Protein AF-0000000080867297 (afdb_homodimer)

Structure (mmCIF, N/CA/C/O backbone):
data_AF-0000000080867297-model_v1
#
loop_
_entity.id
_entity.type
_entity.pdbx_description
1 polymer 'Chloride channel protein'
#
loop_
_atom_site.group_PDB
_atom_site.id
_atom_site.type_symbol
_atom_site.label_atom_id
_atom_site.label_alt_id
_atom_site.label_comp_id
_atom_site.label_asym_id
_atom_site.label_entity_id
_atom_site.label_seq_id
_atom_site.pdbx_PDB_ins_code
_atom_site.Cartn_x
_atom_site.Cartn_y
_atom_site.Cartn_z
_atom_site.occupancy
_atom_site.B_iso_or_equiv
_atom_site.auth_seq_id
_atom_site.auth_comp_id
_atom_site.auth_asym_id
_atom_site.auth_atom_id
_atom_site.pdbx_PDB_model_num
ATOM 1 N N . MET A 1 1 ? -31.875 22.719 -21.891 1 23.61 1 MET A N 1
ATOM 2 C CA . MET A 1 1 ? -31.047 21.578 -22.25 1 23.61 1 MET A CA 1
ATOM 3 C C . MET A 1 1 ? -29.656 21.719 -21.641 1 23.61 1 MET A C 1
ATOM 5 O O . MET A 1 1 ? -28.984 22.734 -21.828 1 23.61 1 MET A O 1
ATOM 9 N N . PRO A 1 2 ? -29.328 21.109 -20.531 1 30.97 2 PRO A N 1
ATOM 10 C CA . PRO A 1 2 ? -28.062 21.406 -19.859 1 30.97 2 PRO A CA 1
ATOM 11 C C . PRO A 1 2 ? -26.859 21.203 -20.766 1 30.97 2 PRO A C 1
ATOM 13 O O . PRO A 1 2 ? -26.844 20.297 -21.609 1 30.97 2 PRO A O 1
ATOM 16 N N . ARG A 1 3 ? -26.328 22.266 -21.297 1 30.25 3 ARG A N 1
ATOM 17 C CA . ARG A 1 3 ? -25.25 22.297 -22.281 1 30.25 3 ARG A CA 1
ATOM 18 C C . ARG A 1 3 ? -24.141 21.312 -21.906 1 30.25 3 ARG A C 1
ATOM 20 O O . ARG A 1 3 ? -23.609 21.359 -20.797 1 30.25 3 ARG A O 1
ATOM 27 N N . PHE A 1 4 ? -24.281 20.109 -22.375 1 34.56 4 PHE A N 1
ATOM 28 C CA . PHE A 1 4 ? -23.219 19.109 -22.375 1 34.56 4 PHE A CA 1
ATOM 29 C C . PHE A 1 4 ? -21.875 19.766 -22.703 1 34.56 4 PHE A C 1
ATOM 31 O O . PHE A 1 4 ? -21.672 20.25 -23.812 1 34.56 4 PHE A O 1
ATOM 38 N N . SER A 1 5 ? -21.422 20.641 -21.922 1 35.78 5 SER A N 1
ATOM 39 C CA . SER A 1 5 ? -20.172 21.297 -22.266 1 35.78 5 SER A CA 1
ATOM 40 C C . SER A 1 5 ? -19.172 20.328 -22.891 1 35.78 5 SER A C 1
ATOM 42 O O . SER A 1 5 ? -19.016 19.203 -22.406 1 35.78 5 SER A O 1
ATOM 44 N N . LEU A 1 6 ? -18.938 20.312 -24.078 1 36.88 6 LEU A N 1
ATOM 45 C CA . LEU A 1 6 ? -17.969 19.594 -24.891 1 36.88 6 LEU A CA 1
ATOM 46 C C . LEU A 1 6 ? -16.625 19.469 -24.172 1 36.88 6 LEU A C 1
ATOM 48 O O . LEU A 1 6 ? -16.172 20.422 -23.531 1 36.88 6 LEU A O 1
ATOM 52 N N . PRO A 1 7 ? -16.219 18.188 -23.828 1 44.97 7 PRO A N 1
ATOM 53 C CA . PRO A 1 7 ? -14.898 18 -23.219 1 44.97 7 PRO A CA 1
ATOM 54 C C . PRO A 1 7 ? -13.812 18.828 -23.906 1 44.97 7 PRO A C 1
ATOM 56 O O . PRO A 1 7 ? -13.734 18.844 -25.141 1 44.97 7 PRO A O 1
ATOM 59 N N . ASP A 1 8 ? -13.625 19.969 -23.688 1 44.34 8 ASP A N 1
ATOM 60 C CA . ASP A 1 8 ? -12.539 20.797 -24.203 1 44.34 8 ASP A CA 1
ATOM 61 C C . ASP A 1 8 ? -11.227 20.031 -24.25 1 44.34 8 ASP A C 1
ATOM 63 O O . ASP A 1 8 ? -10.648 19.719 -23.203 1 44.34 8 ASP A O 1
ATOM 67 N N . PHE A 1 9 ? -10.992 19.266 -25.312 1 53.09 9 PHE A N 1
ATOM 68 C CA . PHE A 1 9 ? -9.797 18.484 -25.609 1 53.09 9 PHE A CA 1
ATOM 69 C C . PHE A 1 9 ? -8.578 19.391 -25.734 1 53.09 9 PHE A C 1
ATOM 71 O O . PHE A 1 9 ? -7.57 19.016 -26.344 1 53.09 9 PHE A O 1
ATOM 78 N N . SER A 1 10 ? -8.633 20.609 -25.375 1 55.62 10 SER A N 1
ATOM 79 C CA . SER A 1 10 ? -7.473 21.484 -25.438 1 55.62 10 SER A CA 1
ATOM 80 C C . SER A 1 10 ? -6.492 21.219 -24.312 1 55.62 10 SER A C 1
ATOM 82 O O . SER A 1 10 ? -6.871 20.641 -23.281 1 55.62 10 SER A O 1
ATOM 84 N N . LEU A 1 11 ? -5.25 21.359 -24.672 1 58.34 11 LEU A N 1
ATOM 85 C CA . LEU A 1 11 ? -4.184 21.203 -23.672 1 58.34 11 LEU A CA 1
ATOM 86 C C . LEU A 1 11 ? -4.508 21.984 -22.406 1 58.34 11 LEU A C 1
ATOM 88 O O . LEU A 1 11 ? -4.191 21.531 -21.297 1 58.34 11 LEU A O 1
ATOM 92 N N . ASP A 1 12 ? -5.09 23.047 -22.641 1 53.41 12 ASP A N 1
ATOM 93 C CA . ASP A 1 12 ? -5.477 23.875 -21.5 1 53.41 12 ASP A CA 1
ATOM 94 C C . ASP A 1 12 ? -6.578 23.203 -20.688 1 53.41 12 ASP A C 1
ATOM 96 O O . ASP A 1 12 ? -6.57 23.25 -19.453 1 53.41 12 ASP A O 1
ATOM 100 N N . GLY A 1 13 ? -7.508 22.672 -21.438 1 52.94 13 GLY A N 1
ATOM 101 C CA . GLY A 1 13 ? -8.547 21.922 -20.75 1 52.94 13 GLY A CA 1
ATOM 102 C C . GLY A 1 13 ? -8.008 20.719 -19.984 1 52.94 13 GLY A C 1
ATOM 103 O O . GLY A 1 13 ? -8.43 20.453 -18.859 1 52.94 13 GLY A O 1
ATOM 104 N N . PHE A 1 14 ? -7.059 20.188 -20.656 1 56.78 14 PHE A N 1
ATOM 105 C CA . PHE A 1 14 ? -6.383 19.047 -20.047 1 56.78 14 PHE A CA 1
ATOM 106 C C . PHE A 1 14 ? -5.688 19.453 -18.75 1 56.78 14 PHE A C 1
ATOM 108 O O . PHE A 1 14 ? -5.797 18.766 -17.734 1 56.78 14 PHE A O 1
ATOM 115 N N . ARG A 1 15 ? -5.105 20.594 -18.766 1 53.88 15 ARG A N 1
ATOM 116 C CA . ARG A 1 15 ? -4.375 21.109 -17.609 1 53.88 15 ARG A CA 1
ATOM 117 C C . ARG A 1 15 ? -5.328 21.469 -16.484 1 53.88 15 ARG A C 1
ATOM 119 O O . ARG A 1 15 ? -5.035 21.219 -15.312 1 53.88 15 ARG A O 1
ATOM 126 N N . ARG A 1 16 ? -6.375 22.016 -16.828 1 52.78 16 ARG A N 1
ATOM 127 C CA . ARG A 1 16 ? -7.352 22.422 -15.82 1 52.78 16 ARG A CA 1
ATOM 128 C C . ARG A 1 16 ? -7.961 21.219 -15.117 1 52.78 16 ARG A C 1
ATOM 130 O O . ARG A 1 16 ? -8.188 21.25 -13.906 1 52.78 16 ARG A O 1
ATOM 137 N N . GLN A 1 17 ? -8.156 20.25 -15.984 1 54.31 17 GLN A N 1
ATOM 138 C CA . GLN A 1 17 ? -8.766 19.062 -15.414 1 54.31 17 GLN A CA 1
ATOM 139 C C . GLN A 1 17 ? -7.805 18.344 -14.461 1 54.31 17 GLN A C 1
ATOM 141 O O . GLN A 1 17 ? -8.227 17.781 -13.453 1 54.31 17 GLN A O 1
ATOM 146 N N . LEU A 1 18 ? -6.586 18.484 -14.773 1 50.47 18 LEU A N 1
ATOM 147 C CA . LEU A 1 18 ? -5.566 17.797 -13.992 1 50.47 18 LEU A CA 1
ATOM 148 C C . LEU A 1 18 ? -5.359 18.469 -12.641 1 50.47 18 LEU A C 1
ATOM 150 O O . LEU A 1 18 ? -4.836 17.875 -11.711 1 50.47 18 LEU A O 1
ATOM 154 N N . ALA A 1 19 ? -5.719 19.656 -12.711 1 46.56 19 ALA A N 1
ATOM 155 C CA . ALA A 1 19 ? -5.598 20.391 -11.453 1 46.56 19 ALA A CA 1
ATOM 156 C C . ALA A 1 19 ? -6.641 19.922 -10.445 1 46.56 19 ALA A C 1
ATOM 158 O O . ALA A 1 19 ? -6.465 20.109 -9.234 1 46.56 19 ALA A O 1
ATOM 159 N N . ASN A 1 20 ? -7.684 19.344 -11.188 1 48.75 20 ASN A N 1
ATOM 160 C CA . ASN A 1 20 ? -8.742 18.859 -10.305 1 48.75 20 ASN A CA 1
ATOM 161 C C . ASN A 1 20 ? -8.492 17.422 -9.844 1 48.75 20 ASN A C 1
ATOM 163 O O . ASN A 1 20 ? -7.805 16.672 -10.531 1 48.75 20 ASN A O 1
ATOM 167 N N . VAL A 1 21 ? -8.789 17.172 -8.656 1 50.06 21 VAL A N 1
ATOM 168 C CA . VAL A 1 21 ? -8.641 15.852 -8.062 1 50.06 21 VAL A CA 1
ATOM 169 C C . VAL A 1 21 ? -9.273 14.797 -8.977 1 50.06 21 VAL A C 1
ATOM 171 O O . VAL A 1 21 ? -8.867 13.633 -8.961 1 50.06 21 VAL A O 1
ATOM 174 N N . ASP A 1 22 ? -10.062 15.289 -9.969 1 55.25 22 ASP A N 1
ATOM 175 C CA . ASP A 1 22 ? -10.859 14.336 -10.734 1 55.25 22 ASP A CA 1
ATOM 176 C C . ASP A 1 22 ? -10.188 13.992 -12.055 1 55.25 22 ASP A C 1
ATOM 178 O O . ASP A 1 22 ? -10.805 13.406 -12.945 1 55.25 22 ASP A O 1
ATOM 182 N N . ALA A 1 23 ? -8.945 14.375 -12.203 1 68.75 23 ALA A N 1
ATOM 183 C CA . ALA A 1 23 ? -8.312 14.172 -13.508 1 68.75 23 ALA A CA 1
ATOM 184 C C . ALA A 1 23 ? -7.676 12.789 -13.594 1 68.75 23 ALA A C 1
ATOM 186 O O . ALA A 1 23 ? -6.57 12.641 -14.125 1 68.75 23 ALA A O 1
ATOM 187 N N . LEU A 1 24 ? -8.445 11.742 -13.242 1 78 24 LEU A N 1
ATOM 188 C CA . LEU A 1 24 ? -7.891 10.398 -13.141 1 78 24 LEU A CA 1
ATOM 189 C C . LEU A 1 24 ? -7.641 9.805 -14.523 1 78 24 LEU A C 1
ATOM 191 O O . LEU A 1 24 ? -6.578 9.234 -14.773 1 78 24 LEU A O 1
ATOM 195 N N . PRO A 1 25 ? -8.523 10.023 -15.555 1 80.56 25 PRO A N 1
ATOM 196 C CA . PRO A 1 25 ? -8.242 9.445 -16.875 1 80.56 25 PRO A CA 1
ATOM 197 C C . PRO A 1 25 ? -7.023 10.062 -17.547 1 80.56 25 PRO A C 1
ATOM 199 O O . PRO A 1 25 ? -6.266 9.367 -18.219 1 80.56 25 PRO A O 1
ATOM 202 N N . GLN A 1 26 ? -6.879 11.359 -17.375 1 82.5 26 GLN A N 1
ATOM 203 C CA . GLN A 1 26 ? -5.719 12.039 -17.953 1 82.5 26 GLN A CA 1
ATOM 204 C C . GLN A 1 26 ? -4.426 11.57 -17.297 1 82.5 26 GLN A C 1
ATOM 206 O O . GLN A 1 26 ? -3.41 11.383 -17.969 1 82.5 26 GLN A O 1
ATOM 211 N N . LEU A 1 27 ? -4.52 11.344 -16.047 1 84.62 27 LEU A N 1
ATOM 212 C CA . LEU A 1 27 ? -3.346 10.867 -15.32 1 84.62 27 LEU A CA 1
ATOM 213 C C . LEU A 1 27 ? -2.994 9.445 -15.742 1 84.62 27 LEU A C 1
ATOM 215 O O . LEU A 1 27 ? -1.817 9.078 -15.773 1 84.62 27 LEU A O 1
ATOM 219 N N . CYS A 1 28 ? -3.986 8.68 -16.078 1 89.12 28 CYS A N 1
ATOM 220 C CA . CYS A 1 28 ? -3.748 7.309 -16.516 1 89.12 28 CYS A CA 1
ATOM 221 C C . CYS A 1 28 ? -3.062 7.277 -17.875 1 89.12 28 CYS A C 1
ATOM 223 O O . CYS A 1 28 ? -2.178 6.449 -18.109 1 89.12 28 CYS A O 1
ATOM 225 N N . VAL A 1 29 ? -3.436 8.172 -18.703 1 89.62 29 VAL A N 1
ATOM 226 C CA . VAL A 1 29 ? -2.773 8.266 -20 1 89.62 29 VAL A CA 1
ATOM 227 C C . VAL A 1 29 ? -1.316 8.68 -19.812 1 89.62 29 VAL A C 1
ATOM 229 O O . VAL A 1 29 ? -0.416 8.125 -20.438 1 89.62 29 VAL A O 1
ATOM 232 N N . LEU A 1 30 ? -1.162 9.609 -18.953 1 90.88 30 LEU A N 1
ATOM 233 C CA . LEU A 1 30 ? 0.197 10.039 -18.641 1 90.88 30 LEU A CA 1
ATOM 234 C C . LEU A 1 30 ? 0.989 8.906 -18 1 90.88 30 LEU A C 1
ATOM 236 O O . LEU A 1 30 ? 2.209 8.828 -18.156 1 90.88 30 LEU A O 1
ATOM 240 N N . GLY A 1 31 ? 0.273 8.086 -17.234 1 93.75 31 GLY A N 1
ATOM 241 C CA . GLY A 1 31 ? 0.92 6.914 -16.672 1 93.75 31 GLY A CA 1
ATOM 242 C C . GLY A 1 31 ? 1.453 5.953 -17.719 1 93.75 31 GLY A C 1
ATOM 243 O O . GLY A 1 31 ? 2.588 5.484 -17.625 1 93.75 31 GLY A O 1
ATOM 244 N N . VAL A 1 32 ? 0.696 5.75 -18.719 1 93.75 32 VAL A N 1
ATOM 245 C CA . VAL A 1 32 ? 1.104 4.863 -19.812 1 93.75 32 VAL A CA 1
ATOM 246 C C . VAL A 1 32 ? 2.32 5.445 -20.516 1 93.75 32 VAL A C 1
ATOM 248 O O . VAL A 1 32 ? 3.297 4.734 -20.781 1 93.75 32 VAL A O 1
ATOM 251 N N . VAL A 1 33 ? 2.285 6.668 -20.734 1 96.06 33 VAL A N 1
ATOM 252 C CA . VAL A 1 33 ? 3.383 7.344 -21.422 1 96.06 33 VAL A CA 1
ATOM 253 C C . VAL A 1 33 ? 4.633 7.32 -20.547 1 96.06 33 VAL A C 1
ATOM 255 O O . VAL A 1 33 ? 5.742 7.102 -21.031 1 96.06 33 VAL A O 1
ATOM 258 N N . SER A 1 34 ? 4.418 7.547 -19.281 1 96.62 34 SER A N 1
ATOM 259 C CA . SER A 1 34 ? 5.535 7.504 -18.344 1 96.62 34 SER A CA 1
ATOM 260 C C . SER A 1 34 ? 6.211 6.141 -18.344 1 96.62 34 SER A C 1
ATOM 262 O O . SER A 1 34 ? 7.441 6.051 -18.266 1 96.62 34 SER A O 1
ATOM 264 N N . GLY A 1 35 ? 5.387 5.098 -18.406 1 97.12 35 GLY A N 1
ATOM 265 C CA . GLY A 1 35 ? 5.938 3.752 -18.469 1 97.12 35 GLY A CA 1
ATOM 266 C C . GLY A 1 35 ? 6.734 3.49 -19.719 1 97.12 35 GLY A C 1
ATOM 267 O O . GLY A 1 35 ? 7.785 2.846 -19.688 1 97.12 35 GLY A O 1
ATOM 268 N N . LEU A 1 36 ? 6.27 4.02 -20.812 1 96.69 36 LEU A N 1
ATOM 269 C CA . LEU A 1 36 ? 6.957 3.861 -22.094 1 96.69 36 LEU A CA 1
ATOM 270 C C . LEU A 1 36 ? 8.305 4.574 -22.062 1 96.69 36 LEU A C 1
ATOM 272 O O . LEU A 1 36 ? 9.312 4.02 -22.516 1 96.69 36 LEU A O 1
ATOM 276 N N . ILE A 1 37 ? 8.305 5.727 -21.547 1 97.69 37 ILE A N 1
ATOM 277 C CA . ILE A 1 37 ? 9.523 6.527 -21.5 1 97.69 37 ILE A CA 1
ATOM 278 C C . ILE A 1 37 ? 10.539 5.867 -20.578 1 97.69 37 ILE A C 1
ATOM 280 O O . ILE A 1 37 ? 11.703 5.672 -20.953 1 97.69 37 ILE A O 1
ATOM 284 N N . THR A 1 38 ? 10.078 5.527 -19.438 1 98 38 THR A N 1
ATOM 285 C CA . THR A 1 38 ? 10.977 4.957 -18.438 1 98 38 THR A CA 1
ATOM 286 C C . THR A 1 38 ? 11.469 3.582 -18.875 1 98 38 THR A C 1
ATOM 288 O O . THR A 1 38 ? 12.633 3.242 -18.688 1 98 38 THR A O 1
ATOM 291 N N . GLY A 1 39 ? 10.531 2.766 -19.406 1 96.94 39 GLY A N 1
ATOM 292 C CA . GLY A 1 39 ? 10.953 1.49 -19.969 1 96.94 39 GLY A CA 1
ATOM 293 C C . GLY A 1 39 ? 11.984 1.635 -21.078 1 96.94 39 GLY A C 1
ATOM 294 O O . GLY A 1 39 ? 12.961 0.882 -21.125 1 96.94 39 GLY A O 1
ATOM 295 N N . GLY A 1 40 ? 11.781 2.576 -21.906 1 97.19 40 GLY A N 1
ATOM 296 C CA . GLY A 1 40 ? 12.75 2.855 -22.953 1 97.19 40 GLY A CA 1
ATOM 297 C C . GLY A 1 40 ? 14.102 3.283 -22.422 1 97.19 40 GLY A C 1
ATOM 298 O O . GLY A 1 40 ? 15.148 2.869 -22.938 1 97.19 40 GLY A O 1
ATOM 299 N N . LEU A 1 41 ? 14.094 4.074 -21.438 1 97.38 41 LEU A N 1
ATOM 300 C CA . LEU A 1 41 ? 15.328 4.531 -20.812 1 97.38 41 LEU A CA 1
ATOM 301 C C . LEU A 1 41 ? 16.078 3.369 -20.188 1 97.38 41 LEU A C 1
ATOM 303 O O . LEU A 1 41 ? 17.312 3.322 -20.219 1 97.38 41 LEU A O 1
ATOM 307 N N . MET A 1 42 ? 15.344 2.486 -19.531 1 96.25 42 MET A N 1
ATOM 308 C CA . MET A 1 42 ? 15.984 1.322 -18.922 1 96.25 42 MET A CA 1
ATOM 309 C C . MET A 1 42 ? 16.594 0.42 -19.984 1 96.25 42 MET A C 1
ATOM 311 O O . MET A 1 42 ? 17.672 -0.145 -19.797 1 96.25 42 MET A O 1
ATOM 315 N N . VAL A 1 43 ? 15.914 0.275 -21.094 1 95.62 43 VAL A N 1
ATOM 316 C CA . VAL A 1 43 ? 16.453 -0.501 -22.203 1 95.62 43 VAL A CA 1
ATOM 317 C C . VAL A 1 43 ? 17.734 0.151 -22.719 1 95.62 43 VAL A C 1
ATOM 319 O O . VAL A 1 43 ? 18.734 -0.532 -22.953 1 95.62 43 VAL A O 1
ATOM 322 N N . ALA A 1 44 ? 17.688 1.431 -22.875 1 97.06 44 ALA A N 1
ATOM 323 C CA . ALA A 1 44 ? 18.875 2.16 -23.328 1 97.06 44 ALA A CA 1
ATOM 324 C C . ALA A 1 44 ? 20.016 1.991 -22.344 1 97.06 44 ALA A C 1
ATOM 326 O O . ALA A 1 44 ? 21.172 1.815 -22.75 1 97.06 44 ALA A O 1
ATOM 327 N N . PHE A 1 45 ? 19.75 2.084 -21.109 1 96.62 45 PHE A N 1
ATOM 328 C CA . PHE A 1 45 ? 20.766 1.937 -20.062 1 96.62 45 PHE A CA 1
ATOM 329 C C . PHE A 1 45 ? 21.422 0.559 -20.141 1 96.62 45 PHE A C 1
ATOM 331 O O . PHE A 1 45 ? 22.641 0.442 -20.094 1 96.62 45 PHE A O 1
ATOM 338 N N . ARG A 1 46 ? 20.625 -0.456 -20.219 1 94.06 46 ARG A N 1
ATOM 339 C CA . ARG A 1 46 ? 21.141 -1.822 -20.281 1 94.06 46 ARG A CA 1
ATOM 340 C C . ARG A 1 46 ? 21.922 -2.057 -21.562 1 94.06 46 ARG A C 1
ATOM 342 O O . ARG A 1 46 ? 22.938 -2.775 -21.562 1 94.06 46 ARG A O 1
ATOM 349 N N . LEU A 1 47 ? 21.469 -1.475 -22.641 1 94.25 47 LEU A N 1
ATOM 350 C CA . LEU A 1 47 ? 22.188 -1.595 -23.906 1 94.25 47 LEU A CA 1
ATOM 351 C C . LEU A 1 47 ? 23.531 -0.884 -23.828 1 94.25 47 LEU A C 1
ATOM 353 O O . LEU A 1 47 ? 24.531 -1.357 -24.406 1 94.25 47 LEU A O 1
ATOM 357 N N . LEU A 1 48 ? 23.562 0.248 -23.188 1 96.06 48 LEU A N 1
ATOM 358 C CA . LEU A 1 48 ? 24.812 0.966 -23.016 1 96.06 48 LEU A CA 1
ATOM 359 C C . LEU A 1 48 ? 25.781 0.17 -22.141 1 96.06 48 LEU A C 1
ATOM 361 O O . LEU A 1 48 ? 27 0.22 -22.344 1 96.06 48 LEU A O 1
ATOM 365 N N . LEU A 1 49 ? 25.266 -0.475 -21.172 1 94.81 49 LEU A N 1
ATOM 366 C CA . LEU A 1 49 ? 26.109 -1.353 -20.359 1 94.81 49 LEU A CA 1
ATOM 367 C C . LEU A 1 49 ? 26.703 -2.475 -21.203 1 94.81 49 LEU A C 1
ATOM 369 O O . LEU A 1 49 ? 27.891 -2.783 -21.078 1 94.81 49 LEU A O 1
ATOM 373 N N . THR A 1 50 ? 25.891 -3.066 -22.047 1 93.5 50 THR A N 1
ATOM 374 C CA . THR A 1 50 ? 26.359 -4.148 -22.906 1 93.5 50 THR A CA 1
ATOM 375 C C . THR A 1 50 ? 27.391 -3.633 -23.922 1 93.5 50 THR A C 1
ATOM 377 O O . THR A 1 50 ? 28.391 -4.301 -24.188 1 93.5 50 THR A O 1
ATOM 380 N N . LEU A 1 51 ? 27.125 -2.492 -24.406 1 93.69 51 LEU A N 1
ATOM 381 C CA . LEU A 1 51 ? 28.047 -1.887 -25.359 1 93.69 51 LEU A CA 1
ATOM 382 C C . LEU A 1 51 ? 29.391 -1.584 -24.688 1 93.69 51 LEU A C 1
ATOM 384 O O . LEU A 1 51 ? 30.453 -1.768 -25.281 1 93.69 51 LEU A O 1
ATOM 388 N N . GLY A 1 52 ? 29.312 -1.056 -23.516 1 93.38 52 GLY A N 1
ATOM 389 C CA . GLY A 1 52 ? 30.531 -0.825 -22.75 1 93.38 52 GLY A CA 1
ATOM 390 C C . GLY A 1 52 ? 31.297 -2.102 -22.438 1 93.38 52 GLY A C 1
ATOM 391 O O . GLY A 1 52 ? 32.531 -2.125 -22.469 1 93.38 52 GLY A O 1
ATOM 392 N N . ALA A 1 53 ? 30.562 -3.107 -22.156 1 92.31 53 ALA A N 1
ATOM 393 C CA . ALA A 1 53 ? 31.156 -4.395 -21.812 1 92.31 53 ALA A CA 1
ATOM 394 C C . ALA A 1 53 ? 31.844 -5.012 -23.031 1 92.31 53 ALA A C 1
ATOM 396 O O . ALA A 1 53 ? 32.844 -5.734 -22.891 1 92.31 53 ALA A O 1
ATOM 397 N N . LEU A 1 54 ? 31.344 -4.766 -24.188 1 91.69 54 LEU A N 1
ATOM 398 C CA . LEU A 1 54 ? 31.906 -5.305 -25.422 1 91.69 54 LEU A CA 1
ATOM 399 C C . LEU A 1 54 ? 33.344 -4.805 -25.625 1 91.69 54 LEU A C 1
ATOM 401 O O . LEU A 1 54 ? 34.156 -5.473 -26.266 1 91.69 54 LEU A O 1
ATOM 405 N N . ALA A 1 55 ? 33.625 -3.73 -25.031 1 89.19 55 ALA A N 1
ATOM 406 C CA . ALA A 1 55 ? 34.938 -3.129 -25.219 1 89.19 55 ALA A CA 1
ATOM 407 C C . ALA A 1 55 ? 36.031 -3.895 -24.438 1 89.19 55 ALA A C 1
ATOM 409 O O . ALA A 1 55 ? 37.156 -4.012 -24.891 1 89.19 55 ALA A O 1
ATOM 410 N N . PHE A 1 56 ? 35.656 -4.441 -23.234 1 88.19 56 PHE A N 1
ATOM 411 C CA . PHE A 1 56 ? 36.75 -5.008 -22.469 1 88.19 56 PHE A CA 1
ATOM 412 C C . PHE A 1 56 ? 36.312 -6.262 -21.734 1 88.19 56 PHE A C 1
ATOM 414 O O . PHE A 1 56 ? 37.156 -6.969 -21.156 1 88.19 56 PHE A O 1
ATOM 421 N N . MET A 1 57 ? 35.094 -6.645 -21.781 1 90.25 57 MET A N 1
ATOM 422 C CA . MET A 1 57 ? 34.625 -7.82 -21.062 1 90.25 57 MET A CA 1
ATOM 423 C C . MET A 1 57 ? 34.406 -8.992 -22.016 1 90.25 57 MET A C 1
ATOM 425 O O . MET A 1 57 ? 34.031 -8.797 -23.172 1 90.25 57 MET A O 1
ATOM 429 N N . PRO A 1 58 ? 34.625 -10.125 -21.453 1 88.25 58 PRO A N 1
ATOM 430 C CA . PRO A 1 58 ? 34.375 -11.305 -22.297 1 88.25 58 PRO A CA 1
ATOM 431 C C . PRO A 1 58 ? 32.906 -11.469 -22.688 1 88.25 58 PRO A C 1
ATOM 433 O O . PRO A 1 58 ? 32.031 -11.305 -21.844 1 88.25 58 PRO A O 1
ATOM 436 N N . ASP A 1 59 ? 32.562 -11.742 -23.938 1 86.25 59 ASP A N 1
ATOM 437 C CA . ASP A 1 59 ? 31.234 -12.047 -24.484 1 86.25 59 ASP A CA 1
ATOM 438 C C . ASP A 1 59 ? 30.281 -10.867 -24.328 1 86.25 59 ASP A C 1
ATOM 440 O O . ASP A 1 59 ? 29.062 -11.031 -24.391 1 86.25 59 ASP A O 1
ATOM 444 N N . GLY A 1 60 ? 30.859 -9.766 -23.922 1 85.56 60 GLY A N 1
ATOM 445 C CA . GLY A 1 60 ? 30.031 -8.578 -23.812 1 85.56 60 GLY A CA 1
ATOM 446 C C . GLY A 1 60 ? 29.125 -8.594 -22.594 1 85.56 60 GLY A C 1
ATOM 447 O O . GLY A 1 60 ? 28.141 -7.859 -22.531 1 85.56 60 GLY A O 1
ATOM 448 N N . ASN A 1 61 ? 29.391 -9.477 -21.719 1 88.69 61 ASN A N 1
ATOM 449 C CA . ASN A 1 61 ? 28.609 -9.57 -20.484 1 88.69 61 ASN A CA 1
ATOM 450 C C . ASN A 1 61 ? 29.156 -8.633 -19.406 1 88.69 61 ASN A C 1
ATOM 452 O O . ASN A 1 61 ? 30.266 -8.828 -18.906 1 88.69 61 ASN A O 1
ATOM 456 N N . PRO A 1 62 ? 28.344 -7.699 -19.047 1 88.62 62 PRO A N 1
ATOM 457 C CA . PRO A 1 62 ? 28.812 -6.699 -18.078 1 88.62 62 PRO A CA 1
ATOM 458 C C . PRO A 1 62 ? 29.078 -7.293 -16.703 1 88.62 62 PRO A C 1
ATOM 460 O O . PRO A 1 62 ? 29.688 -6.637 -15.852 1 88.62 62 PRO A O 1
ATOM 463 N N . GLU A 1 63 ? 28.766 -8.523 -16.469 1 89.5 63 GLU A N 1
ATOM 464 C CA . GLU A 1 63 ? 28.938 -9.133 -15.156 1 89.5 63 GLU A CA 1
ATOM 465 C C . GLU A 1 63 ? 30.016 -10.219 -15.195 1 89.5 63 GLU A C 1
ATOM 467 O O . GLU A 1 63 ? 30.234 -10.914 -14.203 1 89.5 63 GLU A O 1
ATOM 472 N N . ALA A 1 64 ? 30.781 -10.367 -16.25 1 90.75 64 ALA A N 1
ATOM 473 C CA . ALA A 1 64 ? 31.734 -11.461 -16.422 1 90.75 64 ALA A CA 1
ATOM 474 C C . ALA A 1 64 ? 33.094 -11.102 -15.844 1 90.75 64 ALA A C 1
ATOM 476 O O . ALA A 1 64 ? 34.125 -11.281 -16.5 1 90.75 64 ALA A O 1
ATOM 477 N N . PHE A 1 65 ? 33.094 -10.672 -14.609 1 92.44 65 PHE A N 1
ATOM 478 C CA . PHE A 1 65 ? 34.344 -10.273 -13.969 1 92.44 65 PHE A CA 1
ATOM 479 C C . PHE A 1 65 ? 35.188 -11.492 -13.633 1 92.44 65 PHE A C 1
ATOM 481 O O . PHE A 1 65 ? 36.438 -11.398 -13.562 1 92.44 65 PHE A O 1
ATOM 488 N N . GLU A 1 66 ? 34.562 -12.594 -13.445 1 91.5 66 GLU A N 1
ATOM 489 C CA . GLU A 1 66 ? 35.25 -13.828 -13.086 1 91.5 66 GLU A CA 1
ATOM 490 C C . GLU A 1 66 ? 36.125 -14.32 -14.234 1 91.5 66 GLU A C 1
ATOM 492 O O . GLU A 1 66 ? 37.094 -15.055 -14.016 1 91.5 66 GLU A O 1
ATOM 497 N N . GLN A 1 67 ? 35.812 -13.953 -15.438 1 92.5 67 GLN A N 1
ATOM 498 C CA . GLN A 1 67 ? 36.531 -14.438 -16.609 1 92.5 67 GLN A CA 1
ATOM 499 C C . GLN A 1 67 ? 37.688 -13.523 -16.969 1 92.5 67 GLN A C 1
ATOM 501 O O . GLN A 1 67 ? 38.5 -13.852 -17.828 1 92.5 67 GLN A O 1
ATOM 506 N N . LEU A 1 68 ? 37.875 -12.438 -16.281 1 93.75 68 LEU A N 1
ATOM 507 C CA . LEU A 1 68 ? 39 -11.523 -16.5 1 93.75 68 LEU A CA 1
ATOM 508 C C . LEU A 1 68 ? 40.219 -11.953 -15.688 1 93.75 68 LEU A C 1
ATOM 510 O O . LEU A 1 68 ? 40.094 -12.578 -14.641 1 93.75 68 LEU A O 1
ATOM 514 N N . PRO A 1 69 ? 41.344 -11.578 -16.25 1 94.25 69 PRO A N 1
ATOM 515 C CA . PRO A 1 69 ? 42.562 -11.836 -15.43 1 94.25 69 PRO A CA 1
ATOM 516 C C . PRO A 1 69 ? 42.562 -11.039 -14.125 1 94.25 69 PRO A C 1
ATOM 518 O O . PRO A 1 69 ? 42.031 -9.93 -14.078 1 94.25 69 PRO A O 1
ATOM 521 N N . PRO A 1 70 ? 43.125 -11.539 -13.086 1 94.94 70 PRO A N 1
ATOM 522 C CA . PRO A 1 70 ? 43.094 -10.906 -11.766 1 94.94 70 PRO A CA 1
ATOM 523 C C . PRO A 1 70 ? 43.594 -9.461 -11.781 1 94.94 70 PRO A C 1
ATOM 525 O O . PRO A 1 70 ? 43 -8.602 -11.102 1 94.94 70 PRO A O 1
ATOM 528 N N . TRP A 1 71 ? 44.562 -9.195 -12.523 1 93.69 71 TRP A N 1
ATOM 529 C CA . TRP A 1 71 ? 45.094 -7.824 -12.578 1 93.69 71 TRP A CA 1
ATOM 530 C C . TRP A 1 71 ? 44.094 -6.902 -13.273 1 93.69 71 TRP A C 1
ATOM 532 O O . TRP A 1 71 ? 43.938 -5.746 -12.883 1 93.69 71 TRP A O 1
ATOM 542 N N . GLY A 1 72 ? 43.469 -7.402 -14.273 1 92.69 72 GLY A N 1
ATOM 543 C CA . GLY A 1 72 ? 42.469 -6.625 -14.992 1 92.69 72 GLY A CA 1
ATOM 544 C C . GLY A 1 72 ? 41.25 -6.293 -14.148 1 92.69 72 GLY A C 1
ATOM 545 O O . GLY A 1 72 ? 40.781 -5.148 -14.141 1 92.69 72 GLY A O 1
ATOM 546 N N . ARG A 1 73 ? 40.812 -7.34 -13.445 1 94.25 73 ARG A N 1
ATOM 547 C CA . ARG A 1 73 ? 39.625 -7.113 -12.648 1 94.25 73 ARG A CA 1
ATOM 548 C C . ARG A 1 73 ? 39.938 -6.227 -11.445 1 94.25 73 ARG A C 1
ATOM 550 O O . ARG A 1 73 ? 39.062 -5.473 -10.992 1 94.25 73 ARG A O 1
ATOM 557 N N . ALA A 1 74 ? 41.125 -6.215 -10.938 1 95.81 74 ALA A N 1
ATOM 558 C CA . ALA A 1 74 ? 41.5 -5.406 -9.781 1 95.81 74 ALA A CA 1
ATOM 559 C C . ALA A 1 74 ? 41.75 -3.949 -10.18 1 95.81 74 ALA A C 1
ATOM 561 O O . ALA A 1 74 ? 41.562 -3.043 -9.359 1 95.81 74 ALA A O 1
ATOM 562 N N . LEU A 1 75 ? 42.031 -3.68 -11.414 1 95.94 75 LEU A N 1
ATOM 563 C CA . LEU A 1 75 ? 42.344 -2.33 -11.883 1 95.94 75 LEU A CA 1
ATOM 564 C C . LEU A 1 75 ? 41.062 -1.595 -12.273 1 95.94 75 LEU A C 1
ATOM 566 O O . LEU A 1 75 ? 41.031 -0.362 -12.281 1 95.94 75 LEU A O 1
ATOM 570 N N . LEU A 1 76 ? 40.094 -2.35 -12.586 1 96.31 76 LEU A N 1
ATOM 571 C CA . LEU A 1 76 ? 38.844 -1.761 -13.109 1 96.31 76 LEU A CA 1
ATOM 572 C C . LEU A 1 76 ? 38.219 -0.846 -12.07 1 96.31 76 LEU A C 1
ATOM 574 O O . LEU A 1 76 ? 37.812 0.278 -12.391 1 96.31 76 LEU A O 1
ATOM 578 N N . PRO A 1 77 ? 38.094 -1.279 -10.797 1 97.56 77 PRO A N 1
ATOM 579 C CA . PRO A 1 77 ? 37.5 -0.379 -9.797 1 97.56 77 PRO A CA 1
ATOM 580 C C . PRO A 1 77 ? 38.312 0.895 -9.602 1 97.56 77 PRO A C 1
ATOM 582 O O . PRO A 1 77 ? 37.75 1.965 -9.352 1 97.56 77 PRO A O 1
ATOM 585 N N . LEU A 1 78 ? 39.594 0.775 -9.719 1 96.94 78 LEU A N 1
ATOM 586 C CA . LEU A 1 78 ? 40.438 1.951 -9.594 1 96.94 78 LEU A CA 1
ATOM 587 C C . LEU A 1 78 ? 40.188 2.932 -10.734 1 96.94 78 LEU A C 1
ATOM 589 O O . LEU A 1 78 ? 40.125 4.145 -10.516 1 96.94 78 LEU A O 1
ATOM 593 N N . LEU A 1 79 ? 40.062 2.416 -11.852 1 96.88 79 LEU A N 1
ATOM 594 C CA . LEU A 1 79 ? 39.75 3.254 -13 1 96.88 79 LEU A CA 1
ATOM 595 C C . LEU A 1 79 ? 38.344 3.889 -12.852 1 96.88 79 LEU A C 1
ATOM 597 O O . LEU A 1 79 ? 38.156 5.062 -13.18 1 96.88 79 LEU A O 1
ATOM 601 N N . ALA A 1 80 ? 37.469 3.094 -12.406 1 97.31 80 ALA A N 1
ATOM 602 C CA . ALA A 1 80 ? 36.094 3.572 -12.242 1 97.31 80 ALA A CA 1
ATOM 603 C C . ALA A 1 80 ? 36.031 4.746 -11.266 1 97.31 80 ALA A C 1
ATOM 605 O O . ALA A 1 80 ? 35.438 5.777 -11.562 1 97.31 80 ALA A O 1
ATOM 606 N N . VAL A 1 81 ? 36.688 4.617 -10.125 1 97.62 81 VAL A N 1
ATOM 607 C CA . VAL A 1 81 ? 36.625 5.664 -9.109 1 97.62 81 VAL A CA 1
ATOM 608 C C . VAL A 1 81 ? 37.375 6.906 -9.594 1 97.62 81 VAL A C 1
ATOM 610 O O . VAL A 1 81 ? 37 8.031 -9.25 1 97.62 81 VAL A O 1
ATOM 613 N N . THR A 1 82 ? 38.375 6.703 -10.398 1 97 82 THR A N 1
ATOM 614 C CA . THR A 1 82 ? 39.094 7.84 -10.961 1 97 82 THR A CA 1
ATOM 615 C C . THR A 1 82 ? 38.188 8.617 -11.93 1 97 82 THR A C 1
ATOM 617 O O . THR A 1 82 ? 38.156 9.852 -11.875 1 97 82 THR A O 1
ATOM 620 N N . LEU A 1 83 ? 37.531 7.91 -12.773 1 97.12 83 LEU A N 1
ATOM 621 C CA . LEU A 1 83 ? 36.656 8.562 -13.742 1 97.12 83 LEU A CA 1
ATOM 622 C C . LEU A 1 83 ? 35.5 9.242 -13.055 1 97.12 83 LEU A C 1
ATOM 624 O O . LEU A 1 83 ? 35.125 10.359 -13.422 1 97.12 83 LEU A O 1
ATOM 628 N N . ILE A 1 84 ? 34.938 8.578 -12.102 1 96.94 84 ILE A N 1
ATOM 629 C CA . ILE A 1 84 ? 33.812 9.141 -11.352 1 96.94 84 ILE A CA 1
ATOM 630 C C . ILE A 1 84 ? 34.281 10.344 -10.539 1 96.94 84 ILE A C 1
ATOM 632 O O . ILE A 1 84 ? 33.656 11.391 -10.531 1 96.94 84 ILE A O 1
ATOM 636 N N . GLY A 1 85 ? 35.438 10.141 -9.883 1 95.62 85 GLY A N 1
ATOM 637 C CA . GLY A 1 85 ? 36 11.219 -9.078 1 95.62 85 GLY A CA 1
ATOM 638 C C . GLY A 1 85 ? 36.312 12.461 -9.891 1 95.62 85 GLY A C 1
ATOM 639 O O . GLY A 1 85 ? 36.031 13.578 -9.453 1 95.62 85 GLY A O 1
ATOM 640 N N . LEU A 1 86 ? 36.812 12.305 -11.023 1 95.19 86 LEU A N 1
ATOM 641 C CA . LEU A 1 86 ? 37.156 13.422 -11.891 1 95.19 86 LEU A CA 1
ATOM 642 C C . LEU A 1 86 ? 35.906 14.156 -12.344 1 95.19 86 LEU A C 1
ATOM 644 O O . LEU A 1 86 ? 35.906 15.391 -12.414 1 95.19 86 LEU A O 1
ATOM 648 N N . TRP A 1 87 ? 34.906 13.414 -12.664 1 95.31 87 TRP A N 1
ATOM 649 C CA . TRP A 1 87 ? 33.656 14.016 -13.102 1 95.31 87 TRP A CA 1
ATOM 650 C C . TRP A 1 87 ? 33 14.789 -11.961 1 95.31 87 TRP A C 1
ATOM 652 O O . TRP A 1 87 ? 32.562 15.93 -12.148 1 95.31 87 TRP A O 1
ATOM 662 N N . LEU A 1 88 ? 32.969 14.195 -10.828 1 93.81 88 LEU A N 1
ATOM 663 C CA . LEU A 1 88 ? 32.281 14.797 -9.688 1 93.81 88 LEU A CA 1
ATOM 664 C C . LEU A 1 88 ? 33.094 15.984 -9.148 1 93.81 88 LEU A C 1
ATOM 666 O O . LEU A 1 88 ? 32.5 16.938 -8.609 1 93.81 88 LEU A O 1
ATOM 670 N N . TRP A 1 89 ? 34.344 15.891 -9.305 1 90.12 89 TRP A N 1
ATOM 671 C CA . TRP A 1 89 ? 35.188 16.969 -8.828 1 90.12 89 TRP A CA 1
ATOM 672 C C . TRP A 1 89 ? 34.906 18.266 -9.594 1 90.12 89 TRP A C 1
ATOM 674 O O . TRP A 1 89 ? 34.969 19.359 -9.023 1 90.12 89 TRP A O 1
ATOM 684 N N . ARG A 1 90 ? 34.469 18.188 -10.758 1 90.44 90 ARG A N 1
ATOM 685 C CA . ARG A 1 90 ? 34.219 19.328 -11.617 1 90.44 90 ARG A CA 1
ATOM 686 C C . ARG A 1 90 ? 32.812 19.891 -11.43 1 90.44 90 ARG A C 1
ATOM 688 O O . ARG A 1 90 ? 32.5 20.984 -11.891 1 90.44 90 ARG A O 1
ATOM 695 N N . GLN A 1 91 ? 32.094 19.203 -10.703 1 90.19 91 GLN A N 1
ATOM 696 C CA . GLN A 1 91 ? 30.688 19.609 -10.547 1 90.19 91 GLN A CA 1
ATOM 697 C C . GLN A 1 91 ? 30.453 20.266 -9.188 1 90.19 91 GLN A C 1
ATOM 699 O O . GLN A 1 91 ? 31.125 19.938 -8.211 1 90.19 91 GLN A O 1
ATOM 704 N N . PRO A 1 92 ? 29.531 21.219 -9.203 1 87.06 92 PRO A N 1
ATOM 705 C CA . PRO A 1 92 ? 29.125 21.734 -7.898 1 87.06 92 PRO A CA 1
ATOM 706 C C . PRO A 1 92 ? 28.469 20.672 -7.02 1 87.06 92 PRO A C 1
ATOM 708 O O . PRO A 1 92 ? 27.953 19.672 -7.531 1 87.06 92 PRO A O 1
ATOM 711 N N . VAL A 1 93 ? 28.484 20.844 -5.797 1 81.81 93 VAL A N 1
ATOM 712 C CA . VAL A 1 93 ? 28.016 19.891 -4.797 1 81.81 93 VAL A CA 1
ATOM 713 C C . VAL A 1 93 ? 26.547 19.562 -5.035 1 81.81 93 VAL A C 1
ATOM 715 O O . VAL A 1 93 ? 26.125 18.422 -4.852 1 81.81 93 VAL A O 1
ATOM 718 N N . ALA A 1 94 ? 25.828 20.469 -5.473 1 83.56 94 ALA A N 1
ATOM 719 C CA . ALA A 1 94 ? 24.391 20.281 -5.703 1 83.56 94 ALA A CA 1
ATOM 720 C C . ALA A 1 94 ? 24.141 19.297 -6.832 1 83.56 94 ALA A C 1
ATOM 722 O O . ALA A 1 94 ? 23.109 18.625 -6.855 1 83.56 94 ALA A O 1
ATOM 723 N N . ASN A 1 95 ? 25.125 19.172 -7.695 1 86.62 95 ASN A N 1
ATOM 724 C CA . ASN A 1 95 ? 24.938 18.328 -8.867 1 86.62 95 ASN A CA 1
ATOM 725 C C . ASN A 1 95 ? 25.469 16.906 -8.633 1 86.62 95 ASN A C 1
ATOM 727 O O . ASN A 1 95 ? 25.375 16.047 -9.516 1 86.62 95 ASN A O 1
ATOM 731 N N . ARG A 1 96 ? 25.906 16.719 -7.43 1 87.44 96 ARG A N 1
ATOM 732 C CA . ARG A 1 96 ? 26.5 15.422 -7.121 1 87.44 96 ARG A CA 1
ATOM 733 C C . ARG A 1 96 ? 25.469 14.469 -6.516 1 87.44 96 ARG A C 1
ATOM 735 O O . ARG A 1 96 ? 25.719 13.266 -6.422 1 87.44 96 ARG A O 1
ATOM 742 N N . LYS A 1 97 ? 24.328 15.047 -6.156 1 87.38 97 LYS A N 1
ATOM 743 C CA . LYS A 1 97 ? 23.281 14.227 -5.547 1 87.38 97 LYS A CA 1
ATOM 744 C C . LYS A 1 97 ? 22.516 13.445 -6.609 1 87.38 97 LYS A C 1
ATOM 746 O O . LYS A 1 97 ? 21.938 14.031 -7.523 1 87.38 97 LYS A O 1
ATOM 751 N N . ILE A 1 98 ? 22.625 12.156 -6.535 1 89.31 98 ILE A N 1
ATOM 752 C CA . ILE A 1 98 ? 21.953 11.297 -7.508 1 89.31 98 ILE A CA 1
ATOM 753 C C . ILE A 1 98 ? 21.344 10.086 -6.801 1 89.31 98 ILE A C 1
ATOM 755 O O . ILE A 1 98 ? 21.531 9.914 -5.594 1 89.31 98 ILE A O 1
ATOM 759 N N . GLY A 1 99 ? 20.516 9.359 -7.555 1 91.5 99 GLY A N 1
ATOM 760 C CA . GLY A 1 99 ? 19.984 8.117 -7.012 1 91.5 99 GLY A CA 1
ATOM 761 C C . GLY A 1 99 ? 18.609 8.273 -6.387 1 91.5 99 GLY A C 1
ATOM 762 O O . GLY A 1 99 ? 17.922 9.266 -6.629 1 91.5 99 GLY A O 1
ATOM 763 N N . VAL A 1 100 ? 18.281 7.305 -5.617 1 91.38 100 VAL A N 1
ATOM 764 C CA . VAL A 1 100 ? 16.953 7.23 -5.016 1 91.38 100 VAL A CA 1
ATOM 765 C C . VAL A 1 100 ? 16.812 8.305 -3.943 1 91.38 100 VAL A C 1
ATOM 767 O O . VAL A 1 100 ? 15.766 8.945 -3.828 1 91.38 100 VAL A O 1
ATOM 770 N N . ALA A 1 101 ? 17.859 8.523 -3.199 1 87.88 101 ALA A N 1
ATOM 771 C CA . ALA A 1 101 ? 17.828 9.547 -2.158 1 87.88 101 ALA A CA 1
ATOM 772 C C . ALA A 1 101 ? 17.562 10.93 -2.756 1 87.88 101 ALA A C 1
ATOM 774 O O . ALA A 1 101 ? 16.859 11.742 -2.16 1 87.88 101 ALA A O 1
ATOM 775 N N . HIS A 1 102 ? 18.141 11.141 -3.871 1 89.5 102 HIS A N 1
ATOM 776 C CA . HIS A 1 102 ? 17.922 12.406 -4.562 1 89.5 102 HIS A CA 1
ATOM 777 C C . HIS A 1 102 ? 16.469 12.539 -5.016 1 89.5 102 HIS A C 1
ATOM 779 O O . HIS A 1 102 ? 15.883 13.617 -4.938 1 89.5 102 HIS A O 1
ATOM 785 N N . VAL A 1 103 ? 15.938 11.477 -5.492 1 91.56 103 VAL A N 1
ATOM 786 C CA . VAL A 1 103 ? 14.547 11.477 -5.945 1 91.56 103 VAL A CA 1
ATOM 787 C C . VAL A 1 103 ? 13.625 11.797 -4.77 1 91.56 103 VAL A C 1
ATOM 789 O O . VAL A 1 103 ? 12.711 12.625 -4.898 1 91.56 103 VAL A O 1
ATOM 792 N N . ILE A 1 104 ? 13.883 11.227 -3.662 1 85.62 104 ILE A N 1
ATOM 793 C CA . ILE A 1 104 ? 13.062 11.445 -2.471 1 85.62 104 ILE A CA 1
ATOM 794 C C . ILE A 1 104 ? 13.211 12.898 -2.01 1 85.62 104 ILE A C 1
ATOM 796 O O . ILE A 1 104 ? 12.219 13.539 -1.657 1 85.62 104 ILE A O 1
ATOM 800 N N . GLU A 1 105 ? 14.414 13.375 -2.051 1 80.69 105 GLU A N 1
ATOM 801 C CA . GLU A 1 105 ? 14.68 14.75 -1.646 1 80.69 105 GLU A CA 1
ATOM 802 C C . GLU A 1 105 ? 13.938 15.734 -2.545 1 80.69 105 GLU A C 1
ATOM 804 O O . GLU A 1 105 ? 13.344 16.703 -2.059 1 80.69 105 GLU A O 1
ATOM 809 N N . ARG A 1 106 ? 14.031 15.461 -3.814 1 83.19 106 ARG A N 1
ATOM 810 C CA . ARG A 1 106 ? 13.383 16.359 -4.766 1 83.19 106 ARG A CA 1
ATOM 811 C C . ARG A 1 106 ? 11.867 16.281 -4.648 1 83.19 106 ARG A C 1
ATOM 813 O O . ARG A 1 106 ? 11.172 17.281 -4.844 1 83.19 106 ARG A O 1
ATOM 820 N N . LEU A 1 107 ? 11.391 15.195 -4.383 1 77.94 107 LEU A N 1
ATOM 821 C CA . LEU A 1 107 ? 9.953 15.023 -4.211 1 77.94 107 LEU A CA 1
ATOM 822 C C . LEU A 1 107 ? 9.469 15.727 -2.947 1 77.94 107 LEU A C 1
ATOM 824 O O . LEU A 1 107 ? 8.398 16.344 -2.945 1 77.94 107 LEU A O 1
ATOM 828 N N . THR A 1 108 ? 10.234 15.617 -1.961 1 69.19 108 THR A N 1
ATOM 829 C CA . THR A 1 108 ? 9.828 16.141 -0.659 1 69.19 108 THR A CA 1
ATOM 830 C C . THR A 1 108 ? 10.016 17.641 -0.597 1 69.19 108 THR A C 1
ATOM 832 O O . THR A 1 108 ? 9.172 18.359 -0.04 1 69.19 108 THR A O 1
ATOM 835 N N . TYR A 1 109 ? 11.148 18.109 -1.257 1 65.75 109 TYR A N 1
ATOM 836 C CA . TYR A 1 109 ? 11.508 19.484 -0.994 1 65.75 109 TYR A CA 1
ATOM 837 C C . TYR A 1 109 ? 11.406 20.328 -2.262 1 65.75 109 TYR A C 1
ATOM 839 O O . TYR A 1 109 ? 11.352 21.562 -2.197 1 65.75 109 TYR A O 1
ATOM 847 N N . HIS A 1 110 ? 11.422 19.688 -3.348 1 70.56 110 HIS A N 1
ATOM 848 C CA . HIS A 1 110 ? 11.477 20.484 -4.574 1 70.56 110 HIS A CA 1
ATOM 849 C C . HIS A 1 110 ? 10.32 20.125 -5.504 1 70.56 110 HIS A C 1
ATOM 851 O O . HIS A 1 110 ? 10.453 20.219 -6.73 1 70.56 110 HIS A O 1
ATOM 857 N N . GLN A 1 111 ? 9.234 19.656 -4.949 1 68.31 111 GLN A N 1
ATOM 858 C CA . GLN A 1 111 ? 7.98 19.438 -5.656 1 68.31 111 GLN A CA 1
ATOM 859 C C . GLN A 1 111 ? 8.188 18.516 -6.863 1 68.31 111 GLN A C 1
ATOM 861 O O . GLN A 1 111 ? 7.539 18.703 -7.898 1 68.31 111 GLN A O 1
ATOM 866 N N . GLY A 1 112 ? 9.211 17.734 -6.824 1 77.56 112 GLY A N 1
ATOM 867 C CA . GLY A 1 112 ? 9.398 16.734 -7.863 1 77.56 112 GLY A CA 1
ATOM 868 C C . GLY A 1 112 ? 10.117 17.281 -9.086 1 77.56 112 GLY A C 1
ATOM 869 O O . GLY A 1 112 ? 10.094 16.656 -10.156 1 77.56 112 GLY A O 1
ATOM 870 N N . ARG A 1 113 ? 10.758 18.438 -8.969 1 84.31 113 ARG A N 1
ATOM 871 C CA . ARG A 1 113 ? 11.531 18.984 -10.086 1 84.31 113 ARG A CA 1
ATOM 872 C C . ARG A 1 113 ? 12.984 18.531 -10.008 1 84.31 113 ARG A C 1
ATOM 874 O O . ARG A 1 113 ? 13.609 18.609 -8.953 1 84.31 113 ARG A O 1
ATOM 881 N N . PHE A 1 114 ? 13.484 18.078 -11.141 1 92.06 114 PHE A N 1
ATOM 882 C CA . PHE A 1 114 ? 14.836 17.547 -11.188 1 92.06 114 PHE A CA 1
ATOM 883 C C . PHE A 1 114 ? 15.719 18.375 -12.117 1 92.06 114 PHE A C 1
ATOM 885 O O . PHE A 1 114 ? 15.305 18.703 -13.234 1 92.06 114 PHE A O 1
ATOM 892 N N . PRO A 1 115 ? 16.891 18.703 -11.641 1 91.31 115 PRO A N 1
ATOM 893 C CA . PRO A 1 115 ? 17.828 19.406 -12.531 1 91.31 115 PRO A CA 1
ATOM 894 C C . PRO A 1 115 ? 18.422 18.5 -13.594 1 91.31 115 PRO A C 1
ATOM 896 O O . PRO A 1 115 ? 18.719 17.328 -13.32 1 91.31 115 PRO A O 1
ATOM 899 N N . LEU A 1 116 ? 18.688 19 -14.742 1 92.62 116 LEU A N 1
ATOM 900 C CA . LEU A 1 116 ? 19.219 18.25 -15.867 1 92.62 116 LEU A CA 1
ATOM 901 C C . LEU A 1 116 ? 20.641 17.812 -15.594 1 92.62 116 LEU A C 1
ATOM 903 O O . LEU A 1 116 ? 21.047 16.719 -16.016 1 92.62 116 LEU A O 1
ATOM 907 N N . ARG A 1 117 ? 21.406 18.562 -14.938 1 93.06 117 ARG A N 1
ATOM 908 C CA . ARG A 1 117 ? 22.797 18.25 -14.672 1 93.06 117 ARG A CA 1
ATOM 909 C C . ARG A 1 117 ? 22.922 16.984 -13.82 1 93.06 117 ARG A C 1
ATOM 911 O O . ARG A 1 117 ? 23.812 16.172 -14.047 1 93.06 117 ARG A O 1
ATOM 918 N N . ASN A 1 118 ? 22.094 16.875 -12.797 1 95.5 118 ASN A N 1
ATOM 919 C CA . ASN A 1 118 ? 22.078 15.672 -11.977 1 95.5 118 ASN A CA 1
ATOM 920 C C . ASN A 1 118 ? 21.703 14.445 -12.797 1 95.5 118 ASN A C 1
ATOM 922 O O . ASN A 1 118 ? 22.234 13.352 -12.562 1 95.5 118 ASN A O 1
ATOM 926 N N . TRP A 1 119 ? 20.812 14.695 -13.727 1 96.12 119 TRP A N 1
ATOM 927 C CA . TRP A 1 119 ? 20.344 13.617 -14.594 1 96.12 119 TRP A CA 1
ATOM 928 C C . TRP A 1 119 ? 21.484 13.086 -15.461 1 96.12 119 TRP A C 1
ATOM 930 O O . TRP A 1 119 ? 21.625 11.875 -15.633 1 96.12 119 TRP A O 1
ATOM 940 N N . ILE A 1 120 ? 22.312 13.922 -15.969 1 95.81 120 ILE A N 1
ATOM 941 C CA . ILE A 1 120 ? 23.453 13.555 -16.797 1 95.81 120 ILE A CA 1
ATOM 942 C C . ILE A 1 120 ? 24.516 12.867 -15.922 1 95.81 120 ILE A C 1
ATOM 944 O O . ILE A 1 120 ? 25.109 11.875 -16.328 1 95.81 120 ILE A O 1
ATOM 948 N N . THR A 1 121 ? 24.734 13.398 -14.766 1 96.12 121 THR A N 1
ATOM 949 C CA . THR A 1 121 ? 25.688 12.797 -13.82 1 96.12 121 THR A CA 1
ATOM 950 C C . THR A 1 121 ? 25.281 11.367 -13.492 1 96.12 121 THR A C 1
ATOM 952 O O . THR A 1 121 ? 26.141 10.492 -13.344 1 96.12 121 THR A O 1
ATOM 955 N N . GLN A 1 122 ? 23.953 11.156 -13.336 1 96.88 122 GLN A N 1
ATOM 956 C CA . GLN A 1 122 ? 23.469 9.812 -13.023 1 96.88 122 GLN A CA 1
ATOM 957 C C . GLN A 1 122 ? 23.812 8.828 -14.133 1 96.88 122 GLN A C 1
ATOM 959 O O . GLN A 1 122 ? 24.141 7.672 -13.859 1 96.88 122 GLN A O 1
ATOM 964 N N . TRP A 1 123 ? 23.703 9.258 -15.391 1 96.69 123 TRP A N 1
ATOM 965 C CA . TRP A 1 123 ? 24.109 8.406 -16.5 1 96.69 123 TRP A CA 1
ATOM 966 C C . TRP A 1 123 ? 25.578 8.008 -16.375 1 96.69 123 TRP A C 1
ATOM 968 O O . TRP A 1 123 ? 25.906 6.824 -16.469 1 96.69 123 TRP A O 1
ATOM 978 N N . TRP A 1 124 ? 26.344 8.93 -16.125 1 96.25 124 TRP A N 1
ATOM 979 C CA . TRP A 1 124 ? 27.781 8.734 -16.078 1 96.25 124 TRP A CA 1
ATOM 980 C C . TRP A 1 124 ? 28.172 7.824 -14.914 1 96.25 124 TRP A C 1
ATOM 982 O O . TRP A 1 124 ? 28.828 6.797 -15.117 1 96.25 124 TRP A O 1
ATOM 992 N N . VAL A 1 125 ? 27.75 8.18 -13.758 1 96.56 125 VAL A N 1
ATOM 993 C CA . VAL A 1 125 ? 28.141 7.445 -12.555 1 96.56 125 VAL A CA 1
ATOM 994 C C . VAL A 1 125 ? 27.531 6.047 -12.586 1 96.56 125 VAL A C 1
ATOM 996 O O . VAL A 1 125 ? 28.188 5.074 -12.195 1 96.56 125 VAL A O 1
ATOM 999 N N . GLY A 1 126 ? 26.297 5.949 -13.047 1 96.38 126 GLY A N 1
ATOM 1000 C CA . GLY A 1 126 ? 25.641 4.656 -13.109 1 96.38 126 GLY A CA 1
ATOM 1001 C C . GLY A 1 126 ? 26.328 3.68 -14.039 1 96.38 126 GLY A C 1
ATOM 1002 O O . GLY A 1 126 ? 26.578 2.531 -13.672 1 96.38 126 GLY A O 1
ATOM 1003 N N . LEU A 1 127 ? 26.719 4.125 -15.203 1 96.56 127 LEU A N 1
ATOM 1004 C CA . LEU A 1 127 ? 27.344 3.262 -16.188 1 96.56 127 LEU A CA 1
ATOM 1005 C C . LEU A 1 127 ? 28.766 2.895 -15.766 1 96.56 127 LEU A C 1
ATOM 1007 O O . LEU A 1 127 ? 29.141 1.723 -15.805 1 96.56 127 LEU A O 1
ATOM 1011 N N . ILE A 1 128 ? 29.516 3.844 -15.281 1 96.75 128 ILE A N 1
ATOM 1012 C CA . ILE A 1 128 ? 30.922 3.637 -14.969 1 96.75 128 ILE A CA 1
ATOM 1013 C C . ILE A 1 128 ? 31.047 2.791 -13.703 1 96.75 128 ILE A C 1
ATOM 1015 O O . ILE A 1 128 ? 31.953 1.963 -13.594 1 96.75 128 ILE A O 1
ATOM 1019 N N . SER A 1 129 ? 30.172 2.982 -12.766 1 96.75 129 SER A N 1
ATOM 1020 C CA . SER A 1 129 ? 30.25 2.213 -11.531 1 96.75 129 SER A CA 1
ATOM 1021 C C . SER A 1 129 ? 30.016 0.729 -11.789 1 96.75 129 SER A C 1
ATOM 1023 O O . SER A 1 129 ? 30.719 -0.123 -11.25 1 96.75 129 SER A O 1
ATOM 1025 N N . VAL A 1 130 ? 29.047 0.412 -12.633 1 95.25 130 VAL A N 1
ATOM 1026 C CA . VAL A 1 130 ? 28.703 -0.979 -12.906 1 95.25 130 VAL A CA 1
ATOM 1027 C C . VAL A 1 130 ? 29.75 -1.607 -13.812 1 95.25 130 VAL A C 1
ATOM 1029 O O . VAL A 1 130 ? 30.266 -2.691 -13.523 1 95.25 130 VAL A O 1
ATOM 1032 N N . LEU A 1 131 ? 30.141 -0.917 -14.836 1 95.12 131 LEU A N 1
ATOM 1033 C CA . LEU A 1 131 ? 31.125 -1.435 -15.789 1 95.12 131 LEU A CA 1
ATOM 1034 C C . LEU A 1 131 ? 32.5 -1.521 -15.148 1 95.12 131 LEU A C 1
ATOM 1036 O O . LEU A 1 131 ? 33.281 -2.402 -15.492 1 95.12 131 LEU A O 1
ATOM 1040 N N . GLY A 1 132 ? 32.781 -0.586 -14.281 1 96 132 GLY A N 1
ATOM 1041 C CA . GLY A 1 132 ? 34.094 -0.536 -13.633 1 96 132 GLY A CA 1
ATOM 1042 C C . GLY A 1 132 ? 34.219 -1.545 -12.508 1 96 132 GLY A C 1
ATOM 1043 O O . GLY A 1 132 ? 35.312 -1.697 -11.945 1 96 132 GLY A O 1
ATOM 1044 N N . GLY A 1 133 ? 33.188 -2.166 -12.203 1 95.75 133 GLY A N 1
ATOM 1045 C CA . GLY A 1 133 ? 33.281 -3.273 -11.266 1 95.75 133 GLY A CA 1
ATOM 1046 C C . GLY A 1 133 ? 33.094 -2.854 -9.82 1 95.75 133 GLY A C 1
ATOM 1047 O O . GLY A 1 133 ? 33.438 -3.602 -8.898 1 95.75 133 GLY A O 1
ATOM 1048 N N . LEU A 1 134 ? 32.688 -1.679 -9.547 1 97.31 134 LEU A N 1
ATOM 1049 C CA . LEU A 1 134 ? 32.312 -1.345 -8.18 1 97.31 134 LEU A CA 1
ATOM 1050 C C . LEU A 1 134 ? 31.094 -2.15 -7.754 1 97.31 134 LEU A C 1
ATOM 1052 O O . LEU A 1 134 ? 30.359 -2.672 -8.594 1 97.31 134 LEU A O 1
ATOM 1056 N N . SER A 1 135 ? 30.953 -2.428 -6.461 1 97.12 135 SER A N 1
ATOM 1057 C CA . SER A 1 135 ? 29.75 -3.076 -5.961 1 97.12 135 SER A CA 1
ATOM 1058 C C . SER A 1 135 ? 28.547 -2.141 -6.043 1 97.12 135 SER A C 1
ATOM 1060 O O . SER A 1 135 ? 28.234 -1.435 -5.082 1 97.12 135 SER A O 1
ATOM 1062 N N . ALA A 1 136 ? 27.906 -2.135 -7.207 1 95.5 136 ALA A N 1
ATOM 1063 C CA . ALA A 1 136 ? 26.844 -1.18 -7.488 1 95.5 136 ALA A CA 1
ATOM 1064 C C . ALA A 1 136 ? 25.734 -1.826 -8.312 1 95.5 136 ALA A C 1
ATOM 1066 O O . ALA A 1 136 ? 25.984 -2.738 -9.102 1 95.5 136 ALA A O 1
ATOM 1067 N N . GLY A 1 137 ? 24.547 -1.352 -8.102 1 93.81 137 GLY A N 1
ATOM 1068 C CA . GLY A 1 137 ? 23.406 -1.839 -8.859 1 93.81 137 GLY A CA 1
ATOM 1069 C C . GLY A 1 137 ? 22.969 -0.889 -9.961 1 93.81 137 GLY A C 1
ATOM 1070 O O . GLY A 1 137 ? 23.531 0.193 -10.109 1 93.81 137 GLY A O 1
ATOM 1071 N N . ARG A 1 138 ? 22.016 -1.281 -10.711 1 93.62 138 ARG A N 1
ATOM 1072 C CA . ARG A 1 138 ? 21.516 -0.46 -11.812 1 93.62 138 ARG A CA 1
ATOM 1073 C C . ARG A 1 138 ? 20.141 0.107 -11.484 1 93.62 138 ARG A C 1
ATOM 1075 O O . ARG A 1 138 ? 19.625 0.956 -12.211 1 93.62 138 ARG A O 1
ATOM 1082 N N . GLU A 1 139 ? 19.531 -0.257 -10.383 1 93.31 139 GLU A N 1
ATOM 1083 C CA . GLU A 1 139 ? 18.172 0.128 -10.023 1 93.31 139 GLU A CA 1
ATOM 1084 C C . GLU A 1 139 ? 18.109 1.592 -9.602 1 93.31 139 GLU A C 1
ATOM 1086 O O . GLU A 1 139 ? 17.141 2.295 -9.922 1 93.31 139 GLU A O 1
ATOM 1091 N N . GLY A 1 140 ? 19.078 1.984 -8.836 1 93.38 140 GLY A N 1
ATOM 1092 C CA . GLY A 1 140 ? 19.125 3.379 -8.422 1 93.38 140 GLY A CA 1
ATOM 1093 C C . GLY A 1 140 ? 19.125 4.344 -9.594 1 93.38 140 GLY A C 1
ATOM 1094 O O . GLY A 1 140 ? 18.266 5.219 -9.695 1 93.38 140 GLY A O 1
ATOM 1095 N N . PRO A 1 141 ? 20.062 4.113 -10.438 1 95.44 141 PRO A N 1
ATOM 1096 C CA . PRO A 1 141 ? 20.094 4.941 -11.648 1 95.44 141 PRO A CA 1
ATOM 1097 C C . PRO A 1 141 ? 18.797 4.855 -12.453 1 95.44 141 PRO A C 1
ATOM 1099 O O . PRO A 1 141 ? 18.328 5.863 -12.977 1 95.44 141 PRO A O 1
ATOM 1102 N N . ALA A 1 142 ? 18.25 3.688 -12.516 1 95.38 142 ALA A N 1
ATOM 1103 C CA . ALA A 1 142 ? 17 3.518 -13.258 1 95.38 142 ALA A CA 1
ATOM 1104 C C . ALA A 1 142 ? 15.891 4.367 -12.656 1 95.38 142 ALA A C 1
ATOM 1106 O O . ALA A 1 142 ? 15.164 5.059 -13.375 1 95.38 142 ALA A O 1
ATOM 1107 N N . ILE A 1 143 ? 15.781 4.355 -11.406 1 96.44 143 ILE A N 1
ATOM 1108 C CA . ILE A 1 143 ? 14.742 5.09 -10.695 1 96.44 143 ILE A CA 1
ATOM 1109 C C . ILE A 1 143 ? 14.93 6.59 -10.906 1 96.44 143 ILE A C 1
ATOM 1111 O O . ILE A 1 143 ? 13.984 7.301 -11.242 1 96.44 143 ILE A O 1
ATOM 1115 N N . HIS A 1 144 ? 16.172 7.023 -10.711 1 97.06 144 HIS A N 1
ATOM 1116 C CA . HIS A 1 144 ? 16.453 8.445 -10.875 1 97.06 144 HIS A CA 1
ATOM 1117 C C . HIS A 1 144 ? 16.219 8.898 -12.305 1 97.06 144 HIS A C 1
ATOM 1119 O O . HIS A 1 144 ? 15.555 9.914 -12.539 1 97.06 144 HIS A O 1
ATOM 1125 N N . LEU A 1 145 ? 16.734 8.172 -13.234 1 97.56 145 LEU A N 1
ATOM 1126 C CA . LEU A 1 145 ? 16.594 8.523 -14.641 1 97.56 145 LEU A CA 1
ATOM 1127 C C . LEU A 1 145 ? 15.133 8.516 -15.062 1 97.56 145 LEU A C 1
ATOM 1129 O O . LEU A 1 145 ? 14.672 9.422 -15.758 1 97.56 145 LEU A O 1
ATOM 1133 N N . GLY A 1 146 ? 14.414 7.516 -14.648 1 97.5 146 GLY A N 1
ATOM 1134 C CA . GLY A 1 146 ? 13 7.418 -14.977 1 97.5 146 GLY A CA 1
ATOM 1135 C C . GLY A 1 146 ? 12.164 8.516 -14.344 1 97.5 146 GLY A C 1
ATOM 1136 O O . GLY A 1 146 ? 11.406 9.203 -15.031 1 97.5 146 GLY A O 1
ATOM 1137 N N . ALA A 1 147 ? 12.305 8.711 -13.078 1 96.56 147 ALA A N 1
ATOM 1138 C CA . ALA A 1 147 ? 11.555 9.727 -12.352 1 96.56 147 ALA A CA 1
ATOM 1139 C C . ALA A 1 147 ? 11.82 11.117 -12.914 1 96.56 147 ALA A C 1
ATOM 1141 O O . ALA A 1 147 ? 10.891 11.898 -13.133 1 96.56 147 ALA A O 1
ATOM 1142 N N . ALA A 1 148 ? 13.078 11.391 -13.164 1 96.25 148 ALA A N 1
ATOM 1143 C CA . ALA A 1 148 ? 13.453 12.711 -13.664 1 96.25 148 ALA A CA 1
ATOM 1144 C C . ALA A 1 148 ? 12.93 12.938 -15.078 1 96.25 148 ALA A C 1
ATOM 1146 O O . ALA A 1 148 ? 12.484 14.039 -15.414 1 96.25 148 ALA A O 1
ATOM 1147 N N . ALA A 1 149 ? 12.984 11.969 -15.883 1 97 149 ALA A N 1
ATOM 1148 C CA . ALA A 1 149 ? 12.508 12.109 -17.25 1 97 149 ALA A CA 1
ATOM 1149 C C . ALA A 1 149 ? 11.008 12.367 -17.297 1 97 149 ALA A C 1
ATOM 1151 O O . ALA A 1 149 ? 10.539 13.234 -18.047 1 97 149 ALA A O 1
ATOM 1152 N N . VAL A 1 150 ? 10.312 11.641 -16.562 1 96.12 150 VAL A N 1
ATOM 1153 C CA . VAL A 1 150 ? 8.859 11.773 -16.562 1 96.12 150 VAL A CA 1
ATOM 1154 C C . VAL A 1 150 ? 8.469 13.102 -15.914 1 96.12 150 VAL A C 1
ATOM 1156 O O . VAL A 1 150 ? 7.512 13.742 -16.344 1 96.12 150 VAL A O 1
ATOM 1159 N N . SER A 1 151 ? 9.18 13.43 -14.883 1 91.75 151 SER A N 1
ATOM 1160 C CA . SER A 1 151 ? 8.953 14.75 -14.305 1 91.75 151 SER A CA 1
ATOM 1161 C C . SER A 1 151 ? 9.211 15.859 -15.328 1 91.75 151 SER A C 1
ATOM 1163 O O . SER A 1 151 ? 8.5 16.859 -15.352 1 91.75 151 SER A O 1
ATOM 1165 N N . GLY A 1 152 ? 10.266 15.727 -16.047 1 92.38 152 GLY A N 1
ATOM 1166 C CA . GLY A 1 152 ? 10.547 16.672 -17.125 1 92.38 152 GLY A CA 1
ATOM 1167 C C . GLY A 1 152 ? 9.398 16.797 -18.109 1 92.38 152 GLY A C 1
ATOM 1168 O O . GLY A 1 152 ? 9.086 17.906 -18.547 1 92.38 152 GLY A O 1
ATOM 1169 N N . LEU A 1 153 ? 8.82 15.695 -18.453 1 90.25 153 LEU A N 1
ATOM 1170 C CA . LEU A 1 153 ? 7.648 15.711 -19.312 1 90.25 153 LEU A CA 1
ATOM 1171 C C . LEU A 1 153 ? 6.5 16.484 -18.672 1 90.25 153 LEU A C 1
ATOM 1173 O O . LEU A 1 153 ? 5.828 17.266 -19.344 1 90.25 153 LEU A O 1
ATOM 1177 N N . GLY A 1 154 ? 6.25 16.234 -17.438 1 86.81 154 GLY A N 1
ATOM 1178 C CA . GLY A 1 154 ? 5.207 16.953 -16.719 1 86.81 154 GLY A CA 1
ATOM 1179 C C . GLY A 1 154 ? 5.426 18.453 -16.688 1 86.81 154 GLY A C 1
ATOM 1180 O O . GLY A 1 154 ? 4.48 19.234 -16.828 1 86.81 154 GLY A O 1
ATOM 1181 N N . GLN A 1 155 ? 6.668 18.766 -16.531 1 81.19 155 GLN A N 1
ATOM 1182 C CA . GLN A 1 155 ? 7.004 20.188 -16.516 1 81.19 155 GLN A CA 1
ATOM 1183 C C . GLN A 1 155 ? 6.773 20.828 -17.875 1 81.19 155 GLN A C 1
ATOM 1185 O O . GLN A 1 155 ? 6.293 21.953 -17.969 1 81.19 155 GLN A O 1
ATOM 1190 N N . ARG A 1 156 ? 7.105 20.188 -18.828 1 84.88 156 ARG A N 1
ATOM 1191 C CA . ARG A 1 156 ? 6.914 20.688 -20.188 1 84.88 156 ARG A CA 1
ATOM 1192 C C . ARG A 1 156 ? 5.434 20.859 -20.5 1 84.88 156 ARG A C 1
ATOM 1194 O O . ARG A 1 156 ? 5.051 21.781 -21.219 1 84.88 156 ARG A O 1
ATOM 1201 N N . LEU A 1 157 ? 4.656 20.016 -19.922 1 80.44 157 LEU A N 1
ATOM 1202 C CA . LEU A 1 157 ? 3.215 20.094 -20.125 1 80.44 157 LEU A CA 1
ATOM 1203 C C . LEU A 1 157 ? 2.574 21.047 -19.125 1 80.44 157 LEU A C 1
ATOM 1205 O O . LEU A 1 157 ? 1.353 21.219 -19.109 1 80.44 157 LEU A O 1
ATOM 1209 N N . LYS A 1 158 ? 3.363 21.656 -18.234 1 73.44 158 LYS A N 1
ATOM 1210 C CA . LYS A 1 158 ? 2.941 22.625 -17.234 1 73.44 158 LYS A CA 1
ATOM 1211 C C . LYS A 1 158 ? 1.843 22.062 -16.344 1 73.44 158 LYS A C 1
ATOM 1213 O O . LYS A 1 158 ? 0.817 22.719 -16.125 1 73.44 158 LYS A O 1
ATOM 1218 N N . LEU A 1 159 ? 2.105 20.922 -15.914 1 73.81 159 LEU A N 1
ATOM 1219 C CA . LEU A 1 159 ? 1.146 20.266 -15.031 1 73.81 159 LEU A CA 1
ATOM 1220 C C . LEU A 1 159 ? 1.28 20.797 -13.609 1 73.81 159 LEU A C 1
ATOM 1222 O O . LEU A 1 159 ? 2.348 21.266 -13.211 1 73.81 159 LEU A O 1
ATOM 1226 N N . PRO A 1 160 ? 0.144 20.734 -12.891 1 66 160 PRO A N 1
ATOM 1227 C CA . PRO A 1 160 ? 0.234 21.094 -11.477 1 66 160 PRO A CA 1
ATOM 1228 C C . PRO A 1 160 ? 1.18 20.172 -10.695 1 66 160 PRO A C 1
ATOM 1230 O O . PRO A 1 160 ? 1.381 19.016 -11.078 1 66 160 PRO A O 1
ATOM 1233 N N . HIS A 1 161 ? 1.715 20.688 -9.586 1 69.5 161 HIS A N 1
ATOM 1234 C CA . HIS A 1 161 ? 2.734 19.984 -8.82 1 69.5 161 HIS A CA 1
ATOM 1235 C C . HIS A 1 161 ? 2.18 18.688 -8.227 1 69.5 161 HIS A C 1
ATOM 1237 O O . HIS A 1 161 ? 2.918 17.719 -8.031 1 69.5 161 HIS A O 1
ATOM 1243 N N . ASN A 1 162 ? 0.92 18.703 -7.969 1 69.5 162 ASN A N 1
ATOM 1244 C CA . ASN A 1 162 ? 0.332 17.469 -7.461 1 69.5 162 ASN A CA 1
ATOM 1245 C C . ASN A 1 162 ? 0.381 16.359 -8.508 1 69.5 162 ASN A C 1
ATOM 1247 O O . ASN A 1 162 ? 0.598 15.195 -8.172 1 69.5 162 ASN A O 1
ATOM 1251 N N . SER A 1 163 ? 0.201 16.719 -9.656 1 75.12 163 SER A N 1
ATOM 1252 C CA . SER A 1 163 ? 0.286 15.75 -10.742 1 75.12 163 SER A CA 1
ATOM 1253 C C . SER A 1 163 ? 1.732 15.344 -11.008 1 75.12 163 SER A C 1
ATOM 1255 O O . SER A 1 163 ? 2 14.203 -11.391 1 75.12 163 SER A O 1
ATOM 1257 N N . LEU A 1 164 ? 2.619 16.266 -10.781 1 78.94 164 LEU A N 1
ATOM 1258 C CA . LEU A 1 164 ? 4.035 15.961 -10.969 1 78.94 164 LEU A CA 1
ATOM 1259 C C . LEU A 1 164 ? 4.5 14.891 -9.992 1 78.94 164 LEU A C 1
ATOM 1261 O O . LEU A 1 164 ? 5.324 14.039 -10.336 1 78.94 164 LEU A O 1
ATOM 1265 N N . ARG A 1 165 ? 3.984 14.914 -8.852 1 80.5 165 ARG A N 1
ATOM 1266 C CA . ARG A 1 165 ? 4.328 13.93 -7.832 1 80.5 165 ARG A CA 1
ATOM 1267 C C . ARG A 1 165 ? 3.895 12.531 -8.258 1 80.5 165 ARG A C 1
ATOM 1269 O O . ARG A 1 165 ? 4.637 11.562 -8.07 1 80.5 165 ARG A O 1
ATOM 1276 N N . VAL A 1 166 ? 2.756 12.5 -8.828 1 83.5 166 VAL A N 1
ATOM 1277 C CA . VAL A 1 166 ? 2.244 11.219 -9.297 1 83.5 166 VAL A CA 1
ATOM 1278 C C . VAL A 1 166 ? 3.104 10.711 -10.453 1 83.5 166 VAL A C 1
ATOM 1280 O O . VAL A 1 166 ? 3.385 9.508 -10.547 1 83.5 166 VAL A O 1
ATOM 1283 N N . LEU A 1 167 ? 3.52 11.602 -11.25 1 89.88 167 LEU A N 1
ATOM 1284 C CA . LEU A 1 167 ? 4.352 11.211 -12.383 1 89.88 167 LEU A CA 1
ATOM 1285 C C . LEU A 1 167 ? 5.699 10.68 -11.914 1 89.88 167 LEU A C 1
ATOM 1287 O O . LEU A 1 167 ? 6.227 9.727 -12.484 1 89.88 167 LEU A O 1
ATOM 1291 N N . VAL A 1 168 ? 6.238 11.289 -10.883 1 91.69 168 VAL A N 1
ATOM 1292 C CA . VAL A 1 168 ? 7.496 10.805 -10.32 1 91.69 168 VAL A CA 1
ATOM 1293 C C . VAL A 1 168 ? 7.316 9.383 -9.812 1 91.69 168 VAL A C 1
ATOM 1295 O O . VAL A 1 168 ? 8.18 8.523 -10.016 1 91.69 168 VAL A O 1
ATOM 1298 N N . ALA A 1 169 ? 6.195 9.164 -9.188 1 91.88 169 ALA A N 1
ATOM 1299 C CA . ALA A 1 169 ? 5.883 7.809 -8.727 1 91.88 169 ALA A CA 1
ATOM 1300 C C . ALA A 1 169 ? 5.746 6.848 -9.898 1 91.88 169 ALA A C 1
ATOM 1302 O O . ALA A 1 169 ? 6.184 5.695 -9.82 1 91.88 169 ALA A O 1
ATOM 1303 N N . CYS A 1 170 ? 5.164 7.316 -10.938 1 94.56 170 CYS A N 1
ATOM 1304 C CA . CYS A 1 170 ? 5.031 6.516 -12.148 1 94.56 170 CYS A CA 1
ATOM 1305 C C . CYS A 1 170 ? 6.398 6.133 -12.703 1 94.56 170 CYS A C 1
ATOM 1307 O O . CYS A 1 170 ? 6.641 4.965 -13.016 1 94.56 170 CYS A O 1
ATOM 1309 N N . GLY A 1 171 ? 7.227 7.09 -12.781 1 96.69 171 GLY A N 1
ATOM 1310 C CA . GLY A 1 171 ? 8.57 6.816 -13.273 1 96.69 171 GLY A CA 1
ATOM 1311 C C . GLY A 1 171 ? 9.336 5.848 -12.391 1 96.69 171 GLY A C 1
ATOM 1312 O O . GLY A 1 171 ? 10.047 4.973 -12.891 1 96.69 171 GLY A O 1
ATOM 1313 N N . THR A 1 172 ? 9.219 5.992 -11.141 1 95.94 172 THR A N 1
ATOM 1314 C CA . THR A 1 172 ? 9.891 5.125 -10.18 1 95.94 172 THR A CA 1
ATOM 1315 C C . THR A 1 172 ? 9.406 3.686 -10.312 1 95.94 172 THR A C 1
ATOM 1317 O O . THR A 1 172 ? 10.211 2.758 -10.398 1 95.94 172 THR A O 1
ATOM 1320 N N . ALA A 1 173 ? 8.109 3.543 -10.336 1 96.69 173 ALA A N 1
ATOM 1321 C CA . ALA A 1 173 ? 7.516 2.215 -10.438 1 96.69 173 ALA A CA 1
ATOM 1322 C C . ALA A 1 173 ? 7.898 1.542 -11.758 1 96.69 173 ALA A C 1
ATOM 1324 O O . ALA A 1 173 ? 8.234 0.357 -11.773 1 96.69 173 ALA A O 1
ATOM 1325 N N . ALA A 1 174 ? 7.832 2.283 -12.797 1 97.44 174 ALA A N 1
ATOM 1326 C CA . ALA A 1 174 ? 8.172 1.75 -14.109 1 97.44 174 ALA A CA 1
ATOM 1327 C C . ALA A 1 174 ? 9.641 1.334 -14.172 1 97.44 174 ALA A C 1
ATOM 1329 O O . ALA A 1 174 ? 9.984 0.342 -14.812 1 97.44 174 ALA A O 1
ATOM 1330 N N . ALA A 1 175 ? 10.453 2.104 -13.547 1 97.56 175 ALA A N 1
ATOM 1331 C CA . ALA A 1 175 ? 11.883 1.803 -13.539 1 97.56 175 ALA A CA 1
ATOM 1332 C C . ALA A 1 175 ? 12.164 0.468 -12.852 1 97.56 175 ALA A C 1
ATOM 1334 O O . ALA A 1 175 ? 12.891 -0.372 -13.383 1 97.56 175 ALA A O 1
ATOM 1335 N N . ILE A 1 176 ? 11.625 0.237 -11.727 1 95.25 176 ILE A N 1
ATOM 1336 C CA . ILE A 1 176 ? 11.82 -1.011 -11 1 95.25 176 ILE A CA 1
ATOM 1337 C C . ILE A 1 176 ? 11.227 -2.17 -11.789 1 95.25 176 ILE A C 1
ATOM 1339 O O . ILE A 1 176 ? 11.844 -3.227 -11.922 1 95.25 176 ILE A O 1
ATOM 1343 N N . SER A 1 177 ? 10.031 -1.923 -12.266 1 94.31 177 SER A N 1
ATOM 1344 C CA . SER A 1 177 ? 9.352 -2.936 -13.062 1 94.31 177 SER A CA 1
ATOM 1345 C C . SER A 1 177 ? 10.18 -3.342 -14.273 1 94.31 177 SER A C 1
ATOM 1347 O O . SER A 1 177 ? 10.305 -4.531 -14.57 1 94.31 177 SER A O 1
ATOM 1349 N N . ALA A 1 178 ? 10.727 -2.391 -14.938 1 93.69 178 ALA A N 1
ATOM 1350 C CA . ALA A 1 178 ? 11.516 -2.65 -16.141 1 93.69 178 ALA A CA 1
ATOM 1351 C C . ALA A 1 178 ? 12.852 -3.295 -15.781 1 93.69 178 ALA A C 1
ATOM 1353 O O . ALA A 1 178 ? 13.398 -4.074 -16.562 1 93.69 178 ALA A O 1
ATOM 1354 N N . SER A 1 179 ? 13.32 -3.023 -14.633 1 91.19 179 SER A N 1
ATOM 1355 C CA . SER A 1 179 ? 14.633 -3.52 -14.227 1 91.19 179 SER A CA 1
ATOM 1356 C C . SER A 1 179 ? 14.562 -4.98 -13.797 1 91.19 179 SER A C 1
ATOM 1358 O O . SER A 1 179 ? 15.477 -5.762 -14.078 1 91.19 179 SER A O 1
ATOM 1360 N N . PHE A 1 180 ? 13.5 -5.359 -13.109 1 88.25 180 PHE A N 1
ATOM 1361 C CA . PHE A 1 180 ? 13.453 -6.676 -12.477 1 88.25 180 PHE A CA 1
ATOM 1362 C C . PHE A 1 180 ? 12.297 -7.5 -13.039 1 88.25 180 PHE A C 1
ATOM 1364 O O . PHE A 1 180 ? 12.109 -8.656 -12.664 1 88.25 180 PHE A O 1
ATOM 1371 N N . HIS A 1 181 ? 11.5 -6.934 -13.883 1 87.62 181 HIS A N 1
ATOM 1372 C CA . HIS A 1 181 ? 10.273 -7.582 -14.32 1 87.62 181 HIS A CA 1
ATOM 1373 C C . HIS A 1 181 ? 9.352 -7.871 -13.148 1 87.62 181 HIS A C 1
ATOM 1375 O O . HIS A 1 181 ? 8.836 -8.984 -13.016 1 87.62 181 HIS A O 1
ATOM 1381 N N . THR A 1 182 ? 9.312 -6.918 -12.32 1 90.31 182 THR A N 1
ATOM 1382 C CA . THR A 1 182 ? 8.477 -7.012 -11.125 1 90.31 182 THR A CA 1
ATOM 1383 C C . THR A 1 182 ? 7.508 -5.836 -11.055 1 90.31 182 THR A C 1
ATOM 1385 O O . THR A 1 182 ? 7.695 -4.918 -10.25 1 90.31 182 THR A O 1
ATOM 1388 N N . PRO A 1 183 ? 6.434 -5.91 -11.758 1 92.69 183 PRO A N 1
ATOM 1389 C CA . PRO A 1 183 ? 5.555 -4.742 -11.875 1 92.69 183 PRO A CA 1
ATOM 1390 C C . PRO A 1 183 ? 4.867 -4.398 -10.555 1 92.69 183 PRO A C 1
ATOM 1392 O O . PRO A 1 183 ? 4.766 -3.221 -10.195 1 92.69 183 PRO A O 1
ATOM 1395 N N . ILE A 1 184 ? 4.355 -5.328 -9.836 1 92.5 184 ILE A N 1
ATOM 1396 C CA . ILE A 1 184 ? 3.645 -5.031 -8.594 1 92.5 184 ILE A CA 1
ATOM 1397 C C . ILE A 1 184 ? 4.625 -4.512 -7.547 1 92.5 184 ILE A C 1
ATOM 1399 O O . ILE A 1 184 ? 4.328 -3.559 -6.824 1 92.5 184 ILE A O 1
ATOM 1403 N N . ALA A 1 185 ? 5.797 -5.18 -7.484 1 93.38 185 ALA A N 1
ATOM 1404 C CA . ALA A 1 185 ? 6.832 -4.703 -6.574 1 93.38 185 ALA A CA 1
ATOM 1405 C C . ALA A 1 185 ? 7.211 -3.258 -6.879 1 93.38 185 ALA A C 1
ATOM 1407 O O . ALA A 1 185 ? 7.477 -2.471 -5.965 1 93.38 185 ALA A O 1
ATOM 1408 N N . GLY A 1 186 ? 7.238 -2.957 -8.148 1 94.44 186 GLY A N 1
ATOM 1409 C CA . GLY A 1 186 ? 7.543 -1.59 -8.539 1 94.44 186 GLY A CA 1
ATOM 1410 C C . GLY A 1 186 ? 6.527 -0.585 -8.023 1 94.44 186 GLY A C 1
ATOM 1411 O O . GLY A 1 186 ? 6.898 0.488 -7.543 1 94.44 186 GLY A O 1
ATOM 1412 N N . VAL A 1 187 ? 5.293 -0.95 -8.102 1 92.94 187 VAL A N 1
ATOM 1413 C CA . VAL A 1 187 ? 4.227 -0.068 -7.648 1 92.94 187 VAL A CA 1
ATOM 1414 C C . VAL A 1 187 ? 4.332 0.134 -6.137 1 92.94 187 VAL A C 1
ATOM 1416 O O . VAL A 1 187 ? 4.285 1.267 -5.652 1 92.94 187 VAL A O 1
ATOM 1419 N N . ILE A 1 188 ? 4.504 -0.952 -5.434 1 90.06 188 ILE A N 1
ATOM 1420 C CA . ILE A 1 188 ? 4.543 -0.883 -3.977 1 90.06 188 ILE A CA 1
ATOM 1421 C C . ILE A 1 188 ? 5.809 -0.156 -3.529 1 90.06 188 ILE A C 1
ATOM 1423 O O . ILE A 1 188 ? 5.785 0.603 -2.559 1 90.06 188 ILE A O 1
ATOM 1427 N N . PHE A 1 189 ? 6.867 -0.339 -4.211 1 91.06 189 PHE A N 1
ATOM 1428 C CA . PHE A 1 189 ? 8.102 0.373 -3.902 1 91.06 189 PHE A CA 1
ATOM 1429 C C . PHE A 1 189 ? 7.906 1.878 -4.039 1 91.06 189 PHE A C 1
ATOM 1431 O O . PHE A 1 189 ? 8.336 2.646 -3.176 1 91.06 189 PHE A O 1
ATOM 1438 N N . ALA A 1 190 ? 7.344 2.258 -5.148 1 90.38 190 ALA A N 1
ATOM 1439 C CA . ALA A 1 190 ? 7.105 3.68 -5.379 1 90.38 190 ALA A CA 1
ATOM 1440 C C . ALA A 1 190 ? 6.254 4.277 -4.262 1 90.38 190 ALA A C 1
ATOM 1442 O O . ALA A 1 190 ? 6.516 5.395 -3.805 1 90.38 190 ALA A O 1
ATOM 1443 N N . MET A 1 191 ? 5.352 3.496 -3.811 1 84.25 191 MET A N 1
ATOM 1444 C CA . MET A 1 191 ? 4.414 4.027 -2.826 1 84.25 191 MET A CA 1
ATOM 1445 C C . MET A 1 191 ? 4.996 3.941 -1.419 1 84.25 191 MET A C 1
ATOM 1447 O O . MET A 1 191 ? 4.797 4.844 -0.604 1 84.25 191 MET A O 1
ATOM 1451 N N . GLU A 1 192 ? 5.691 2.939 -1.093 1 82.5 192 GLU A N 1
ATOM 1452 C CA . GLU A 1 192 ? 6.164 2.668 0.262 1 82.5 192 GLU A CA 1
ATOM 1453 C C . GLU A 1 192 ? 7.477 3.395 0.542 1 82.5 192 GLU A C 1
ATOM 1455 O O . GLU A 1 192 ? 7.711 3.854 1.661 1 82.5 192 GLU A O 1
ATOM 1460 N N . VAL A 1 193 ? 8.32 3.482 -0.463 1 81.44 193 VAL A N 1
ATOM 1461 C CA . VAL A 1 193 ? 9.672 3.98 -0.222 1 81.44 193 VAL A CA 1
ATOM 1462 C C . VAL A 1 193 ? 9.789 5.418 -0.716 1 81.44 193 VAL A C 1
ATOM 1464 O O . VAL A 1 193 ? 10.367 6.273 -0.036 1 81.44 193 VAL A O 1
ATOM 1467 N N . VAL A 1 194 ? 9.188 5.703 -1.821 1 80.12 194 VAL A N 1
ATOM 1468 C CA . VAL A 1 194 ? 9.453 6.992 -2.453 1 80.12 194 VAL A CA 1
ATOM 1469 C C . VAL A 1 194 ? 8.375 8 -2.041 1 80.12 194 VAL A C 1
ATOM 1471 O O . VAL A 1 194 ? 8.688 9.078 -1.53 1 80.12 194 VAL A O 1
ATOM 1474 N N . MET A 1 195 ? 7.098 7.59 -2.246 1 73.31 195 MET A N 1
ATOM 1475 C CA . MET A 1 195 ? 6.008 8.508 -1.94 1 73.31 195 MET A CA 1
ATOM 1476 C C . MET A 1 195 ? 5.695 8.508 -0.448 1 73.31 195 MET A C 1
ATOM 1478 O O . MET A 1 195 ? 5.301 9.531 0.111 1 73.31 195 MET A O 1
ATOM 1482 N N . MET A 1 196 ? 5.828 7.445 0.186 1 62.72 196 MET A N 1
ATOM 1483 C CA . MET A 1 196 ? 5.516 7.219 1.594 1 62.72 196 MET A CA 1
ATOM 1484 C C . MET A 1 196 ? 4.074 7.617 1.902 1 62.72 196 MET A C 1
ATOM 1486 O O . MET A 1 196 ? 3.805 8.234 2.936 1 62.72 196 MET A O 1
ATOM 1490 N N . GLU A 1 197 ? 3.201 7.621 0.833 1 60.22 197 GLU A N 1
ATOM 1491 C CA . GLU A 1 197 ? 1.771 7.871 0.985 1 60.22 197 GLU A CA 1
ATOM 1492 C C . GLU A 1 197 ? 0.956 7.012 0.024 1 60.22 197 GLU A C 1
ATOM 1494 O O . GLU A 1 197 ? 1.414 6.695 -1.076 1 60.22 197 GLU A O 1
ATOM 1499 N N . TYR A 1 198 ? -0.163 6.512 0.626 1 55.06 198 TYR A N 1
ATOM 1500 C CA . TYR A 1 198 ? -1.027 5.695 -0.217 1 55.06 198 TYR A CA 1
ATOM 1501 C C . TYR A 1 198 ? -2.338 6.414 -0.515 1 55.06 198 TYR A C 1
ATOM 1503 O O . TYR A 1 198 ? -3.049 6.824 0.403 1 55.06 198 TYR A O 1
ATOM 1511 N N . THR A 1 199 ? -2.445 7.008 -1.681 1 56.5 199 THR A N 1
ATOM 1512 C CA . THR A 1 199 ? -3.754 7.52 -2.076 1 56.5 199 THR A CA 1
ATOM 1513 C C . THR A 1 199 ? -4.336 6.684 -3.213 1 56.5 199 THR A C 1
ATOM 1515 O O . THR A 1 199 ? -3.598 6.156 -4.047 1 56.5 199 THR A O 1
ATOM 1518 N N . ILE A 1 200 ? -5.535 6.352 -3.148 1 54.28 200 ILE A N 1
ATOM 1519 C CA . ILE A 1 200 ? -6.234 5.562 -4.152 1 54.28 200 ILE A CA 1
ATOM 1520 C C . ILE A 1 200 ? -6.047 6.191 -5.531 1 54.28 200 ILE A C 1
ATOM 1522 O O . ILE A 1 200 ? -5.715 5.5 -6.496 1 54.28 200 ILE A O 1
ATOM 1526 N N . VAL A 1 201 ? -6.324 7.531 -5.625 1 56.16 201 VAL A N 1
ATOM 1527 C CA . VAL A 1 201 ? -6.289 8.234 -6.898 1 56.16 201 VAL A CA 1
ATOM 1528 C C . VAL A 1 201 ? -4.879 8.172 -7.484 1 56.16 201 VAL A C 1
ATOM 1530 O O . VAL A 1 201 ? -4.707 8.133 -8.703 1 56.16 201 VAL A O 1
ATOM 1533 N N . GLY A 1 202 ? -4.055 7.828 -6.641 1 65.38 202 GLY A N 1
ATOM 1534 C CA . GLY A 1 202 ? -2.672 7.848 -7.09 1 65.38 202 GLY A CA 1
ATOM 1535 C C . GLY A 1 202 ? -2.174 6.492 -7.555 1 65.38 202 GLY A C 1
ATOM 1536 O O . GLY A 1 202 ? -1.186 6.406 -8.289 1 65.38 202 GLY A O 1
ATOM 1537 N N . PHE A 1 203 ? -2.957 5.418 -7.531 1 80.62 203 PHE A N 1
ATOM 1538 C CA . PHE A 1 203 ? -2.406 4.086 -7.762 1 80.62 203 PHE A CA 1
ATOM 1539 C C . PHE A 1 203 ? -2.594 3.664 -9.211 1 80.62 203 PHE A C 1
ATOM 1541 O O . PHE A 1 203 ? -1.719 3.021 -9.797 1 80.62 203 PHE A O 1
ATOM 1548 N N . MET A 1 204 ? -3.66 4.078 -9.789 1 88 204 MET A N 1
ATOM 1549 C CA . MET A 1 204 ? -4.012 3.527 -11.102 1 88 204 MET A CA 1
ATOM 1550 C C . MET A 1 204 ? -3 3.947 -12.156 1 88 204 MET A C 1
ATOM 1552 O O . MET A 1 204 ? -2.492 3.109 -12.906 1 88 204 MET A O 1
ATOM 1556 N N . PRO A 1 205 ? -2.631 5.254 -12.156 1 90.38 205 PRO A N 1
ATOM 1557 C CA . PRO A 1 205 ? -1.602 5.629 -13.125 1 90.38 205 PRO A CA 1
ATOM 1558 C C . PRO A 1 205 ? -0.265 4.938 -12.867 1 90.38 205 PRO A C 1
ATOM 1560 O O . PRO A 1 205 ? 0.452 4.598 -13.812 1 90.38 205 PRO A O 1
ATOM 1563 N N . VAL A 1 206 ? 0.065 4.77 -11.625 1 93.69 206 VAL A N 1
ATOM 1564 C CA . VAL A 1 206 ? 1.332 4.152 -11.25 1 93.69 206 VAL A CA 1
ATOM 1565 C C . VAL A 1 206 ? 1.34 2.684 -11.672 1 93.69 206 VAL A C 1
ATOM 1567 O O . VAL A 1 206 ? 2.352 2.18 -12.164 1 93.69 206 VAL A O 1
ATOM 1570 N N . ILE A 1 207 ? 0.206 2.043 -11.555 1 94.12 207 ILE A N 1
ATOM 1571 C CA . ILE A 1 207 ? 0.07 0.655 -11.977 1 94.12 207 ILE A CA 1
ATOM 1572 C C . ILE A 1 207 ? 0.255 0.559 -13.492 1 94.12 207 ILE A C 1
ATOM 1574 O O . ILE A 1 207 ? 0.983 -0.308 -13.984 1 94.12 207 ILE A O 1
ATOM 1578 N N . LEU A 1 208 ? -0.351 1.454 -14.164 1 93.31 208 LEU A N 1
ATOM 1579 C CA . LEU A 1 208 ? -0.247 1.438 -15.617 1 93.31 208 LEU A CA 1
ATOM 1580 C C . LEU A 1 208 ? 1.185 1.715 -16.062 1 93.31 208 LEU A C 1
ATOM 1582 O O . LEU A 1 208 ? 1.68 1.087 -17 1 93.31 208 LEU A O 1
ATOM 1586 N N . ALA A 1 209 ? 1.784 2.648 -15.398 1 96.38 209 ALA A N 1
ATOM 1587 C CA . ALA A 1 209 ? 3.174 2.959 -15.719 1 96.38 209 ALA A CA 1
ATOM 1588 C C . ALA A 1 209 ? 4.074 1.748 -15.484 1 96.38 209 ALA A C 1
ATOM 1590 O O . ALA A 1 209 ? 4.922 1.427 -16.328 1 96.38 209 ALA A O 1
ATOM 1591 N N . SER A 1 210 ? 3.9 1.159 -14.375 1 96.12 210 SER A N 1
ATOM 1592 C CA . SER A 1 210 ? 4.688 -0.021 -14.031 1 96.12 210 SER A CA 1
ATOM 1593 C C . SER A 1 210 ? 4.469 -1.144 -15.039 1 96.12 210 SER A C 1
ATOM 1595 O O . SER A 1 210 ? 5.422 -1.813 -15.445 1 96.12 210 SER A O 1
ATOM 1597 N N . THR A 1 211 ? 3.273 -1.34 -15.453 1 92 211 THR A N 1
ATOM 1598 C CA . THR A 1 211 ? 2.932 -2.357 -16.438 1 92 211 THR A CA 1
ATOM 1599 C C . THR A 1 211 ? 3.623 -2.076 -17.766 1 92 211 THR A C 1
ATOM 1601 O O . THR A 1 211 ? 4.223 -2.973 -18.375 1 92 211 THR A O 1
ATOM 1604 N N . MET A 1 212 ? 3.539 -0.873 -18.141 1 93.19 212 MET A N 1
ATOM 1605 C CA . MET A 1 212 ? 4.129 -0.499 -19.422 1 93.19 212 MET A CA 1
ATOM 1606 C C . MET A 1 212 ? 5.648 -0.628 -19.375 1 93.19 212 MET A C 1
ATOM 1608 O O . MET A 1 212 ? 6.273 -1.029 -20.359 1 93.19 212 MET A O 1
ATOM 1612 N N . GLY A 1 213 ? 6.203 -0.218 -18.281 1 94.19 213 GLY A N 1
ATOM 1613 C CA . GLY A 1 213 ? 7.633 -0.414 -18.125 1 94.19 213 GLY A CA 1
ATOM 1614 C C . GLY A 1 213 ? 8.055 -1.862 -18.281 1 94.19 213 GLY A C 1
ATOM 1615 O O . GLY A 1 213 ? 9.039 -2.156 -18.969 1 94.19 213 GLY A O 1
ATOM 1616 N N . ALA A 1 214 ? 7.324 -2.725 -17.703 1 91 214 ALA A N 1
ATOM 1617 C CA . ALA A 1 214 ? 7.613 -4.152 -17.797 1 91 214 ALA A CA 1
ATOM 1618 C C . ALA A 1 214 ? 7.445 -4.656 -19.219 1 91 214 ALA A C 1
ATOM 1620 O O . ALA A 1 214 ? 8.25 -5.457 -19.703 1 91 214 ALA A O 1
ATOM 1621 N N . VAL A 1 215 ? 6.453 -4.246 -19.875 1 87.75 215 VAL A N 1
ATOM 1622 C CA . VAL A 1 215 ? 6.16 -4.695 -21.234 1 87.75 215 VAL A CA 1
ATOM 1623 C C . VAL A 1 215 ? 7.281 -4.27 -22.172 1 87.75 215 VAL A C 1
ATOM 1625 O O . VAL A 1 215 ? 7.742 -5.059 -23 1 87.75 215 VAL A O 1
ATOM 1628 N N . VAL A 1 216 ? 7.707 -3.082 -22 1 92.25 216 VAL A N 1
ATOM 1629 C CA . VAL A 1 216 ? 8.781 -2.578 -22.859 1 92.25 216 VAL A CA 1
ATOM 1630 C C . VAL A 1 216 ? 10.047 -3.404 -22.641 1 92.25 216 VAL A C 1
ATOM 1632 O O . VAL A 1 216 ? 10.711 -3.795 -23.594 1 92.25 216 VAL A O 1
ATOM 1635 N N . ALA A 1 217 ? 10.344 -3.621 -21.422 1 91 217 ALA A N 1
ATOM 1636 C CA . ALA A 1 217 ? 11.531 -4.41 -21.109 1 91 217 ALA A CA 1
ATOM 1637 C C . ALA A 1 217 ? 11.398 -5.84 -21.625 1 91 217 ALA A C 1
ATOM 1639 O O . ALA A 1 217 ? 12.359 -6.414 -22.141 1 91 217 ALA A O 1
ATOM 1640 N N . GLN A 1 218 ? 10.234 -6.402 -21.547 1 85.88 218 GLN A N 1
ATOM 1641 C CA . GLN A 1 218 ? 10 -7.77 -21.984 1 85.88 218 GLN A CA 1
ATOM 1642 C C . GLN A 1 218 ? 10.094 -7.871 -23.516 1 85.88 218 GLN A C 1
ATOM 1644 O O . GLN A 1 218 ? 10.531 -8.898 -24.047 1 85.88 218 GLN A O 1
ATOM 1649 N N . LEU A 1 219 ? 9.703 -6.902 -24.172 1 86.12 219 LEU A N 1
ATOM 1650 C CA . LEU A 1 219 ? 9.742 -6.898 -25.625 1 86.12 219 LEU A CA 1
ATOM 1651 C C . LEU A 1 219 ? 11.188 -6.926 -26.141 1 86.12 219 LEU A C 1
ATOM 1653 O O . LEU A 1 219 ? 11.469 -7.504 -27.188 1 86.12 219 LEU A O 1
ATOM 1657 N N . VAL A 1 220 ? 12.086 -6.375 -25.344 1 90.31 220 VAL A N 1
ATOM 1658 C CA . VAL A 1 220 ? 13.461 -6.262 -25.797 1 90.31 220 VAL A CA 1
ATOM 1659 C C . VAL A 1 220 ? 14.297 -7.406 -25.234 1 90.31 220 VAL A C 1
ATOM 1661 O O . VAL A 1 220 ? 15.109 -8.008 -25.938 1 90.31 220 VAL A O 1
ATOM 1664 N N . PHE A 1 221 ? 14.094 -7.73 -23.984 1 87.25 221 PHE A N 1
ATOM 1665 C CA . PHE A 1 221 ? 14.984 -8.672 -23.312 1 87.25 221 PHE A CA 1
ATOM 1666 C C . PHE A 1 221 ? 14.297 -10.008 -23.094 1 87.25 221 PHE A C 1
ATOM 1668 O O . PHE A 1 221 ? 14.938 -10.984 -22.688 1 87.25 221 PHE A O 1
ATOM 1675 N N . GLY A 1 222 ? 13.039 -10.125 -23.406 1 78.56 222 GLY A N 1
ATOM 1676 C CA . GLY A 1 222 ? 12.305 -11.359 -23.203 1 78.56 222 GLY A CA 1
ATOM 1677 C C . GLY A 1 222 ? 11.719 -11.484 -21.812 1 78.56 222 GLY A C 1
ATOM 1678 O O . GLY A 1 222 ? 11.758 -10.539 -21.031 1 78.56 222 GLY A O 1
ATOM 1679 N N . THR A 1 223 ? 11.039 -12.641 -21.531 1 69.5 223 THR A N 1
ATOM 1680 C CA . THR A 1 223 ? 10.289 -12.836 -20.297 1 69.5 223 THR A CA 1
ATOM 1681 C C . THR A 1 223 ? 11.094 -13.68 -19.297 1 69.5 223 THR A C 1
ATOM 1683 O O . THR A 1 223 ? 10.586 -14.047 -18.234 1 69.5 223 THR A O 1
ATOM 1686 N N . GLU A 1 224 ? 12.188 -13.914 -19.594 1 60.91 224 GLU A N 1
ATOM 1687 C CA . GLU A 1 224 ? 12.922 -14.789 -18.688 1 60.91 224 GLU A CA 1
ATOM 1688 C C . GLU A 1 224 ? 13.117 -14.133 -17.328 1 60.91 224 GLU A C 1
ATOM 1690 O O . GLU A 1 224 ? 13.562 -12.984 -17.234 1 60.91 224 GLU A O 1
ATOM 1695 N N . ARG A 1 225 ? 12.414 -14.742 -16.453 1 59.66 225 ARG A N 1
ATOM 1696 C CA . ARG A 1 225 ? 12.547 -14.258 -15.086 1 59.66 225 ARG A CA 1
ATOM 1697 C C . ARG A 1 225 ? 13.922 -14.586 -14.523 1 59.66 225 ARG A C 1
ATOM 1699 O O . ARG A 1 225 ? 14.477 -15.648 -14.812 1 59.66 225 ARG A O 1
ATOM 1706 N N . ALA A 1 226 ? 14.406 -13.602 -13.844 1 53.16 226 ALA A N 1
ATOM 1707 C CA . ALA A 1 226 ? 15.797 -13.602 -13.391 1 53.16 226 ALA A CA 1
ATOM 1708 C C . ALA A 1 226 ? 16.094 -14.828 -12.531 1 53.16 226 ALA A C 1
ATOM 1710 O O . ALA A 1 226 ? 17.188 -15.398 -12.609 1 53.16 226 ALA A O 1
ATOM 1711 N N . PHE A 1 227 ? 15.039 -15.328 -11.617 1 60.56 227 PHE A N 1
ATOM 1712 C CA . PHE A 1 227 ? 15.375 -16.359 -10.648 1 60.56 227 PHE A CA 1
ATOM 1713 C C . PHE A 1 227 ? 14.234 -17.359 -10.516 1 60.56 227 PHE A C 1
ATOM 1715 O O . PHE A 1 227 ? 13.383 -17.234 -9.633 1 60.56 227 PHE A O 1
ATOM 1722 N N . GLN A 1 228 ? 13.867 -18.172 -11.508 1 57.75 228 GLN A N 1
ATOM 1723 C CA . GLN A 1 228 ? 12.742 -19.094 -11.453 1 57.75 228 GLN A CA 1
ATOM 1724 C C . GLN A 1 228 ? 13.086 -20.328 -10.617 1 57.75 228 GLN A C 1
ATOM 1726 O O . GLN A 1 228 ? 14.055 -21.031 -10.906 1 57.75 228 GLN A O 1
ATOM 1731 N N . ALA A 1 229 ? 12.688 -20.297 -9.211 1 58.41 229 ALA A N 1
ATOM 1732 C CA . ALA A 1 229 ? 12.859 -21.5 -8.383 1 58.41 229 ALA A CA 1
ATOM 1733 C C . ALA A 1 229 ? 11.516 -22.031 -7.898 1 58.41 229 ALA A C 1
ATOM 1735 O O . ALA A 1 229 ? 11.172 -21.891 -6.723 1 58.41 229 ALA A O 1
ATOM 1736 N N . THR A 1 230 ? 10.633 -22.641 -8.797 1 55.34 230 THR A N 1
ATOM 1737 C CA . THR A 1 230 ? 9.211 -22.891 -8.602 1 55.34 230 THR A CA 1
ATOM 1738 C C . THR A 1 230 ? 8.992 -24 -7.578 1 55.34 230 THR A C 1
ATOM 1740 O O . THR A 1 230 ? 7.957 -24.047 -6.91 1 55.34 230 THR A O 1
ATOM 1743 N N . ASP A 1 231 ? 9.992 -24.672 -7.25 1 58.31 231 ASP A N 1
ATOM 1744 C CA . ASP A 1 231 ? 9.586 -25.891 -6.555 1 58.31 231 ASP A CA 1
ATOM 1745 C C . ASP A 1 231 ? 10.141 -25.938 -5.133 1 58.31 231 ASP A C 1
ATOM 1747 O O . ASP A 1 231 ? 10.133 -26.984 -4.484 1 58.31 231 ASP A O 1
ATOM 1751 N N . VAL A 1 232 ? 10.422 -24.797 -4.641 1 56.41 232 VAL A N 1
ATOM 1752 C CA . VAL A 1 232 ? 11.047 -24.844 -3.324 1 56.41 232 VAL A CA 1
ATOM 1753 C C . VAL A 1 232 ? 10.031 -24.453 -2.252 1 56.41 232 VAL A C 1
ATOM 1755 O O . VAL A 1 232 ? 9.312 -23.469 -2.398 1 56.41 232 VAL A O 1
ATOM 1758 N N . ALA A 1 233 ? 9.68 -25.422 -1.355 1 62.06 233 ALA A N 1
ATOM 1759 C CA . ALA A 1 233 ? 8.766 -25.141 -0.251 1 62.06 233 ALA A CA 1
ATOM 1760 C C . ALA A 1 233 ? 9.453 -25.359 1.096 1 62.06 233 ALA A C 1
ATOM 1762 O O . ALA A 1 233 ? 10.43 -26.109 1.191 1 62.06 233 ALA A O 1
ATOM 1763 N N . LEU A 1 234 ? 9.141 -24.484 2.061 1 59.75 234 LEU A N 1
ATOM 1764 C CA . LEU A 1 234 ? 9.688 -24.625 3.408 1 59.75 234 LEU A CA 1
ATOM 1765 C C . LEU A 1 234 ? 9.281 -25.969 4.02 1 59.75 234 LEU A C 1
ATOM 1767 O O . LEU A 1 234 ? 10.008 -26.531 4.844 1 59.75 234 LEU A O 1
ATOM 1771 N N . GLY A 1 235 ? 8.383 -26.688 3.377 1 58.75 235 GLY A N 1
ATOM 1772 C CA . GLY A 1 235 ? 7.938 -28.031 3.707 1 58.75 235 GLY A CA 1
ATOM 1773 C C . GLY A 1 235 ? 7.27 -28.125 5.066 1 58.75 235 GLY A C 1
ATOM 1774 O O . GLY A 1 235 ? 6.129 -28.578 5.172 1 58.75 235 GLY A O 1
ATOM 1775 N N . SER A 1 236 ? 8.133 -27.922 6.18 1 65.56 236 SER A N 1
ATOM 1776 C CA . SER A 1 236 ? 7.625 -28.172 7.523 1 65.56 236 SER A CA 1
ATOM 1777 C C . SER A 1 236 ? 7.68 -26.922 8.391 1 65.56 236 SER A C 1
ATOM 1779 O O . SER A 1 236 ? 8.578 -26.094 8.234 1 65.56 236 SER A O 1
ATOM 1781 N N . LEU A 1 237 ? 6.637 -26.656 9.18 1 67.88 237 LEU A N 1
ATOM 1782 C CA . LEU A 1 237 ? 6.551 -25.578 10.148 1 67.88 237 LEU A CA 1
ATOM 1783 C C . LEU A 1 237 ? 7.668 -25.672 11.18 1 67.88 237 LEU A C 1
ATOM 1785 O O . LEU A 1 237 ? 7.977 -24.703 11.867 1 67.88 237 LEU A O 1
ATOM 1789 N N . VAL A 1 238 ? 8.359 -26.75 11.117 1 69.31 238 VAL A N 1
ATOM 1790 C CA . VAL A 1 238 ? 9.414 -27 12.094 1 69.31 238 VAL A CA 1
ATOM 1791 C C . VAL A 1 238 ? 10.625 -26.125 11.781 1 69.31 238 VAL A C 1
ATOM 1793 O O . VAL A 1 238 ? 11.453 -25.859 12.656 1 69.31 238 VAL A O 1
ATOM 1796 N N . ASN A 1 239 ? 10.602 -25.641 10.617 1 80 239 ASN A N 1
ATOM 1797 C CA . ASN A 1 239 ? 11.742 -24.844 10.203 1 80 239 ASN A CA 1
ATOM 1798 C C . ASN A 1 239 ? 11.555 -23.375 10.57 1 80 239 ASN A C 1
ATOM 1800 O O . ASN A 1 239 ? 12.445 -22.547 10.359 1 80 239 ASN A O 1
ATOM 1804 N N . LEU A 1 240 ? 10.492 -23.062 11.289 1 80.12 240 LEU A N 1
ATOM 1805 C CA . LEU A 1 240 ? 10.156 -21.672 11.555 1 80.12 240 LEU A CA 1
ATOM 1806 C C . LEU A 1 240 ? 11.117 -21.062 12.578 1 80.12 240 LEU A C 1
ATOM 1808 O O . LEU A 1 240 ? 11.578 -19.938 12.422 1 80.12 240 LEU A O 1
ATOM 1812 N N . PRO A 1 241 ? 11.5 -21.797 13.625 1 83.56 241 PRO A N 1
ATOM 1813 C CA . PRO A 1 241 ? 12.43 -21.203 14.586 1 83.56 241 PRO A CA 1
ATOM 1814 C C . PRO A 1 241 ? 13.781 -20.859 13.969 1 83.56 241 PRO A C 1
ATOM 1816 O O . PRO A 1 241 ? 14.359 -19.812 14.281 1 83.56 241 PRO A O 1
ATOM 1819 N N . TRP A 1 242 ? 14.289 -21.75 13.156 1 89.62 242 TRP A N 1
ATOM 1820 C CA . TRP A 1 242 ? 15.562 -21.469 12.5 1 89.62 242 TRP A CA 1
ATOM 1821 C C . TRP A 1 242 ? 15.43 -20.266 11.562 1 89.62 242 TRP A C 1
ATOM 1823 O O . TRP A 1 242 ? 16.375 -19.484 11.414 1 89.62 242 TRP A O 1
ATOM 1833 N N . LEU A 1 243 ? 14.297 -20.219 10.969 1 91.19 243 LEU A N 1
ATOM 1834 C CA . LEU A 1 243 ? 14.047 -19.078 10.086 1 91.19 243 LEU A CA 1
ATOM 1835 C C . LEU A 1 243 ? 14.109 -17.766 10.867 1 91.19 243 LEU A C 1
ATOM 1837 O O . LEU A 1 243 ? 14.633 -16.766 10.367 1 91.19 243 LEU A O 1
ATOM 1841 N N . VAL A 1 244 ? 13.594 -17.75 12.062 1 91.44 244 VAL A N 1
ATOM 1842 C CA . VAL A 1 244 ? 13.602 -16.562 12.898 1 91.44 244 VAL A CA 1
ATOM 1843 C C . VAL A 1 244 ? 15.039 -16.188 13.258 1 91.44 244 VAL A C 1
ATOM 1845 O O . VAL A 1 244 ? 15.414 -15.016 13.234 1 91.44 244 VAL A O 1
ATOM 1848 N N . VAL A 1 245 ? 15.773 -17.172 13.523 1 93.69 245 VAL A N 1
ATOM 1849 C CA . VAL A 1 245 ? 17.172 -16.938 13.852 1 93.69 245 VAL A CA 1
ATOM 1850 C C . VAL A 1 245 ? 17.906 -16.359 12.641 1 93.69 245 VAL A C 1
ATOM 1852 O O . VAL A 1 245 ? 18.672 -15.398 12.773 1 93.69 245 VAL A O 1
ATOM 1855 N N . CYS A 1 246 ? 17.656 -16.969 11.508 1 95.25 246 CYS A N 1
ATOM 1856 C CA . CYS A 1 246 ? 18.266 -16.469 10.273 1 95.25 246 CYS A CA 1
ATOM 1857 C C . CYS A 1 246 ? 17.875 -15.008 10.031 1 95.25 246 CYS A C 1
ATOM 1859 O O . CYS A 1 246 ? 18.719 -14.188 9.68 1 95.25 246 CYS A O 1
ATOM 1861 N N . ALA A 1 247 ? 16.609 -14.758 10.258 1 96.44 247 ALA A N 1
ATOM 1862 C CA . ALA A 1 247 ? 16.109 -13.406 10.023 1 96.44 247 ALA A CA 1
ATOM 1863 C C . ALA A 1 247 ? 16.719 -12.414 11 1 96.44 247 ALA A C 1
ATOM 1865 O O . ALA A 1 247 ? 16.969 -11.258 10.656 1 96.44 247 ALA A O 1
ATOM 1866 N N . LEU A 1 248 ? 16.969 -12.836 12.203 1 96.38 248 LEU A N 1
ATOM 1867 C CA . LEU A 1 248 ? 17.641 -11.992 13.195 1 96.38 248 LEU A CA 1
ATOM 1868 C C . LEU A 1 248 ? 19.047 -11.633 12.742 1 96.38 248 LEU A C 1
ATOM 1870 O O . LEU A 1 248 ? 19.453 -10.469 12.836 1 96.38 248 LEU A O 1
ATOM 1874 N N . VAL A 1 249 ? 19.719 -12.586 12.242 1 97.62 249 VAL A N 1
ATOM 1875 C CA . VAL A 1 249 ? 21.094 -12.375 11.789 1 97.62 249 VAL A CA 1
ATOM 1876 C C . VAL A 1 249 ? 21.094 -11.438 10.586 1 97.62 249 VAL A C 1
ATOM 1878 O O . VAL A 1 249 ? 21.922 -10.523 10.5 1 97.62 249 VAL A O 1
ATOM 1881 N N . ILE A 1 250 ? 20.203 -11.703 9.703 1 98.12 250 ILE A N 1
ATOM 1882 C CA . ILE A 1 250 ? 20.125 -10.859 8.508 1 98.12 250 ILE A CA 1
ATOM 1883 C C . ILE A 1 250 ? 19.766 -9.438 8.906 1 98.12 250 ILE A C 1
ATOM 1885 O O . ILE A 1 250 ? 20.266 -8.477 8.32 1 98.12 250 ILE A O 1
ATOM 1889 N N . GLY A 1 251 ? 18.828 -9.312 9.891 1 96.94 251 GLY A N 1
ATOM 1890 C CA . GLY A 1 251 ? 18.516 -7.992 10.406 1 96.94 251 GLY A CA 1
ATOM 1891 C C . GLY A 1 251 ? 19.719 -7.266 10.977 1 96.94 251 GLY A C 1
ATOM 1892 O O . GLY A 1 251 ? 19.859 -6.059 10.789 1 96.94 251 GLY A O 1
ATOM 1893 N N . LEU A 1 252 ? 20.547 -7.984 11.586 1 96.94 252 LEU A N 1
ATOM 1894 C CA . LEU A 1 252 ? 21.766 -7.406 12.141 1 96.94 252 LEU A CA 1
ATOM 1895 C C . LEU A 1 252 ? 22.734 -6.988 11.031 1 96.94 252 LEU A C 1
ATOM 1897 O O . LEU A 1 252 ? 23.375 -5.938 11.117 1 96.94 252 LEU A O 1
ATOM 1901 N N . LEU A 1 253 ? 22.844 -7.82 10.07 1 97.75 253 LEU A N 1
ATOM 1902 C CA . LEU A 1 253 ? 23.672 -7.48 8.93 1 97.75 253 LEU A CA 1
ATOM 1903 C C . LEU A 1 253 ? 23.141 -6.234 8.219 1 97.75 253 LEU A C 1
ATOM 1905 O O . LEU A 1 253 ? 23.922 -5.395 7.766 1 97.75 253 LEU A O 1
ATOM 1909 N N . ALA A 1 254 ? 21.875 -6.18 8.086 1 97.31 254 ALA A N 1
ATOM 1910 C CA . ALA A 1 254 ? 21.266 -4.988 7.496 1 97.31 254 ALA A CA 1
ATOM 1911 C C . ALA A 1 254 ? 21.578 -3.742 8.312 1 97.31 254 ALA A C 1
ATOM 1913 O O . ALA A 1 254 ? 21.875 -2.684 7.754 1 97.31 254 ALA A O 1
ATOM 1914 N N . GLY A 1 255 ? 21.469 -3.861 9.617 1 94.69 255 GLY A N 1
ATOM 1915 C CA . GLY A 1 255 ? 21.859 -2.762 10.484 1 94.69 255 GLY A CA 1
ATOM 1916 C C . GLY A 1 255 ? 23.312 -2.355 10.32 1 94.69 255 GLY A C 1
ATOM 1917 O O . GLY A 1 255 ? 23.625 -1.165 10.336 1 94.69 255 GLY A O 1
ATOM 1918 N N . LEU A 1 256 ? 24.141 -3.303 10.219 1 95 256 LEU A N 1
ATOM 1919 C CA . LEU A 1 256 ? 25.547 -3.031 9.984 1 95 256 LEU A CA 1
ATOM 1920 C C . LEU A 1 256 ? 25.75 -2.268 8.68 1 95 256 LEU A C 1
ATOM 1922 O O . LEU A 1 256 ? 26.531 -1.316 8.633 1 95 256 LEU A O 1
ATOM 1926 N N . PHE A 1 257 ? 25.125 -2.67 7.707 1 96.31 257 PHE A N 1
ATOM 1927 C CA . PHE A 1 257 ? 25.203 -1.997 6.414 1 96.31 257 PHE A CA 1
ATOM 1928 C C . PHE A 1 257 ? 24.844 -0.522 6.551 1 96.31 257 PHE A C 1
ATOM 1930 O O . PHE A 1 257 ? 25.562 0.347 6.062 1 96.31 257 PHE A O 1
ATOM 1937 N N . VAL A 1 258 ? 23.719 -0.293 7.176 1 93.44 258 VAL A N 1
ATOM 1938 C CA . VAL A 1 258 ? 23.219 1.071 7.309 1 93.44 258 VAL A CA 1
ATOM 1939 C C . VAL A 1 258 ? 24.188 1.894 8.164 1 93.44 258 VAL A C 1
ATOM 1941 O O . VAL A 1 258 ? 24.484 3.051 7.848 1 93.44 258 VAL A O 1
ATOM 1944 N N . ARG A 1 259 ? 24.703 1.339 9.18 1 90.88 259 ARG A N 1
ATOM 1945 C CA . ARG A 1 259 ? 25.625 2.043 10.07 1 90.88 259 ARG A CA 1
ATOM 1946 C C . ARG A 1 259 ? 26.906 2.42 9.344 1 90.88 259 ARG A C 1
ATOM 1948 O O . ARG A 1 259 ? 27.406 3.537 9.492 1 90.88 259 ARG A O 1
ATOM 1955 N N . VAL A 1 260 ? 27.391 1.488 8.625 1 93.5 260 VAL A N 1
ATOM 1956 C CA . VAL A 1 260 ? 28.625 1.746 7.887 1 93.5 260 VAL A CA 1
ATOM 1957 C C . VAL A 1 260 ? 28.375 2.775 6.793 1 93.5 260 VAL A C 1
ATOM 1959 O O . VAL A 1 260 ? 29.156 3.707 6.605 1 93.5 260 VAL A O 1
ATOM 1962 N N . ALA A 1 261 ? 27.328 2.596 6.082 1 93 261 ALA A N 1
ATOM 1963 C CA . ALA A 1 261 ? 27 3.504 4.984 1 93 261 ALA A CA 1
ATOM 1964 C C . ALA A 1 261 ? 26.812 4.93 5.492 1 93 261 ALA A C 1
ATOM 1966 O O . ALA A 1 261 ? 27.109 5.895 4.785 1 93 261 ALA A O 1
ATOM 1967 N N . ARG A 1 262 ? 26.391 5.098 6.715 1 88.69 262 ARG A N 1
ATOM 1968 C CA . ARG A 1 262 ? 26.094 6.418 7.262 1 88.69 262 ARG A CA 1
ATOM 1969 C C . ARG A 1 262 ? 27.297 6.984 7.996 1 88.69 262 ARG A C 1
ATOM 1971 O O . ARG A 1 262 ? 27.281 8.125 8.461 1 88.69 262 ARG A O 1
ATOM 1978 N N . SER A 1 263 ? 28.266 6.27 8.055 1 87.75 263 SER A N 1
ATOM 1979 C CA . SER A 1 263 ? 29.453 6.73 8.773 1 87.75 263 SER A CA 1
ATOM 1980 C C . SER A 1 263 ? 30.312 7.629 7.895 1 87.75 263 SER A C 1
ATOM 1982 O O . SER A 1 263 ? 31.5 7.812 8.156 1 87.75 263 SER A O 1
ATOM 1984 N N . GLY A 1 264 ? 29.75 8.148 6.941 1 86.69 264 GLY A N 1
ATOM 1985 C CA . GLY A 1 264 ? 30.469 9.016 6.027 1 86.69 264 GLY A CA 1
ATOM 1986 C C . GLY A 1 264 ? 31.047 10.25 6.707 1 86.69 264 GLY A C 1
ATOM 1987 O O . GLY A 1 264 ? 32.094 10.766 6.289 1 86.69 264 GLY A O 1
ATOM 1988 N N . HIS A 1 265 ? 30.391 10.688 7.734 1 82.94 265 HIS A N 1
ATOM 1989 C CA . HIS A 1 265 ? 30.828 11.883 8.438 1 82.94 265 HIS A CA 1
ATOM 1990 C C . HIS A 1 265 ? 32.188 11.68 9.07 1 82.94 265 HIS A C 1
ATOM 1992 O O . HIS A 1 265 ? 32.969 12.625 9.203 1 82.94 265 HIS A O 1
ATOM 1998 N N . ARG A 1 266 ? 32.531 10.461 9.312 1 85.25 266 ARG A N 1
ATOM 1999 C CA . ARG A 1 266 ? 33.844 10.148 9.922 1 85.25 266 ARG A CA 1
ATOM 2000 C C . ARG A 1 266 ? 34.969 10.227 8.891 1 85.25 266 ARG A C 1
ATOM 2002 O O . ARG A 1 266 ? 36.125 10.438 9.242 1 85.25 266 ARG A O 1
ATOM 2009 N N . LEU A 1 267 ? 34.562 10.102 7.688 1 89.19 267 LEU A N 1
ATOM 2010 C CA . LEU A 1 267 ? 35.531 10.07 6.613 1 89.19 267 LEU A CA 1
ATOM 2011 C C . LEU A 1 267 ? 35.625 11.414 5.906 1 89.19 267 LEU A C 1
ATOM 2013 O O . LEU A 1 267 ? 36.406 11.586 4.969 1 89.19 267 LEU A O 1
ATOM 2017 N N . GLU A 1 268 ? 34.844 12.266 6.426 1 84.5 268 GLU A N 1
ATOM 2018 C CA . GLU A 1 268 ? 34.812 13.578 5.805 1 84.5 268 GLU A CA 1
ATOM 2019 C C . GLU A 1 268 ? 36.125 14.312 5.949 1 84.5 268 GLU A C 1
ATOM 2021 O O . GLU A 1 268 ? 36.438 15.227 5.184 1 84.5 268 GLU A O 1
ATOM 2026 N N . ARG A 1 269 ? 36.938 13.898 6.891 1 87.75 269 ARG A N 1
ATOM 2027 C CA . ARG A 1 269 ? 38.219 14.539 7.117 1 87.75 269 ARG A CA 1
ATOM 2028 C C . ARG A 1 269 ? 39.219 14.188 6.012 1 87.75 269 ARG A C 1
ATOM 2030 O O . ARG A 1 269 ? 40.156 14.914 5.777 1 87.75 269 ARG A O 1
ATOM 2037 N N . LEU A 1 270 ? 38.938 13.125 5.344 1 92.06 270 LEU A N 1
ATOM 2038 C CA . LEU A 1 270 ? 39.812 12.727 4.238 1 92.06 270 LEU A CA 1
ATOM 2039 C C . LEU A 1 270 ? 39.438 13.461 2.957 1 92.06 270 LEU A C 1
ATOM 2041 O O . LEU A 1 270 ? 38.25 13.664 2.684 1 92.06 270 LEU A O 1
ATOM 2045 N N . PRO A 1 271 ? 40.469 13.867 2.312 1 91.69 271 PRO A N 1
ATOM 2046 C CA . PRO A 1 271 ? 40.188 14.547 1.047 1 91.69 271 PRO A CA 1
ATOM 2047 C C . PRO A 1 271 ? 39.438 13.656 0.059 1 91.69 271 PRO A C 1
ATOM 2049 O O . PRO A 1 271 ? 39.562 12.43 0.11 1 91.69 271 PRO A O 1
ATOM 2052 N N . TRP A 1 272 ? 38.719 14.227 -0.81 1 89.81 272 TRP A N 1
ATOM 2053 C CA . TRP A 1 272 ? 37.844 13.555 -1.771 1 89.81 272 TRP A CA 1
ATOM 2054 C C . TRP A 1 272 ? 38.625 12.555 -2.611 1 89.81 272 TRP A C 1
ATOM 2056 O O . TRP A 1 272 ? 38.188 11.422 -2.814 1 89.81 272 TRP A O 1
ATOM 2066 N N . GLY A 1 273 ? 39.812 12.891 -3.037 1 91.38 273 GLY A N 1
ATOM 2067 C CA . GLY A 1 273 ? 40.625 12.008 -3.85 1 91.38 273 GLY A CA 1
ATOM 2068 C C . GLY A 1 273 ? 41.062 10.75 -3.113 1 91.38 273 GLY A C 1
ATOM 2069 O O . GLY A 1 273 ? 41.094 9.664 -3.693 1 91.38 273 GLY A O 1
ATOM 2070 N N . VAL A 1 274 ? 41.312 10.867 -1.889 1 94.38 274 VAL A N 1
ATOM 2071 C CA . VAL A 1 274 ? 41.781 9.75 -1.072 1 94.38 274 VAL A CA 1
ATOM 2072 C C . VAL A 1 274 ? 40.594 8.797 -0.809 1 94.38 274 VAL A C 1
ATOM 2074 O O . VAL A 1 274 ? 40.781 7.574 -0.797 1 94.38 274 VAL A O 1
ATOM 2077 N N . ARG A 1 275 ? 39.5 9.391 -0.589 1 95.12 275 ARG A N 1
ATOM 2078 C CA . ARG A 1 275 ? 38.312 8.562 -0.367 1 95.12 275 ARG A CA 1
ATOM 2079 C C . ARG A 1 275 ? 38 7.719 -1.595 1 95.12 275 ARG A C 1
ATOM 2081 O O . ARG A 1 275 ? 37.719 6.531 -1.473 1 95.12 275 ARG A O 1
ATOM 2088 N N . CYS A 1 276 ? 38.094 8.336 -2.727 1 95.19 276 CYS A N 1
ATOM 2089 C CA . CYS A 1 276 ? 37.875 7.602 -3.969 1 95.19 276 CYS A CA 1
ATOM 2090 C C . CYS A 1 276 ? 38.906 6.5 -4.148 1 95.19 276 CYS A C 1
ATOM 2092 O O . CYS A 1 276 ? 38.562 5.363 -4.48 1 95.19 276 CYS A O 1
ATOM 2094 N N . ALA A 1 277 ? 40.125 6.828 -3.871 1 95.62 277 ALA A N 1
ATOM 2095 C CA . ALA A 1 277 ? 41.188 5.859 -4.027 1 95.62 277 ALA A CA 1
ATOM 2096 C C . ALA A 1 277 ? 41.031 4.695 -3.057 1 95.62 277 ALA A C 1
ATOM 2098 O O . ALA A 1 277 ? 41.344 3.549 -3.396 1 95.62 277 ALA A O 1
ATOM 2099 N N . LEU A 1 278 ? 40.625 5.031 -1.941 1 96.06 278 LEU A N 1
ATOM 2100 C CA . LEU A 1 278 ? 40.438 4.004 -0.926 1 96.06 278 LEU A CA 1
ATOM 2101 C C . LEU A 1 278 ? 39.406 2.98 -1.385 1 96.06 278 LEU A C 1
ATOM 2103 O O . LEU A 1 278 ? 39.625 1.774 -1.242 1 96.06 278 LEU A O 1
ATOM 2107 N N . VAL A 1 279 ? 38.281 3.461 -1.892 1 96.94 279 VAL A N 1
ATOM 2108 C CA . VAL A 1 279 ? 37.219 2.576 -2.363 1 96.94 279 VAL A CA 1
ATOM 2109 C C . VAL A 1 279 ? 37.75 1.707 -3.504 1 96.94 279 VAL A C 1
ATOM 2111 O O . VAL A 1 279 ? 37.531 0.491 -3.512 1 96.94 279 VAL A O 1
ATOM 2114 N N . GLY A 1 280 ? 38.438 2.311 -4.445 1 97.44 280 GLY A N 1
ATOM 2115 C CA . GLY A 1 280 ? 38.969 1.566 -5.566 1 97.44 280 GLY A CA 1
ATOM 2116 C C . GLY A 1 280 ? 40 0.512 -5.145 1 97.44 280 GLY A C 1
ATOM 2117 O O . GLY A 1 280 ? 39.969 -0.606 -5.66 1 97.44 280 GLY A O 1
ATOM 2118 N N . LEU A 1 281 ? 40.781 0.828 -4.184 1 97.19 281 LEU A N 1
ATOM 2119 C CA . LEU A 1 281 ? 41.844 -0.077 -3.725 1 97.19 281 LEU A CA 1
ATOM 2120 C C . LEU A 1 281 ? 41.25 -1.252 -2.957 1 97.19 281 LEU A C 1
ATOM 2122 O O . LEU A 1 281 ? 41.688 -2.393 -3.119 1 97.19 281 LEU A O 1
ATOM 2126 N N . VAL A 1 282 ? 40.312 -0.956 -2.143 1 97.31 282 VAL A N 1
ATOM 2127 C CA . VAL A 1 282 ? 39.719 -2.012 -1.321 1 97.31 282 VAL A CA 1
ATOM 2128 C C . VAL A 1 282 ? 38.906 -2.953 -2.197 1 97.31 282 VAL A C 1
ATOM 2130 O O . VAL A 1 282 ? 39 -4.176 -2.059 1 97.31 282 VAL A O 1
ATOM 2133 N N . VAL A 1 283 ? 38.094 -2.377 -3.078 1 97.62 283 VAL A N 1
ATOM 2134 C CA . VAL A 1 283 ? 37.312 -3.203 -3.982 1 97.62 283 VAL A CA 1
ATOM 2135 C C . VAL A 1 283 ? 38.25 -4.016 -4.883 1 97.62 283 VAL A C 1
ATOM 2137 O O . VAL A 1 283 ? 38.031 -5.219 -5.078 1 97.62 283 VAL A O 1
ATOM 2140 N N . GLY A 1 284 ? 39.219 -3.318 -5.434 1 97.19 284 GLY A N 1
ATOM 2141 C CA . GLY A 1 284 ? 40.188 -4.012 -6.266 1 97.19 284 GLY A CA 1
ATOM 2142 C C . GLY A 1 284 ? 40.938 -5.09 -5.52 1 97.19 284 GLY A C 1
ATOM 2143 O O . GLY A 1 284 ? 41.219 -6.164 -6.066 1 97.19 284 GLY A O 1
ATOM 2144 N N . GLY A 1 285 ? 41.281 -4.84 -4.32 1 97.12 285 GLY A N 1
ATOM 2145 C CA . GLY A 1 285 ? 41.969 -5.816 -3.498 1 97.12 285 GLY A CA 1
ATOM 2146 C C . GLY A 1 285 ? 41.156 -7.074 -3.256 1 97.12 285 GLY A C 1
ATOM 2147 O O . GLY A 1 285 ? 41.688 -8.188 -3.383 1 97.12 285 GLY A O 1
ATOM 2148 N N . VAL A 1 286 ? 39.938 -6.918 -2.91 1 97.19 286 VAL A N 1
ATOM 2149 C CA . VAL A 1 286 ? 39.062 -8.07 -2.664 1 97.19 286 VAL A CA 1
ATOM 2150 C C . VAL A 1 286 ? 38.781 -8.781 -3.98 1 97.19 286 VAL A C 1
ATOM 2152 O O . VAL A 1 286 ? 38.688 -10.008 -4.027 1 97.19 286 VAL A O 1
ATOM 2155 N N . ALA A 1 287 ? 38.625 -7.984 -5.039 1 96.31 287 ALA A N 1
ATOM 2156 C CA . ALA A 1 287 ? 38.281 -8.523 -6.355 1 96.31 287 ALA A CA 1
ATOM 2157 C C . ALA A 1 287 ? 39.406 -9.406 -6.891 1 96.31 287 ALA A C 1
ATOM 2159 O O . ALA A 1 287 ? 39.188 -10.25 -7.762 1 96.31 287 ALA A O 1
ATOM 2160 N N . TRP A 1 288 ? 40.594 -9.203 -6.367 1 96 288 TRP A N 1
ATOM 2161 C CA . TRP A 1 288 ? 41.719 -10.016 -6.797 1 96 288 TRP A CA 1
ATOM 2162 C C . TRP A 1 288 ? 41.469 -11.492 -6.52 1 96 288 TRP A C 1
ATOM 2164 O O . TRP A 1 288 ? 41.812 -12.359 -7.332 1 96 288 TRP A O 1
ATOM 2174 N N . TRP A 1 289 ? 40.812 -11.758 -5.391 1 95.62 289 TRP A N 1
ATOM 2175 C CA . TRP A 1 289 ? 40.562 -13.141 -5 1 95.62 289 TRP A CA 1
ATOM 2176 C C . TRP A 1 289 ? 39.094 -13.516 -5.238 1 95.62 289 TRP A C 1
ATOM 2178 O O . TRP A 1 289 ? 38.781 -14.664 -5.582 1 95.62 289 TRP A O 1
ATOM 2188 N N . TYR A 1 290 ? 38.219 -12.555 -5.043 1 96.94 290 TYR A N 1
ATOM 2189 C CA . TYR A 1 290 ? 36.812 -12.836 -5.148 1 96.94 290 TYR A CA 1
ATOM 2190 C C . TYR A 1 290 ? 36.125 -11.844 -6.086 1 96.94 290 TYR A C 1
ATOM 2192 O O . TYR A 1 290 ? 35.469 -10.891 -5.637 1 96.94 290 TYR A O 1
ATOM 2200 N N . PRO A 1 291 ? 36.156 -12.125 -7.359 1 96 291 PRO A N 1
ATOM 2201 C CA . PRO A 1 291 ? 35.531 -11.227 -8.336 1 96 291 PRO A CA 1
ATOM 2202 C C . PRO A 1 291 ? 34 -11.148 -8.18 1 96 291 PRO A C 1
ATOM 2204 O O . PRO A 1 291 ? 33.375 -10.227 -8.711 1 96 291 PRO A O 1
ATOM 2207 N N . GLN A 1 292 ? 33.406 -12.047 -7.391 1 95.75 292 GLN A N 1
ATOM 2208 C CA . GLN A 1 292 ? 31.953 -12.125 -7.227 1 95.75 292 GLN A CA 1
ATOM 2209 C C . GLN A 1 292 ? 31.422 -10.906 -6.484 1 95.75 292 GLN A C 1
ATOM 2211 O O . GLN A 1 292 ? 30.219 -10.641 -6.504 1 95.75 292 GLN A O 1
ATOM 2216 N N . VAL A 1 293 ? 32.312 -10.148 -5.883 1 96.5 293 VAL A N 1
ATOM 2217 C CA . VAL A 1 293 ? 31.891 -8.984 -5.133 1 96.5 293 VAL A CA 1
ATOM 2218 C C . VAL A 1 293 ? 31.703 -7.797 -6.078 1 96.5 293 VAL A C 1
ATOM 2220 O O . VAL A 1 293 ? 31.094 -6.789 -5.711 1 96.5 293 VAL A O 1
ATOM 2223 N N . GLN A 1 294 ? 32.156 -7.973 -7.301 1 96.62 294 GLN A N 1
ATOM 2224 C CA . GLN A 1 294 ? 32.125 -6.867 -8.258 1 96.62 294 GLN A CA 1
ATOM 2225 C C . GLN A 1 294 ? 30.797 -6.828 -9 1 96.62 294 GLN A C 1
ATOM 2227 O O . GLN A 1 294 ? 30.125 -7.855 -9.141 1 96.62 294 GLN A O 1
ATOM 2232 N N . GLY A 1 295 ? 30.391 -5.574 -9.414 1 94 295 GLY A N 1
ATOM 2233 C CA . GLY A 1 295 ? 29.219 -5.387 -10.258 1 94 295 GLY A CA 1
ATOM 2234 C C . GLY A 1 295 ? 27.906 -5.504 -9.492 1 94 295 GLY A C 1
ATOM 2235 O O . GLY A 1 295 ? 27.875 -5.27 -8.289 1 94 295 GLY A O 1
ATOM 2236 N N . MET A 1 296 ? 26.891 -5.852 -10.242 1 93.44 296 MET A N 1
ATOM 2237 C CA . MET A 1 296 ? 25.578 -6.004 -9.648 1 93.44 296 MET A CA 1
ATOM 2238 C C . MET A 1 296 ? 25.469 -7.316 -8.875 1 93.44 296 MET A C 1
ATOM 2240 O O . MET A 1 296 ? 24.828 -7.371 -7.824 1 93.44 296 MET A O 1
ATOM 2244 N N . GLY A 1 297 ? 26.078 -8.305 -9.414 1 92.44 297 GLY A N 1
ATOM 2245 C CA . GLY A 1 297 ? 26.125 -9.586 -8.742 1 92.44 297 GLY A CA 1
ATOM 2246 C C . GLY A 1 297 ? 24.938 -10.477 -9.047 1 92.44 297 GLY A C 1
ATOM 2247 O O . GLY A 1 297 ? 24.625 -11.398 -8.289 1 92.44 297 GLY A O 1
ATOM 2248 N N . TYR A 1 298 ? 24.219 -10.273 -10.156 1 90.38 298 TYR A N 1
ATOM 2249 C CA . TYR A 1 298 ? 23.031 -11.07 -10.453 1 90.38 298 TYR A CA 1
ATOM 2250 C C . TYR A 1 298 ? 23.422 -12.461 -10.953 1 90.38 298 TYR A C 1
ATOM 2252 O O . TYR A 1 298 ? 22.688 -13.422 -10.758 1 90.38 298 TYR A O 1
ATOM 2260 N N . ASP A 1 299 ? 24.562 -12.523 -11.586 1 90.5 299 ASP A N 1
ATOM 2261 C CA . ASP A 1 299 ? 25.094 -13.844 -11.922 1 90.5 299 ASP A CA 1
ATOM 2262 C C . ASP A 1 299 ? 25.438 -14.625 -10.656 1 90.5 299 ASP A C 1
ATOM 2264 O O . ASP A 1 299 ? 25.125 -15.812 -10.547 1 90.5 299 ASP A O 1
ATOM 2268 N N . THR A 1 300 ? 26.062 -13.914 -9.781 1 92.94 300 THR A N 1
ATOM 2269 C CA . THR A 1 300 ? 26.391 -14.516 -8.492 1 92.94 300 THR A CA 1
ATOM 2270 C C . THR A 1 300 ? 25.109 -14.906 -7.742 1 92.94 300 THR A C 1
ATOM 2272 O O . THR A 1 300 ? 25.078 -15.938 -7.066 1 92.94 300 THR A O 1
ATOM 2275 N N . LEU A 1 301 ? 24.109 -14.125 -7.855 1 92.81 301 LEU A N 1
ATOM 2276 C CA . LEU A 1 301 ? 22.828 -14.398 -7.227 1 92.81 301 LEU A CA 1
ATOM 2277 C C . LEU A 1 301 ? 22.203 -15.672 -7.785 1 92.81 301 LEU A C 1
ATOM 2279 O O . LEU A 1 301 ? 21.719 -16.516 -7.027 1 92.81 301 LEU A O 1
ATOM 2283 N N . ALA A 1 302 ? 22.266 -15.836 -9.039 1 89.56 302 ALA A N 1
ATOM 2284 C CA . ALA A 1 302 ? 21.719 -17.031 -9.688 1 89.56 302 ALA A CA 1
ATOM 2285 C C . ALA A 1 302 ? 22.469 -18.281 -9.242 1 89.56 302 ALA A C 1
ATOM 2287 O O . ALA A 1 302 ? 21.844 -19.312 -8.969 1 89.56 302 ALA A O 1
ATOM 2288 N N . LEU A 1 303 ? 23.766 -18.109 -9.188 1 90.56 303 LEU A N 1
ATOM 2289 C CA . LEU A 1 303 ? 24.594 -19.234 -8.766 1 90.56 303 LEU A CA 1
ATOM 2290 C C . LEU A 1 303 ? 24.344 -19.578 -7.297 1 90.56 303 LEU A C 1
ATOM 2292 O O . LEU A 1 303 ? 24.406 -20.734 -6.902 1 90.56 303 LEU A O 1
ATOM 2296 N N . THR A 1 304 ? 24.078 -18.562 -6.547 1 91.81 304 THR A N 1
ATOM 2297 C CA . THR A 1 304 ? 23.766 -18.766 -5.137 1 91.81 304 THR A CA 1
ATOM 2298 C C . THR A 1 304 ? 22.484 -19.562 -4.977 1 91.81 304 THR A C 1
ATOM 2300 O O . THR A 1 304 ? 22.438 -20.531 -4.211 1 91.81 304 THR A O 1
ATOM 2303 N N . LEU A 1 305 ? 21.5 -19.25 -5.707 1 87.81 305 LEU A N 1
ATOM 2304 C CA . LEU A 1 305 ? 20.188 -19.844 -5.582 1 87.81 305 LEU A CA 1
ATOM 2305 C C . LEU A 1 305 ? 20.156 -21.25 -6.191 1 87.81 305 LEU A C 1
ATOM 2307 O O . LEU A 1 305 ? 19.312 -22.062 -5.844 1 87.81 305 LEU A O 1
ATOM 2311 N N . SER A 1 306 ? 21.141 -21.484 -7.035 1 87.06 306 SER A N 1
ATOM 2312 C CA . SER A 1 306 ? 21.234 -22.828 -7.629 1 87.06 306 SER A CA 1
ATOM 2313 C C . SER A 1 306 ? 22.188 -23.719 -6.844 1 87.06 306 SER A C 1
ATOM 2315 O O . SER A 1 306 ? 22.344 -24.891 -7.168 1 87.06 306 SER A O 1
ATOM 2317 N N . GLY A 1 307 ? 22.75 -23.188 -5.848 1 85.06 307 GLY A N 1
ATOM 2318 C CA . GLY A 1 307 ? 23.656 -23.953 -5.004 1 85.06 307 GLY A CA 1
ATOM 2319 C C . GLY A 1 307 ? 25.016 -24.172 -5.629 1 85.06 307 GLY A C 1
ATOM 2320 O O . GLY A 1 307 ? 25.719 -25.125 -5.285 1 85.06 307 GLY A O 1
ATOM 2321 N N . GLY A 1 308 ? 25.391 -23.328 -6.484 1 85.44 308 GLY A N 1
ATOM 2322 C CA . GLY A 1 308 ? 26.609 -23.547 -7.238 1 85.44 308 GLY A CA 1
ATOM 2323 C C . GLY A 1 308 ? 27.812 -22.828 -6.656 1 85.44 308 GLY A C 1
ATOM 2324 O O . GLY A 1 308 ? 28.922 -22.922 -7.188 1 85.44 308 GLY A O 1
ATOM 2325 N N . LEU A 1 309 ? 27.672 -22.109 -5.535 1 91.69 309 LEU A N 1
ATOM 2326 C CA . LEU A 1 309 ? 28.766 -21.312 -5.004 1 91.69 309 LEU A CA 1
ATOM 2327 C C . LEU A 1 309 ? 29.422 -22 -3.807 1 91.69 309 LEU A C 1
ATOM 2329 O O . LEU A 1 309 ? 28.719 -22.547 -2.955 1 91.69 309 LEU A O 1
ATOM 2333 N N . PRO A 1 310 ? 30.734 -21.969 -3.766 1 93.88 310 PRO A N 1
ATOM 2334 C CA . PRO A 1 310 ? 31.438 -22.5 -2.594 1 93.88 310 PRO A CA 1
ATOM 2335 C C . PRO A 1 310 ? 31.25 -21.641 -1.352 1 93.88 310 PRO A C 1
ATOM 2337 O O . PRO A 1 310 ? 30.844 -20.469 -1.459 1 93.88 310 PRO A O 1
ATOM 2340 N N . LEU A 1 311 ? 31.609 -22.156 -0.209 1 94.81 311 LEU A N 1
ATOM 2341 C CA . LEU A 1 311 ? 31.375 -21.531 1.085 1 94.81 311 LEU A CA 1
ATOM 2342 C C . LEU A 1 311 ? 32.219 -20.25 1.221 1 94.81 311 LEU A C 1
ATOM 2344 O O . LEU A 1 311 ? 31.734 -19.25 1.762 1 94.81 311 LEU A O 1
ATOM 2348 N N . ASP A 1 312 ? 33.375 -20.219 0.762 1 95.62 312 ASP A N 1
ATOM 2349 C CA . ASP A 1 312 ? 34.25 -19.062 0.883 1 95.62 312 ASP A CA 1
ATOM 2350 C C . ASP A 1 312 ? 33.75 -17.891 0.05 1 95.62 312 ASP A C 1
ATOM 2352 O O . ASP A 1 312 ? 33.781 -16.734 0.483 1 95.62 312 ASP A O 1
ATOM 2356 N N . VAL A 1 313 ? 33.25 -18.25 -1.104 1 96.38 313 VAL A N 1
ATOM 2357 C CA . VAL A 1 313 ? 32.688 -17.219 -1.977 1 96.38 313 VAL A CA 1
ATOM 2358 C C . VAL A 1 313 ? 31.438 -16.641 -1.347 1 96.38 313 VAL A C 1
ATOM 2360 O O . VAL A 1 313 ? 31.219 -15.43 -1.381 1 96.38 313 VAL A O 1
ATOM 2363 N N . LEU A 1 314 ? 30.625 -17.531 -0.768 1 97.31 314 LEU A N 1
ATOM 2364 C CA . LEU A 1 314 ? 29.406 -17.078 -0.109 1 97.31 314 LEU A CA 1
ATOM 2365 C C . LEU A 1 314 ? 29.719 -16.125 1.03 1 97.31 314 LEU A C 1
ATOM 2367 O O . LEU A 1 314 ? 29.031 -15.117 1.21 1 97.31 314 LEU A O 1
ATOM 2371 N N . LEU A 1 315 ? 30.734 -16.375 1.731 1 97.12 315 LEU A N 1
ATOM 2372 C CA . LEU A 1 315 ? 31.156 -15.516 2.832 1 97.12 315 LEU A CA 1
ATOM 2373 C C . LEU A 1 315 ? 31.672 -14.18 2.309 1 97.12 315 LEU A C 1
ATOM 2375 O O . LEU A 1 315 ? 31.375 -13.125 2.881 1 97.12 315 LEU A O 1
ATOM 2379 N N . ALA A 1 316 ? 32.438 -14.25 1.268 1 96.94 316 ALA A N 1
ATOM 2380 C CA . ALA A 1 316 ? 33 -13.039 0.659 1 96.94 316 ALA A CA 1
ATOM 2381 C C . ALA A 1 316 ? 31.859 -12.141 0.143 1 96.94 316 ALA A C 1
ATOM 2383 O O . ALA A 1 316 ? 31.953 -10.914 0.245 1 96.94 316 ALA A O 1
ATOM 2384 N N . VAL A 1 317 ? 30.891 -12.773 -0.389 1 97.5 317 VAL A N 1
ATOM 2385 C CA . VAL A 1 317 ? 29.781 -12.008 -0.936 1 97.5 317 VAL A CA 1
ATOM 2386 C C . VAL A 1 317 ? 28.906 -11.477 0.202 1 97.5 317 VAL A C 1
ATOM 2388 O O . VAL A 1 317 ? 28.516 -10.305 0.197 1 97.5 317 VAL A O 1
ATOM 2391 N N . ALA A 1 318 ? 28.609 -12.266 1.213 1 97.94 318 ALA A N 1
ATOM 2392 C CA . ALA A 1 318 ? 27.719 -11.875 2.314 1 97.94 318 ALA A CA 1
ATOM 2393 C C . ALA A 1 318 ? 28.344 -10.75 3.135 1 97.94 318 ALA A C 1
ATOM 2395 O O . ALA A 1 318 ? 27.672 -9.758 3.445 1 97.94 318 ALA A O 1
ATOM 2396 N N . ILE A 1 319 ? 29.609 -10.82 3.395 1 97.62 319 ILE A N 1
ATOM 2397 C CA . ILE A 1 319 ? 30.25 -9.844 4.27 1 97.62 319 ILE A CA 1
ATOM 2398 C C . ILE A 1 319 ? 31.031 -8.836 3.436 1 97.62 319 ILE A C 1
ATOM 2400 O O . ILE A 1 319 ? 30.969 -7.633 3.68 1 97.62 319 ILE A O 1
ATOM 2404 N N . GLY A 1 320 ? 31.828 -9.336 2.518 1 97.38 320 GLY A N 1
ATOM 2405 C CA . GLY A 1 320 ? 32.656 -8.469 1.693 1 97.38 320 GLY A CA 1
ATOM 2406 C C . GLY A 1 320 ? 31.844 -7.484 0.87 1 97.38 320 GLY A C 1
ATOM 2407 O O . GLY A 1 320 ? 32.062 -6.273 0.947 1 97.38 320 GLY A O 1
ATOM 2408 N N . LYS A 1 321 ? 30.922 -8.031 0.074 1 97.94 321 LYS A N 1
ATOM 2409 C CA . LYS A 1 321 ? 30.094 -7.152 -0.757 1 97.94 321 LYS A CA 1
ATOM 2410 C C . LYS A 1 321 ? 29.297 -6.172 0.099 1 97.94 321 LYS A C 1
ATOM 2412 O O . LYS A 1 321 ? 29.094 -5.023 -0.294 1 97.94 321 LYS A O 1
ATOM 2417 N N . LEU A 1 322 ? 28.859 -6.645 1.233 1 98.06 322 LEU A N 1
ATOM 2418 C CA . LEU A 1 322 ? 28.141 -5.785 2.16 1 98.06 322 LEU A CA 1
ATOM 2419 C C . LEU A 1 322 ? 28.984 -4.59 2.572 1 98.06 322 LEU A C 1
ATOM 2421 O O . LEU A 1 322 ? 28.547 -3.441 2.455 1 98.06 322 LEU A O 1
ATOM 2425 N N . LEU A 1 323 ? 30.188 -4.805 2.949 1 97.81 323 LEU A N 1
ATOM 2426 C CA . LEU A 1 323 ? 31.062 -3.762 3.463 1 97.81 323 LEU A CA 1
ATOM 2427 C C . LEU A 1 323 ? 31.594 -2.887 2.33 1 97.81 323 LEU A C 1
ATOM 2429 O O . LEU A 1 323 ? 31.781 -1.684 2.51 1 97.81 323 LEU A O 1
ATOM 2433 N N . LEU A 1 324 ? 31.875 -3.494 1.197 1 98 324 LEU A N 1
ATOM 2434 C CA . LEU A 1 324 ? 32.375 -2.734 0.057 1 98 324 LEU A CA 1
ATOM 2435 C C . LEU A 1 324 ? 31.328 -1.743 -0.438 1 98 324 LEU A C 1
ATOM 2437 O O . LEU A 1 324 ? 31.656 -0.59 -0.736 1 98 324 LEU A O 1
ATOM 2441 N N . THR A 1 325 ? 30.094 -2.227 -0.514 1 97.62 325 THR A N 1
ATOM 2442 C CA . THR A 1 325 ? 29.016 -1.355 -0.957 1 97.62 325 THR A CA 1
ATOM 2443 C C . THR A 1 325 ? 28.75 -0.248 0.063 1 97.62 325 THR A C 1
ATOM 2445 O O . THR A 1 325 ? 28.672 0.927 -0.298 1 97.62 325 THR A O 1
ATOM 2448 N N . ALA A 1 326 ? 28.609 -0.628 1.33 1 96.62 326 ALA A N 1
ATOM 2449 C CA . ALA A 1 326 ? 28.391 0.344 2.395 1 96.62 326 ALA A CA 1
ATOM 2450 C C . ALA A 1 326 ? 29.547 1.33 2.498 1 96.62 326 ALA A C 1
ATOM 2452 O O . ALA A 1 326 ? 29.344 2.523 2.727 1 96.62 326 ALA A O 1
ATOM 2453 N N . GLY A 1 327 ? 30.75 0.831 2.33 1 95.88 327 GLY A N 1
ATOM 2454 C CA . GLY A 1 327 ? 31.922 1.678 2.389 1 95.88 327 GLY A CA 1
ATOM 2455 C C . GLY A 1 327 ? 32 2.688 1.26 1 95.88 327 GLY A C 1
ATOM 2456 O O . GLY A 1 327 ? 32.406 3.832 1.466 1 95.88 327 GLY A O 1
ATOM 2457 N N . ALA A 1 328 ? 31.656 2.215 0.091 1 96.31 328 ALA A N 1
ATOM 2458 C CA . ALA A 1 328 ? 31.625 3.135 -1.044 1 96.31 328 ALA A CA 1
ATOM 2459 C C . ALA A 1 328 ? 30.656 4.285 -0.796 1 96.31 328 ALA A C 1
ATOM 2461 O O . ALA A 1 328 ? 30.969 5.445 -1.075 1 96.31 328 ALA A O 1
ATOM 2462 N N . VAL A 1 329 ? 29.547 3.99 -0.266 1 93.75 329 VAL A N 1
ATOM 2463 C CA . VAL A 1 329 ? 28.547 5.008 0.047 1 93.75 329 VAL A CA 1
ATOM 2464 C C . VAL A 1 329 ? 29.062 5.934 1.14 1 93.75 329 VAL A C 1
ATOM 2466 O O . VAL A 1 329 ? 28.891 7.152 1.068 1 93.75 329 VAL A O 1
ATOM 2469 N N . ALA A 1 330 ? 29.703 5.367 2.086 1 93.88 330 ALA A N 1
ATOM 2470 C CA . ALA A 1 330 ? 30.25 6.145 3.191 1 93.88 330 ALA A CA 1
ATOM 2471 C C . ALA A 1 330 ? 31.312 7.117 2.699 1 93.88 330 ALA A C 1
ATOM 2473 O O . ALA A 1 330 ? 31.469 8.211 3.244 1 93.88 330 ALA A O 1
ATOM 2474 N N . CYS A 1 331 ? 32.031 6.723 1.696 1 94.5 331 CYS A N 1
ATOM 2475 C CA . CYS A 1 331 ? 33.094 7.555 1.146 1 94.5 331 CYS A CA 1
ATOM 2476 C C . CYS A 1 331 ? 32.531 8.617 0.212 1 94.5 331 CYS A C 1
ATOM 2478 O O . CYS A 1 331 ? 33.281 9.445 -0.316 1 94.5 331 CYS A O 1
ATOM 2480 N N . GLY A 1 332 ? 31.25 8.57 -0.03 1 90.25 332 GLY A N 1
ATOM 2481 C CA . GLY A 1 332 ? 30.609 9.617 -0.794 1 90.25 332 GLY A CA 1
ATOM 2482 C C . GLY A 1 332 ? 30.438 9.273 -2.262 1 90.25 332 GLY A C 1
ATOM 2483 O O . GLY A 1 332 ? 30.047 10.125 -3.066 1 90.25 332 GLY A O 1
ATOM 2484 N N . ILE A 1 333 ? 30.812 8.117 -2.664 1 92.5 333 ILE A N 1
ATOM 2485 C CA . ILE A 1 333 ? 30.578 7.68 -4.035 1 92.5 333 ILE A CA 1
ATOM 2486 C C . ILE A 1 333 ? 29.156 7.172 -4.18 1 92.5 333 ILE A C 1
ATOM 2488 O O . ILE A 1 333 ? 28.766 6.195 -3.537 1 92.5 333 ILE A O 1
ATOM 2492 N N . PRO A 1 334 ? 28.359 7.836 -4.969 1 92.25 334 PRO A N 1
ATOM 2493 C CA . PRO A 1 334 ? 26.938 7.492 -5.051 1 92.25 334 PRO A CA 1
ATOM 2494 C C . PRO A 1 334 ? 26.672 6.23 -5.871 1 92.25 334 PRO A C 1
ATOM 2496 O O . PRO A 1 334 ? 26.281 6.316 -7.039 1 92.25 334 PRO A O 1
ATOM 2499 N N . VAL A 1 335 ? 26.766 5.105 -5.266 1 92.94 335 VAL A N 1
ATOM 2500 C CA . VAL A 1 335 ? 26.484 3.832 -5.914 1 92.94 335 VAL A CA 1
ATOM 2501 C C . VAL A 1 335 ? 25.078 3.363 -5.527 1 92.94 335 VAL A C 1
ATOM 2503 O O . VAL A 1 335 ? 24.562 3.721 -4.461 1 92.94 335 VAL A O 1
ATOM 2506 N N . SER A 1 336 ? 24.438 2.689 -6.426 1 93.75 336 SER A N 1
ATOM 2507 C CA . SER A 1 336 ? 23.109 2.133 -6.145 1 93.75 336 SER A CA 1
ATOM 2508 C C . SER A 1 336 ? 23.219 0.904 -5.246 1 93.75 336 SER A C 1
ATOM 2510 O O . SER A 1 336 ? 23.984 -0.012 -5.523 1 93.75 336 SER A O 1
ATOM 2512 N N . ILE A 1 337 ? 22.422 0.825 -4.207 1 95 337 ILE A N 1
ATOM 2513 C CA . ILE A 1 337 ? 22.641 -0.184 -3.18 1 95 337 ILE A CA 1
ATOM 2514 C C . ILE A 1 337 ? 21.641 -1.321 -3.348 1 95 337 ILE A C 1
ATOM 2516 O O . ILE A 1 337 ? 21.828 -2.404 -2.787 1 95 337 ILE A O 1
ATOM 2520 N N . ILE A 1 338 ? 20.547 -1.214 -4.078 1 93.38 338 ILE A N 1
ATOM 2521 C CA . ILE A 1 338 ? 19.438 -2.16 -4.102 1 93.38 338 ILE A CA 1
ATOM 2522 C C . ILE A 1 338 ? 19.938 -3.516 -4.605 1 93.38 338 ILE A C 1
ATOM 2524 O O . ILE A 1 338 ? 19.688 -4.547 -3.973 1 93.38 338 ILE A O 1
ATOM 2528 N N . GLY A 1 339 ? 20.625 -3.547 -5.703 1 93.75 339 GLY A N 1
ATOM 2529 C CA . GLY A 1 339 ? 21.156 -4.785 -6.246 1 93.75 339 GLY A CA 1
ATOM 2530 C C . GLY A 1 339 ? 22.062 -5.52 -5.285 1 93.75 339 GLY A C 1
ATOM 2531 O O . GLY A 1 339 ? 21.781 -6.656 -4.898 1 93.75 339 GLY A O 1
ATOM 2532 N N . PRO A 1 340 ? 23.078 -4.852 -4.875 1 96.5 340 PRO A N 1
ATOM 2533 C CA . PRO A 1 340 ? 24.016 -5.469 -3.936 1 96.5 340 PRO A CA 1
ATOM 2534 C C . PRO A 1 340 ? 23.344 -5.977 -2.666 1 96.5 340 PRO A C 1
ATOM 2536 O O . PRO A 1 340 ? 23.703 -7.031 -2.145 1 96.5 340 PRO A O 1
ATOM 2539 N N . VAL A 1 341 ? 22.359 -5.277 -2.176 1 96.62 341 VAL A N 1
ATOM 2540 C CA . VAL A 1 341 ? 21.656 -5.668 -0.958 1 96.62 341 VAL A CA 1
ATOM 2541 C C . VAL A 1 341 ? 20.906 -6.984 -1.188 1 96.62 341 VAL A C 1
ATOM 2543 O O . VAL A 1 341 ? 20.875 -7.848 -0.308 1 96.62 341 VAL A O 1
ATOM 2546 N N . LEU A 1 342 ? 20.359 -7.156 -2.328 1 95.81 342 LEU A N 1
ATOM 2547 C CA . LEU A 1 342 ? 19.688 -8.406 -2.668 1 95.81 342 LEU A CA 1
ATOM 2548 C C . LEU A 1 342 ? 20.672 -9.562 -2.693 1 95.81 342 LEU A C 1
ATOM 2550 O O . LEU A 1 342 ? 20.406 -10.633 -2.135 1 95.81 342 LEU A O 1
ATOM 2554 N N . VAL A 1 343 ? 21.844 -9.328 -3.299 1 96.88 343 VAL A N 1
ATOM 2555 C CA . VAL A 1 343 ? 22.859 -10.367 -3.459 1 96.88 343 VAL A CA 1
ATOM 2556 C C . VAL A 1 343 ? 23.438 -10.742 -2.096 1 96.88 343 VAL A C 1
ATOM 2558 O O . VAL A 1 343 ? 23.609 -11.922 -1.792 1 96.88 343 VAL A O 1
ATOM 2561 N N . VAL A 1 344 ? 23.688 -9.742 -1.296 1 98.06 344 VAL A N 1
ATOM 2562 C CA . VAL A 1 344 ? 24.203 -9.961 0.049 1 98.06 344 VAL A CA 1
ATOM 2563 C C . VAL A 1 344 ? 23.203 -10.758 0.874 1 98.06 344 VAL A C 1
ATOM 2565 O O . VAL A 1 344 ? 23.578 -11.688 1.59 1 98.06 344 VAL A O 1
ATOM 2568 N N . GLY A 1 345 ? 21.984 -10.398 0.781 1 98 345 GLY A N 1
ATOM 2569 C CA . GLY A 1 345 ? 20.938 -11.109 1.506 1 98 345 GLY A CA 1
ATOM 2570 C C . GLY A 1 345 ? 20.812 -12.562 1.096 1 98 345 GLY A C 1
ATOM 2571 O O . GLY A 1 345 ? 20.656 -13.438 1.945 1 98 345 GLY A O 1
ATOM 2572 N N . ALA A 1 346 ? 20.859 -12.789 -0.165 1 96.56 346 ALA A N 1
ATOM 2573 C CA . ALA A 1 346 ? 20.781 -14.156 -0.669 1 96.56 346 ALA A CA 1
ATOM 2574 C C . ALA A 1 346 ? 21.953 -14.992 -0.189 1 96.56 346 ALA A C 1
ATOM 2576 O O . ALA A 1 346 ? 21.797 -16.141 0.205 1 96.56 346 ALA A O 1
ATOM 2577 N N . ALA A 1 347 ? 23.125 -14.398 -0.274 1 97.88 347 ALA A N 1
ATOM 2578 C CA . ALA A 1 347 ? 24.312 -15.109 0.165 1 97.88 347 ALA A CA 1
ATOM 2579 C C . ALA A 1 347 ? 24.266 -15.406 1.66 1 97.88 347 ALA A C 1
ATOM 2581 O O . ALA A 1 347 ? 24.562 -16.531 2.088 1 97.88 347 ALA A O 1
ATOM 2582 N N . ALA A 1 348 ? 23.875 -14.461 2.439 1 98.12 348 ALA A N 1
ATOM 2583 C CA . ALA A 1 348 ? 23.75 -14.656 3.883 1 98.12 348 ALA A CA 1
ATOM 2584 C C . ALA A 1 348 ? 22.703 -15.703 4.211 1 98.12 348 ALA A C 1
ATOM 2586 O O . ALA A 1 348 ? 22.906 -16.562 5.078 1 98.12 348 ALA A O 1
ATOM 2587 N N . GLY A 1 349 ? 21.578 -15.602 3.582 1 96.62 349 GLY A N 1
ATOM 2588 C CA . GLY A 1 349 ? 20.531 -16.594 3.787 1 96.62 349 GLY A CA 1
ATOM 2589 C C . GLY A 1 349 ? 20.969 -18 3.449 1 96.62 349 GLY A C 1
ATOM 2590 O O . GLY A 1 349 ? 20.688 -18.938 4.195 1 96.62 349 GLY A O 1
ATOM 2591 N N . THR A 1 350 ? 21.656 -18.141 2.334 1 95.56 350 THR A N 1
ATOM 2592 C CA . THR A 1 350 ? 22.141 -19.453 1.915 1 95.56 350 THR A CA 1
ATOM 2593 C C . THR A 1 350 ? 23.172 -20 2.91 1 95.56 350 THR A C 1
ATOM 2595 O O . THR A 1 350 ? 23.156 -21.188 3.234 1 95.56 350 THR A O 1
ATOM 2598 N N . LEU A 1 351 ? 24.047 -19.156 3.352 1 96.25 351 LEU A N 1
ATOM 2599 C CA . LEU A 1 351 ? 25.047 -19.562 4.348 1 96.25 351 LEU A CA 1
ATOM 2600 C C . LEU A 1 351 ? 24.359 -20.078 5.609 1 96.25 351 LEU A C 1
ATOM 2602 O O . LEU A 1 351 ? 24.766 -21.109 6.156 1 96.25 351 LEU A O 1
ATOM 2606 N N . LEU A 1 352 ? 23.375 -19.406 6.039 1 94.62 352 LEU A N 1
ATOM 2607 C CA . LEU A 1 352 ? 22.656 -19.797 7.246 1 94.62 352 LEU A CA 1
ATOM 2608 C C . LEU A 1 352 ? 21.828 -21.047 7 1 94.62 352 LEU A C 1
ATOM 2610 O O . LEU A 1 352 ? 21.641 -21.859 7.914 1 94.62 352 LEU A O 1
ATOM 2614 N N . GLY A 1 353 ? 21.328 -21.125 5.773 1 92.38 353 GLY A N 1
ATOM 2615 C CA . GLY A 1 353 ? 20.656 -22.375 5.41 1 92.38 353 GLY A CA 1
ATOM 2616 C C . GLY A 1 353 ? 21.578 -23.578 5.453 1 92.38 353 GLY A C 1
ATOM 2617 O O . GLY A 1 353 ? 21.188 -24.641 5.938 1 92.38 353 GLY A O 1
ATOM 2618 N N . LEU A 1 354 ? 22.797 -23.406 4.973 1 92.44 354 LEU A N 1
ATOM 2619 C CA . LEU A 1 354 ? 23.781 -24.469 5.012 1 92.44 354 LEU A CA 1
ATOM 2620 C C . LEU A 1 354 ? 24.156 -24.812 6.449 1 92.44 354 LEU A C 1
ATOM 2622 O O . LEU A 1 354 ? 24.328 -25.984 6.785 1 92.44 354 LEU A O 1
ATOM 2626 N N . LEU A 1 355 ? 24.219 -23.828 7.242 1 91.5 355 LEU A N 1
ATOM 2627 C CA . LEU A 1 355 ? 24.5 -24.047 8.656 1 91.5 355 LEU A CA 1
ATOM 2628 C C . LEU A 1 355 ? 23.359 -24.797 9.328 1 91.5 355 LEU A C 1
ATOM 2630 O O . LEU A 1 355 ? 23.594 -25.672 10.164 1 91.5 355 LEU A O 1
ATOM 2634 N N . GLY A 1 356 ? 22.188 -24.422 9.008 1 88.56 356 GLY A N 1
ATOM 2635 C CA . GLY A 1 356 ? 21.031 -25.125 9.539 1 88.56 356 GLY A CA 1
ATOM 2636 C C . GLY A 1 356 ? 20.969 -26.578 9.133 1 88.56 356 GLY A C 1
ATOM 2637 O O . GLY A 1 356 ? 20.594 -27.438 9.93 1 88.56 356 GLY A O 1
ATOM 2638 N N . ALA A 1 357 ? 21.328 -26.781 7.898 1 86.75 357 ALA A N 1
ATOM 2639 C CA . ALA A 1 357 ? 21.344 -28.156 7.402 1 86.75 357 ALA A CA 1
ATOM 2640 C C . ALA A 1 357 ? 22.375 -29 8.156 1 86.75 357 ALA A C 1
ATOM 2642 O O . ALA A 1 357 ? 22.188 -30.203 8.336 1 86.75 357 ALA A O 1
ATOM 2643 N N . GLN A 1 358 ? 23.391 -28.422 8.555 1 86.25 358 GLN A N 1
ATOM 2644 C CA . GLN A 1 358 ? 24.422 -29.125 9.32 1 86.25 358 GLN A CA 1
ATOM 2645 C C . GLN A 1 358 ? 23.953 -29.375 10.758 1 86.25 358 GLN A C 1
ATOM 2647 O O . GLN A 1 358 ? 24.234 -30.438 11.32 1 86.25 358 GLN A O 1
ATOM 2652 N N . LEU A 1 359 ? 23.188 -28.422 11.242 1 83.75 359 LEU A N 1
ATOM 2653 C CA . LEU A 1 359 ? 22.75 -28.516 12.633 1 83.75 359 LEU A CA 1
ATOM 2654 C C . LEU A 1 359 ? 21.547 -29.453 12.75 1 83.75 359 LEU A C 1
ATOM 2656 O O . LEU A 1 359 ? 21.391 -30.156 13.75 1 83.75 359 LEU A O 1
ATOM 2660 N N . MET A 1 360 ? 20.672 -29.359 11.742 1 79.38 360 MET A N 1
ATOM 2661 C CA . MET A 1 360 ? 19.5 -30.219 11.742 1 79.38 360 MET A CA 1
ATOM 2662 C C . MET A 1 360 ? 19.297 -30.875 10.375 1 79.38 360 MET A C 1
ATOM 2664 O O . MET A 1 360 ? 18.375 -30.516 9.641 1 79.38 360 MET A O 1
ATOM 2668 N N . PRO A 1 361 ? 19.969 -31.938 10.062 1 72.06 361 PRO A N 1
ATOM 2669 C CA . PRO A 1 361 ? 19.953 -32.531 8.727 1 72.06 361 PRO A CA 1
ATOM 2670 C C . PRO A 1 361 ? 18.594 -33.094 8.344 1 72.06 361 PRO A C 1
ATOM 2672 O O . PRO A 1 361 ? 18.219 -33.094 7.164 1 72.06 361 PRO A O 1
ATOM 2675 N N . SER A 1 362 ? 17.828 -33.531 9.195 1 64.56 362 SER A N 1
ATOM 2676 C CA . SER A 1 362 ? 16.562 -34.156 8.875 1 64.56 362 SER A CA 1
ATOM 2677 C C . SER A 1 362 ? 15.469 -33.156 8.602 1 64.56 362 SER A C 1
ATOM 2679 O O . SER A 1 362 ? 14.477 -33.469 7.938 1 64.56 362 SER A O 1
ATOM 2681 N N . LEU A 1 363 ? 15.727 -31.969 9.039 1 59.78 363 LEU A N 1
ATOM 2682 C CA . LEU A 1 363 ? 14.609 -31.031 9.031 1 59.78 363 LEU A CA 1
ATOM 2683 C C . LEU A 1 363 ? 14.898 -29.844 8.109 1 59.78 363 LEU A C 1
ATOM 2685 O O . LEU A 1 363 ? 14 -29.047 7.809 1 59.78 363 LEU A O 1
ATOM 2689 N N . ALA A 1 364 ? 16.016 -29.953 7.438 1 63.91 364 ALA A N 1
ATOM 2690 C CA . ALA A 1 364 ? 16.422 -28.672 6.875 1 63.91 364 ALA A CA 1
ATOM 2691 C C . ALA A 1 364 ? 15.898 -28.5 5.457 1 63.91 364 ALA A C 1
ATOM 2693 O O . ALA A 1 364 ? 15.883 -29.438 4.672 1 63.91 364 ALA A O 1
ATOM 2694 N N . ALA A 1 365 ? 15.133 -27.469 5.266 1 72.94 365 ALA A N 1
ATOM 2695 C CA . ALA A 1 365 ? 14.758 -27.031 3.922 1 72.94 365 ALA A CA 1
ATOM 2696 C C . ALA A 1 365 ? 16 -26.734 3.082 1 72.94 365 ALA A C 1
ATOM 2698 O O . ALA A 1 365 ? 17.094 -26.594 3.617 1 72.94 365 ALA A O 1
ATOM 2699 N N . GLY A 1 366 ? 15.938 -26.844 1.77 1 81.19 366 GLY A N 1
ATOM 2700 C CA . GLY A 1 366 ? 17.047 -26.531 0.881 1 81.19 366 GLY A CA 1
ATOM 2701 C C . GLY A 1 366 ? 17.609 -25.141 1.103 1 81.19 366 GLY A C 1
ATOM 2702 O O . GLY A 1 366 ? 16.875 -24.219 1.424 1 81.19 366 GLY A O 1
ATOM 2703 N N . PRO A 1 367 ? 18.969 -25.016 1.118 1 86.56 367 PRO A N 1
ATOM 2704 C CA . PRO A 1 367 ? 19.594 -23.719 1.316 1 86.56 367 PRO A CA 1
ATOM 2705 C C . PRO A 1 367 ? 19.078 -22.656 0.346 1 86.56 367 PRO A C 1
ATOM 2707 O O . PRO A 1 367 ? 19.172 -21.453 0.63 1 86.56 367 PRO A O 1
ATOM 2710 N N . GLU A 1 368 ? 18.516 -23.125 -0.713 1 87.19 368 GLU A N 1
ATOM 2711 C CA . GLU A 1 368 ? 18.016 -22.203 -1.732 1 87.19 368 GLU A CA 1
ATOM 2712 C C . GLU A 1 368 ? 16.828 -21.391 -1.207 1 87.19 368 GLU A C 1
ATOM 2714 O O . GLU A 1 368 ? 16.688 -20.219 -1.538 1 87.19 368 GLU A O 1
ATOM 2719 N N . ILE A 1 369 ? 16.062 -22.016 -0.354 1 88.19 369 ILE A N 1
ATOM 2720 C CA . ILE A 1 369 ? 14.898 -21.328 0.194 1 88.19 369 ILE A CA 1
ATOM 2721 C C . ILE A 1 369 ? 15.359 -20.234 1.152 1 88.19 369 ILE A C 1
ATOM 2723 O O . ILE A 1 369 ? 14.797 -19.125 1.159 1 88.19 369 ILE A O 1
ATOM 2727 N N . TYR A 1 370 ? 16.344 -20.531 1.872 1 92.12 370 TYR A N 1
ATOM 2728 C CA . TYR A 1 370 ? 16.859 -19.547 2.814 1 92.12 370 TYR A CA 1
ATOM 2729 C C . TYR A 1 370 ? 17.547 -18.406 2.084 1 92.12 370 TYR A C 1
ATOM 2731 O O . TYR A 1 370 ? 17.562 -17.266 2.57 1 92.12 370 TYR A O 1
ATOM 2739 N N . GLY A 1 371 ? 18.125 -18.75 0.941 1 93.44 371 GLY A N 1
ATOM 2740 C CA . GLY A 1 371 ? 18.688 -17.688 0.115 1 93.44 371 GLY A CA 1
ATOM 2741 C C . GLY A 1 371 ? 17.641 -16.719 -0.388 1 93.44 371 GLY A C 1
ATOM 2742 O O . GLY A 1 371 ? 17.844 -15.5 -0.328 1 93.44 371 GLY A O 1
ATOM 2743 N N . MET A 1 372 ? 16.547 -17.297 -0.806 1 93.06 372 MET A N 1
ATOM 2744 C CA . MET A 1 372 ? 15.469 -16.453 -1.312 1 93.06 372 MET A CA 1
ATOM 2745 C C . MET A 1 372 ? 14.867 -15.602 -0.194 1 93.06 372 MET A C 1
ATOM 2747 O O . MET A 1 372 ? 14.617 -14.414 -0.382 1 93.06 372 MET A O 1
ATOM 2751 N N . LEU A 1 373 ? 14.68 -16.203 0.897 1 94.38 373 LEU A N 1
ATOM 2752 C CA . LEU A 1 373 ? 14.125 -15.5 2.047 1 94.38 373 LEU A CA 1
ATOM 2753 C C . LEU A 1 373 ? 15.094 -14.43 2.547 1 94.38 373 LEU A C 1
ATOM 2755 O O . LEU A 1 373 ? 14.672 -13.352 2.959 1 94.38 373 LEU A O 1
ATOM 2759 N N . GLY A 1 374 ? 16.312 -14.773 2.484 1 96.38 374 GLY A N 1
ATOM 2760 C CA . GLY A 1 374 ? 17.328 -13.82 2.904 1 96.38 374 GLY A CA 1
ATOM 2761 C C . GLY A 1 374 ? 17.391 -12.586 2.029 1 96.38 374 GLY A C 1
ATOM 2762 O O . GLY A 1 374 ? 17.609 -11.477 2.521 1 96.38 374 GLY A O 1
ATOM 2763 N N . MET A 1 375 ? 17.219 -12.812 0.774 1 95.31 375 MET A N 1
ATOM 2764 C CA . MET A 1 375 ? 17.188 -11.695 -0.171 1 95.31 375 MET A CA 1
ATOM 2765 C C . MET A 1 375 ? 16.109 -10.695 0.197 1 95.31 375 MET A C 1
ATOM 2767 O O . MET A 1 375 ? 16.375 -9.492 0.294 1 95.31 375 MET A O 1
ATOM 2771 N N . ALA A 1 376 ? 14.938 -11.203 0.444 1 95.62 376 ALA A N 1
ATOM 2772 C CA . ALA A 1 376 ? 13.797 -10.344 0.774 1 95.62 376 ALA A CA 1
ATOM 2773 C C . ALA A 1 376 ? 13.977 -9.703 2.15 1 95.62 376 ALA A C 1
ATOM 2775 O O . ALA A 1 376 ? 13.672 -8.523 2.338 1 95.62 376 ALA A O 1
ATOM 2776 N N . ALA A 1 377 ? 14.445 -10.477 3.088 1 97.38 377 ALA A N 1
ATOM 2777 C CA . ALA A 1 377 ? 14.648 -9.984 4.449 1 97.38 377 ALA A CA 1
ATOM 2778 C C . ALA A 1 377 ? 15.664 -8.852 4.48 1 97.38 377 ALA A C 1
ATOM 2780 O O . ALA A 1 377 ? 15.461 -7.844 5.164 1 97.38 377 ALA A O 1
ATOM 2781 N N . MET A 1 378 ? 16.719 -9.008 3.768 1 97.69 378 MET A N 1
ATOM 2782 C CA . MET A 1 378 ? 17.75 -7.984 3.725 1 97.69 378 MET A CA 1
ATOM 2783 C C . MET A 1 378 ? 17.234 -6.703 3.08 1 97.69 378 MET A C 1
ATOM 2785 O O . MET A 1 378 ? 17.453 -5.609 3.604 1 97.69 378 MET A O 1
ATOM 2789 N N . MET A 1 379 ? 16.609 -6.867 1.988 1 95.62 379 MET A N 1
ATOM 2790 C CA . MET A 1 379 ? 16.047 -5.707 1.299 1 95.62 379 MET A CA 1
ATOM 2791 C C . MET A 1 379 ? 15.047 -4.973 2.186 1 95.62 379 MET A C 1
ATOM 2793 O O . MET A 1 379 ? 15.117 -3.75 2.324 1 95.62 379 MET A O 1
ATOM 2797 N N . GLY A 1 380 ? 14.141 -5.746 2.742 1 94 380 GLY A N 1
ATOM 2798 C CA . GLY A 1 380 ? 13.133 -5.156 3.615 1 94 380 GLY A CA 1
ATOM 2799 C C . GLY A 1 380 ? 13.734 -4.43 4.805 1 94 380 GLY A C 1
ATOM 2800 O O . GLY A 1 380 ? 13.25 -3.363 5.191 1 94 380 GLY A O 1
ATOM 2801 N N . ALA A 1 381 ? 14.766 -4.973 5.375 1 94.69 381 ALA A N 1
ATOM 2802 C CA . ALA A 1 381 ? 15.375 -4.414 6.578 1 94.69 381 ALA A CA 1
ATOM 2803 C C . ALA A 1 381 ? 16.188 -3.16 6.254 1 94.69 381 ALA A C 1
ATOM 2805 O O . ALA A 1 381 ? 16.141 -2.172 6.988 1 94.69 381 ALA A O 1
ATOM 2806 N N . VAL A 1 382 ? 16.891 -3.188 5.188 1 94.44 382 VAL A N 1
ATOM 2807 C CA . VAL A 1 382 ? 17.734 -2.059 4.828 1 94.44 382 VAL A CA 1
ATOM 2808 C C . VAL A 1 382 ? 16.875 -0.872 4.406 1 94.44 382 VAL A C 1
ATOM 2810 O O . VAL A 1 382 ? 17.125 0.266 4.805 1 94.44 382 VAL A O 1
ATOM 2813 N N . LEU A 1 383 ? 15.859 -1.186 3.652 1 90.19 383 LEU A N 1
ATOM 2814 C CA . LEU A 1 383 ? 15.031 -0.116 3.105 1 90.19 383 LEU A CA 1
ATOM 2815 C C . LEU A 1 383 ? 13.859 0.195 4.031 1 90.19 383 LEU A C 1
ATOM 2817 O O . LEU A 1 383 ? 13.156 1.191 3.84 1 90.19 383 LEU A O 1
ATOM 2821 N N . GLN A 1 384 ? 13.68 -0.65 4.996 1 88.62 384 GLN A N 1
ATOM 2822 C CA . GLN A 1 384 ? 12.516 -0.546 5.863 1 88.62 384 GLN A CA 1
ATOM 2823 C C . GLN A 1 384 ? 11.227 -0.457 5.047 1 88.62 384 GLN A C 1
ATOM 2825 O O . GLN A 1 384 ? 10.406 0.434 5.27 1 88.62 384 GLN A O 1
ATOM 2830 N N . ALA A 1 385 ? 11.172 -1.266 4.133 1 89.5 385 ALA A N 1
ATOM 2831 C CA . ALA A 1 385 ? 10.039 -1.403 3.221 1 89.5 385 ALA A CA 1
ATOM 2832 C C . ALA A 1 385 ? 9.617 -2.863 3.092 1 89.5 385 ALA A C 1
ATOM 2834 O O . ALA A 1 385 ? 9.883 -3.508 2.074 1 89.5 385 ALA A O 1
ATOM 2835 N N . PRO A 1 386 ? 8.875 -3.346 4.023 1 90.81 386 PRO A N 1
ATOM 2836 C CA . PRO A 1 386 ? 8.562 -4.773 4.098 1 90.81 386 PRO A CA 1
ATOM 2837 C C . PRO A 1 386 ? 7.664 -5.242 2.955 1 90.81 386 PRO A C 1
ATOM 2839 O O . PRO A 1 386 ? 7.859 -6.332 2.416 1 90.81 386 PRO A O 1
ATOM 2842 N N . LEU A 1 387 ? 6.668 -4.496 2.562 1 90.12 387 LEU A N 1
ATOM 2843 C CA . LEU A 1 387 ? 5.742 -4.938 1.525 1 90.12 387 LEU A CA 1
ATOM 2844 C C . LEU A 1 387 ? 6.434 -4.984 0.166 1 90.12 387 LEU A C 1
ATOM 2846 O O . LEU A 1 387 ? 6.184 -5.891 -0.632 1 90.12 387 LEU A O 1
ATOM 2850 N N . ALA A 1 388 ? 7.207 -3.945 -0.06 1 91.44 388 ALA A N 1
ATOM 2851 C CA . ALA A 1 388 ? 7.977 -3.947 -1.302 1 91.44 388 ALA A CA 1
ATOM 2852 C C . ALA A 1 388 ? 8.883 -5.172 -1.382 1 91.44 388 ALA A C 1
ATOM 2854 O O . ALA A 1 388 ? 9.008 -5.793 -2.439 1 91.44 388 ALA A O 1
ATOM 2855 N N . ALA A 1 389 ? 9.523 -5.488 -0.299 1 94.25 389 ALA A N 1
ATOM 2856 C CA . ALA A 1 389 ? 10.422 -6.637 -0.248 1 94.25 389 ALA A CA 1
ATOM 2857 C C . ALA A 1 389 ? 9.664 -7.938 -0.475 1 94.25 389 ALA A C 1
ATOM 2859 O O . ALA A 1 389 ? 10.133 -8.82 -1.194 1 94.25 389 ALA A O 1
ATOM 2860 N N . LEU A 1 390 ? 8.508 -8.023 0.094 1 92.25 390 LEU A N 1
ATOM 2861 C CA . LEU A 1 390 ? 7.707 -9.234 -0.026 1 92.25 390 LEU A CA 1
ATOM 2862 C C . LEU A 1 390 ? 7.215 -9.422 -1.458 1 92.25 390 LEU A C 1
ATOM 2864 O O . LEU A 1 390 ? 7.227 -10.539 -1.981 1 92.25 390 LEU A O 1
ATOM 2868 N N . MET A 1 391 ? 6.832 -8.344 -2.014 1 91.38 391 MET A N 1
ATOM 2869 C CA . MET A 1 391 ? 6.348 -8.438 -3.387 1 91.38 391 MET A CA 1
ATOM 2870 C C . MET A 1 391 ? 7.488 -8.758 -4.348 1 91.38 391 MET A C 1
ATOM 2872 O O . MET A 1 391 ? 7.305 -9.508 -5.312 1 91.38 391 MET A O 1
ATOM 2876 N N . ALA A 1 392 ? 8.594 -8.125 -4.078 1 91.62 392 ALA A N 1
ATOM 2877 C CA . ALA A 1 392 ? 9.766 -8.461 -4.879 1 91.62 392 ALA A CA 1
ATOM 2878 C C . ALA A 1 392 ? 10.094 -9.945 -4.773 1 91.62 392 ALA A C 1
ATOM 2880 O O . ALA A 1 392 ? 10.406 -10.594 -5.777 1 91.62 392 ALA A O 1
ATOM 2881 N N . LEU A 1 393 ? 10.055 -10.484 -3.609 1 89.12 393 LEU A N 1
ATOM 2882 C CA . LEU A 1 393 ? 10.312 -11.898 -3.375 1 89.12 393 LEU A CA 1
ATOM 2883 C C . LEU A 1 393 ? 9.367 -12.766 -4.199 1 89.12 393 LEU A C 1
ATOM 2885 O O . LEU A 1 393 ? 9.805 -13.688 -4.891 1 89.12 393 LEU A O 1
ATOM 2889 N N . LEU A 1 394 ? 8.133 -12.422 -4.172 1 86.69 394 LEU A N 1
ATOM 2890 C CA . LEU A 1 394 ? 7.105 -13.219 -4.832 1 86.69 394 LEU A CA 1
ATOM 2891 C C . LEU A 1 394 ? 7.258 -13.156 -6.348 1 86.69 394 LEU A C 1
ATOM 2893 O O . LEU A 1 394 ? 7.164 -14.18 -7.031 1 86.69 394 LEU A O 1
ATOM 2897 N N . GLU A 1 395 ? 7.52 -12.008 -6.844 1 87.69 395 GLU A N 1
ATOM 2898 C CA . GLU A 1 395 ? 7.574 -11.836 -8.289 1 87.69 395 GLU A CA 1
ATOM 2899 C C . GLU A 1 395 ? 8.898 -12.344 -8.859 1 87.69 395 GLU A C 1
ATOM 2901 O O . GLU A 1 395 ? 8.938 -12.875 -9.969 1 87.69 395 GLU A O 1
ATOM 2906 N N . LEU A 1 396 ? 9.945 -12.18 -8.086 1 86.44 396 LEU A N 1
ATOM 2907 C CA . LEU A 1 396 ? 11.258 -12.617 -8.57 1 86.44 396 LEU A CA 1
ATOM 2908 C C . LEU A 1 396 ? 11.375 -14.133 -8.539 1 86.44 396 LEU A C 1
ATOM 2910 O O . LEU A 1 396 ? 12.039 -14.727 -9.383 1 86.44 396 LEU A O 1
ATOM 2914 N N . THR A 1 397 ? 10.742 -14.734 -7.562 1 83.44 397 THR A N 1
ATOM 2915 C CA . THR A 1 397 ? 10.898 -16.172 -7.387 1 83.44 397 THR A CA 1
ATOM 2916 C C . THR A 1 397 ? 9.734 -16.922 -8.023 1 83.44 397 THR A C 1
ATOM 2918 O O . THR A 1 397 ? 9.828 -18.125 -8.273 1 83.44 397 THR A O 1
ATOM 2921 N N . SER A 1 398 ? 8.586 -16.281 -8.219 1 78.31 398 SER A N 1
ATOM 2922 C CA . SER A 1 398 ? 7.367 -16.891 -8.75 1 78.31 398 SER A CA 1
ATOM 2923 C C . SER A 1 398 ? 6.941 -18.094 -7.926 1 78.31 398 SER A C 1
ATOM 2925 O O . SER A 1 398 ? 6.539 -19.125 -8.484 1 78.31 398 SER A O 1
ATOM 2927 N N . ASN A 1 399 ? 7.23 -18 -6.59 1 77.75 399 ASN A N 1
ATOM 2928 C CA . ASN A 1 399 ? 6.895 -19.094 -5.68 1 77.75 399 ASN A CA 1
ATOM 2929 C C . ASN A 1 399 ? 5.953 -18.625 -4.57 1 77.75 399 ASN A C 1
ATOM 2931 O O . ASN A 1 399 ? 6.395 -18.031 -3.584 1 77.75 399 ASN A O 1
ATOM 2935 N N . PRO A 1 400 ? 4.727 -19 -4.75 1 71.38 400 PRO A N 1
ATOM 2936 C CA . PRO A 1 400 ? 3.764 -18.531 -3.748 1 71.38 400 PRO A CA 1
ATOM 2937 C C . PRO A 1 400 ? 3.916 -19.25 -2.408 1 71.38 400 PRO A C 1
ATOM 2939 O O . PRO A 1 400 ? 3.391 -18.797 -1.393 1 71.38 400 PRO A O 1
ATOM 2942 N N . ASN A 1 401 ? 4.695 -20.375 -2.348 1 75.06 401 ASN A N 1
ATOM 2943 C CA . ASN A 1 401 ? 4.848 -21.141 -1.118 1 75.06 401 ASN A CA 1
ATOM 2944 C C . ASN A 1 401 ? 5.762 -20.438 -0.124 1 75.06 401 ASN A C 1
ATOM 2946 O O . ASN A 1 401 ? 5.82 -20.812 1.049 1 75.06 401 ASN A O 1
ATOM 2950 N N . ILE A 1 402 ? 6.363 -19.406 -0.604 1 82.88 402 ILE A N 1
ATOM 2951 C CA . ILE A 1 402 ? 7.355 -18.781 0.268 1 82.88 402 ILE A CA 1
ATOM 2952 C C . ILE A 1 402 ? 6.785 -17.5 0.857 1 82.88 402 ILE A C 1
ATOM 2954 O O . ILE A 1 402 ? 7.488 -16.75 1.55 1 82.88 402 ILE A O 1
ATOM 2958 N N . ILE A 1 403 ? 5.48 -17.312 0.699 1 84.44 403 ILE A N 1
ATOM 2959 C CA . ILE A 1 403 ? 4.859 -16.062 1.135 1 84.44 403 ILE A CA 1
ATOM 2960 C C . ILE A 1 403 ? 4.859 -16 2.66 1 84.44 403 ILE A C 1
ATOM 2962 O O . ILE A 1 403 ? 5.336 -15.023 3.242 1 84.44 403 ILE A O 1
ATOM 2966 N N . LEU A 1 404 ? 4.449 -17.094 3.295 1 86.69 404 LEU A N 1
ATOM 2967 C CA . LEU A 1 404 ? 4.281 -17.078 4.746 1 86.69 404 LEU A CA 1
ATOM 2968 C C . LEU A 1 404 ? 5.633 -16.969 5.449 1 86.69 404 LEU A C 1
ATOM 2970 O O . LEU A 1 404 ? 5.84 -16.078 6.27 1 86.69 404 LEU A O 1
ATOM 2974 N N . PRO A 1 405 ? 6.582 -17.797 5.082 1 88.81 405 PRO A N 1
ATOM 2975 C CA . PRO A 1 405 ? 7.898 -17.641 5.703 1 88.81 405 PRO A CA 1
ATOM 2976 C C . PRO A 1 405 ? 8.57 -16.328 5.344 1 88.81 405 PRO A C 1
ATOM 2978 O O . PRO A 1 405 ? 9.305 -15.758 6.152 1 88.81 405 PRO A O 1
ATOM 2981 N N . GLY A 1 406 ? 8.32 -15.906 4.16 1 92.62 406 GLY A N 1
ATOM 2982 C CA . GLY A 1 406 ? 8.867 -14.625 3.75 1 92.62 406 GLY A CA 1
ATOM 2983 C C . GLY A 1 406 ? 8.375 -13.469 4.598 1 92.62 406 GLY A C 1
ATOM 2984 O O . GLY A 1 406 ? 9.148 -12.578 4.957 1 92.62 406 GLY A O 1
ATOM 2985 N N . MET A 1 407 ? 7.066 -13.516 4.898 1 93.06 407 MET A N 1
ATOM 2986 C CA . MET A 1 407 ? 6.477 -12.469 5.723 1 93.06 407 MET A CA 1
ATOM 2987 C C . MET A 1 407 ? 7.117 -12.43 7.105 1 93.06 407 MET A C 1
ATOM 2989 O O . MET A 1 407 ? 7.441 -11.359 7.621 1 93.06 407 MET A O 1
ATOM 2993 N N . LEU A 1 408 ? 7.34 -13.57 7.637 1 90.56 408 LEU A N 1
ATOM 2994 C CA . LEU A 1 408 ? 7.961 -13.656 8.953 1 90.56 408 LEU A CA 1
ATOM 2995 C C . LEU A 1 408 ? 9.398 -13.156 8.906 1 90.56 408 LEU A C 1
ATOM 2997 O O . LEU A 1 408 ? 9.82 -12.375 9.766 1 90.56 408 LEU A O 1
ATOM 3001 N N . ALA A 1 409 ? 10.133 -13.602 7.941 1 94.62 409 ALA A N 1
ATOM 3002 C CA . ALA A 1 409 ? 11.539 -13.242 7.812 1 94.62 409 ALA A CA 1
ATOM 3003 C C . ALA A 1 409 ? 11.703 -11.734 7.633 1 94.62 409 ALA A C 1
ATOM 3005 O O . ALA A 1 409 ? 12.57 -11.125 8.266 1 94.62 409 ALA A O 1
ATOM 3006 N N . VAL A 1 410 ? 10.891 -11.148 6.824 1 95.31 410 VAL A N 1
ATOM 3007 C CA . VAL A 1 410 ? 11.008 -9.734 6.496 1 95.31 410 VAL A CA 1
ATOM 3008 C C . VAL A 1 410 ? 10.688 -8.891 7.727 1 95.31 410 VAL A C 1
ATOM 3010 O O . VAL A 1 410 ? 11.383 -7.914 8.016 1 95.31 410 VAL A O 1
ATOM 3013 N N . VAL A 1 411 ? 9.688 -9.281 8.453 1 92.75 411 VAL A N 1
ATOM 3014 C CA . VAL A 1 411 ? 9.258 -8.492 9.609 1 92.75 411 VAL A CA 1
ATOM 3015 C C . VAL A 1 411 ? 10.297 -8.617 10.727 1 92.75 411 VAL A C 1
ATOM 3017 O O . VAL A 1 411 ? 10.68 -7.621 11.336 1 92.75 411 VAL A O 1
ATOM 3020 N N . VAL A 1 412 ? 10.773 -9.812 10.945 1 93 412 VAL A N 1
ATOM 3021 C CA . VAL A 1 412 ? 11.75 -10.039 12.008 1 93 412 VAL A CA 1
ATOM 3022 C C . VAL A 1 412 ? 13.039 -9.289 11.688 1 93 412 VAL A C 1
ATOM 3024 O O . VAL A 1 412 ? 13.617 -8.625 12.555 1 93 412 VAL A O 1
ATOM 3027 N N . ALA A 1 413 ? 13.477 -9.438 10.508 1 96.19 413 ALA A N 1
ATOM 3028 C CA . ALA A 1 413 ? 14.695 -8.734 10.102 1 96.19 413 ALA A CA 1
ATOM 3029 C C . ALA A 1 413 ? 14.516 -7.223 10.211 1 96.19 413 ALA A C 1
ATOM 3031 O O . ALA A 1 413 ? 15.414 -6.516 10.672 1 96.19 413 ALA A O 1
ATOM 3032 N N . GLY A 1 414 ? 13.391 -6.762 9.75 1 92.19 414 GLY A N 1
ATOM 3033 C CA . GLY A 1 414 ? 13.109 -5.336 9.828 1 92.19 414 GLY A CA 1
ATOM 3034 C C . GLY A 1 414 ? 13.086 -4.809 11.25 1 92.19 414 GLY A C 1
ATOM 3035 O O . GLY A 1 414 ? 13.648 -3.752 11.539 1 92.19 414 GLY A O 1
ATOM 3036 N N . LEU A 1 415 ? 12.453 -5.543 12.125 1 88.44 415 LEU A N 1
ATOM 3037 C CA . LEU A 1 415 ? 12.367 -5.152 13.523 1 88.44 415 LEU A CA 1
ATOM 3038 C C . LEU A 1 415 ? 13.742 -5.164 14.18 1 88.44 415 LEU A C 1
ATOM 3040 O O . LEU A 1 415 ? 14.055 -4.297 15 1 88.44 415 LEU A O 1
ATOM 3044 N N . THR A 1 416 ? 14.469 -6.148 13.836 1 92.19 416 THR A N 1
ATOM 3045 C CA . THR A 1 416 ? 15.805 -6.262 14.398 1 92.19 416 THR A CA 1
ATOM 3046 C C . THR A 1 416 ? 16.672 -5.066 13.992 1 92.19 416 THR A C 1
ATOM 3048 O O . THR A 1 416 ? 17.328 -4.461 14.836 1 92.19 416 THR A O 1
ATOM 3051 N N . SER A 1 417 ? 16.641 -4.762 12.773 1 91.31 417 SER A N 1
ATOM 3052 C CA . SER A 1 417 ? 17.438 -3.639 12.281 1 91.31 417 SER A CA 1
ATOM 3053 C C . SER A 1 417 ? 16.969 -2.326 12.906 1 91.31 417 SER A C 1
ATOM 3055 O O . SER A 1 417 ? 17.797 -1.482 13.273 1 91.31 417 SER A O 1
ATOM 3057 N N . ARG A 1 418 ? 15.758 -2.195 13.055 1 84.06 418 ARG A N 1
ATOM 3058 C CA . ARG A 1 418 ? 15.195 -0.951 13.578 1 84.06 418 ARG A CA 1
ATOM 3059 C C . ARG A 1 418 ? 15.438 -0.83 15.078 1 84.06 418 ARG A C 1
ATOM 3061 O O . ARG A 1 418 ? 15.805 0.24 15.562 1 84.06 418 ARG A O 1
ATOM 3068 N N . GLN A 1 419 ? 15.195 -1.826 15.852 1 81.38 419 GLN A N 1
ATOM 3069 C CA . GLN A 1 419 ? 15.219 -1.761 17.312 1 81.38 419 GLN A CA 1
ATOM 3070 C C . GLN A 1 419 ? 16.641 -1.946 17.844 1 81.38 419 GLN A C 1
ATOM 3072 O O . GLN A 1 419 ? 17.031 -1.267 18.797 1 81.38 419 GLN A O 1
ATOM 3077 N N . LEU A 1 420 ? 17.266 -2.879 17.281 1 81.19 420 LEU A N 1
ATOM 3078 C CA . LEU A 1 420 ? 18.578 -3.197 17.844 1 81.19 420 LEU A CA 1
ATOM 3079 C C . LEU A 1 420 ? 19.656 -2.264 17.297 1 81.19 420 LEU A C 1
ATOM 3081 O O . LEU A 1 420 ? 20.578 -1.88 18.016 1 81.19 420 LEU A O 1
ATOM 3085 N N . CYS A 1 421 ? 19.453 -1.884 16.062 1 78 421 CYS A N 1
ATOM 3086 C CA . CYS A 1 421 ? 20.484 -1.044 15.469 1 78 421 CYS A CA 1
ATOM 3087 C C . CYS A 1 421 ? 20 0.396 15.336 1 78 421 CYS A C 1
ATOM 3089 O O . CYS A 1 421 ? 20.766 1.27 14.898 1 78 421 CYS A O 1
ATOM 3091 N N . ARG A 1 422 ? 18.766 0.712 15.703 1 74.38 422 ARG A N 1
ATOM 3092 C CA . ARG A 1 422 ? 18.172 2.043 15.672 1 74.38 422 ARG A CA 1
ATOM 3093 C C . ARG A 1 422 ? 18.266 2.654 14.273 1 74.38 422 ARG A C 1
ATOM 3095 O O . ARG A 1 422 ? 18.625 3.82 14.125 1 74.38 422 ARG A O 1
ATOM 3102 N N . CYS A 1 423 ? 18.031 1.842 13.328 1 71.88 423 CYS A N 1
ATOM 3103 C CA . CYS A 1 423 ? 18.078 2.295 11.945 1 71.88 423 CYS A CA 1
ATOM 3104 C C . CYS A 1 423 ? 16.688 2.516 11.391 1 71.88 423 CYS A C 1
ATOM 3106 O O . CYS A 1 423 ? 15.844 1.61 11.43 1 71.88 423 CYS A O 1
ATOM 3108 N N . ASP A 1 424 ? 16.281 3.799 11.125 1 65.81 424 ASP A N 1
ATOM 3109 C CA . ASP A 1 424 ? 14.969 4.129 10.594 1 65.81 424 ASP A CA 1
ATOM 3110 C C . ASP A 1 424 ? 14.938 3.996 9.078 1 65.81 424 ASP A C 1
ATOM 3112 O O . ASP A 1 424 ? 14.133 4.645 8.406 1 65.81 424 ASP A O 1
ATOM 3116 N N . GLY A 1 425 ? 15.688 3.184 8.508 1 67.06 425 GLY A N 1
ATOM 3117 C CA . GLY A 1 425 ? 15.711 3.012 7.066 1 67.06 425 GLY A CA 1
ATOM 3118 C C . GLY A 1 425 ? 16.75 3.871 6.379 1 67.06 425 GLY A C 1
ATOM 3119 O O . GLY A 1 425 ? 16.984 5.012 6.785 1 67.06 425 GLY A O 1
ATOM 3120 N N . PHE A 1 426 ? 17.25 3.354 5.422 1 67.88 426 PHE A N 1
ATOM 3121 C CA . PHE A 1 426 ? 18.375 4.012 4.75 1 67.88 426 PHE A CA 1
ATOM 3122 C C . PHE A 1 426 ? 17.922 5.316 4.109 1 67.88 426 PHE A C 1
ATOM 3124 O O . PHE A 1 426 ? 18.594 6.34 4.234 1 67.88 426 PHE A O 1
ATOM 3131 N N . PHE A 1 427 ? 16.656 5.332 3.566 1 58.72 427 PHE A N 1
ATOM 3132 C CA . PHE A 1 427 ? 16.266 6.512 2.807 1 58.72 427 PHE A CA 1
ATOM 3133 C C . PHE A 1 427 ? 15.445 7.461 3.674 1 58.72 427 PHE A C 1
ATOM 3135 O O . PHE A 1 427 ? 15.305 8.641 3.352 1 58.72 427 PHE A O 1
ATOM 3142 N N . ILE A 1 428 ? 14.828 7.004 4.742 1 54.41 428 ILE A N 1
ATOM 3143 C CA . ILE A 1 428 ? 13.977 7.828 5.594 1 54.41 428 ILE A CA 1
ATOM 3144 C C . ILE A 1 428 ? 14.828 8.883 6.301 1 54.41 428 ILE A C 1
ATOM 3146 O O . ILE A 1 428 ? 14.383 10.008 6.512 1 54.41 428 ILE A O 1
ATOM 3150 N N . SER A 1 429 ? 15.992 8.5 6.535 1 48.81 429 SER A N 1
ATOM 3151 C CA . SER A 1 429 ? 16.844 9.422 7.262 1 48.81 429 SER A CA 1
ATOM 3152 C C . SER A 1 429 ? 17.188 10.648 6.418 1 48.81 429 SER A C 1
ATOM 3154 O O . SER A 1 429 ? 17.422 11.734 6.957 1 48.81 429 SER A O 1
ATOM 3156 N N . VAL A 1 430 ? 17.062 10.438 5.164 1 43.81 430 VAL A N 1
ATOM 3157 C CA . VAL A 1 430 ? 17.406 11.547 4.285 1 43.81 430 VAL A CA 1
ATOM 3158 C C . VAL A 1 430 ? 16.344 12.633 4.383 1 43.81 430 VAL A C 1
ATOM 3160 O O . VAL A 1 430 ? 16.641 13.82 4.215 1 43.81 430 VAL A O 1
ATOM 3163 N N . THR A 1 431 ? 15.086 12.172 4.688 1 43.19 431 THR A N 1
ATOM 3164 C CA . THR A 1 431 ? 13.984 13.133 4.676 1 43.19 431 THR A CA 1
ATOM 3165 C C . THR A 1 431 ? 13.797 13.758 6.055 1 43.19 431 THR A C 1
ATOM 3167 O O . THR A 1 431 ? 13.117 14.781 6.191 1 43.19 431 THR A O 1
ATOM 3170 N N . ARG A 1 432 ? 14.18 13.023 7.016 1 45.28 432 ARG A N 1
ATOM 3171 C CA . ARG A 1 432 ? 13.898 13.539 8.352 1 45.28 432 ARG A CA 1
ATOM 3172 C C . ARG A 1 432 ? 14.836 14.695 8.695 1 45.28 432 ARG A C 1
ATOM 3174 O O . ARG A 1 432 ? 14.805 15.219 9.812 1 45.28 432 ARG A O 1
ATOM 3181 N N . HIS A 1 433 ? 15.594 15.109 7.68 1 36.94 433 HIS A N 1
ATOM 3182 C CA . HIS A 1 433 ? 16.469 16.234 8.008 1 36.94 433 HIS A CA 1
ATOM 3183 C C . HIS A 1 433 ? 15.68 17.406 8.562 1 36.94 433 HIS A C 1
ATOM 3185 O O . HIS A 1 433 ? 15.547 18.438 7.898 1 36.94 433 HIS A O 1
ATOM 3191 N N . GLY A 1 434 ? 15.094 17.234 9.672 1 40.78 434 GLY A N 1
ATOM 3192 C CA . GLY A 1 434 ? 14.703 18.391 10.469 1 40.78 434 GLY A CA 1
ATOM 3193 C C . GLY A 1 434 ? 13.211 18.469 10.703 1 40.78 434 GLY A C 1
ATOM 3194 O O . GLY A 1 434 ? 12.734 19.359 11.43 1 40.78 434 GLY A O 1
ATOM 3195 N N . MET A 1 435 ? 12.453 17.891 9.781 1 41 435 MET A N 1
ATOM 3196 C CA . MET A 1 435 ? 11.031 18.141 10.008 1 41 435 MET A CA 1
ATOM 3197 C C . MET A 1 435 ? 10.461 17.172 11.023 1 41 435 MET A C 1
ATOM 3199 O O . MET A 1 435 ? 10.922 16.031 11.133 1 41 435 MET A O 1
ATOM 3203 N N . HIS A 1 436 ? 9.766 17.641 11.906 1 40 436 HIS A N 1
ATOM 3204 C CA . HIS A 1 436 ? 9.086 16.875 12.945 1 40 436 HIS A CA 1
ATOM 3205 C C . HIS A 1 436 ? 8.195 15.797 12.344 1 40 436 HIS A C 1
ATOM 3207 O O . HIS A 1 436 ? 7.621 15.984 11.266 1 40 436 HIS A O 1
ATOM 3213 N N . PRO A 1 437 ? 8.234 14.695 12.75 1 41.59 437 PRO A N 1
ATOM 3214 C CA . PRO A 1 437 ? 7.523 13.492 12.312 1 41.59 437 PRO A CA 1
ATOM 3215 C C . PRO A 1 437 ? 6.07 13.766 11.93 1 41.59 437 PRO A C 1
ATOM 3217 O O . PRO A 1 437 ? 5.508 13.062 11.086 1 41.59 437 PRO A O 1
ATOM 3220 N N . LEU A 1 438 ? 5.434 14.758 12.578 1 42.06 438 LEU A N 1
ATOM 3221 C CA . LEU A 1 438 ? 4.023 15.016 12.32 1 42.06 438 LEU A CA 1
ATOM 3222 C C . LEU A 1 438 ? 3.846 15.938 11.117 1 42.06 438 LEU A C 1
ATOM 3224 O O . LEU A 1 438 ? 2.795 15.93 10.477 1 42.06 438 LEU A O 1
ATOM 3228 N N . GLN A 1 439 ? 4.801 16.766 10.875 1 48.44 439 GLN A N 1
ATOM 3229 C CA . GLN A 1 439 ? 4.73 17.719 9.766 1 48.44 439 GLN A CA 1
ATOM 3230 C C . GLN A 1 439 ? 4.719 17 8.422 1 48.44 439 GLN A C 1
ATOM 3232 O O . GLN A 1 439 ? 4.039 17.422 7.488 1 48.44 439 GLN A O 1
ATOM 3237 N N . GLN A 1 440 ? 5.246 15.938 8.594 1 53.06 440 GLN A N 1
ATOM 3238 C CA . GLN A 1 440 ? 5.449 15.25 7.324 1 53.06 440 GLN A CA 1
ATOM 3239 C C . GLN A 1 440 ? 4.133 14.719 6.773 1 53.06 440 GLN A C 1
ATOM 3241 O O . GLN A 1 440 ? 3.797 14.953 5.609 1 53.06 440 GLN A O 1
ATOM 3246 N N . PRO A 1 441 ? 3.33 14.211 7.688 1 54.78 441 PRO A N 1
ATOM 3247 C CA . PRO A 1 441 ? 2.088 13.711 7.09 1 54.78 441 PRO A CA 1
ATOM 3248 C C . PRO A 1 441 ? 1.138 14.836 6.684 1 54.78 441 PRO A C 1
ATOM 3250 O O . PRO A 1 441 ? 0.445 14.727 5.672 1 54.78 441 PRO A O 1
ATOM 3253 N N . LEU A 1 442 ? 1.083 15.906 7.52 1 55.5 442 LEU A N 1
ATOM 3254 C CA . LEU A 1 442 ? 0.229 17.031 7.168 1 55.5 442 LEU A CA 1
ATOM 3255 C C . LEU A 1 442 ? 0.691 17.688 5.867 1 55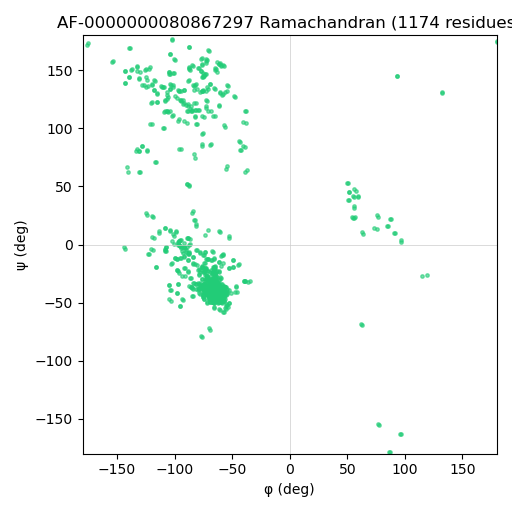.5 442 LEU A C 1
ATOM 3257 O O . LEU A 1 442 ? -0.122 17.969 4.984 1 55.5 442 LEU A O 1
ATOM 3261 N N . MET A 1 443 ? 1.98 17.812 5.84 1 56.62 443 MET A N 1
ATOM 3262 C CA . MET A 1 443 ? 2.527 18.438 4.637 1 56.62 443 MET A CA 1
ATOM 3263 C C . MET A 1 443 ? 2.32 17.547 3.418 1 56.62 443 MET A C 1
ATOM 3265 O O . MET A 1 443 ? 2.055 18.031 2.32 1 56.62 443 MET A O 1
ATOM 3269 N N . GLN A 1 444 ? 2.326 16.375 3.787 1 58.31 444 GLN A N 1
ATOM 3270 C CA . GLN A 1 444 ? 2.09 15.43 2.699 1 58.31 444 GLN A CA 1
ATOM 3271 C C . GLN A 1 444 ? 0.644 15.492 2.217 1 58.31 444 GLN A C 1
ATOM 3273 O O . GLN A 1 444 ? 0.381 15.445 1.015 1 58.31 444 GLN A O 1
ATOM 3278 N N . ALA A 1 445 ? -0.229 15.641 3.182 1 60.19 445 ALA A N 1
ATOM 3279 C CA . ALA A 1 445 ? -1.641 15.75 2.822 1 60.19 445 ALA A CA 1
ATOM 3280 C C . ALA A 1 445 ? -1.91 17.031 2.035 1 60.19 445 ALA A C 1
ATOM 3282 O O . ALA A 1 445 ? -2.68 17.016 1.071 1 60.19 445 ALA A O 1
ATOM 3283 N N . LEU A 1 446 ? -1.17 18.047 2.363 1 61.75 446 LEU A N 1
ATOM 3284 C CA . LEU A 1 446 ? -1.371 19.344 1.719 1 61.75 446 LEU A CA 1
ATOM 3285 C C . LEU A 1 446 ? -0.727 19.375 0.337 1 61.75 446 LEU A C 1
ATOM 3287 O O . LEU A 1 446 ? -1.161 20.109 -0.542 1 61.75 446 LEU A O 1
ATOM 3291 N N . SER A 1 447 ? 0.267 18.562 0.161 1 59.75 447 SER A N 1
ATOM 3292 C CA . SER A 1 447 ? 0.986 18.547 -1.108 1 59.75 447 SER A CA 1
ATOM 3293 C C . SER A 1 447 ? 0.165 17.875 -2.201 1 59.75 447 SER A C 1
ATOM 3295 O O . SER A 1 447 ? 0.475 18 -3.387 1 59.75 447 SER A O 1
ATOM 3297 N N . ARG A 1 448 ? -0.948 17.328 -1.79 1 59.22 448 ARG A N 1
ATOM 3298 C CA . ARG A 1 448 ? -1.772 16.594 -2.746 1 59.22 448 ARG A CA 1
ATOM 3299 C C . ARG A 1 448 ? -2.764 17.531 -3.438 1 59.22 448 ARG A C 1
ATOM 3301 O O . ARG A 1 448 ? -3.408 17.141 -4.414 1 59.22 448 ARG A O 1
ATOM 3308 N N . VAL A 1 449 ? -2.908 18.703 -2.908 1 61.22 449 VAL A N 1
ATOM 3309 C CA . VAL A 1 449 ? -3.9 19.625 -3.436 1 61.22 449 VAL A CA 1
ATOM 3310 C C . VAL A 1 449 ? -3.199 20.844 -4.031 1 61.22 449 VAL A C 1
ATOM 3312 O O . VAL A 1 449 ? -2.268 21.391 -3.434 1 61.22 449 VAL A O 1
ATOM 3315 N N . SER A 1 450 ? -3.604 21.125 -5.234 1 65.31 450 SER A N 1
ATOM 3316 C CA . SER A 1 450 ? -3.041 22.312 -5.883 1 65.31 450 SER A CA 1
ATOM 3317 C C . SER A 1 450 ? -3.785 23.578 -5.473 1 65.31 450 SER A C 1
ATOM 3319 O O . SER A 1 450 ? -4.945 23.516 -5.059 1 65.31 450 SER A O 1
ATOM 3321 N N . VAL A 1 451 ? -3.137 24.688 -5.527 1 71.5 451 VAL A N 1
ATOM 3322 C CA . VAL A 1 451 ? -3.652 25.984 -5.152 1 71.5 451 VAL A CA 1
ATOM 3323 C C . VAL A 1 451 ? -4.902 26.312 -5.969 1 71.5 451 VAL A C 1
ATOM 3325 O O . VAL A 1 451 ? -5.914 26.75 -5.422 1 71.5 451 VAL A O 1
ATOM 3328 N N . PRO A 1 452 ? -4.895 25.969 -7.309 1 64.56 452 PRO A N 1
ATOM 3329 C CA . PRO A 1 452 ? -6.086 26.328 -8.078 1 64.56 452 PRO A CA 1
ATOM 3330 C C . PRO A 1 452 ? -7.336 25.578 -7.629 1 64.56 452 PRO A C 1
ATOM 3332 O O . PRO A 1 452 ? -8.453 26.031 -7.871 1 64.56 452 PRO A O 1
ATOM 3335 N N . ALA A 1 453 ? -7.105 24.5 -6.98 1 64.44 453 ALA A N 1
ATOM 3336 C CA . ALA A 1 453 ? -8.25 23.703 -6.523 1 64.44 453 ALA A CA 1
ATOM 3337 C C . ALA A 1 453 ? -8.945 24.391 -5.348 1 64.44 453 ALA A C 1
ATOM 3339 O O . ALA A 1 453 ? -10.125 24.156 -5.094 1 64.44 453 ALA A O 1
ATOM 3340 N N . VAL A 1 454 ? -8.297 25.281 -4.645 1 66.81 454 VAL A N 1
ATOM 3341 C CA . VAL A 1 454 ? -8.836 25.859 -3.41 1 66.81 454 VAL A CA 1
ATOM 3342 C C . VAL A 1 454 ? -8.914 27.375 -3.535 1 66.81 454 VAL A C 1
ATOM 3344 O O . VAL A 1 454 ? -9.578 28.031 -2.73 1 66.81 454 VAL A O 1
ATOM 3347 N N . MET A 1 455 ? -8.398 27.953 -4.539 1 75.56 455 MET A N 1
ATOM 3348 C CA . MET A 1 455 ? -8.281 29.406 -4.625 1 75.56 455 MET A CA 1
ATOM 3349 C C . MET A 1 455 ? -9.633 30.031 -4.922 1 75.56 455 MET A C 1
ATOM 3351 O O . MET A 1 455 ? -10.508 29.406 -5.504 1 75.56 455 MET A O 1
ATOM 3355 N N . GLU A 1 456 ? -9.812 31.203 -4.391 1 74.88 456 GLU A N 1
ATOM 3356 C CA . GLU A 1 456 ? -10.969 32.031 -4.707 1 74.88 456 GLU A CA 1
ATOM 3357 C C . GLU A 1 456 ? -10.75 32.812 -5.996 1 74.88 456 GLU A C 1
ATOM 3359 O O . GLU A 1 456 ? -9.773 33.562 -6.117 1 74.88 456 GLU A O 1
ATOM 3364 N N . ARG A 1 457 ? -11.633 32.562 -6.875 1 78.38 457 ARG A N 1
ATOM 3365 C CA . ARG A 1 457 ? -11.453 33.156 -8.195 1 78.38 457 ARG A CA 1
ATOM 3366 C C . ARG A 1 457 ? -12.281 34.438 -8.328 1 78.38 457 ARG A C 1
ATOM 3368 O O . ARG A 1 457 ? -12.07 35.219 -9.25 1 78.38 457 ARG A O 1
ATOM 3375 N N . SER A 1 458 ? -13.156 34.688 -7.461 1 78.81 458 SER A N 1
ATOM 3376 C CA . SER A 1 458 ? -14.008 35.875 -7.551 1 78.81 458 SER A CA 1
ATOM 3377 C C . SER A 1 458 ? -13.305 37.094 -6.977 1 78.81 458 SER A C 1
ATOM 3379 O O . SER A 1 458 ? -13.531 37.469 -5.82 1 78.81 458 SER A O 1
ATOM 3381 N N . LEU A 1 459 ? -12.414 37.594 -7.797 1 84.44 459 LEU A N 1
ATOM 3382 C CA . LEU A 1 459 ? -11.672 38.781 -7.375 1 84.44 459 LEU A CA 1
ATOM 3383 C C . LEU A 1 459 ? -11.648 39.844 -8.477 1 84.44 459 LEU A C 1
ATOM 3385 O O . LEU A 1 459 ? -11.828 39.5 -9.656 1 84.44 459 LEU A O 1
ATOM 3389 N N . VAL A 1 460 ? -11.602 41.094 -8.062 1 84.31 460 VAL A N 1
ATOM 3390 C CA . VAL A 1 460 ? -11.469 42.219 -9.008 1 84.31 460 VAL A CA 1
ATOM 3391 C C . VAL A 1 460 ? -10.25 43.062 -8.633 1 84.31 460 VAL A C 1
ATOM 3393 O O . VAL A 1 460 ? -9.914 43.188 -7.453 1 84.31 460 VAL A O 1
ATOM 3396 N N . ARG A 1 461 ? -9.648 43.469 -9.617 1 86.62 461 ARG A N 1
ATOM 3397 C CA . ARG A 1 461 ? -8.484 44.344 -9.414 1 86.62 461 ARG A CA 1
ATOM 3398 C C . ARG A 1 461 ? -8.875 45.812 -9.492 1 86.62 461 ARG A C 1
ATOM 3400 O O . ARG A 1 461 ? -9.695 46.188 -10.32 1 86.62 461 ARG A O 1
ATOM 3407 N N . SER A 1 462 ? -8.391 46.562 -8.492 1 84.81 462 SER A N 1
ATOM 3408 C CA . SER A 1 462 ? -8.68 47.969 -8.484 1 84.81 462 SER A CA 1
ATOM 3409 C C . SER A 1 462 ? -7.441 48.781 -8.109 1 84.81 462 SER A C 1
ATOM 3411 O O . SER A 1 462 ? -6.512 48.281 -7.496 1 84.81 462 SER A O 1
ATOM 3413 N N . ALA A 1 463 ? -7.438 49.969 -8.648 1 82.56 463 ALA A N 1
ATOM 3414 C CA . ALA A 1 463 ? -6.426 50.938 -8.211 1 82.56 463 ALA A CA 1
ATOM 3415 C C . ALA A 1 463 ? -6.723 51.438 -6.801 1 82.56 463 ALA A C 1
ATOM 3417 O O . ALA A 1 463 ? -7.82 51.219 -6.281 1 82.56 463 ALA A O 1
ATOM 3418 N N . ARG A 1 464 ? -5.777 51.938 -6.141 1 84.88 464 ARG A N 1
ATOM 3419 C CA . ARG A 1 464 ? -5.902 52.438 -4.77 1 84.88 464 ARG A CA 1
ATOM 3420 C C . ARG A 1 464 ? -6.953 53.531 -4.672 1 84.88 464 ARG A C 1
ATOM 3422 O O . ARG A 1 464 ? -7.793 53.531 -3.77 1 84.88 464 ARG A O 1
ATOM 3429 N N . LEU A 1 465 ? -6.898 54.438 -5.68 1 85.5 465 LEU A N 1
ATOM 3430 C CA . LEU A 1 465 ? -7.828 55.562 -5.688 1 85.5 465 LEU A CA 1
ATOM 3431 C C . LEU A 1 465 ? -8.906 55.375 -6.746 1 85.5 465 LEU A C 1
ATOM 3433 O O . LEU A 1 465 ? -8.602 55.219 -7.93 1 85.5 465 LEU A O 1
ATOM 3437 N N . VAL A 1 466 ? -10.039 55.25 -6.293 1 86.44 466 VAL A N 1
ATOM 3438 C CA . VAL A 1 466 ? -11.156 55.062 -7.219 1 86.44 466 VAL A CA 1
ATOM 3439 C C . VAL A 1 466 ? -12.305 56 -6.84 1 86.44 466 VAL A C 1
ATOM 3441 O O . VAL A 1 466 ? -12.391 56.438 -5.699 1 86.44 466 VAL A O 1
ATOM 3444 N N . THR A 1 467 ? -13.102 56.344 -7.871 1 85.25 467 THR A N 1
ATOM 3445 C CA . THR A 1 467 ? -14.305 57.125 -7.605 1 85.25 467 THR A CA 1
ATOM 3446 C C . THR A 1 467 ? -15.398 56.25 -7.012 1 85.25 467 THR A C 1
ATOM 3448 O O . THR A 1 467 ? -15.312 55.031 -7.047 1 85.25 467 THR A O 1
ATOM 3451 N N . ARG A 1 468 ? -16.297 56.875 -6.406 1 84.19 468 ARG A N 1
ATOM 3452 C CA . ARG A 1 468 ? -17.422 56.156 -5.82 1 84.19 468 ARG A CA 1
ATOM 3453 C C . ARG A 1 468 ? -18.156 55.312 -6.875 1 84.19 468 ARG A C 1
ATOM 3455 O O . ARG A 1 468 ? -18.594 54.219 -6.602 1 84.19 468 ARG A O 1
ATOM 3462 N N . ASP A 1 469 ? -18.203 55.875 -8.031 1 82.19 469 ASP A N 1
ATOM 3463 C CA . ASP A 1 469 ? -18.875 55.156 -9.125 1 82.19 469 ASP A CA 1
ATOM 3464 C C . ASP A 1 469 ? -18.062 53.938 -9.547 1 82.19 469 ASP A C 1
ATOM 3466 O O . ASP A 1 469 ? -18.625 52.875 -9.828 1 82.19 469 ASP A O 1
ATOM 3470 N N . GLN A 1 470 ? -16.828 54.156 -9.492 1 86.12 470 GLN A N 1
ATOM 3471 C CA . GLN A 1 470 ? -15.961 53.031 -9.859 1 86.12 470 GLN A CA 1
ATOM 3472 C C . GLN A 1 470 ? -16 51.938 -8.805 1 86.12 470 GLN A C 1
ATOM 3474 O O . GLN A 1 470 ? -15.969 50.75 -9.133 1 86.12 470 GLN A O 1
ATOM 3479 N N . ALA A 1 471 ? -16.047 52.375 -7.637 1 86.56 471 ALA A N 1
ATOM 3480 C CA . ALA A 1 471 ? -16.125 51.406 -6.547 1 86.56 471 ALA A CA 1
ATOM 3481 C C . ALA A 1 471 ? -17.406 50.594 -6.629 1 86.56 471 ALA A C 1
ATOM 3483 O O . ALA A 1 471 ? -17.406 49.375 -6.398 1 86.56 471 ALA A O 1
ATOM 3484 N N . ARG A 1 472 ? -18.469 51.25 -6.938 1 81.75 472 ARG A N 1
ATOM 3485 C CA . ARG A 1 472 ? -19.734 50.531 -7.102 1 81.75 472 ARG A CA 1
ATOM 3486 C C . ARG A 1 472 ? -19.688 49.594 -8.281 1 81.75 472 ARG A C 1
ATOM 3488 O O . ARG A 1 472 ? -20.234 48.469 -8.219 1 81.75 472 ARG A O 1
ATOM 3495 N N . ALA A 1 473 ? -18.969 49.969 -9.234 1 84.69 473 ALA A N 1
ATOM 3496 C CA . ALA A 1 473 ? -18.828 49.125 -10.414 1 84.69 473 ALA A CA 1
ATOM 3497 C C . ALA A 1 473 ? -18.016 47.875 -10.102 1 84.69 473 ALA A C 1
ATOM 3499 O O . ALA A 1 473 ? -18.297 46.781 -10.633 1 84.69 473 ALA A O 1
ATOM 3500 N N . LEU A 1 474 ? -17.094 48.062 -9.289 1 84.69 474 LEU A N 1
ATOM 3501 C CA . LEU A 1 474 ? -16.266 46.938 -8.891 1 84.69 474 LEU A CA 1
ATOM 3502 C C . LEU A 1 474 ? -17.109 45.875 -8.172 1 84.69 474 LEU A C 1
ATOM 3504 O O . LEU A 1 474 ? -16.844 44.688 -8.297 1 84.69 474 LEU A O 1
ATOM 3508 N N . LEU A 1 475 ? -18.109 46.375 -7.488 1 82.69 475 LEU A N 1
ATOM 3509 C CA . LEU A 1 475 ? -18.906 45.469 -6.652 1 82.69 475 LEU A CA 1
ATOM 3510 C C . LEU A 1 475 ? -20.047 44.844 -7.453 1 82.69 475 LEU A C 1
ATOM 3512 O O . LEU A 1 475 ? -20.719 43.938 -6.965 1 82.69 475 LEU A O 1
ATOM 3516 N N . GLU A 1 476 ? -20.203 45.281 -8.641 1 78.75 476 GLU A N 1
ATOM 3517 C CA . GLU A 1 476 ? -21.281 44.75 -9.469 1 78.75 476 GLU A CA 1
ATOM 3518 C C . GLU A 1 476 ? -21.078 43.281 -9.797 1 78.75 476 GLU A C 1
ATOM 3520 O O . GLU A 1 476 ? -22.047 42.531 -9.906 1 78.75 476 GLU A O 1
ATOM 3525 N N . ALA A 1 477 ? -19.859 42.938 -9.828 1 73.69 477 ALA A N 1
ATOM 3526 C CA . ALA A 1 477 ? -19.562 41.562 -10.18 1 73.69 477 ALA A CA 1
ATOM 3527 C C . ALA A 1 477 ? -19.594 40.656 -8.945 1 73.69 477 ALA A C 1
ATOM 3529 O O . ALA A 1 477 ? -19.359 39.438 -9.047 1 73.69 477 ALA A O 1
ATOM 3530 N N . ASN A 1 478 ? -19.969 41.25 -7.867 1 80.25 478 ASN A N 1
ATOM 3531 C CA . ASN A 1 478 ? -20.062 40.562 -6.594 1 80.25 478 ASN A CA 1
ATOM 3532 C C . ASN A 1 478 ? -18.797 39.781 -6.277 1 80.25 478 ASN A C 1
ATOM 3534 O O . ASN A 1 478 ? -18.828 38.562 -6.066 1 80.25 478 ASN A O 1
ATOM 3538 N N . PRO A 1 479 ? -17.766 40.469 -6.344 1 84 479 PRO A N 1
ATOM 3539 C CA . PRO A 1 479 ? -16.516 39.812 -5.984 1 84 479 PRO A CA 1
ATOM 3540 C C . PRO A 1 479 ? -16.391 39.562 -4.484 1 84 479 PRO A C 1
ATOM 3542 O O . PRO A 1 479 ? -17.109 40.156 -3.688 1 84 479 PRO A O 1
ATOM 3545 N N . VAL A 1 480 ? -15.555 38.562 -4.156 1 82.88 480 VAL A N 1
ATOM 3546 C CA . VAL A 1 480 ? -15.297 38.312 -2.744 1 82.88 480 VAL A CA 1
ATOM 3547 C C . VAL A 1 480 ? -14.164 39.219 -2.25 1 82.88 480 VAL A C 1
ATOM 3549 O O . VAL A 1 480 ? -14.203 39.719 -1.123 1 82.88 480 VAL A O 1
ATOM 3552 N N . TRP A 1 481 ? -13.258 39.375 -3.184 1 86.56 481 TRP A N 1
ATOM 3553 C CA . TRP A 1 481 ? -12.102 40.188 -2.797 1 86.56 481 TRP A CA 1
ATOM 3554 C C . TRP A 1 481 ? -11.805 41.25 -3.838 1 86.56 481 TRP A C 1
ATOM 3556 O O . TRP A 1 481 ? -11.977 41.031 -5.039 1 86.56 481 TRP A O 1
ATOM 3566 N N . VAL A 1 482 ? -11.391 42.438 -3.381 1 86 482 VAL A N 1
ATOM 3567 C CA . VAL A 1 482 ? -10.898 43.531 -4.227 1 86 482 VAL A CA 1
ATOM 3568 C C . VAL A 1 482 ? -9.391 43.688 -4.039 1 86 482 VAL A C 1
ATOM 3570 O O . VAL A 1 482 ? -8.922 43.969 -2.934 1 86 482 VAL A O 1
ATOM 3573 N N . LEU A 1 483 ? -8.719 43.438 -5.047 1 87.75 483 LEU A N 1
ATOM 3574 C CA . LEU A 1 483 ? -7.266 43.531 -5.012 1 87.75 483 LEU A CA 1
ATOM 3575 C C . LEU A 1 483 ? -6.828 44.969 -5.352 1 87.75 483 LEU A C 1
ATOM 3577 O O . LEU A 1 483 ? -7.148 45.469 -6.426 1 87.75 483 LEU A O 1
ATOM 3581 N N . ILE A 1 484 ? -6.156 45.562 -4.41 1 84.56 484 ILE A N 1
ATOM 3582 C CA . ILE A 1 484 ? -5.703 46.938 -4.578 1 84.56 484 ILE A CA 1
ATOM 3583 C C . ILE A 1 484 ? -4.258 46.938 -5.062 1 84.56 484 ILE A C 1
ATOM 3585 O O . ILE A 1 484 ? -3.357 46.469 -4.363 1 84.56 484 ILE A O 1
ATOM 3589 N N . GLU A 1 485 ? -4.148 47.281 -6.27 1 78.12 485 GLU A N 1
ATOM 3590 C CA . GLU A 1 485 ? -2.818 47.375 -6.863 1 78.12 485 GLU A CA 1
ATOM 3591 C C . GLU A 1 485 ? -2.096 48.625 -6.41 1 78.12 485 GLU A C 1
ATOM 3593 O O . GLU A 1 485 ? -2.689 49.719 -6.371 1 78.12 485 GLU A O 1
ATOM 3598 N N . ARG A 1 486 ? -1.075 48.5 -5.625 1 65 486 ARG A N 1
ATOM 3599 C CA . ARG A 1 486 ? -0.337 49.688 -5.195 1 65 486 ARG A CA 1
ATOM 3600 C C . ARG A 1 486 ? 0.66 50.125 -6.262 1 65 486 ARG A C 1
ATOM 3602 O O . ARG A 1 486 ? 1.087 49.312 -7.094 1 65 486 ARG A O 1
ATOM 3609 N N . SER A 1 487 ? 0.816 51.469 -6.578 1 56.28 487 SER A N 1
ATOM 3610 C CA . SER A 1 487 ? 1.618 52.156 -7.594 1 56.28 487 SER A CA 1
ATOM 3611 C C . SER A 1 487 ? 3.072 51.688 -7.539 1 56.28 487 SER A C 1
ATOM 3613 O O . SER A 1 487 ? 3.787 51.75 -8.539 1 56.28 487 SER A O 1
ATOM 3615 N N . SER A 1 488 ? 3.713 51.5 -6.348 1 52.03 488 SER A N 1
ATOM 3616 C CA . SER A 1 488 ? 5.137 51.188 -6.367 1 52.03 488 SER A CA 1
ATOM 3617 C C . SER A 1 488 ? 5.359 49.656 -6.324 1 52.03 488 SER A C 1
ATOM 3619 O O . SER A 1 488 ? 4.613 48.938 -5.668 1 52.03 488 SER A O 1
ATOM 3621 N N . ALA A 1 489 ? 6.098 49.188 -7.336 1 50.69 489 ALA A N 1
ATOM 3622 C CA . ALA A 1 489 ? 6.453 47.781 -7.602 1 50.69 489 ALA A CA 1
ATOM 3623 C C . ALA A 1 489 ? 6.77 47.062 -6.305 1 50.69 489 ALA A C 1
ATOM 3625 O O . ALA A 1 489 ? 6.66 45.812 -6.242 1 50.69 489 ALA A O 1
ATOM 3626 N N . ASP A 1 490 ? 7.301 47.75 -5.32 1 50.12 490 ASP A N 1
ATOM 3627 C CA . ASP A 1 490 ? 7.902 47.094 -4.164 1 50.12 490 ASP A CA 1
ATOM 3628 C C . ASP A 1 490 ? 6.859 46.812 -3.086 1 50.12 490 ASP A C 1
ATOM 3630 O O . ASP A 1 490 ? 7.16 46.188 -2.07 1 50.12 490 ASP A O 1
ATOM 3634 N N . LYS A 1 491 ? 5.605 47.344 -3.248 1 57.06 491 LYS A N 1
ATOM 3635 C CA . LYS A 1 491 ? 4.723 47.156 -2.1 1 57.06 491 LYS A CA 1
ATOM 3636 C C . LYS A 1 491 ? 3.711 46.062 -2.357 1 57.06 491 LYS A C 1
ATOM 3638 O O . LYS A 1 491 ? 3.15 45.969 -3.451 1 57.06 491 LYS A O 1
ATOM 3643 N N . PRO A 1 492 ? 3.537 45.156 -1.381 1 62.25 492 PRO A N 1
ATOM 3644 C CA . PRO A 1 492 ? 2.697 43.969 -1.484 1 62.25 492 PRO A CA 1
ATOM 3645 C C . PRO A 1 492 ? 1.238 44.281 -1.794 1 62.25 492 PRO A C 1
ATOM 3647 O O . PRO A 1 492 ? 0.752 45.344 -1.422 1 62.25 492 PRO A O 1
ATOM 3650 N N . LEU A 1 493 ? 0.6 43.656 -2.826 1 72.81 493 LEU A N 1
ATOM 3651 C CA . LEU A 1 493 ? -0.825 43.719 -3.135 1 72.81 493 LEU A CA 1
ATOM 3652 C C . LEU A 1 493 ? -1.664 43.469 -1.887 1 72.81 493 LEU A C 1
ATOM 3654 O O . LEU A 1 493 ? -1.292 42.656 -1.033 1 72.81 493 LEU A O 1
ATOM 3658 N N . LEU A 1 494 ? -2.588 44.406 -1.644 1 80.62 494 LEU A N 1
ATOM 3659 C CA . LEU A 1 494 ? -3.523 44.25 -0.534 1 80.62 494 LEU A CA 1
ATOM 3660 C C . LEU A 1 494 ? -4.887 43.781 -1.032 1 80.62 494 LEU A C 1
ATOM 3662 O O . LEU A 1 494 ? -5.324 44.188 -2.115 1 80.62 494 LEU A O 1
ATOM 3666 N N . ALA A 1 495 ? -5.363 42.938 -0.344 1 86.62 495 ALA A N 1
ATOM 3667 C CA . ALA A 1 495 ? -6.719 42.469 -0.661 1 86.62 495 ALA A CA 1
ATOM 3668 C C . ALA A 1 495 ? -7.719 43 0.37 1 86.62 495 ALA A C 1
ATOM 3670 O O . ALA A 1 495 ? -7.48 42.906 1.576 1 86.62 495 ALA A O 1
ATOM 3671 N N . LEU A 1 496 ? -8.781 43.688 -0.141 1 84.44 496 LEU A N 1
ATOM 3672 C CA . LEU A 1 496 ? -9.883 44.156 0.686 1 84.44 496 LEU A CA 1
ATOM 3673 C C . LEU A 1 496 ? -11.141 43.312 0.447 1 84.44 496 LEU A C 1
ATOM 3675 O O . LEU A 1 496 ? -11.469 43 -0.697 1 84.44 496 LEU A O 1
ATOM 3679 N N . LYS A 1 497 ? -11.734 42.875 1.461 1 85.12 497 LYS A N 1
ATOM 3680 C CA . LYS A 1 497 ? -12.992 42.156 1.324 1 85.12 497 LYS A CA 1
ATOM 3681 C C . LYS A 1 497 ? -14.062 43.031 0.664 1 85.12 497 LYS A C 1
ATOM 3683 O O . LYS A 1 497 ? -14.312 44.156 1.101 1 85.12 497 LYS A O 1
ATOM 3688 N N . ALA A 1 498 ? -14.672 42.5 -0.29 1 83.62 498 ALA A N 1
ATOM 3689 C CA . ALA A 1 498 ? -15.664 43.281 -1.044 1 83.62 498 ALA A CA 1
ATOM 3690 C C . ALA A 1 498 ? -16.859 43.625 -0.166 1 83.62 498 ALA A C 1
ATOM 3692 O O . ALA A 1 498 ? -17.438 44.719 -0.306 1 83.62 498 ALA A O 1
ATOM 3693 N N . ALA A 1 499 ? -17.125 42.812 0.698 1 80.25 499 ALA A N 1
ATOM 3694 C CA . ALA A 1 499 ? -18.25 43.031 1.596 1 80.25 499 ALA A CA 1
ATOM 3695 C C . ALA A 1 499 ? -18.016 44.281 2.457 1 80.25 499 ALA A C 1
ATOM 3697 O O . ALA A 1 499 ? -18.953 45.031 2.742 1 80.25 499 ALA A O 1
ATOM 3698 N N . ASP A 1 500 ? -16.844 44.5 2.871 1 81.38 500 ASP A N 1
ATOM 3699 C CA . ASP A 1 500 ? -16.516 45.688 3.686 1 81.38 500 ASP A CA 1
ATOM 3700 C C . ASP A 1 500 ? -16.594 46.969 2.863 1 81.38 500 ASP A C 1
ATOM 3702 O O . ASP A 1 500 ? -17.031 48 3.365 1 81.38 500 ASP A O 1
ATOM 3706 N N . LEU A 1 501 ? -16.219 46.875 1.69 1 82.62 501 LEU A N 1
ATOM 3707 C CA . LEU A 1 501 ? -16.328 48 0.796 1 82.62 501 LEU A CA 1
ATOM 3708 C C . LEU A 1 501 ? -17.797 48.344 0.529 1 82.62 501 LEU A C 1
ATOM 3710 O O . LEU A 1 501 ? -18.188 49.531 0.545 1 82.62 501 LEU A O 1
ATOM 3714 N N . ALA A 1 502 ? -18.516 47.312 0.324 1 81.94 502 ALA A N 1
ATOM 3715 C CA . ALA A 1 502 ? -19.938 47.5 0.084 1 81.94 502 ALA A CA 1
ATOM 3716 C C . ALA A 1 502 ? -20.625 48.125 1.297 1 81.94 502 ALA A C 1
ATOM 3718 O O . ALA A 1 502 ? -21.453 49.031 1.153 1 81.94 502 ALA A O 1
ATOM 3719 N N . ARG A 1 503 ? -20.25 47.688 2.359 1 79 503 ARG A N 1
ATOM 3720 C CA . ARG A 1 503 ? -20.812 48.219 3.594 1 79 503 ARG A CA 1
ATOM 3721 C C . ARG A 1 503 ? -20.438 49.688 3.766 1 79 503 ARG A C 1
ATOM 3723 O O . ARG A 1 503 ? -21.266 50.5 4.164 1 79 503 ARG A O 1
ATOM 3730 N N . TRP A 1 504 ? -19.25 50 3.514 1 80.06 504 TRP A N 1
ATOM 3731 C CA . TRP A 1 504 ? -18.766 51.375 3.635 1 80.06 504 TRP A CA 1
ATOM 3732 C C . TRP A 1 504 ? -19.5 52.281 2.656 1 80.06 504 TRP A C 1
ATOM 3734 O O . TRP A 1 504 ? -19.875 53.406 3.01 1 80.06 504 TRP A O 1
ATOM 3744 N N . LEU A 1 505 ? -19.734 51.844 1.498 1 81.25 505 LEU A N 1
ATOM 3745 C CA . LEU A 1 505 ? -20.406 52.625 0.479 1 81.25 505 LEU A CA 1
ATOM 3746 C C . LEU A 1 505 ? -21.859 52.875 0.855 1 81.25 505 LEU A C 1
ATOM 3748 O O . LEU A 1 505 ? -22.406 53.969 0.605 1 81.25 505 LEU A O 1
ATOM 3752 N N . LEU A 1 506 ? -22.391 51.906 1.468 1 77.19 506 LEU A N 1
ATOM 3753 C CA . LEU A 1 506 ? -23.781 52.031 1.89 1 77.19 506 LEU A CA 1
ATOM 3754 C C . LEU A 1 506 ? -23.922 53.031 3.053 1 77.19 506 LEU A C 1
ATOM 3756 O O . LEU A 1 506 ? -24.875 53.812 3.115 1 77.19 506 LEU A O 1
ATOM 3760 N N . GLU A 1 507 ? -23.031 52.969 3.949 1 75.25 507 GLU A N 1
ATOM 3761 C CA . GLU A 1 507 ? -23.078 53.844 5.129 1 75.25 507 GLU A CA 1
ATOM 3762 C C . GLU A 1 507 ? -22.766 55.281 4.77 1 75.25 507 GLU A C 1
ATOM 3764 O O . GLU A 1 507 ? -23.234 56.219 5.43 1 75.25 507 GLU A O 1
ATOM 3769 N N . HIS A 1 508 ? -22 55.5 3.795 1 74.19 508 HIS A N 1
ATOM 3770 C CA . HIS A 1 508 ? -21.578 56.844 3.439 1 74.19 508 HIS A CA 1
ATOM 3771 C C . HIS A 1 508 ? -22.25 57.312 2.145 1 74.19 508 HIS A C 1
ATOM 3773 O O . HIS A 1 508 ? -21.734 58.188 1.461 1 74.19 508 HIS A O 1
ATOM 3779 N N . ASP A 1 509 ? -23.25 56.625 1.751 1 67.56 509 ASP A N 1
ATOM 3780 C CA . ASP A 1 509 ? -23.953 56.969 0.517 1 67.56 509 ASP A CA 1
ATOM 3781 C C . ASP A 1 509 ? -24.562 58.344 0.604 1 67.56 509 ASP A C 1
ATOM 3783 O O . ASP A 1 509 ? -24.609 59.094 -0.389 1 67.56 509 ASP A O 1
ATOM 3787 N N . GLU A 1 510 ? -25.203 58.812 1.784 1 60.47 510 GLU A N 1
ATOM 3788 C CA . GLU A 1 510 ? -25.969 60.031 1.893 1 60.47 510 GLU A CA 1
ATOM 3789 C C . GLU A 1 510 ? -25.062 61.25 1.97 1 60.47 510 GLU A C 1
ATOM 3791 O O . GLU A 1 510 ? -25.516 62.375 1.805 1 60.47 510 GLU A O 1
ATOM 3796 N N . GLU A 1 511 ? -23.938 61.094 2.615 1 52.81 511 GLU A N 1
ATOM 3797 C CA . GLU A 1 511 ? -23.281 62.312 3.01 1 52.81 511 GLU A CA 1
ATOM 3798 C C . GLU A 1 511 ? -22.734 63.062 1.796 1 52.81 511 GLU A C 1
ATOM 3800 O O . GLU A 1 511 ? -22.672 64.312 1.779 1 52.81 511 GLU A O 1
ATOM 3805 N N . SER A 1 512 ? -21.609 62.688 1.062 1 55.34 512 SER A N 1
ATOM 3806 C CA . SER A 1 512 ? -20.859 63.625 0.239 1 55.34 512 SER A CA 1
ATOM 3807 C C . SER A 1 512 ? -21.406 63.688 -1.183 1 55.34 512 SER A C 1
ATOM 3809 O O . SER A 1 512 ? -21.594 62.625 -1.819 1 55.34 512 SER A O 1
ATOM 3811 N N . ALA A 1 513 ? -22.109 64.688 -1.562 1 57.84 513 ALA A N 1
ATOM 3812 C CA . ALA A 1 513 ? -22.656 65.25 -2.791 1 57.84 513 ALA A CA 1
ATOM 3813 C C . ALA A 1 513 ? -21.688 65.062 -3.957 1 57.84 513 ALA A C 1
ATOM 3815 O O . ALA A 1 513 ? -22.047 65.312 -5.113 1 57.84 513 ALA A O 1
ATOM 3816 N N . ASP A 1 514 ? -20.359 65.062 -3.76 1 58.78 514 ASP A N 1
ATOM 3817 C CA . ASP A 1 514 ? -19.5 65.125 -4.938 1 58.78 514 ASP A CA 1
ATOM 3818 C C . ASP A 1 514 ? -19.062 63.75 -5.395 1 58.78 514 ASP A C 1
ATOM 3820 O O . ASP A 1 514 ? -18.156 63.156 -4.82 1 58.78 514 ASP A O 1
ATOM 3824 N N . ASP A 1 515 ? -19.766 63 -6.105 1 60.47 515 ASP A N 1
ATOM 3825 C CA . ASP A 1 515 ? -19.562 61.688 -6.719 1 60.47 515 ASP A CA 1
ATOM 3826 C C . ASP A 1 515 ? -18.172 61.594 -7.367 1 60.47 515 ASP A C 1
ATOM 3828 O O . ASP A 1 515 ? -17.734 60.5 -7.762 1 60.47 515 ASP A O 1
ATOM 3832 N N . SER A 1 516 ? -17.531 62.75 -7.594 1 64.25 516 SER A N 1
ATOM 3833 C CA . SER A 1 516 ? -16.234 62.781 -8.273 1 64.25 516 SER A CA 1
ATOM 3834 C C . SER A 1 516 ? -15.094 62.719 -7.27 1 64.25 516 SER A C 1
ATOM 3836 O O . SER A 1 516 ? -13.922 62.719 -7.66 1 64.25 516 SER A O 1
ATOM 3838 N N . ALA A 1 517 ? -15.359 62.625 -6.008 1 72.44 517 ALA A N 1
ATOM 3839 C CA . ALA A 1 517 ? -14.289 62.594 -5.008 1 72.44 517 ALA A CA 1
ATOM 3840 C C . ALA A 1 517 ? -13.609 61.219 -4.988 1 72.44 517 ALA A C 1
ATOM 3842 O O . ALA A 1 517 ? -14.266 60.188 -5.121 1 72.44 517 ALA A O 1
ATOM 3843 N N . LEU A 1 518 ? -12.242 61.125 -5.012 1 78.88 518 LEU A N 1
ATOM 3844 C CA . LEU A 1 518 ? -11.406 59.938 -5.023 1 78.88 518 LEU A CA 1
ATOM 3845 C C . LEU A 1 518 ? -11.422 59.25 -3.666 1 78.88 518 LEU A C 1
ATOM 3847 O O . LEU A 1 518 ? -11.281 59.906 -2.629 1 78.88 518 LEU A O 1
ATOM 3851 N N . LEU A 1 519 ? -11.898 58.062 -3.648 1 81.38 519 LEU A N 1
ATOM 3852 C CA . LEU A 1 519 ? -11.938 57.188 -2.482 1 81.38 519 LEU A CA 1
ATOM 3853 C C . LEU A 1 519 ? -10.656 56.375 -2.385 1 81.38 519 LEU A C 1
ATOM 3855 O O . LEU A 1 519 ? -10.227 55.781 -3.373 1 81.38 519 LEU A O 1
ATOM 3859 N N . ASP A 1 520 ? -9.961 56.531 -1.293 1 81.62 520 ASP A N 1
ATOM 3860 C CA . ASP A 1 520 ? -8.805 55.656 -1.021 1 81.62 520 ASP A CA 1
ATOM 3861 C C . ASP A 1 520 ? -9.242 54.344 -0.425 1 81.62 520 ASP A C 1
ATOM 3863 O O . ASP A 1 520 ? -9.648 54.281 0.737 1 81.62 520 ASP A O 1
ATOM 3867 N N . LEU A 1 521 ? -9.102 53.344 -1.186 1 83.69 521 LEU A N 1
ATOM 3868 C CA . LEU A 1 521 ? -9.555 52 -0.785 1 83.69 521 LEU A CA 1
ATOM 3869 C C . LEU A 1 521 ? -8.742 51.5 0.4 1 83.69 521 LEU A C 1
ATOM 3871 O O . LEU A 1 521 ? -9.211 50.625 1.147 1 83.69 521 LEU A O 1
ATOM 3875 N N . VAL A 1 522 ? -7.551 51.969 0.572 1 79.19 522 VAL A N 1
ATOM 3876 C CA . VAL A 1 522 ? -6.691 51.5 1.654 1 79.19 522 VAL A CA 1
ATOM 3877 C C . VAL A 1 522 ? -7.172 52.062 2.984 1 79.19 522 VAL A C 1
ATOM 3879 O O . VAL A 1 522 ? -6.934 51.469 4.043 1 79.19 522 VAL A O 1
ATOM 3882 N N . GLU A 1 523 ? -7.93 53.219 2.924 1 76.81 523 GLU A N 1
ATOM 3883 C CA . GLU A 1 523 ? -8.367 53.875 4.145 1 76.81 523 GLU A CA 1
ATOM 3884 C C . GLU A 1 523 ? -9.75 53.406 4.578 1 76.81 523 GLU A C 1
ATOM 3886 O O . GLU A 1 523 ? -10.211 53.719 5.676 1 76.81 523 GLU A O 1
ATOM 3891 N N . ILE A 1 524 ? -10.312 52.656 3.734 1 77.38 524 ILE A N 1
ATOM 3892 C CA . ILE A 1 524 ? -11.625 52.125 4.086 1 77.38 524 ILE A CA 1
ATOM 3893 C C . ILE A 1 524 ? -11.469 51.062 5.18 1 77.38 524 ILE A C 1
ATOM 3895 O O . ILE A 1 524 ? -10.633 50.188 5.066 1 77.38 524 ILE A O 1
ATOM 3899 N N . PRO A 1 525 ? -12.172 51.312 6.262 1 73.94 525 PRO A N 1
ATOM 3900 C CA . PRO A 1 525 ? -12.094 50.281 7.316 1 73.94 525 PRO A CA 1
ATOM 3901 C C . PRO A 1 525 ? -12.609 48.938 6.859 1 73.94 525 PRO A C 1
ATOM 3903 O O . PRO A 1 525 ? -13.695 48.844 6.277 1 73.94 525 PRO A O 1
ATOM 3906 N N . GLY A 1 526 ? -11.789 47.938 6.879 1 72.19 526 GLY A N 1
ATOM 3907 C CA . GLY A 1 526 ? -12.133 46.562 6.516 1 72.19 526 GLY A CA 1
ATOM 3908 C C . GLY A 1 526 ? -10.992 45.594 6.734 1 72.19 526 GLY A C 1
ATOM 3909 O O . GLY A 1 526 ? -9.906 45.969 7.16 1 72.19 526 GLY A O 1
ATOM 3910 N N . GLN A 1 527 ? -11.32 44.312 6.582 1 77.06 527 GLN A N 1
ATOM 3911 C CA . GLN A 1 527 ? -10.297 43.281 6.656 1 77.06 527 GLN A CA 1
ATOM 3912 C C . GLN A 1 527 ? -9.344 43.375 5.461 1 77.06 527 GLN A C 1
ATOM 3914 O O . GLN A 1 527 ? -9.789 43.344 4.309 1 77.06 527 GLN A O 1
ATOM 3919 N N . ARG A 1 528 ? -8.117 43.688 5.812 1 79.38 528 ARG A N 1
ATOM 3920 C CA . ARG A 1 528 ? -7.094 43.719 4.773 1 79.38 528 ARG A CA 1
ATOM 3921 C C . ARG A 1 528 ? -6.086 42.594 4.945 1 79.38 528 ARG A C 1
ATOM 3923 O O . ARG A 1 528 ? -5.754 42.219 6.07 1 79.38 528 ARG A O 1
ATOM 3930 N N . LEU A 1 529 ? -5.797 42 3.822 1 82.44 529 LEU A N 1
ATOM 3931 C CA . LEU A 1 529 ? -4.824 40.906 3.842 1 82.44 529 LEU A CA 1
ATOM 3932 C C . LEU A 1 529 ? -3.582 41.281 3.035 1 82.44 529 LEU A C 1
ATOM 3934 O O . LEU A 1 529 ? -3.691 41.75 1.903 1 82.44 529 LEU A O 1
ATOM 3938 N N . ASP A 1 530 ? -2.518 41.219 3.725 1 81.5 530 ASP A N 1
ATOM 3939 C CA . ASP A 1 530 ? -1.258 41.312 2.996 1 81.5 530 ASP A CA 1
ATOM 3940 C C . ASP A 1 530 ? -0.991 40.062 2.176 1 81.5 530 ASP A C 1
ATOM 3942 O O . ASP A 1 530 ? -1.224 38.938 2.646 1 81.5 530 ASP A O 1
ATOM 3946 N N . MET A 1 531 ? -0.598 40.312 0.933 1 85.44 531 MET A N 1
ATOM 3947 C CA . MET A 1 531 ? -0.495 39.125 0.078 1 85.44 531 MET A CA 1
ATOM 3948 C C . MET A 1 531 ? 0.899 39.031 -0.53 1 85.44 531 MET A C 1
ATOM 3950 O O . MET A 1 531 ? 1.598 40.031 -0.68 1 85.44 531 MET A O 1
ATOM 3954 N N . ALA A 1 532 ? 1.316 37.844 -0.792 1 84.62 532 ALA A N 1
ATOM 3955 C CA . ALA A 1 532 ? 2.514 37.5 -1.551 1 84.62 532 ALA A CA 1
ATOM 3956 C C . ALA A 1 532 ? 2.162 36.625 -2.762 1 84.62 532 ALA A C 1
ATOM 3958 O O . ALA A 1 532 ? 1.094 36.031 -2.805 1 84.62 532 ALA A O 1
ATOM 3959 N N . PRO A 1 533 ? 2.934 36.719 -3.762 1 84.31 533 PRO A N 1
ATOM 3960 C CA . PRO A 1 533 ? 2.621 35.938 -4.977 1 84.31 533 PRO A CA 1
ATOM 3961 C C . PRO A 1 533 ? 2.92 34.469 -4.836 1 84.31 533 PRO A C 1
ATOM 3963 O O . PRO A 1 533 ? 3.799 34.062 -4.059 1 84.31 533 PRO A O 1
ATOM 3966 N N . ILE A 1 534 ? 2.094 33.688 -5.48 1 83.25 534 ILE A N 1
ATOM 3967 C CA . ILE A 1 534 ? 2.33 32.25 -5.609 1 83.25 534 ILE A CA 1
ATOM 3968 C C . ILE A 1 534 ? 1.961 31.797 -7.016 1 83.25 534 ILE A C 1
ATOM 3970 O O . ILE A 1 534 ? 1.074 32.375 -7.652 1 83.25 534 ILE A O 1
ATOM 3974 N N . HIS A 1 535 ? 2.699 30.891 -7.488 1 78.75 535 HIS A N 1
ATOM 3975 C CA . HIS A 1 535 ? 2.465 30.406 -8.844 1 78.75 535 HIS A CA 1
ATOM 3976 C C . HIS A 1 535 ? 1.251 29.484 -8.898 1 78.75 535 HIS A C 1
ATOM 3978 O O . HIS A 1 535 ? 0.937 28.812 -7.918 1 78.75 535 HIS A O 1
ATOM 3984 N N . LEU A 1 536 ? 0.664 29.422 -10.07 1 72.69 536 LEU A N 1
ATOM 3985 C CA . LEU A 1 536 ? -0.555 28.656 -10.305 1 72.69 536 LEU A CA 1
ATOM 3986 C C . LEU A 1 536 ? -0.306 27.172 -10.109 1 72.69 536 LEU A C 1
ATOM 3988 O O . LEU A 1 536 ? -1.221 26.422 -9.75 1 72.69 536 LEU A O 1
ATOM 3992 N N . GLN A 1 537 ? 0.872 26.766 -10.156 1 67.94 537 GLN A N 1
ATOM 3993 C CA . GLN A 1 537 ? 1.178 25.344 -10.125 1 67.94 537 GLN A CA 1
ATOM 3994 C C . GLN A 1 537 ? 1.512 24.891 -8.711 1 67.94 537 GLN A C 1
ATOM 3996 O O . GLN A 1 537 ? 1.701 23.688 -8.469 1 67.94 537 GLN A O 1
ATOM 4001 N N . ALA A 1 538 ? 1.422 25.781 -7.77 1 71 538 ALA A N 1
ATOM 4002 C CA . ALA A 1 538 ? 1.886 25.484 -6.414 1 71 538 ALA A CA 1
ATOM 4003 C C . ALA A 1 538 ? 0.889 24.609 -5.676 1 71 538 ALA A C 1
ATOM 4005 O O . ALA A 1 538 ? -0.3 24.594 -6 1 71 538 ALA A O 1
ATOM 4006 N N . THR A 1 539 ? 1.422 23.812 -4.793 1 67.5 539 THR A N 1
ATOM 4007 C CA . THR A 1 539 ? 0.594 23 -3.904 1 67.5 539 THR A CA 1
ATOM 4008 C C . THR A 1 539 ? 0.226 23.781 -2.645 1 67.5 539 THR A C 1
ATOM 4010 O O . THR A 1 539 ? 0.751 24.875 -2.41 1 67.5 539 THR A O 1
ATOM 4013 N N . LEU A 1 540 ? -0.696 23.203 -1.863 1 70.62 540 LEU A N 1
ATOM 4014 C CA . LEU A 1 540 ? -1.115 23.859 -0.629 1 70.62 540 LEU A CA 1
ATOM 4015 C C . LEU A 1 540 ? 0.021 23.891 0.388 1 70.62 540 LEU A C 1
ATOM 4017 O O . LEU A 1 540 ? 0.085 24.781 1.236 1 70.62 540 LEU A O 1
ATOM 4021 N N . THR A 1 541 ? 0.896 22.844 0.248 1 69.12 541 THR A N 1
ATOM 4022 C CA . THR A 1 541 ? 2.061 22.891 1.126 1 69.12 541 THR A CA 1
ATOM 4023 C C . THR A 1 541 ? 2.934 24.094 0.813 1 69.12 541 THR A C 1
ATOM 4025 O O . THR A 1 541 ? 3.395 24.781 1.725 1 69.12 541 THR A O 1
ATOM 4028 N N . GLU A 1 542 ? 3.107 24.344 -0.429 1 73.44 542 GLU A N 1
ATOM 4029 C CA . GLU A 1 542 ? 3.887 25.5 -0.848 1 73.44 542 GLU A CA 1
ATOM 4030 C C . GLU A 1 542 ? 3.207 26.797 -0.433 1 73.44 542 GLU A C 1
ATOM 4032 O O . GLU A 1 542 ? 3.875 27.75 -0.036 1 73.44 542 GLU A O 1
ATOM 4037 N N . ALA A 1 543 ? 1.935 26.75 -0.585 1 75.75 543 ALA A N 1
ATOM 4038 C CA . ALA A 1 543 ? 1.176 27.922 -0.177 1 75.75 543 ALA A CA 1
ATOM 4039 C C . ALA A 1 543 ? 1.318 28.172 1.321 1 75.75 543 ALA A C 1
ATOM 4041 O O . ALA A 1 543 ? 1.536 29.312 1.748 1 75.75 543 ALA A O 1
ATOM 4042 N N . PHE A 1 544 ? 1.253 27.109 2.004 1 72.94 544 PHE A N 1
ATOM 4043 C CA . PHE A 1 544 ? 1.365 27.219 3.453 1 72.94 544 PHE A CA 1
ATOM 4044 C C . PHE A 1 544 ? 2.746 27.719 3.855 1 72.94 544 PHE A C 1
ATOM 4046 O O . PHE A 1 544 ? 2.867 28.594 4.723 1 72.94 544 PHE A O 1
ATOM 4053 N N . ASP A 1 545 ? 3.699 27.188 3.256 1 73.88 545 ASP A N 1
ATOM 4054 C CA . ASP A 1 545 ? 5.07 27.609 3.533 1 73.88 545 ASP A CA 1
ATOM 4055 C C . ASP A 1 545 ? 5.277 29.078 3.18 1 73.88 545 ASP A C 1
ATOM 4057 O O . ASP A 1 545 ? 5.926 29.812 3.928 1 73.88 545 ASP A O 1
ATOM 4061 N N . ARG A 1 546 ? 4.734 29.469 2.098 1 79.31 546 ARG A N 1
ATOM 4062 C CA . ARG A 1 546 ? 4.883 30.844 1.648 1 79.31 546 ARG A CA 1
ATOM 4063 C C . ARG A 1 546 ? 4.172 31.812 2.594 1 79.31 546 ARG A C 1
ATOM 4065 O O . ARG A 1 546 ? 4.664 32.906 2.852 1 79.31 546 ARG A O 1
ATOM 4072 N N . LEU A 1 547 ? 3.057 31.391 3.076 1 77.75 547 LEU A N 1
ATOM 4073 C CA . LEU A 1 547 ? 2.316 32.219 4.039 1 77.75 547 LEU A CA 1
ATOM 4074 C C . LEU A 1 547 ? 3.131 32.406 5.312 1 77.75 547 LEU A C 1
ATOM 4076 O O . LEU A 1 547 ? 3.154 33.531 5.863 1 77.75 547 LEU A O 1
ATOM 4080 N N . ASN A 1 548 ? 3.799 31.344 5.609 1 70.19 548 ASN A N 1
ATOM 4081 C CA . ASN A 1 548 ? 4.59 31.422 6.836 1 70.19 548 ASN A CA 1
ATOM 4082 C C . ASN A 1 548 ? 5.887 32.188 6.621 1 70.19 548 ASN A C 1
ATOM 4084 O O . ASN A 1 548 ? 6.289 32.969 7.477 1 70.19 548 ASN A O 1
ATOM 4088 N N . ASP A 1 549 ? 6.504 31.938 5.539 1 72.31 549 ASP A N 1
ATOM 4089 C CA . ASP A 1 549 ? 7.777 32.562 5.234 1 72.31 549 ASP A CA 1
ATOM 4090 C C . ASP A 1 549 ? 7.613 34.094 5.09 1 72.31 549 ASP A C 1
ATOM 4092 O O . ASP A 1 549 ? 8.43 34.844 5.598 1 72.31 549 ASP A O 1
ATOM 4096 N N . LYS A 1 550 ? 6.551 34.469 4.387 1 75.12 550 LYS A N 1
ATOM 4097 C CA . LYS A 1 550 ? 6.344 35.906 4.121 1 75.12 550 LYS A CA 1
ATOM 4098 C C . LYS A 1 550 ? 5.473 36.531 5.199 1 75.12 550 LYS A C 1
ATOM 4100 O O . LYS A 1 550 ? 5.238 37.75 5.176 1 75.12 550 LYS A O 1
ATOM 4105 N N . ALA A 1 551 ? 5.031 35.688 6.141 1 71.75 551 ALA A N 1
ATOM 4106 C CA . ALA A 1 551 ? 4.18 36.156 7.238 1 71.75 551 ALA A CA 1
ATOM 4107 C C . ALA A 1 551 ? 2.99 36.938 6.715 1 71.75 551 ALA A C 1
ATOM 4109 O O . ALA A 1 551 ? 2.719 38.031 7.184 1 71.75 551 ALA A O 1
ATOM 4110 N N . VAL A 1 552 ? 2.477 36.469 5.621 1 76.06 552 VAL A N 1
ATOM 4111 C CA . VAL A 1 552 ? 1.29 37.094 5.051 1 76.06 552 VAL A CA 1
ATOM 4112 C C . VAL A 1 552 ? 0.064 36.25 5.32 1 76.06 552 VAL A C 1
ATOM 4114 O O . VAL A 1 552 ? 0.193 35.094 5.723 1 76.06 552 VAL A O 1
ATOM 4117 N N . ASP A 1 553 ? -1.068 36.812 5.16 1 76.69 553 ASP A N 1
ATOM 4118 C CA . ASP A 1 553 ? -2.307 36.094 5.477 1 76.69 553 ASP A CA 1
ATOM 4119 C C . ASP A 1 553 ? -2.945 35.531 4.215 1 76.69 553 ASP A C 1
ATOM 4121 O O . ASP A 1 553 ? -3.883 34.719 4.301 1 76.69 553 ASP A O 1
ATOM 4125 N N . ALA A 1 554 ? -2.43 35.969 3.08 1 85.62 554 ALA A N 1
ATOM 4126 C CA . ALA A 1 554 ? -2.994 35.469 1.827 1 85.62 554 ALA A CA 1
ATOM 4127 C C . ALA A 1 554 ? -1.963 35.531 0.704 1 85.62 554 ALA A C 1
ATOM 4129 O O . ALA A 1 554 ? -0.944 36.219 0.817 1 85.62 554 ALA A O 1
ATOM 4130 N N . LEU A 1 555 ? -2.283 34.688 -0.218 1 87.94 555 LEU A N 1
ATOM 4131 C CA . LEU A 1 555 ? -1.437 34.656 -1.406 1 87.94 555 LEU A CA 1
ATOM 4132 C C . LEU A 1 555 ? -2.26 34.906 -2.668 1 87.94 555 LEU A C 1
ATOM 4134 O O . LEU A 1 555 ? -3.4 34.438 -2.766 1 87.94 555 LEU A O 1
ATOM 4138 N N . TYR A 1 556 ? -1.743 35.75 -3.59 1 86.81 556 TYR A N 1
ATOM 4139 C CA . TYR A 1 556 ? -2.396 35.875 -4.887 1 86.81 556 TYR A CA 1
ATOM 4140 C C . TYR A 1 556 ? -1.728 35 -5.93 1 86.81 556 TYR A C 1
ATOM 4142 O O . TYR A 1 556 ? -0.501 34.875 -5.949 1 86.81 556 TYR A O 1
ATOM 4150 N N . VAL A 1 557 ? -2.555 34.312 -6.617 1 85.31 557 VAL A N 1
ATOM 4151 C CA . VAL A 1 557 ? -2.086 33.312 -7.578 1 85.31 557 VAL A CA 1
ATOM 4152 C C . VAL A 1 557 ? -1.804 34 -8.922 1 85.31 557 VAL A C 1
ATOM 4154 O O . VAL A 1 557 ? -2.701 34.594 -9.523 1 85.31 557 VAL A O 1
ATOM 4157 N N . GLU A 1 558 ? -0.584 34 -9.289 1 80.69 558 GLU A N 1
ATOM 4158 C CA . GLU A 1 558 ? -0.177 34.594 -10.547 1 80.69 558 GLU A CA 1
ATOM 4159 C C . GLU A 1 558 ? -0.03 33.562 -11.648 1 80.69 558 GLU A C 1
ATOM 4161 O O . GLU A 1 558 ? 0.366 32.406 -11.383 1 80.69 558 GLU A O 1
ATOM 4166 N N . HIS A 1 559 ? -0.789 33.906 -12.781 1 68.5 559 HIS A N 1
ATOM 4167 C CA . HIS A 1 559 ? -0.677 33.062 -13.969 1 68.5 559 HIS A CA 1
ATOM 4168 C C . HIS A 1 559 ? 0.095 33.781 -15.078 1 68.5 559 HIS A C 1
ATOM 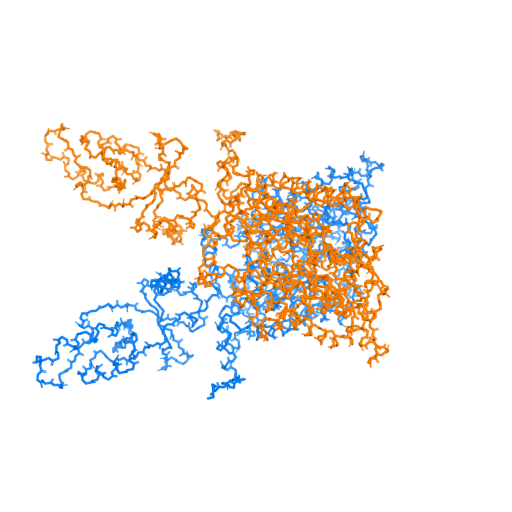4170 O O . HIS A 1 559 ? -0.024 35 -15.234 1 68.5 559 HIS A O 1
ATOM 4176 N N . GLY A 1 560 ? 1.233 33.156 -15.625 1 58.78 560 GLY A N 1
ATOM 4177 C CA . GLY A 1 560 ? 1.934 33.719 -16.766 1 58.78 560 GLY A CA 1
ATOM 4178 C C . GLY A 1 560 ? 3.438 33.781 -16.578 1 58.78 560 GLY A C 1
ATOM 4179 O O . GLY A 1 560 ? 3.922 33.781 -15.445 1 58.78 560 GLY A O 1
ATOM 4180 N N . HIS A 1 561 ? 4.156 33.344 -17.484 1 51.41 561 HIS A N 1
ATOM 4181 C CA . HIS A 1 561 ? 5.613 33.312 -17.516 1 51.41 561 HIS A CA 1
ATOM 4182 C C . HIS A 1 561 ? 6.199 34.688 -17.797 1 51.41 561 HIS A C 1
ATOM 4184 O O . HIS A 1 561 ? 7.398 34.906 -17.609 1 51.41 561 HIS A O 1
ATOM 4190 N N . ARG A 1 562 ? 5.445 35.781 -18.422 1 52.97 562 ARG A N 1
ATOM 4191 C CA . ARG A 1 562 ? 6.082 37.031 -18.812 1 52.97 562 ARG A CA 1
ATOM 4192 C C . ARG A 1 562 ? 5.949 38.094 -17.703 1 52.97 562 ARG A C 1
ATOM 4194 O O . ARG A 1 562 ? 4.863 38.281 -17.156 1 52.97 562 ARG A O 1
ATOM 4201 N N . PRO A 1 563 ? 7.047 38.656 -17.203 1 50.53 563 PRO A N 1
ATOM 4202 C CA . PRO A 1 563 ? 7.137 39.625 -16.094 1 50.53 563 PRO A CA 1
ATOM 4203 C C . PRO A 1 563 ? 6.113 40.75 -16.188 1 50.53 563 PRO A C 1
ATOM 4205 O O . PRO A 1 563 ? 5.609 41.219 -15.164 1 50.53 563 PRO A O 1
ATOM 4208 N N . LYS A 1 564 ? 5.781 41.375 -17.375 1 53.19 564 LYS A N 1
ATOM 4209 C CA . LYS A 1 564 ? 5.066 42.625 -17.484 1 53.19 564 LYS A CA 1
ATOM 4210 C C . LYS A 1 564 ? 3.557 42.438 -17.406 1 53.19 564 LYS A C 1
ATOM 4212 O O . LYS A 1 564 ? 2.801 43.375 -17.234 1 53.19 564 LYS A O 1
ATOM 4217 N N . ASN A 1 565 ? 3.102 41.062 -17.609 1 54.94 565 ASN A N 1
ATOM 4218 C CA . ASN A 1 565 ? 1.656 40.875 -17.625 1 54.94 565 ASN A CA 1
ATOM 4219 C C . ASN A 1 565 ? 1.239 39.719 -16.703 1 54.94 565 ASN A C 1
ATOM 4221 O O . ASN A 1 565 ? 0.906 38.625 -17.172 1 54.94 565 ASN A O 1
ATOM 4225 N N . LYS A 1 566 ? 1.528 39.906 -15.484 1 63.72 566 LYS A N 1
ATOM 4226 C CA . LYS A 1 566 ? 1.146 38.844 -14.555 1 63.72 566 LYS A CA 1
ATOM 4227 C C . LYS A 1 566 ? -0.331 38.969 -14.18 1 63.72 566 LYS A C 1
ATOM 4229 O O . LYS A 1 566 ? -0.797 40 -13.75 1 63.72 566 LYS A O 1
ATOM 4234 N N . ARG A 1 567 ? -1.098 38.094 -14.789 1 73.19 567 ARG A N 1
ATOM 4235 C CA . ARG A 1 567 ? -2.516 38 -14.445 1 73.19 567 ARG A CA 1
ATOM 4236 C C . ARG A 1 567 ? -2.723 37.281 -13.125 1 73.19 567 ARG A C 1
ATOM 4238 O O . ARG A 1 567 ? -1.991 36.344 -12.812 1 73.19 567 ARG A O 1
ATOM 4245 N N . ILE A 1 568 ? -3.506 37.875 -12.312 1 79.5 568 ILE A N 1
ATOM 4246 C CA . ILE A 1 568 ? -3.873 37.25 -11.047 1 79.5 568 ILE A CA 1
ATOM 4247 C C . ILE A 1 568 ? -5.121 36.406 -11.234 1 79.5 568 ILE A C 1
ATOM 4249 O O . ILE A 1 568 ? -6.168 36.906 -11.664 1 79.5 568 ILE A O 1
ATOM 4253 N N . SER A 1 569 ? -4.93 35.125 -11.055 1 77.19 569 SER A N 1
ATOM 4254 C CA . SER A 1 569 ? -6.02 34.188 -11.328 1 77.19 569 SER A CA 1
ATOM 4255 C C . SER A 1 569 ? -6.852 33.938 -10.07 1 77.19 569 SER A C 1
ATOM 4257 O O . SER A 1 569 ? -7.984 33.469 -10.156 1 77.19 569 SER A O 1
ATOM 4259 N N . GLY A 1 570 ? -6.297 34.219 -8.922 1 81.81 570 GLY A N 1
ATOM 4260 C CA . GLY A 1 570 ? -7.039 33.938 -7.699 1 81.81 570 GLY A CA 1
ATOM 4261 C C . GLY A 1 570 ? -6.27 34.312 -6.441 1 81.81 570 GLY A C 1
ATOM 4262 O O . GLY A 1 570 ? -5.168 34.844 -6.52 1 81.81 570 GLY A O 1
ATOM 4263 N N . ILE A 1 571 ? -6.988 34.156 -5.254 1 85.06 571 ILE A N 1
ATOM 4264 C CA . ILE A 1 571 ? -6.391 34.406 -3.947 1 85.06 571 ILE A CA 1
ATOM 4265 C C . ILE A 1 571 ? -6.605 33.219 -3.037 1 85.06 571 ILE A C 1
ATOM 4267 O O . ILE A 1 571 ? -7.645 32.562 -3.1 1 85.06 571 ILE A O 1
ATOM 4271 N N . ILE A 1 572 ? -5.566 32.906 -2.35 1 84.81 572 ILE A N 1
ATOM 4272 C CA . ILE A 1 572 ? -5.684 31.859 -1.351 1 84.81 572 ILE A CA 1
ATOM 4273 C C . ILE A 1 572 ? -5.344 32.406 0.031 1 84.81 572 ILE A C 1
ATOM 4275 O O . ILE A 1 572 ? -4.285 33 0.224 1 84.81 572 ILE A O 1
ATOM 4279 N N . THR A 1 573 ? -6.305 32.281 0.978 1 78.69 573 THR A N 1
ATOM 4280 C CA . THR A 1 573 ? -6.109 32.781 2.334 1 78.69 573 THR A CA 1
ATOM 4281 C C . THR A 1 573 ? -5.734 31.656 3.281 1 78.69 573 THR A C 1
ATOM 4283 O O . THR A 1 573 ? -5.93 30.469 2.957 1 78.69 573 THR A O 1
ATOM 4286 N N . ARG A 1 574 ? -5.168 32.062 4.34 1 74.75 574 ARG A N 1
ATOM 4287 C CA . ARG A 1 574 ? -4.867 31.094 5.387 1 74.75 574 ARG A CA 1
ATOM 4288 C C . ARG A 1 574 ? -6.133 30.391 5.863 1 74.75 574 ARG A C 1
ATOM 4290 O O . ARG A 1 574 ? -6.125 29.172 6.102 1 74.75 574 ARG A O 1
ATOM 4297 N N . ASP A 1 575 ? -7.152 31.188 5.914 1 63.03 575 ASP A N 1
ATOM 4298 C CA . ASP A 1 575 ? -8.438 30.656 6.344 1 63.03 575 ASP A CA 1
ATOM 4299 C C . ASP A 1 575 ? -8.953 29.609 5.352 1 63.03 575 ASP A C 1
ATOM 4301 O O . ASP A 1 575 ? -9.539 28.609 5.746 1 63.03 575 ASP A O 1
ATOM 4305 N N . ALA A 1 576 ? -8.719 29.984 4.121 1 64.94 576 ALA A N 1
ATOM 4306 C CA . ALA A 1 576 ? -9.172 29.047 3.092 1 64.94 576 ALA A CA 1
ATOM 4307 C C . ALA A 1 576 ? -8.438 27.703 3.203 1 64.94 576 ALA A C 1
ATOM 4309 O O . ALA A 1 576 ? -9.039 26.641 3.025 1 64.94 576 ALA A O 1
ATOM 4310 N N . ILE A 1 577 ? -7.25 27.906 3.531 1 66.25 577 ILE A N 1
ATOM 4311 C CA . ILE A 1 577 ? -6.449 26.703 3.701 1 66.25 577 ILE A CA 1
ATOM 4312 C C . ILE A 1 577 ? -6.902 25.953 4.949 1 66.25 577 ILE A C 1
ATOM 4314 O O . ILE A 1 577 ? -7.066 24.734 4.926 1 66.25 577 ILE A O 1
ATOM 4318 N N . GLU A 1 578 ? -7.172 26.938 5.977 1 58.91 578 GLU A N 1
ATOM 4319 C CA . GLU A 1 578 ? -7.613 26.344 7.238 1 58.91 578 GLU A CA 1
ATOM 4320 C C . GLU A 1 578 ? -9.031 25.797 7.121 1 58.91 578 GLU A C 1
ATOM 4322 O O . GLU A 1 578 ? -9.344 24.75 7.672 1 58.91 578 GLU A O 1
ATOM 4327 N N . ARG A 1 579 ? -9.898 26.828 6.555 1 50.78 579 ARG A N 1
ATOM 4328 C CA . ARG A 1 579 ? -11.273 26.391 6.34 1 50.78 579 ARG A CA 1
ATOM 4329 C C . ARG A 1 579 ? -11.32 25.125 5.508 1 50.78 579 ARG A C 1
ATOM 4331 O O . ARG A 1 579 ? -12.156 24.25 5.746 1 50.78 579 ARG A O 1
ATOM 4338 N N . HIS A 1 580 ? -10.656 25.422 4.492 1 49.66 580 HIS A N 1
ATOM 4339 C CA . HIS A 1 580 ? -10.578 24.203 3.691 1 49.66 580 HIS A CA 1
ATOM 4340 C C . HIS A 1 580 ? -10.133 23.016 4.535 1 49.66 580 HIS A C 1
ATOM 4342 O O . HIS A 1 580 ? -10.547 21.891 4.289 1 49.66 580 HIS A O 1
ATOM 4348 N N . TYR A 1 581 ? -9.586 23.562 5.57 1 47.94 581 TYR A N 1
ATOM 4349 C CA . TYR A 1 581 ? -9.203 22.594 6.594 1 47.94 581 TYR A CA 1
ATOM 4350 C C . TYR A 1 581 ? -10.32 22.438 7.621 1 47.94 581 TYR A C 1
ATOM 4352 O O . TYR A 1 581 ? -10.555 21.328 8.125 1 47.94 581 TYR A O 1
ATOM 4360 N N . ARG A 1 582 ? -10.945 23.672 8.172 1 39.75 582 ARG A N 1
ATOM 4361 C CA . ARG A 1 582 ? -11.938 23.734 9.234 1 39.75 582 ARG A CA 1
ATOM 4362 C C . ARG A 1 582 ? -13.32 23.344 8.727 1 39.75 582 ARG A C 1
ATOM 4364 O O . ARG A 1 582 ? -14.062 22.656 9.414 1 39.75 582 ARG A O 1
ATOM 4371 N N . PHE A 1 583 ? -14.07 24.516 7.926 1 36.34 583 PHE A N 1
ATOM 4372 C CA . PHE A 1 583 ? -15.492 24.688 7.668 1 36.34 583 PHE A CA 1
ATOM 4373 C C . PHE A 1 583 ? -16.062 23.484 6.926 1 36.34 583 PHE A C 1
ATOM 4375 O O . PHE A 1 583 ? -17.25 23.438 6.617 1 36.34 583 PHE A O 1
ATOM 4382 N N . SER A 1 584 ? -15.703 22.672 6.383 1 34.72 584 SER A N 1
ATOM 4383 C CA . SER A 1 584 ? -16.875 22.047 5.797 1 34.72 584 SER A CA 1
ATOM 4384 C C . SER A 1 584 ? -17.938 21.75 6.855 1 34.72 584 SER A C 1
ATOM 4386 O O . SER A 1 584 ? -18.938 21.094 6.578 1 34.72 584 SER A O 1
ATOM 4388 N N . ASP A 1 585 ? -17.719 22.188 8.086 1 28.73 585 ASP A N 1
ATOM 4389 C CA . ASP A 1 585 ? -18.828 21.953 8.992 1 28.73 585 ASP A CA 1
ATOM 4390 C C . ASP A 1 585 ? -19.922 22.984 8.805 1 28.73 585 ASP A C 1
ATOM 4392 O O . ASP A 1 585 ? -20.984 22.906 9.445 1 28.73 585 ASP A O 1
ATOM 4396 N N . SER A 1 586 ? -19.703 24.297 8.453 1 28.14 586 SER A N 1
ATOM 4397 C CA . SER A 1 586 ? -20.781 25.234 8.719 1 28.14 586 SER A CA 1
ATOM 4398 C C . SER A 1 586 ? -22.016 24.938 7.867 1 28.14 586 SER A C 1
ATOM 4400 O O . SER A 1 586 ? -23.078 25.531 8.07 1 28.14 586 SER A O 1
ATOM 4402 N N . SER A 1 587 ? -21.875 24.594 6.703 1 27.08 587 SER A N 1
ATOM 4403 C CA . SER A 1 587 ? -23.141 24.719 5.992 1 27.08 587 SER A CA 1
ATOM 4404 C C . SER A 1 587 ? -24.188 23.766 6.539 1 27.08 587 SER A C 1
ATOM 4406 O O . SER A 1 587 ? -25.312 23.703 6.027 1 27.08 587 SER A O 1
ATOM 4408 N N . ASN A 1 588 ? -23.812 22.703 7.273 1 25.08 588 ASN A N 1
ATOM 4409 C CA . ASN A 1 588 ? -25.047 22.062 7.691 1 25.08 588 ASN A CA 1
ATOM 4410 C C . ASN A 1 588 ? -25.656 22.75 8.906 1 25.08 588 ASN A C 1
ATOM 4412 O O . ASN A 1 588 ? -26.391 22.141 9.688 1 25.08 588 ASN A O 1
ATOM 4416 N N . GLY A 1 589 ? -25.25 24.062 9.312 1 20.59 589 GLY A N 1
ATOM 4417 C CA . GLY A 1 589 ? -26.406 24.625 9.977 1 20.59 589 GLY A CA 1
ATOM 4418 C C . GLY A 1 589 ? -27.5 25.047 9.016 1 20.59 589 GLY A C 1
ATOM 4419 O O . GLY A 1 589 ? -27.219 25.375 7.859 1 20.59 589 GLY A O 1
ATOM 4420 N N . MET B 1 1 ? 27.266 6.57 35.125 1 23.64 1 MET B N 1
ATOM 4421 C CA . MET B 1 1 ? 26.844 5.391 34.375 1 23.64 1 MET B CA 1
ATOM 4422 C C . MET B 1 1 ? 25.391 5.516 33.906 1 23.64 1 MET B C 1
ATOM 4424 O O . MET B 1 1 ? 24.516 5.789 34.75 1 23.64 1 MET B O 1
ATOM 4428 N N . PRO B 1 2 ? 25.094 5.898 32.719 1 30.8 2 PRO B N 1
ATOM 4429 C CA . PRO B 1 2 ? 23.719 6.23 32.406 1 30.8 2 PRO B CA 1
ATOM 4430 C C . PRO B 1 2 ? 22.75 5.086 32.688 1 30.8 2 PRO B C 1
ATOM 4432 O O . PRO B 1 2 ? 23.109 3.916 32.531 1 30.8 2 PRO B O 1
ATOM 4435 N N . ARG B 1 3 ? 22.047 5.164 33.75 1 29.36 3 ARG B N 1
ATOM 4436 C CA . ARG B 1 3 ? 21.141 4.145 34.281 1 29.36 3 ARG B CA 1
ATOM 4437 C C . ARG B 1 3 ? 20.297 3.52 33.188 1 29.36 3 ARG B C 1
ATOM 4439 O O . ARG B 1 3 ? 19.625 4.23 32.438 1 29.36 3 ARG B O 1
ATOM 4446 N N . PHE B 1 4 ? 20.828 2.49 32.594 1 33.88 4 PHE B N 1
ATOM 4447 C CA . PHE B 1 4 ? 20.062 1.595 31.734 1 33.88 4 PHE B CA 1
ATOM 4448 C C . PHE B 1 4 ? 18.656 1.38 32.281 1 33.88 4 PHE B C 1
ATOM 4450 O O . PHE B 1 4 ? 18.484 0.775 33.344 1 33.88 4 PHE B O 1
ATOM 4457 N N . SER B 1 5 ? 17.891 2.357 32.344 1 35.38 5 SER B N 1
ATOM 4458 C CA . SER B 1 5 ? 16.562 2.166 32.938 1 35.38 5 SER B CA 1
ATOM 4459 C C . SER B 1 5 ? 15.961 0.833 32.5 1 35.38 5 SER B C 1
ATOM 4461 O O . SER B 1 5 ? 16.047 0.46 31.312 1 35.38 5 SER B O 1
ATOM 4463 N N . LEU B 1 6 ? 15.891 -0.128 33.25 1 36.03 6 LEU B N 1
ATOM 4464 C CA . LEU B 1 6 ? 15.273 -1.442 33.125 1 36.03 6 LEU B CA 1
ATOM 4465 C C . LEU B 1 6 ? 13.938 -1.352 32.406 1 36.03 6 LEU B C 1
ATOM 4467 O O . LEU B 1 6 ? 13.164 -0.42 32.625 1 36.03 6 LEU B O 1
ATOM 4471 N N . PRO B 1 7 ? 13.836 -1.988 31.156 1 44.81 7 PRO B N 1
ATOM 4472 C CA . PRO B 1 7 ? 12.547 -2.029 30.469 1 44.81 7 PRO B CA 1
ATOM 4473 C C . PRO B 1 7 ? 11.383 -2.336 31.422 1 44.81 7 PRO B C 1
ATOM 4475 O O . PRO B 1 7 ? 11.469 -3.26 32.219 1 44.81 7 PRO B O 1
ATOM 4478 N N . ASP B 1 8 ? 10.867 -1.521 32.094 1 43.72 8 ASP B N 1
ATOM 4479 C CA . ASP B 1 8 ? 9.68 -1.697 32.938 1 43.72 8 ASP B CA 1
ATOM 4480 C C . ASP B 1 8 ? 8.641 -2.568 32.219 1 43.72 8 ASP B C 1
ATOM 4482 O O . ASP B 1 8 ? 8.039 -2.148 31.219 1 43.72 8 ASP B O 1
ATOM 4486 N N . PHE B 1 9 ? 8.75 -3.883 32.312 1 52.5 9 PHE B N 1
ATOM 4487 C CA . PHE B 1 9 ? 7.855 -4.906 31.797 1 52.5 9 PHE B CA 1
ATOM 4488 C C . PHE B 1 9 ? 6.465 -4.785 32.406 1 52.5 9 PHE B C 1
ATOM 4490 O O . PHE B 1 9 ? 5.688 -5.742 32.375 1 52.5 9 PHE B O 1
ATOM 4497 N N . SER B 1 10 ? 6.156 -3.76 33.094 1 55.19 10 SER B N 1
ATOM 4498 C CA . SER B 1 10 ? 4.816 -3.598 33.656 1 55.19 10 SER B CA 1
ATOM 4499 C C . SER B 1 10 ? 3.812 -3.197 32.562 1 55.19 10 SER B C 1
ATOM 4501 O O . SER B 1 10 ? 4.195 -2.686 31.516 1 55.19 10 SER B O 1
ATOM 4503 N N . LEU B 1 11 ? 2.623 -3.729 32.75 1 57.91 11 LEU B N 1
ATOM 4504 C CA . LEU B 1 11 ? 1.522 -3.385 31.859 1 57.91 11 LEU B CA 1
ATOM 4505 C C . LEU B 1 11 ? 1.448 -1.878 31.641 1 57.91 11 LEU B C 1
ATOM 4507 O O . LEU B 1 11 ? 1.127 -1.42 30.547 1 57.91 11 LEU B O 1
ATOM 4511 N N . ASP B 1 12 ? 1.741 -1.244 32.656 1 53.19 12 ASP B N 1
ATOM 4512 C CA . ASP B 1 12 ? 1.729 0.212 32.562 1 53.19 12 ASP B CA 1
ATOM 4513 C C . ASP B 1 12 ? 2.861 0.713 31.672 1 53.19 12 ASP B C 1
ATOM 4515 O O . ASP B 1 12 ? 2.678 1.657 30.906 1 53.19 12 ASP B O 1
ATOM 4519 N N . GLY B 1 13 ? 3.994 0.093 31.891 1 52.47 13 GLY B N 1
ATOM 4520 C CA . GLY B 1 13 ? 5.102 0.433 31.016 1 52.47 13 GLY B CA 1
ATOM 4521 C C . GLY B 1 13 ? 4.828 0.113 29.562 1 52.47 13 GLY B C 1
ATOM 4522 O O . GLY B 1 13 ? 5.156 0.902 28.672 1 52.47 13 GLY B O 1
ATOM 4523 N N . PHE B 1 14 ? 4.168 -0.967 29.469 1 56.5 14 PHE B N 1
ATOM 4524 C CA . PHE B 1 14 ? 3.76 -1.399 28.141 1 56.5 14 PHE B CA 1
ATOM 4525 C C . PHE B 1 14 ? 2.814 -0.387 27.516 1 56.5 14 PHE B C 1
ATOM 4527 O O . PHE B 1 14 ? 2.977 -0.024 26.344 1 56.5 14 PHE B O 1
ATOM 4534 N N . ARG B 1 15 ? 1.942 0.13 28.297 1 53.72 15 ARG B N 1
ATOM 4535 C CA . ARG B 1 15 ? 0.954 1.096 27.828 1 53.72 15 ARG B CA 1
ATOM 4536 C C . ARG B 1 15 ? 1.611 2.424 27.469 1 53.72 15 ARG B C 1
ATOM 4538 O O . ARG B 1 15 ? 1.248 3.057 26.484 1 53.72 15 ARG B O 1
ATOM 4545 N N . ARG B 1 16 ? 2.5 2.805 28.234 1 52.78 16 ARG B N 1
ATOM 4546 C CA . ARG B 1 16 ? 3.18 4.074 28.016 1 52.78 16 ARG B CA 1
ATOM 4547 C C . ARG B 1 16 ? 4.004 4.031 26.734 1 52.78 16 ARG B C 1
ATOM 4549 O O . ARG B 1 16 ? 4.059 5.012 25.984 1 52.78 16 ARG B O 1
ATOM 4556 N N . GLN B 1 17 ? 4.566 2.854 26.594 1 54.31 17 GLN B N 1
ATOM 4557 C CA . GLN B 1 17 ? 5.41 2.719 25.406 1 54.31 17 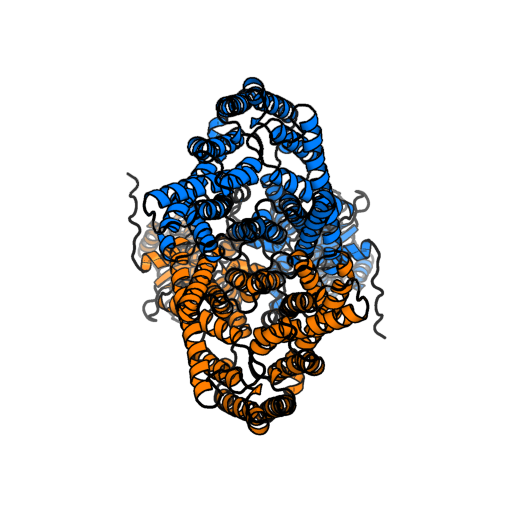GLN B CA 1
ATOM 4558 C C . GLN B 1 17 ? 4.57 2.723 24.141 1 54.31 17 GLN B C 1
ATOM 4560 O O . GLN B 1 17 ? 5 3.242 23.109 1 54.31 17 GLN B O 1
ATOM 4565 N N . LEU B 1 18 ? 3.412 2.238 24.281 1 50.56 18 LEU B N 1
ATOM 4566 C CA . LEU B 1 18 ? 2.531 2.107 23.125 1 50.56 18 LEU B CA 1
ATOM 4567 C C . LEU B 1 18 ? 1.967 3.465 22.719 1 50.56 18 LEU B C 1
ATOM 4569 O O . LEU B 1 18 ? 1.511 3.637 21.594 1 50.56 18 LEU B O 1
ATOM 4573 N N . ALA B 1 19 ? 1.988 4.242 23.672 1 46.34 19 ALA B N 1
ATOM 4574 C CA . ALA B 1 19 ? 1.501 5.586 23.375 1 46.34 19 ALA B CA 1
ATOM 4575 C C . ALA B 1 19 ? 2.492 6.348 22.5 1 46.34 19 ALA B C 1
ATOM 4577 O O . ALA B 1 19 ? 2.121 7.305 21.828 1 46.34 19 ALA B O 1
ATOM 4578 N N . ASN B 1 20 ? 3.748 5.73 22.703 1 48.78 20 ASN B N 1
ATOM 4579 C CA . ASN B 1 20 ? 4.773 6.391 21.906 1 48.78 20 ASN B CA 1
ATOM 4580 C C . ASN B 1 20 ? 4.871 5.793 20.5 1 48.78 20 ASN B C 1
ATOM 4582 O O . ASN B 1 20 ? 4.52 4.629 20.297 1 48.78 20 ASN B O 1
ATOM 4586 N N . VAL B 1 21 ? 5.074 6.598 19.578 1 50.28 21 VAL B N 1
ATOM 4587 C CA . VAL B 1 21 ? 5.234 6.199 18.188 1 50.28 21 VAL B CA 1
ATOM 4588 C C . VAL B 1 21 ? 6.246 5.059 18.094 1 50.28 21 VAL B C 1
ATOM 4590 O O . VAL B 1 21 ? 6.172 4.234 17.172 1 50.28 21 VAL B O 1
ATOM 4593 N N . ASP B 1 22 ? 6.992 4.836 19.203 1 55.16 22 ASP B N 1
ATOM 4594 C CA . ASP B 1 22 ? 8.117 3.912 19.109 1 55.16 22 ASP B CA 1
ATOM 4595 C C . ASP B 1 22 ? 7.746 2.531 19.641 1 55.16 22 ASP B C 1
ATOM 4597 O O . ASP B 1 22 ? 8.617 1.686 19.859 1 55.16 22 ASP B O 1
ATOM 4601 N N . ALA B 1 23 ? 6.484 2.312 19.875 1 68.5 23 ALA B N 1
ATOM 4602 C CA . ALA B 1 23 ? 6.125 1.04 20.5 1 68.5 23 ALA B CA 1
ATOM 4603 C C . ALA B 1 23 ? 5.906 -0.042 19.438 1 68.5 23 ALA B C 1
ATOM 4605 O O . ALA B 1 23 ? 4.965 -0.831 19.531 1 68.5 23 ALA B O 1
ATOM 4606 N N . LEU B 1 24 ? 6.879 -0.204 18.531 1 77.94 24 LEU B N 1
ATOM 4607 C CA . LEU B 1 24 ? 6.719 -1.103 17.406 1 77.94 24 LEU B CA 1
ATOM 4608 C C . LEU B 1 24 ? 6.824 -2.559 17.844 1 77.94 24 LEU B C 1
ATOM 4610 O O . LEU B 1 24 ? 6.008 -3.393 17.438 1 77.94 24 LEU B O 1
ATOM 4614 N N . PRO B 1 25 ? 7.734 -2.955 18.797 1 80.38 25 PRO B N 1
ATOM 4615 C CA . PRO B 1 25 ? 7.805 -4.363 19.188 1 80.38 25 PRO B CA 1
ATOM 4616 C C . PRO B 1 25 ? 6.559 -4.828 19.938 1 80.38 25 PRO B C 1
ATOM 4618 O O . PRO B 1 25 ? 6.121 -5.969 19.766 1 80.38 25 PRO B O 1
ATOM 4621 N N . GLN B 1 26 ? 6.031 -3.955 20.766 1 82.44 26 GLN B N 1
ATOM 4622 C CA . GLN B 1 26 ? 4.812 -4.297 21.5 1 82.44 26 GLN B CA 1
ATOM 4623 C C . GLN B 1 26 ? 3.629 -4.453 20.547 1 82.44 26 GLN B C 1
ATOM 4625 O O . GLN B 1 26 ? 2.803 -5.352 20.719 1 82.44 26 GLN B O 1
ATOM 4630 N N . LEU B 1 27 ? 3.619 -3.633 19.578 1 84.38 27 LEU B N 1
ATOM 4631 C CA . LEU B 1 27 ? 2.541 -3.715 18.594 1 84.38 27 LEU B CA 1
ATOM 4632 C C . LEU B 1 27 ? 2.656 -4.988 17.766 1 84.38 27 LEU B C 1
ATOM 4634 O O . LEU B 1 27 ? 1.645 -5.566 17.359 1 84.38 27 LEU B O 1
ATOM 4638 N N . CYS B 1 28 ? 3.859 -5.43 17.562 1 89 28 CYS B N 1
ATOM 4639 C CA . CYS B 1 28 ? 4.074 -6.652 16.797 1 89 28 CYS B CA 1
ATOM 4640 C C . CYS B 1 28 ? 3.604 -7.875 17.578 1 89 28 CYS B C 1
ATOM 4642 O O . CYS B 1 28 ? 3.021 -8.797 17 1 89 28 CYS B O 1
ATOM 4644 N N . VAL B 1 29 ? 3.816 -7.844 18.828 1 89.56 29 VAL B N 1
ATOM 4645 C CA . VAL B 1 29 ? 3.326 -8.938 19.672 1 89.56 29 VAL B CA 1
ATOM 4646 C C . VAL B 1 29 ? 1.8 -8.945 19.656 1 89.56 29 VAL B C 1
ATOM 4648 O O . VAL B 1 29 ? 1.181 -10.008 19.547 1 89.56 29 VAL B O 1
ATOM 4651 N N . LEU B 1 30 ? 1.287 -7.785 19.766 1 90.81 30 LEU B N 1
ATOM 4652 C CA . LEU B 1 30 ? -0.166 -7.676 19.703 1 90.81 30 LEU B CA 1
ATOM 4653 C C . LEU B 1 30 ? -0.687 -8.102 18.344 1 90.81 30 LEU B C 1
ATOM 4655 O O . LEU B 1 30 ? -1.804 -8.617 18.234 1 90.81 30 LEU B O 1
ATOM 4659 N N . GLY B 1 31 ? 0.125 -7.848 17.312 1 93.75 31 GLY B N 1
ATOM 4660 C CA . GLY B 1 31 ? -0.237 -8.32 15.992 1 93.75 31 GLY B CA 1
ATOM 4661 C C . GLY B 1 31 ? -0.34 -9.828 15.906 1 93.75 31 GLY B C 1
ATOM 4662 O O . GLY B 1 31 ? -1.3 -10.359 15.344 1 93.75 31 GLY B O 1
ATOM 4663 N N . VAL B 1 32 ? 0.568 -10.484 16.516 1 93.75 32 VAL B N 1
ATOM 4664 C CA . VAL B 1 32 ? 0.567 -11.945 16.516 1 93.75 32 VAL B CA 1
ATOM 4665 C C . VAL B 1 32 ? -0.664 -12.461 17.266 1 93.75 32 VAL B C 1
ATOM 4667 O O . VAL B 1 32 ? -1.361 -13.352 16.781 1 93.75 32 VAL B O 1
ATOM 4670 N N . VAL B 1 33 ? -0.944 -11.859 18.312 1 96 33 VAL B N 1
ATOM 4671 C CA . VAL B 1 33 ? -2.088 -12.266 19.125 1 96 33 VAL B CA 1
ATOM 4672 C C . VAL B 1 33 ? -3.383 -11.977 18.359 1 96 33 VAL B C 1
ATOM 4674 O O . VAL B 1 33 ? -4.312 -12.789 18.391 1 96 33 VAL B O 1
ATOM 4677 N N . SER B 1 34 ? -3.404 -10.844 17.734 1 96.62 34 SER B N 1
ATOM 4678 C CA . SER B 1 34 ? -4.574 -10.484 16.938 1 96.62 34 SER B CA 1
ATOM 4679 C C . SER B 1 34 ? -4.836 -11.516 15.844 1 96.62 34 SER B C 1
ATOM 4681 O O . SER B 1 34 ? -5.988 -11.852 15.562 1 96.62 34 SER B O 1
ATOM 4683 N N . GLY B 1 35 ? -3.754 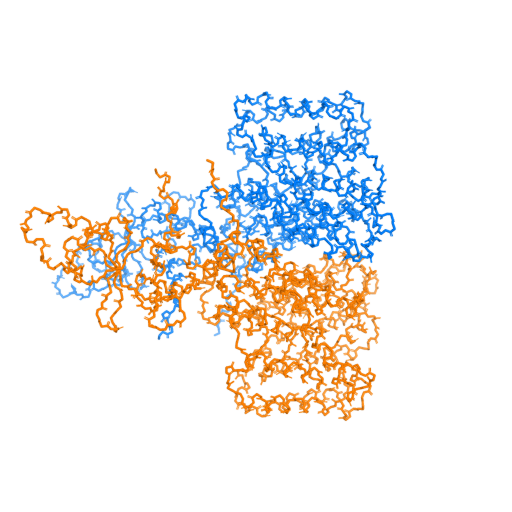-11.961 15.211 1 97.12 35 GLY B N 1
ATOM 4684 C CA . GLY B 1 35 ? -3.895 -12.984 14.188 1 97.12 35 GLY B CA 1
ATOM 4685 C C . GLY B 1 35 ? -4.418 -14.297 14.719 1 97.12 35 GLY B C 1
ATOM 4686 O O . GLY B 1 35 ? -5.242 -14.953 14.078 1 97.12 35 GLY B O 1
ATOM 4687 N N . LEU B 1 36 ? -3.979 -14.656 15.891 1 96.75 36 LEU B N 1
ATOM 4688 C CA . LEU B 1 36 ? -4.426 -15.891 16.531 1 96.75 36 LEU B CA 1
ATOM 4689 C C . LEU B 1 36 ? -5.91 -15.812 16.875 1 96.75 36 LEU B C 1
ATOM 4691 O O . LEU B 1 36 ? -6.656 -16.766 16.625 1 96.75 36 LEU B O 1
ATOM 4695 N N . ILE B 1 37 ? -6.301 -14.734 17.375 1 97.69 37 ILE B N 1
ATOM 4696 C CA . ILE B 1 37 ? -7.691 -14.547 17.781 1 97.69 37 ILE B CA 1
ATOM 4697 C C . ILE B 1 37 ? -8.594 -14.547 16.547 1 97.69 37 ILE B C 1
ATOM 4699 O O . ILE B 1 37 ? -9.594 -15.266 16.5 1 97.69 37 ILE B O 1
ATOM 4703 N N . THR B 1 38 ? -8.203 -13.773 15.609 1 97.94 38 THR B N 1
ATOM 4704 C CA . THR B 1 38 ? -9.031 -13.641 14.422 1 97.94 38 THR B CA 1
ATOM 4705 C C . THR B 1 38 ? -9.055 -14.938 13.625 1 97.94 38 THR B C 1
ATOM 4707 O O . THR B 1 38 ? -10.094 -15.336 13.094 1 97.94 38 THR B O 1
ATOM 4710 N N . GLY B 1 39 ? -7.863 -15.555 13.484 1 96.94 39 GLY B N 1
ATOM 4711 C CA . GLY B 1 39 ? -7.836 -16.859 12.852 1 96.94 39 GLY B CA 1
ATOM 4712 C C . GLY B 1 39 ? -8.719 -17.891 13.555 1 96.94 39 GLY B C 1
ATOM 4713 O O . GLY B 1 39 ? -9.43 -18.656 12.898 1 96.94 39 GLY B O 1
ATOM 4714 N N . GLY B 1 40 ? -8.68 -17.891 14.828 1 97.19 40 GLY B N 1
ATOM 4715 C CA . GLY B 1 40 ? -9.539 -18.766 15.594 1 97.19 40 GLY B CA 1
ATOM 4716 C C . GLY B 1 40 ? -11.016 -18.484 15.391 1 97.19 40 GLY B C 1
ATOM 4717 O O . GLY B 1 40 ? -11.828 -19.406 15.289 1 97.19 40 GLY B O 1
ATOM 4718 N N . LEU B 1 41 ? -11.359 -17.266 15.344 1 97.38 41 LEU B N 1
ATOM 4719 C CA . LEU B 1 41 ? -12.742 -16.875 15.117 1 97.38 41 LEU B CA 1
ATOM 4720 C C . LEU B 1 41 ? -13.219 -17.328 13.734 1 97.38 41 LEU B C 1
ATOM 4722 O O . LEU B 1 41 ? -14.375 -17.719 13.57 1 97.38 41 LEU B O 1
ATOM 4726 N N . MET B 1 42 ? -12.359 -17.172 12.75 1 96.19 42 MET B N 1
ATOM 4727 C CA . MET B 1 42 ? -12.719 -17.609 11.406 1 96.19 42 MET B CA 1
ATOM 4728 C C . MET B 1 42 ? -12.914 -19.125 11.359 1 96.19 42 MET B C 1
ATOM 4730 O O . MET B 1 42 ? -13.805 -19.625 10.672 1 96.19 42 MET B O 1
ATOM 4734 N N . VAL B 1 43 ? -12.078 -19.828 12.062 1 95.62 43 VAL B N 1
ATOM 4735 C CA . VAL B 1 43 ? -12.227 -21.281 12.148 1 95.62 43 VAL B CA 1
ATOM 4736 C C . VAL B 1 43 ? -13.562 -21.625 12.805 1 95.62 43 VAL B C 1
ATOM 4738 O O . VAL B 1 43 ? -14.289 -22.5 12.328 1 95.62 43 VAL B O 1
ATOM 4741 N N . ALA B 1 44 ? -13.852 -20.953 13.867 1 97.06 44 ALA B N 1
ATOM 4742 C CA . ALA B 1 44 ? -15.125 -21.172 14.555 1 97.06 44 ALA B CA 1
ATOM 4743 C C . ALA B 1 44 ? -16.297 -20.875 13.633 1 97.06 44 ALA B C 1
ATOM 4745 O O . ALA B 1 44 ? -17.297 -21.609 13.617 1 97.06 44 ALA B O 1
ATOM 4746 N N . PHE B 1 45 ? -16.219 -19.812 12.922 1 96.62 45 PHE B N 1
ATOM 4747 C CA . PHE B 1 45 ? -17.281 -19.422 12 1 96.62 45 PHE B CA 1
ATOM 4748 C C . PHE B 1 45 ? -17.516 -20.5 10.945 1 96.62 45 PHE B C 1
ATOM 4750 O O . PHE B 1 45 ? -18.656 -20.875 10.664 1 96.62 45 PHE B O 1
ATOM 4757 N N . ARG B 1 46 ? -16.469 -20.969 10.344 1 94.06 46 ARG B N 1
ATOM 4758 C CA . ARG B 1 46 ? -16.562 -21.984 9.305 1 94.06 46 ARG B CA 1
ATOM 4759 C C . ARG B 1 46 ? -17.094 -23.312 9.875 1 94.06 46 ARG B C 1
ATOM 4761 O O . ARG B 1 46 ? -17.844 -24.016 9.219 1 94.06 46 ARG B O 1
ATOM 4768 N N . LEU B 1 47 ? -16.672 -23.625 11.07 1 94.25 47 LEU B N 1
ATOM 4769 C CA . LEU B 1 47 ? -17.156 -24.828 11.719 1 94.25 47 LEU B CA 1
ATOM 4770 C C . LEU B 1 47 ? -18.641 -24.719 12.031 1 94.25 47 LEU B C 1
ATOM 4772 O O . LEU B 1 47 ? -19.375 -25.703 11.93 1 94.25 47 LEU B O 1
ATOM 4776 N N . LEU B 1 48 ? -19.078 -23.547 12.445 1 96.06 48 LEU B N 1
ATOM 4777 C CA . LEU B 1 48 ? -20.484 -23.344 12.703 1 96.06 48 LEU B CA 1
ATOM 4778 C C . LEU B 1 48 ? -21.297 -23.453 11.414 1 96.06 48 LEU B C 1
ATOM 4780 O O . LEU B 1 48 ? -22.438 -23.906 11.43 1 96.06 48 LEU B O 1
ATOM 4784 N N . LEU B 1 49 ? -20.766 -22.969 10.359 1 94.81 49 LEU B N 1
ATOM 4785 C CA . LEU B 1 49 ? -21.422 -23.141 9.062 1 94.81 49 LEU B CA 1
ATOM 4786 C C . LEU B 1 49 ? -21.562 -24.625 8.719 1 94.81 49 LEU B C 1
ATOM 4788 O O . LEU B 1 49 ? -22.625 -25.047 8.258 1 94.81 49 LEU B O 1
ATOM 4792 N N . THR B 1 50 ? -20.516 -25.375 8.945 1 93.38 50 THR B N 1
ATOM 4793 C CA . THR B 1 50 ? -20.547 -26.812 8.648 1 93.38 50 THR B CA 1
ATOM 4794 C C . THR B 1 50 ? -21.531 -27.516 9.562 1 93.38 50 THR B C 1
ATOM 4796 O O . THR B 1 50 ? -22.266 -28.406 9.125 1 93.38 50 THR B O 1
ATOM 4799 N N . LEU B 1 51 ? -21.531 -27.109 10.773 1 93.62 51 LEU B N 1
ATOM 4800 C CA . LEU B 1 51 ? -22.469 -27.703 11.727 1 93.62 51 LEU B CA 1
ATOM 4801 C C . LEU B 1 51 ? -23.906 -27.406 11.344 1 93.62 51 LEU B C 1
ATOM 4803 O O . LEU B 1 51 ? -24.781 -28.266 11.469 1 93.62 51 LEU B O 1
ATOM 4807 N N . GLY B 1 52 ? -24.141 -26.203 10.961 1 93.25 52 GLY B N 1
ATOM 4808 C CA . GLY B 1 52 ? -25.469 -25.844 10.484 1 93.25 52 GLY B CA 1
ATOM 4809 C C . GLY B 1 52 ? -25.875 -26.594 9.227 1 93.25 52 GLY B C 1
ATOM 4810 O O . GLY B 1 52 ? -27.031 -26.984 9.078 1 93.25 52 GLY B O 1
ATOM 4811 N N . ALA B 1 53 ? -24.922 -26.797 8.391 1 92.19 53 ALA B N 1
ATOM 4812 C CA . ALA B 1 53 ? -25.188 -27.5 7.141 1 92.19 53 ALA B CA 1
ATOM 4813 C C . ALA B 1 53 ? -25.5 -28.969 7.398 1 92.19 53 ALA B C 1
ATOM 4815 O O . ALA B 1 53 ? -26.266 -29.594 6.648 1 92.19 53 ALA B O 1
ATOM 4816 N N . LEU B 1 54 ? -24.938 -29.531 8.406 1 91.56 54 LEU B N 1
ATOM 4817 C CA . LEU B 1 54 ? -25.172 -30.938 8.742 1 91.56 54 LEU B CA 1
ATOM 4818 C C . LEU B 1 54 ? -26.641 -31.188 9.062 1 91.56 54 LEU B C 1
ATOM 4820 O O . LEU B 1 54 ? -27.141 -32.281 8.891 1 91.56 54 LEU B O 1
ATOM 4824 N N . ALA B 1 55 ? -27.297 -30.172 9.422 1 89.06 55 ALA B N 1
ATOM 4825 C CA . ALA B 1 55 ? -28.703 -30.312 9.82 1 89.06 55 ALA B CA 1
ATOM 4826 C C . ALA B 1 55 ? -29.609 -30.5 8.602 1 89.06 55 ALA B C 1
ATOM 4828 O O . ALA B 1 55 ? -30.594 -31.219 8.672 1 89.06 55 ALA B O 1
ATOM 4829 N N . PHE B 1 56 ? -29.266 -29.844 7.457 1 88 56 PHE B N 1
ATOM 4830 C CA . PHE B 1 56 ? -30.266 -29.938 6.395 1 88 56 PHE B CA 1
ATOM 4831 C C . PHE B 1 56 ? -29.594 -30.031 5.027 1 88 56 PHE B C 1
ATOM 4833 O O . PHE B 1 56 ? -30.25 -30.266 4.02 1 88 56 PHE B O 1
ATOM 4840 N N . MET B 1 57 ? -28.297 -29.969 4.949 1 90.06 57 MET B N 1
ATOM 4841 C CA . MET B 1 57 ? -27.609 -30.016 3.66 1 90.06 57 MET B CA 1
ATOM 4842 C C . MET B 1 57 ? -26.953 -31.375 3.449 1 90.06 57 MET B C 1
ATOM 4844 O O . MET B 1 57 ? -26.5 -32 4.402 1 90.06 57 MET B O 1
ATOM 4848 N N . PRO B 1 58 ? -26.922 -31.719 2.209 1 88.12 58 PRO B N 1
ATOM 4849 C CA . PRO B 1 58 ? -26.266 -33 1.926 1 88.12 58 PRO B CA 1
ATOM 4850 C C . PRO B 1 58 ? -24.766 -32.969 2.24 1 88.12 58 PRO B C 1
ATOM 4852 O O . PRO B 1 58 ? -24.078 -32 1.921 1 88.12 58 PRO B O 1
ATOM 4855 N N . ASP B 1 59 ? -24.188 -33.969 2.91 1 86.06 59 ASP B N 1
ATOM 4856 C CA . ASP B 1 59 ? -22.766 -34.188 3.215 1 86.06 59 ASP B CA 1
ATOM 4857 C C . ASP B 1 59 ? -22.219 -33.062 4.098 1 86.06 59 ASP B C 1
ATOM 4859 O O . ASP B 1 59 ? -21 -32.875 4.172 1 86.06 59 ASP B O 1
ATOM 4863 N N . GLY B 1 60 ? -23.109 -32.281 4.582 1 85.19 60 GLY B N 1
ATOM 4864 C CA . GLY B 1 60 ? -22.688 -31.219 5.492 1 85.19 60 GLY B CA 1
ATOM 4865 C C . GLY B 1 60 ? -21.969 -30.078 4.789 1 85.19 60 GLY B C 1
ATOM 4866 O O . GLY B 1 60 ? -21.25 -29.297 5.422 1 85.19 60 GLY B O 1
ATOM 4867 N N . ASN B 1 61 ? -22.078 -30.047 3.537 1 88.38 61 ASN B N 1
ATOM 4868 C CA . ASN B 1 61 ? -21.484 -28.969 2.756 1 88.38 61 ASN B CA 1
ATOM 4869 C C . ASN B 1 61 ? -22.391 -27.75 2.668 1 88.38 61 ASN B C 1
ATOM 4871 O O . ASN B 1 61 ? -23.469 -27.812 2.055 1 88.38 61 ASN B O 1
ATOM 4875 N N . PRO B 1 62 ? -21.922 -26.688 3.221 1 88.19 62 PRO B N 1
ATOM 4876 C CA . PRO B 1 62 ? -22.781 -25.5 3.266 1 88.19 62 PRO B CA 1
ATOM 4877 C C . PRO B 1 62 ? -23.047 -24.906 1.88 1 88.19 62 PRO B C 1
ATOM 4879 O O . PRO B 1 62 ? -23.922 -24.047 1.729 1 88.19 62 PRO B O 1
ATOM 4882 N N . GLU B 1 63 ? -22.438 -25.391 0.867 1 89 63 GLU B N 1
ATOM 4883 C CA . GLU B 1 63 ? -22.609 -24.844 -0.474 1 89 63 GLU B CA 1
ATOM 4884 C C . GLU B 1 63 ? -23.312 -25.844 -1.392 1 89 63 GLU B C 1
ATOM 4886 O O . GLU B 1 63 ? -23.453 -25.594 -2.59 1 89 63 GLU B O 1
ATOM 4891 N N . ALA B 1 64 ? -23.875 -26.922 -0.913 1 90.38 64 ALA B N 1
ATOM 4892 C CA . ALA B 1 64 ? -24.453 -27.984 -1.732 1 90.38 64 ALA B CA 1
ATOM 4893 C C . ALA B 1 64 ? -25.922 -27.719 -2.027 1 90.38 64 ALA B C 1
ATOM 4895 O O . ALA B 1 64 ? -26.766 -28.594 -1.861 1 90.38 64 ALA B O 1
ATOM 4896 N N . PHE B 1 65 ? -26.203 -26.531 -2.523 1 92.19 65 PHE B N 1
ATOM 4897 C CA . PHE B 1 65 ? -27.594 -26.156 -2.811 1 92.19 65 PHE B CA 1
ATOM 4898 C C . PHE B 1 65 ? -28.109 -26.891 -4.047 1 92.19 65 PHE B C 1
ATOM 4900 O O . PHE B 1 65 ? -29.312 -27.125 -4.18 1 92.19 65 PHE B O 1
ATOM 4907 N N . GLU B 1 66 ? -27.219 -27.25 -4.902 1 91.25 66 GLU B N 1
ATOM 4908 C CA . GLU B 1 66 ? -27.578 -27.938 -6.141 1 91.25 66 GLU B CA 1
ATOM 4909 C C . GLU B 1 66 ? -28.125 -29.328 -5.859 1 91.25 66 GLU B C 1
ATOM 4911 O O . GLU B 1 66 ? -28.859 -29.891 -6.672 1 91.25 66 GLU B O 1
ATOM 4916 N N . GLN B 1 67 ? -27.766 -29.906 -4.742 1 92.38 67 GLN B N 1
ATOM 4917 C CA . GLN B 1 67 ? -28.156 -31.281 -4.414 1 92.38 67 GLN B CA 1
ATOM 4918 C C . GLN B 1 67 ? -29.484 -31.297 -3.662 1 92.38 67 GLN B C 1
ATOM 4920 O O . GLN B 1 67 ? -30.047 -32.375 -3.434 1 92.38 67 GLN B O 1
ATOM 4925 N N . LEU B 1 68 ? -30.047 -30.172 -3.334 1 93.69 68 LEU B N 1
ATOM 4926 C CA . LEU B 1 68 ? -31.328 -30.094 -2.656 1 93.69 68 LEU B CA 1
ATOM 4927 C C . LEU B 1 68 ? -32.469 -30.094 -3.662 1 93.69 68 LEU B C 1
ATOM 4929 O O . LEU B 1 68 ? -32.312 -29.672 -4.805 1 93.69 68 LEU B O 1
ATOM 4933 N N . PRO B 1 69 ? -33.594 -30.594 -3.168 1 94.12 69 PRO B N 1
ATOM 4934 C CA . PRO B 1 69 ? -34.75 -30.484 -4.051 1 94.12 69 PRO B CA 1
ATOM 4935 C C . PRO B 1 69 ? -35.156 -29.031 -4.316 1 94.12 69 PRO B C 1
ATOM 4937 O O . PRO B 1 69 ? -35 -28.172 -3.455 1 94.12 69 PRO B O 1
ATOM 4940 N N . PRO B 1 70 ? -35.719 -28.734 -5.453 1 94.88 70 PRO B N 1
ATOM 4941 C CA . PRO B 1 70 ? -36.031 -27.359 -5.848 1 94.88 70 PRO B CA 1
ATOM 4942 C C . PRO B 1 70 ? -36.875 -26.625 -4.824 1 94.88 70 PRO B C 1
ATOM 4944 O O . PRO B 1 70 ? -36.688 -25.438 -4.562 1 94.88 70 PRO B O 1
ATOM 4947 N N . TRP B 1 71 ? -37.812 -27.281 -4.258 1 93.62 71 TRP B N 1
ATOM 4948 C CA . TRP B 1 71 ? -38.688 -26.641 -3.271 1 93.62 71 TRP B CA 1
ATOM 4949 C C . TRP B 1 71 ? -37.906 -26.312 -2.004 1 93.62 71 TRP B C 1
ATOM 4951 O O . TRP B 1 71 ? -38.125 -25.266 -1.38 1 93.62 71 TRP B O 1
ATOM 4961 N N . GLY B 1 72 ? -37.031 -27.188 -1.633 1 92.5 72 GLY B N 1
ATOM 4962 C CA . GLY B 1 72 ? -36.188 -26.969 -0.457 1 92.5 72 GLY B CA 1
ATOM 4963 C C . GLY B 1 72 ? -35.25 -25.797 -0.61 1 92.5 72 GLY B C 1
ATOM 4964 O O . GLY B 1 72 ? -35.125 -24.969 0.293 1 92.5 72 GLY B O 1
ATOM 4965 N N . ARG B 1 73 ? -34.625 -25.797 -1.793 1 94.19 73 ARG B N 1
ATOM 4966 C CA . ARG B 1 73 ? -33.656 -24.734 -1.994 1 94.19 73 ARG B CA 1
ATOM 4967 C C . ARG B 1 73 ? -34.344 -23.391 -2.172 1 94.19 73 ARG B C 1
ATOM 4969 O O . ARG B 1 73 ? -33.812 -22.344 -1.804 1 94.19 73 ARG B O 1
ATOM 4976 N N . ALA B 1 74 ? -35.562 -23.344 -2.658 1 95.69 74 ALA B N 1
ATOM 4977 C CA . ALA B 1 74 ? -36.312 -22.094 -2.873 1 95.69 74 ALA B CA 1
ATOM 4978 C C . ALA B 1 74 ? -36.875 -21.562 -1.56 1 95.69 74 ALA B C 1
ATOM 4980 O O . ALA B 1 74 ? -37.094 -20.359 -1.41 1 95.69 74 ALA B O 1
ATOM 4981 N N . LEU B 1 75 ? -37.062 -22.406 -0.58 1 95.81 75 LEU B N 1
ATOM 4982 C CA . LEU B 1 75 ? -37.688 -22 0.687 1 95.81 75 LEU B CA 1
ATOM 4983 C C . LEU B 1 75 ? -36.625 -21.484 1.654 1 95.81 75 LEU B C 1
ATOM 4985 O O . LEU B 1 75 ? -36.938 -20.719 2.574 1 95.81 75 LEU B O 1
ATOM 4989 N N . LEU B 1 76 ? -35.438 -21.906 1.419 1 96.25 76 LEU B N 1
ATOM 4990 C CA . LEU B 1 76 ? -34.375 -21.578 2.355 1 96.25 76 LEU B CA 1
ATOM 4991 C C . LEU B 1 76 ? -34.156 -20.078 2.436 1 96.25 76 LEU B C 1
ATOM 4993 O O . LEU B 1 76 ? -34.031 -19.516 3.529 1 96.25 76 LEU B O 1
ATOM 4997 N N . PRO B 1 77 ? -34.062 -19.359 1.293 1 97.5 77 PRO B N 1
ATOM 4998 C CA . PRO B 1 77 ? -33.875 -17.906 1.378 1 97.5 77 PRO B CA 1
ATOM 4999 C C . PRO B 1 77 ? -35.062 -17.219 2.09 1 97.5 77 PRO B C 1
ATOM 5001 O O . PRO B 1 77 ? -34.844 -16.219 2.791 1 97.5 77 PRO B O 1
ATOM 5004 N N . LEU B 1 78 ? -36.219 -17.719 1.904 1 96.94 78 LEU B N 1
ATOM 5005 C CA . LEU B 1 78 ? -37.375 -17.156 2.584 1 96.94 78 LEU B CA 1
ATOM 5006 C C . LEU B 1 78 ? -37.25 -17.328 4.094 1 96.94 78 LEU B C 1
ATOM 5008 O O . LEU B 1 78 ? -37.594 -16.406 4.855 1 96.94 78 LEU B O 1
ATOM 5012 N N . LEU B 1 79 ? -36.844 -18.438 4.473 1 96.81 79 LEU B N 1
ATOM 5013 C CA . LEU B 1 79 ? -36.625 -18.688 5.895 1 96.81 79 LEU B CA 1
ATOM 5014 C C . LEU B 1 79 ? -35.5 -17.812 6.441 1 96.81 79 LEU B C 1
ATOM 5016 O O . LEU B 1 79 ? -35.625 -17.281 7.555 1 96.81 79 LEU B O 1
ATOM 5020 N N . ALA B 1 80 ? -34.5 -17.703 5.676 1 97.25 80 ALA B N 1
ATOM 5021 C CA . ALA B 1 80 ? -33.344 -16.906 6.098 1 97.25 80 ALA B CA 1
ATOM 5022 C C . ALA B 1 80 ? -33.75 -15.461 6.332 1 97.25 80 ALA B C 1
ATOM 5024 O O . ALA B 1 80 ? -33.406 -14.875 7.371 1 97.25 80 ALA B O 1
ATOM 5025 N N . VAL B 1 81 ? -34.469 -14.867 5.398 1 97.56 81 VAL B N 1
ATOM 5026 C CA . VAL B 1 81 ? -34.844 -13.453 5.516 1 97.56 81 VAL B CA 1
ATOM 5027 C C . VAL B 1 81 ? -35.812 -13.266 6.656 1 97.56 81 VAL B C 1
ATOM 5029 O O . VAL B 1 81 ? -35.812 -12.227 7.32 1 97.56 81 VAL B O 1
ATOM 5032 N N . THR B 1 82 ? -36.625 -14.273 6.91 1 96.88 82 THR B N 1
ATOM 5033 C CA . THR B 1 82 ? -37.562 -14.195 8.031 1 96.88 82 THR B CA 1
ATOM 5034 C C . THR B 1 82 ? -36.812 -14.195 9.359 1 96.88 82 THR B C 1
ATOM 5036 O O . THR B 1 82 ? -37.094 -13.391 10.242 1 96.88 82 THR B O 1
ATOM 5039 N N . LEU B 1 83 ? -35.875 -15.062 9.477 1 97.12 83 LEU B N 1
ATOM 5040 C CA . LEU B 1 83 ? -35.094 -15.148 10.711 1 97.12 83 LEU B CA 1
ATOM 5041 C C . LEU B 1 83 ? -34.25 -13.883 10.914 1 97.12 83 LEU B C 1
ATOM 5043 O O . LEU B 1 83 ? -34.156 -13.375 12.031 1 97.12 83 LEU B O 1
ATOM 5047 N N . ILE B 1 84 ? -33.656 -13.43 9.867 1 96.94 84 ILE B N 1
ATOM 5048 C CA . ILE B 1 84 ? -32.844 -12.211 9.938 1 96.94 84 ILE B CA 1
ATOM 5049 C C . ILE B 1 84 ? -33.75 -11.016 10.234 1 96.94 84 ILE B C 1
ATOM 5051 O O . ILE B 1 84 ? -33.438 -10.188 11.086 1 96.94 84 ILE B O 1
ATOM 5055 N N . GLY B 1 85 ? -34.844 -10.961 9.5 1 95.56 85 GLY B N 1
ATOM 5056 C CA . GLY B 1 85 ? -35.812 -9.875 9.703 1 95.56 85 GLY B CA 1
ATOM 5057 C C . GLY B 1 85 ? -36.344 -9.805 11.117 1 95.56 85 GLY B C 1
ATOM 5058 O O . GLY B 1 85 ? -36.438 -8.719 11.695 1 95.56 85 GLY B O 1
ATOM 5059 N N . LEU B 1 86 ? -36.625 -10.891 11.68 1 95.12 86 LEU B N 1
ATOM 5060 C CA . LEU B 1 86 ? -37.156 -10.945 13.039 1 95.12 86 LEU B CA 1
ATOM 5061 C C . LEU B 1 86 ? -36.125 -10.484 14.047 1 95.12 86 LEU B C 1
ATOM 5063 O O . LEU B 1 86 ? -36.438 -9.781 15.008 1 95.12 86 LEU B O 1
ATOM 5067 N N . TRP B 1 87 ? -34.906 -10.891 13.828 1 95.25 87 TRP B N 1
ATOM 5068 C CA . TRP B 1 87 ? -33.844 -10.484 14.719 1 95.25 87 TRP B CA 1
ATOM 5069 C C . TRP B 1 87 ? -33.562 -8.984 14.625 1 95.25 87 TRP B C 1
ATOM 5071 O O . TRP B 1 87 ? -33.469 -8.305 15.648 1 95.25 87 TRP B O 1
ATOM 5081 N N . LEU B 1 88 ? -33.531 -8.508 13.438 1 93.75 88 LEU B N 1
ATOM 5082 C CA . LEU B 1 88 ? -33.188 -7.102 13.227 1 93.75 88 LEU B CA 1
ATOM 5083 C C . LEU B 1 88 ? -34.344 -6.199 13.648 1 93.75 88 LEU B C 1
ATOM 5085 O O . LEU B 1 88 ? -34.125 -5.062 14.07 1 93.75 88 LEU B O 1
ATOM 5089 N N . TRP B 1 89 ? -35.5 -6.73 13.516 1 89.81 89 TRP B N 1
ATOM 5090 C CA . TRP B 1 89 ? -36.688 -5.957 13.906 1 89.81 89 TRP B CA 1
ATOM 5091 C C . TRP B 1 89 ? -36.656 -5.66 15.398 1 89.81 89 TRP B C 1
ATOM 5093 O O . TRP B 1 89 ? -37.094 -4.594 15.836 1 89.81 89 TRP B O 1
ATOM 5103 N N . ARG B 1 90 ? -36.062 -6.441 16.156 1 90.25 90 ARG B N 1
ATOM 5104 C CA . ARG B 1 90 ? -36.062 -6.316 17.609 1 90.25 90 ARG B CA 1
ATOM 5105 C C . ARG B 1 90 ? -34.875 -5.441 18.078 1 90.25 90 ARG B C 1
ATOM 5107 O O . ARG B 1 90 ? -34.844 -5.027 19.234 1 90.25 90 ARG B O 1
ATOM 5114 N N . GLN B 1 91 ? -34.094 -5.125 17.188 1 90.06 91 GLN B N 1
ATOM 5115 C CA . GLN B 1 91 ? -32.906 -4.371 17.562 1 90.06 91 GLN B CA 1
ATOM 5116 C C . GLN B 1 91 ? -33.031 -2.898 17.188 1 90.06 91 GLN B C 1
ATOM 5118 O O . GLN B 1 91 ? -33.719 -2.561 16.219 1 90.06 91 GLN B O 1
ATOM 5123 N N . PRO B 1 92 ? -32.438 -2.064 18.016 1 86.56 92 PRO B N 1
ATOM 5124 C CA . PRO B 1 92 ? -32.344 -0.664 17.609 1 86.56 92 PRO B CA 1
ATOM 5125 C C . PRO B 1 92 ? -31.547 -0.479 16.312 1 86.56 92 PRO B C 1
ATOM 5127 O O . PRO B 1 92 ? -30.703 -1.317 15.977 1 86.56 92 PRO B O 1
ATOM 5130 N N . VAL B 1 93 ? -31.766 0.537 15.641 1 81.62 93 VAL B N 1
ATOM 5131 C CA . VAL B 1 93 ? -31.188 0.825 14.336 1 81.62 93 VAL B CA 1
ATOM 5132 C C . VAL B 1 93 ? -29.672 0.863 14.438 1 81.62 93 VAL B C 1
ATOM 5134 O O . VAL B 1 93 ? -28.969 0.418 13.523 1 81.62 93 VAL B O 1
ATOM 5137 N N . ALA B 1 94 ? -29.188 1.292 15.484 1 83 94 ALA B N 1
ATOM 5138 C CA . ALA B 1 94 ? -27.75 1.416 15.688 1 83 94 ALA B CA 1
ATOM 5139 C C . ALA B 1 94 ? -27.078 0.044 15.734 1 83 94 ALA B C 1
ATOM 5141 O O . ALA B 1 94 ? -25.906 -0.093 15.383 1 83 94 ALA B O 1
ATOM 5142 N N . ASN B 1 95 ? -27.859 -0.949 16.078 1 86.5 95 ASN B N 1
ATOM 5143 C CA . ASN B 1 95 ? -27.297 -2.285 16.25 1 86.5 95 ASN B CA 1
ATOM 5144 C C . ASN B 1 95 ? -27.438 -3.121 14.977 1 86.5 95 ASN B C 1
ATOM 5146 O O . ASN B 1 95 ? -26.984 -4.266 14.93 1 86.5 95 ASN B O 1
ATOM 5150 N N . ARG B 1 96 ? -27.953 -2.465 13.977 1 87.38 96 ARG B N 1
ATOM 5151 C CA . ARG B 1 96 ? -28.188 -3.195 12.742 1 87.38 96 ARG B CA 1
ATOM 5152 C C . ARG B 1 96 ? -27.031 -3.039 11.766 1 87.38 96 ARG B C 1
ATOM 5154 O O . ARG B 1 96 ? -26.938 -3.773 10.781 1 87.38 96 ARG B O 1
ATOM 5161 N N . LYS B 1 97 ? -26.156 -2.107 12.094 1 87.31 97 LYS B N 1
ATOM 5162 C CA . LYS B 1 97 ? -25.016 -1.866 11.219 1 87.31 97 LYS B CA 1
ATOM 5163 C C . LYS B 1 97 ? -23.922 -2.91 11.438 1 87.31 97 LYS B C 1
ATOM 5165 O O . LYS B 1 97 ? -23.422 -3.064 12.547 1 87.31 97 LYS B O 1
ATOM 5170 N N . ILE B 1 98 ? -23.672 -3.672 10.422 1 89.5 98 ILE B N 1
ATOM 5171 C CA . ILE B 1 98 ? -22.656 -4.727 10.516 1 89.5 98 ILE B CA 1
ATOM 5172 C C . ILE B 1 98 ? -21.844 -4.781 9.227 1 89.5 98 ILE B C 1
ATOM 5174 O O . ILE B 1 98 ? -22.125 -4.043 8.273 1 89.5 98 ILE B O 1
ATOM 5178 N N . GLY B 1 99 ? -20.75 -5.539 9.289 1 91.44 99 GLY B N 1
ATOM 5179 C CA . GLY B 1 99 ? -19.969 -5.75 8.078 1 91.44 99 GLY B CA 1
ATOM 5180 C C . GLY B 1 99 ? -18.781 -4.809 7.957 1 91.44 99 GLY B C 1
ATOM 5181 O O . GLY B 1 99 ? -18.375 -4.184 8.938 1 91.44 99 GLY B O 1
ATOM 5182 N N . VAL B 1 100 ? -18.297 -4.746 6.785 1 91.31 100 VAL B N 1
ATOM 5183 C CA . VAL B 1 100 ? -17.094 -3.973 6.504 1 91.31 100 VAL B CA 1
ATOM 5184 C C . VAL B 1 100 ? -17.391 -2.48 6.613 1 91.31 100 VAL B C 1
ATOM 5186 O O . VAL B 1 100 ? -16.594 -1.713 7.145 1 91.31 100 VAL B O 1
ATOM 5189 N N . ALA B 1 101 ? -18.547 -2.094 6.145 1 87.75 101 ALA B N 1
ATOM 5190 C CA . ALA B 1 101 ? -18.938 -0.691 6.219 1 87.75 101 ALA B CA 1
ATOM 5191 C C . ALA B 1 101 ? -19 -0.214 7.668 1 87.75 101 ALA B C 1
ATOM 5193 O O . ALA B 1 101 ? -18.625 0.922 7.969 1 87.75 101 ALA B O 1
ATOM 5194 N N . HIS B 1 102 ? -19.469 -1.068 8.492 1 89.38 102 HIS B N 1
ATOM 5195 C CA . HIS B 1 102 ? -19.516 -0.741 9.914 1 89.38 102 HIS B CA 1
ATOM 5196 C C . HIS B 1 102 ? -18.109 -0.596 10.5 1 89.38 102 HIS B C 1
ATOM 5198 O O . HIS B 1 102 ? -17.859 0.289 11.32 1 89.38 102 HIS B O 1
ATOM 5204 N N . VAL B 1 103 ? -17.25 -1.446 10.102 1 91.44 103 VAL B N 1
ATOM 5205 C CA . VAL B 1 103 ? -15.867 -1.393 10.57 1 91.44 103 VAL B CA 1
ATOM 5206 C C . VAL B 1 103 ? -15.227 -0.069 10.156 1 91.44 103 VAL B C 1
ATOM 5208 O O . VAL B 1 103 ? -14.57 0.593 10.969 1 91.44 103 VAL B O 1
ATOM 5211 N N . ILE B 1 104 ? -15.453 0.325 8.961 1 85.56 104 ILE B N 1
ATOM 5212 C CA . ILE B 1 104 ? -14.891 1.569 8.445 1 85.56 104 ILE B CA 1
ATOM 5213 C C . ILE B 1 104 ? -15.492 2.756 9.195 1 85.56 104 ILE B C 1
ATOM 5215 O O . ILE B 1 104 ? -14.781 3.689 9.562 1 85.56 104 ILE B O 1
ATOM 5219 N N . GLU B 1 105 ? -16.766 2.684 9.422 1 80.5 105 GLU B N 1
ATOM 5220 C CA . GLU B 1 105 ? -17.453 3.752 10.148 1 80.5 105 GLU B CA 1
ATOM 5221 C C . GLU B 1 105 ? -16.906 3.895 11.562 1 80.5 105 GLU B C 1
ATOM 5223 O O . GLU B 1 105 ? -16.688 5.012 12.039 1 80.5 105 GLU B O 1
ATOM 5228 N N . ARG B 1 106 ? -16.766 2.758 12.18 1 83.06 106 ARG B N 1
ATOM 5229 C CA . ARG B 1 106 ? -16.281 2.783 13.555 1 83.06 106 ARG B CA 1
ATOM 5230 C C . ARG B 1 106 ? -14.828 3.246 13.617 1 83.06 106 ARG B C 1
ATOM 5232 O O . ARG B 1 106 ? -14.422 3.91 14.57 1 83.06 106 ARG B O 1
ATOM 5239 N N . LEU B 1 107 ? -14.102 2.904 12.703 1 77.5 107 LEU B N 1
ATOM 5240 C CA . LEU B 1 107 ? -12.703 3.33 12.641 1 77.5 107 LEU B CA 1
ATOM 5241 C C . LEU B 1 107 ? -12.602 4.832 12.398 1 77.5 107 LEU B C 1
ATOM 5243 O O . LEU B 1 107 ? -11.758 5.508 12.984 1 77.5 107 LEU B O 1
ATOM 5247 N N . THR B 1 108 ? -13.43 5.285 11.57 1 69.12 108 THR B N 1
ATOM 5248 C CA . THR B 1 108 ? -13.359 6.68 11.148 1 69.12 108 THR B CA 1
ATOM 5249 C C . THR B 1 108 ? -13.961 7.598 12.203 1 69.12 108 THR B C 1
ATOM 5251 O O . THR B 1 108 ? -13.43 8.672 12.477 1 69.12 108 THR B O 1
ATOM 5254 N N . TYR B 1 109 ? -15.078 7.07 12.82 1 65.56 109 TYR B N 1
ATOM 5255 C CA . TYR B 1 109 ? -15.844 8.016 13.633 1 65.56 109 TYR B CA 1
ATOM 5256 C C . TYR B 1 109 ? -15.82 7.613 15.102 1 65.56 109 TYR B C 1
ATOM 5258 O O . TYR B 1 109 ? -16.125 8.43 15.977 1 65.56 109 TYR B O 1
ATOM 5266 N N . HIS B 1 110 ? -15.523 6.418 15.352 1 70.12 110 HIS B N 1
ATOM 5267 C CA . HIS B 1 110 ? -15.641 5.969 16.734 1 70.12 110 HIS B CA 1
ATOM 5268 C C . HIS B 1 110 ? -14.32 5.391 17.25 1 70.12 110 HIS B C 1
ATOM 5270 O O . HIS B 1 110 ? -14.32 4.496 18.094 1 70.12 110 HIS B O 1
ATOM 5276 N N . GLN B 1 111 ? -13.227 5.812 16.672 1 68.19 111 GLN B N 1
ATOM 5277 C CA . GLN B 1 111 ? -11.883 5.504 17.141 1 68.19 111 GLN B CA 1
ATOM 5278 C C . GLN B 1 111 ? -11.664 3.996 17.219 1 68.19 111 GLN B C 1
ATOM 5280 O O . GLN B 1 111 ? -10.969 3.518 18.125 1 68.19 111 GLN B O 1
ATOM 5285 N N . GLY B 1 112 ? -12.422 3.266 16.469 1 77.19 112 GLY B N 1
ATOM 5286 C CA . GLY B 1 112 ? -12.188 1.833 16.391 1 77.19 112 GLY B CA 1
ATOM 5287 C C . GLY B 1 112 ? -12.867 1.057 17.516 1 77.19 112 GLY B C 1
ATOM 5288 O O . GLY B 1 112 ? -12.531 -0.104 17.766 1 77.19 112 GLY B O 1
ATOM 5289 N N . ARG B 1 113 ? -13.812 1.667 18.219 1 84.06 113 ARG B N 1
ATOM 5290 C CA . ARG B 1 113 ? -14.555 0.955 19.25 1 84.06 113 ARG B CA 1
ATOM 5291 C C . ARG B 1 113 ? -15.82 0.328 18.688 1 84.06 113 ARG B C 1
ATOM 5293 O O . ARG B 1 113 ? -16.578 0.981 17.953 1 84.06 113 ARG B O 1
ATOM 5300 N N . PHE B 1 114 ? -16.031 -0.925 19.031 1 91.75 114 PHE B N 1
ATOM 5301 C CA . PHE B 1 114 ? -17.172 -1.662 18.484 1 91.75 114 PHE B CA 1
ATOM 5302 C C . PHE B 1 114 ? -18.109 -2.09 19.609 1 91.75 114 PHE B C 1
ATOM 5304 O O . PHE B 1 114 ? -17.672 -2.602 20.641 1 91.75 114 PHE B O 1
ATOM 5311 N N . PRO B 1 115 ? -19.391 -1.858 19.391 1 91.12 115 PRO B N 1
ATOM 5312 C CA . PRO B 1 115 ? -20.344 -2.352 20.375 1 91.12 115 PRO B CA 1
ATOM 5313 C C . PRO B 1 115 ? -20.531 -3.865 20.312 1 91.12 115 PRO B C 1
ATOM 5315 O O . PRO B 1 115 ? -20.516 -4.453 19.234 1 91.12 115 PRO B O 1
ATOM 5318 N N . LEU B 1 116 ? -20.766 -4.48 21.422 1 92.5 116 LEU B N 1
ATOM 5319 C CA . LEU B 1 116 ? -20.922 -5.926 21.531 1 92.5 116 LEU B CA 1
ATOM 5320 C C . LEU B 1 116 ? -22.203 -6.398 20.844 1 92.5 116 LEU B C 1
ATOM 5322 O O . LEU B 1 116 ? -22.219 -7.48 20.25 1 92.5 116 LEU B O 1
ATOM 5326 N N . ARG B 1 117 ? -23.203 -5.652 20.875 1 92.94 117 ARG B N 1
ATOM 5327 C CA . ARG B 1 117 ? -24.484 -6.039 20.281 1 92.94 117 ARG B CA 1
ATOM 5328 C C . ARG B 1 117 ? -24.359 -6.211 18.766 1 92.94 117 ARG B C 1
ATOM 5330 O O . ARG B 1 117 ? -24.953 -7.129 18.188 1 92.94 117 ARG B O 1
ATOM 5337 N N . ASN B 1 118 ? -23.656 -5.285 18.125 1 95.44 118 ASN B N 1
ATOM 5338 C CA . ASN B 1 118 ? -23.422 -5.41 16.688 1 95.44 118 ASN B CA 1
ATOM 5339 C C . ASN B 1 118 ? -22.609 -6.664 16.359 1 95.44 118 ASN B C 1
ATOM 5341 O O . ASN B 1 118 ? -22.828 -7.301 15.336 1 95.44 118 ASN B O 1
ATOM 5345 N N . TRP B 1 119 ? -21.719 -6.953 17.281 1 96.06 119 TRP B N 1
ATOM 5346 C CA . TRP B 1 119 ? -20.859 -8.125 17.109 1 96.06 119 TRP B CA 1
ATOM 5347 C C . TRP B 1 119 ? -21.688 -9.406 17.141 1 96.06 119 TRP B C 1
ATOM 5349 O O . TRP B 1 119 ? -21.469 -10.312 16.344 1 96.06 119 TRP B O 1
ATOM 5359 N N . ILE B 1 120 ? -22.641 -9.516 17.984 1 95.81 12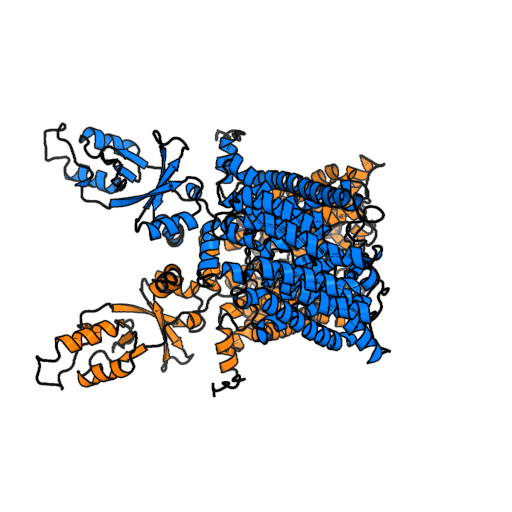0 ILE B N 1
ATOM 5360 C CA . ILE B 1 120 ? -23.531 -10.664 18.109 1 95.81 120 ILE B CA 1
ATOM 5361 C C . ILE B 1 120 ? -24.453 -10.734 16.891 1 95.81 120 ILE B C 1
ATOM 5363 O O . ILE B 1 120 ? -24.688 -11.812 16.344 1 95.81 120 ILE B O 1
ATOM 5367 N N . THR B 1 121 ? -24.953 -9.609 16.484 1 96.12 121 THR B N 1
ATOM 5368 C CA . THR B 1 121 ? -25.812 -9.539 15.305 1 96.12 121 THR B CA 1
ATOM 5369 C C . THR B 1 121 ? -25.062 -10.055 14.078 1 96.12 121 THR B C 1
ATOM 5371 O O . THR B 1 121 ? -25.656 -10.719 13.219 1 96.12 121 THR B O 1
ATOM 5374 N N . GLN B 1 122 ? -23.781 -9.703 13.984 1 96.88 122 GLN B N 1
ATOM 5375 C CA . GLN B 1 122 ? -22.969 -10.148 12.852 1 96.88 122 GLN B CA 1
ATOM 5376 C C . GLN B 1 122 ? -22.875 -11.664 12.805 1 96.88 122 GLN B C 1
ATOM 5378 O O . GLN B 1 122 ? -22.906 -12.266 11.727 1 96.88 122 GLN B O 1
ATOM 5383 N N . TRP B 1 123 ? -22.734 -12.305 13.969 1 96.69 123 TRP B N 1
ATOM 5384 C CA . TRP B 1 123 ? -22.734 -13.766 14.016 1 96.69 123 TRP B CA 1
ATOM 5385 C C . TRP B 1 123 ? -24.031 -14.328 13.445 1 96.69 123 TRP B C 1
ATOM 5387 O O . TRP B 1 123 ? -24 -15.211 12.586 1 96.69 123 TRP B O 1
ATOM 5397 N N . TRP B 1 124 ? -25.062 -13.789 13.875 1 96.25 124 TRP B N 1
ATOM 5398 C CA . TRP B 1 124 ? -26.375 -14.281 13.508 1 96.25 124 TRP B CA 1
ATOM 5399 C C . TRP B 1 124 ? -26.641 -14.086 12.023 1 96.25 124 TRP B C 1
ATOM 5401 O O . TRP B 1 124 ? -26.953 -15.039 11.305 1 96.25 124 TRP B O 1
ATOM 5411 N N . VAL B 1 125 ? -26.5 -12.883 11.578 1 96.62 125 VAL B N 1
ATOM 5412 C CA . VAL B 1 125 ? -26.812 -12.555 10.188 1 96.62 125 VAL B CA 1
ATOM 5413 C C . VAL B 1 125 ? -25.844 -13.266 9.25 1 96.62 125 VAL B C 1
ATOM 5415 O O . VAL B 1 125 ? -26.234 -13.75 8.195 1 96.62 125 VAL B O 1
ATOM 5418 N N . GLY B 1 126 ? -24.594 -13.32 9.648 1 96.38 126 GLY B N 1
ATOM 5419 C CA . GLY B 1 126 ? -23.594 -13.977 8.812 1 96.38 126 GLY B CA 1
ATOM 5420 C C . GLY B 1 126 ? -23.859 -15.453 8.617 1 96.38 126 GLY B C 1
ATOM 5421 O O . GLY B 1 126 ? -23.812 -15.953 7.488 1 96.38 126 GLY B O 1
ATOM 5422 N N . LEU B 1 127 ? -24.188 -16.156 9.656 1 96.5 127 LEU B N 1
ATOM 5423 C CA . LEU B 1 127 ? -24.422 -17.594 9.594 1 96.5 127 LEU B CA 1
ATOM 5424 C C . LEU B 1 127 ? -25.719 -17.891 8.852 1 96.5 127 LEU B C 1
ATOM 5426 O O . LEU B 1 127 ? -25.75 -18.75 7.961 1 96.5 127 LEU B O 1
ATOM 5430 N N . ILE B 1 128 ? -26.766 -17.172 9.141 1 96.69 128 ILE B N 1
ATOM 5431 C CA . ILE B 1 128 ? -28.078 -17.453 8.609 1 96.69 128 ILE B CA 1
ATOM 5432 C C . ILE B 1 128 ? -28.141 -17.078 7.129 1 96.69 128 ILE B C 1
ATOM 5434 O O . ILE B 1 128 ? -28.781 -17.75 6.328 1 96.69 128 ILE B O 1
ATOM 5438 N N . SER B 1 129 ? -27.484 -16.016 6.77 1 96.69 129 SER B N 1
ATOM 5439 C CA . SER B 1 129 ? -27.5 -15.586 5.375 1 96.69 129 SER B CA 1
ATOM 5440 C C . SER B 1 129 ? -26.812 -16.609 4.473 1 96.69 129 SER B C 1
ATOM 5442 O O . SER B 1 129 ? -27.328 -16.938 3.398 1 96.69 129 SER B O 1
ATOM 5444 N N . VAL B 1 130 ? -25.688 -17.156 4.918 1 95.19 130 VAL B N 1
ATOM 5445 C CA . VAL B 1 130 ? -24.938 -18.109 4.109 1 95.19 130 VAL B CA 1
ATOM 5446 C C . VAL B 1 130 ? -25.656 -19.469 4.105 1 95.19 130 VAL B C 1
ATOM 5448 O O . VAL B 1 130 ? -25.875 -20.047 3.045 1 95.19 130 VAL B O 1
ATOM 5451 N N . LEU B 1 131 ? -26.094 -19.906 5.242 1 95.12 131 LEU B N 1
ATOM 5452 C CA . LEU B 1 131 ? -26.75 -21.203 5.363 1 95.12 131 LEU B CA 1
ATOM 5453 C C . LEU B 1 131 ? -28.125 -21.172 4.703 1 95.12 131 LEU B C 1
ATOM 5455 O O . LEU B 1 131 ? -28.594 -22.188 4.172 1 95.12 131 LEU B O 1
ATOM 5459 N N . GLY B 1 132 ? -28.766 -20.031 4.781 1 95.88 132 GLY B N 1
ATOM 5460 C CA . GLY B 1 132 ? -30.094 -19.891 4.23 1 95.88 132 GLY B CA 1
ATOM 5461 C C . GLY B 1 132 ? -30.109 -19.719 2.723 1 95.88 132 GLY B C 1
ATOM 5462 O O . GLY B 1 132 ? -31.172 -19.703 2.1 1 95.88 132 GLY B O 1
ATOM 5463 N N . GLY B 1 133 ? -28.984 -19.578 2.191 1 95.69 133 GLY B N 1
ATOM 5464 C CA . GLY B 1 133 ? -28.891 -19.594 0.74 1 95.69 133 GLY B CA 1
ATOM 5465 C C . GLY B 1 133 ? -29.016 -18.203 0.125 1 95.69 133 GLY B C 1
ATOM 5466 O O . GLY B 1 133 ? -29.234 -18.078 -1.079 1 95.69 133 GLY B O 1
ATOM 5467 N N . LEU B 1 134 ? -29 -17.172 0.861 1 97.25 134 LEU B N 1
ATOM 5468 C CA . LEU B 1 134 ? -28.891 -15.852 0.262 1 97.25 134 LEU B CA 1
ATOM 5469 C C . LEU B 1 134 ? -27.562 -15.68 -0.461 1 97.25 134 LEU B C 1
ATOM 5471 O O . LEU B 1 134 ? -26.609 -16.422 -0.202 1 97.25 134 LEU B O 1
ATOM 5475 N N . SER B 1 135 ? -27.531 -14.859 -1.499 1 97.06 135 SER B N 1
ATOM 5476 C CA . SER B 1 135 ? -26.266 -14.539 -2.15 1 97.06 135 SER B CA 1
ATOM 5477 C C . SER B 1 135 ? -25.375 -13.695 -1.248 1 97.06 135 SER B C 1
ATOM 5479 O O . SER B 1 135 ? -25.391 -12.469 -1.321 1 97.06 135 SER B O 1
ATOM 5481 N N . ALA B 1 136 ? -24.609 -14.375 -0.394 1 95.44 136 ALA B N 1
ATOM 5482 C CA . ALA B 1 136 ? -23.828 -13.703 0.636 1 95.44 136 ALA B CA 1
ATOM 5483 C C . ALA B 1 136 ? -22.484 -14.398 0.841 1 95.44 136 ALA B C 1
ATOM 5485 O O . ALA B 1 136 ? -22.375 -15.609 0.652 1 95.44 136 ALA B O 1
ATOM 5486 N N . GLY B 1 137 ? -21.516 -13.625 1.202 1 93.75 137 GLY B N 1
ATOM 5487 C CA . GLY B 1 137 ? -20.188 -14.164 1.487 1 93.75 137 GLY B CA 1
ATOM 5488 C C . GLY B 1 137 ? -19.906 -14.273 2.973 1 93.75 137 GLY B C 1
ATOM 5489 O O . GLY B 1 137 ? -20.719 -13.891 3.803 1 93.75 137 GLY B O 1
ATOM 5490 N N . ARG B 1 138 ? -18.797 -14.805 3.301 1 93.5 138 ARG B N 1
ATOM 5491 C CA . ARG B 1 138 ? -18.406 -14.969 4.695 1 93.5 138 ARG B CA 1
ATOM 5492 C C . ARG B 1 138 ? -17.281 -14 5.074 1 93.5 138 ARG B C 1
ATOM 5494 O O . ARG B 1 138 ? -16.938 -13.883 6.25 1 93.5 138 ARG B O 1
ATOM 5501 N N . GLU B 1 139 ? -16.766 -13.234 4.156 1 93.25 139 GLU B N 1
ATOM 5502 C CA . GLU B 1 139 ? -15.617 -12.359 4.379 1 93.25 139 GLU B CA 1
ATOM 5503 C C . GLU B 1 139 ? -16.016 -11.133 5.191 1 93.25 139 GLU B C 1
ATOM 5505 O O . GLU B 1 139 ? -15.25 -10.672 6.051 1 93.25 139 GLU B O 1
ATOM 5510 N N . GLY B 1 140 ? -17.156 -10.594 4.855 1 93.38 140 GLY B N 1
ATOM 5511 C CA . GLY B 1 140 ? -17.641 -9.453 5.617 1 93.38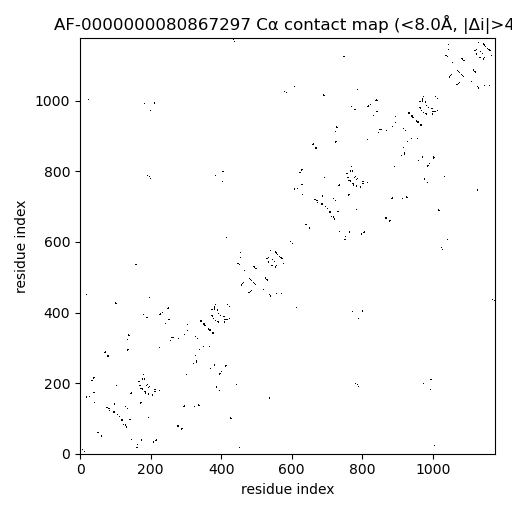 140 GLY B CA 1
ATOM 5512 C C . GLY B 1 140 ? -17.75 -9.734 7.102 1 93.38 140 GLY B C 1
ATOM 5513 O O . GLY B 1 140 ? -17.156 -9.031 7.922 1 93.38 140 GLY B O 1
ATOM 5514 N N . PRO B 1 141 ? -18.484 -10.766 7.367 1 95.38 141 PRO B N 1
ATOM 5515 C CA . PRO B 1 141 ? -18.578 -11.164 8.773 1 95.38 141 PRO B CA 1
ATOM 5516 C C . PRO B 1 141 ? -17.219 -11.445 9.406 1 95.38 141 PRO B C 1
ATOM 5518 O O . PRO B 1 141 ? -16.984 -11.086 10.562 1 95.38 141 PRO B O 1
ATOM 5521 N N . ALA B 1 142 ? -16.359 -12.055 8.648 1 95.31 142 ALA B N 1
ATOM 5522 C CA . ALA B 1 142 ? -15.023 -12.359 9.172 1 95.31 142 ALA B CA 1
ATOM 5523 C C . ALA B 1 142 ? -14.281 -11.078 9.547 1 95.31 142 ALA B C 1
ATOM 5525 O O . ALA B 1 142 ? -13.695 -10.992 10.625 1 95.31 142 ALA B O 1
ATOM 5526 N N . ILE B 1 143 ? -14.344 -10.133 8.727 1 96.38 143 ILE B N 1
ATOM 5527 C CA . ILE B 1 143 ? -13.648 -8.867 8.938 1 96.38 143 ILE B CA 1
ATOM 5528 C C . ILE B 1 143 ? -14.227 -8.156 10.164 1 96.38 143 ILE B C 1
ATOM 5530 O O . ILE B 1 143 ? -13.477 -7.707 11.039 1 96.38 143 ILE B O 1
ATOM 5534 N N . HIS B 1 144 ? -15.547 -8.102 10.195 1 97.06 144 HIS B N 1
ATOM 5535 C CA . HIS B 1 144 ? -16.188 -7.426 11.32 1 97.06 144 HIS B CA 1
ATOM 5536 C C . HIS B 1 144 ? -15.906 -8.148 12.633 1 97.06 144 HIS B C 1
ATOM 5538 O O . HIS B 1 144 ? -15.539 -7.516 13.625 1 97.06 144 HIS B O 1
ATOM 5544 N N . LEU B 1 145 ? -16.078 -9.414 12.633 1 97.56 145 LEU B N 1
ATOM 5545 C CA . LEU B 1 145 ? -15.867 -10.203 13.844 1 97.56 145 LEU B CA 1
ATOM 5546 C C . LEU B 1 145 ? -14.414 -10.117 14.305 1 97.56 145 LEU B C 1
ATOM 5548 O O . LEU B 1 145 ? -14.141 -9.945 15.492 1 97.56 145 LEU B O 1
ATOM 5552 N N . GLY B 1 146 ? -13.5 -10.219 13.383 1 97.5 146 GLY B N 1
ATOM 5553 C CA . GLY B 1 146 ? -12.086 -10.125 13.711 1 97.5 146 GLY B CA 1
ATOM 5554 C C . GLY B 1 146 ? -11.68 -8.75 14.219 1 97.5 146 GLY B C 1
ATOM 5555 O O . GLY B 1 146 ? -11.062 -8.633 15.281 1 97.5 146 GLY B O 1
ATOM 5556 N N . ALA B 1 147 ? -12.039 -7.742 13.508 1 96.5 147 ALA B N 1
ATOM 5557 C CA . ALA B 1 147 ? -11.703 -6.371 13.875 1 96.5 147 ALA B CA 1
ATOM 5558 C C . ALA B 1 147 ? -12.273 -6.02 15.25 1 96.5 147 ALA B C 1
ATOM 5560 O O . ALA B 1 147 ? -11.57 -5.445 16.094 1 96.5 147 ALA B O 1
ATOM 5561 N N . ALA B 1 148 ? -13.508 -6.387 15.453 1 96.19 148 ALA B N 1
ATOM 5562 C CA . ALA B 1 148 ? -14.172 -6.051 16.719 1 96.19 148 ALA B CA 1
ATOM 5563 C C . ALA B 1 148 ? -13.555 -6.816 17.875 1 96.19 148 ALA B C 1
ATOM 5565 O O . ALA B 1 148 ? -13.398 -6.27 18.969 1 96.19 148 ALA B O 1
ATOM 5566 N N . ALA B 1 149 ? -13.227 -8.016 17.688 1 97.06 149 ALA B N 1
ATOM 5567 C CA . ALA B 1 149 ? -12.641 -8.82 18.75 1 97.06 149 ALA B CA 1
ATOM 5568 C C . ALA B 1 149 ? -11.273 -8.273 19.172 1 97.06 149 ALA B C 1
ATOM 5570 O O . ALA B 1 149 ? -10.977 -8.172 20.359 1 97.06 149 ALA B O 1
ATOM 5571 N N . VAL B 1 150 ? -10.508 -7.988 18.234 1 96.06 150 VAL B N 1
ATOM 5572 C CA . VAL B 1 150 ? -9.164 -7.492 18.516 1 96.06 150 VAL B CA 1
ATOM 5573 C C . VAL B 1 150 ? -9.242 -6.098 19.125 1 96.06 150 VAL B C 1
ATOM 5575 O O . VAL B 1 150 ? -8.453 -5.758 20.016 1 96.06 150 VAL B O 1
ATOM 5578 N N . SER B 1 151 ? -10.141 -5.324 18.594 1 91.5 151 SER B N 1
ATOM 5579 C CA . SER B 1 151 ? -10.367 -4.023 19.219 1 91.5 151 SER B CA 1
ATOM 5580 C C . SER B 1 151 ? -10.789 -4.176 20.672 1 91.5 151 SER B C 1
ATOM 5582 O O . SER B 1 151 ? -10.391 -3.385 21.531 1 91.5 151 SER B O 1
ATOM 5584 N N . GLY B 1 152 ? -11.664 -5.086 20.938 1 92.25 152 GLY B N 1
ATOM 5585 C CA . GLY B 1 152 ? -12.055 -5.379 22.297 1 92.25 152 GLY B CA 1
ATOM 5586 C C . GLY B 1 152 ? -10.883 -5.715 23.203 1 92.25 152 GLY B C 1
ATOM 5587 O O . GLY B 1 152 ? -10.828 -5.281 24.344 1 92.25 152 GLY B O 1
ATOM 5588 N N . LEU B 1 153 ? -9.977 -6.488 22.672 1 90.19 153 LEU B N 1
ATOM 5589 C CA . LEU B 1 153 ? -8.75 -6.797 23.406 1 90.19 153 LEU B CA 1
ATOM 5590 C C . LEU B 1 153 ? -7.957 -5.527 23.688 1 90.19 153 LEU B C 1
ATOM 5592 O O . LEU B 1 153 ? -7.457 -5.344 24.812 1 90.19 153 LEU B O 1
ATOM 5596 N N . GLY B 1 154 ? -7.809 -4.691 22.734 1 86.62 154 GLY B N 1
ATOM 5597 C CA . GLY B 1 154 ? -7.109 -3.43 22.922 1 86.62 154 GLY B CA 1
ATOM 5598 C C . GLY B 1 154 ? -7.742 -2.551 23.984 1 86.62 154 GLY B C 1
ATOM 5599 O O . GLY B 1 154 ? -7.035 -1.92 24.781 1 86.62 154 GLY B O 1
ATOM 5600 N N . GLN B 1 155 ? -9.031 -2.586 23.953 1 81.12 155 GLN B N 1
ATOM 5601 C CA . GLN B 1 155 ? -9.75 -1.798 24.953 1 81.12 155 GLN B CA 1
ATOM 5602 C C . GLN B 1 155 ? -9.539 -2.357 26.359 1 81.12 155 GLN B C 1
ATOM 5604 O O . GLN B 1 155 ? -9.383 -1.6 27.312 1 81.12 155 GLN B O 1
ATOM 5609 N N . ARG B 1 156 ? -9.555 -3.553 26.453 1 84.75 156 ARG B N 1
ATOM 5610 C CA . ARG B 1 156 ? -9.344 -4.195 27.75 1 84.75 156 ARG B CA 1
ATOM 5611 C C . ARG B 1 156 ? -7.941 -3.908 28.281 1 84.75 156 ARG B C 1
ATOM 5613 O O . ARG B 1 156 ? -7.738 -3.781 29.484 1 84.75 156 ARG B O 1
ATOM 5620 N N . LEU B 1 157 ? -7.031 -3.781 27.375 1 80.38 157 LEU B N 1
ATOM 5621 C CA . LEU B 1 157 ? -5.656 -3.48 27.75 1 80.38 157 LEU B CA 1
ATOM 5622 C C . LEU B 1 157 ? -5.445 -1.976 27.875 1 80.38 157 LEU B C 1
ATOM 5624 O O . LEU B 1 157 ? -4.328 -1.521 28.141 1 80.38 157 LEU B O 1
ATOM 5628 N N . LYS B 1 158 ? -6.484 -1.175 27.641 1 73.19 158 LYS B N 1
ATOM 5629 C CA . LYS B 1 158 ? -6.484 0.28 27.781 1 73.19 158 LYS B CA 1
ATOM 5630 C C . LYS B 1 158 ? -5.398 0.908 26.906 1 73.19 158 LYS B C 1
ATOM 5632 O O . LYS B 1 158 ? -4.633 1.755 27.375 1 73.19 158 LYS B O 1
ATOM 5637 N N . LEU B 1 159 ? -5.379 0.45 25.75 1 73.69 159 LEU B N 1
ATOM 5638 C CA . LEU B 1 159 ? -4.402 0.978 24.797 1 73.69 159 LEU B CA 1
ATOM 5639 C C . LEU B 1 159 ? -4.859 2.316 24.234 1 73.69 159 LEU B C 1
ATOM 5641 O O . LEU B 1 159 ? -6.062 2.598 24.188 1 73.69 159 LEU B O 1
ATOM 5645 N N . PRO B 1 160 ? -3.857 3.125 23.859 1 65.88 160 PRO B N 1
ATOM 5646 C CA . PRO B 1 160 ? -4.227 4.367 23.172 1 65.88 160 PRO B CA 1
ATOM 5647 C C . PRO B 1 160 ? -4.973 4.125 21.859 1 65.88 160 PRO B C 1
ATOM 5649 O O . PRO B 1 160 ? -4.789 3.082 21.234 1 65.88 160 PRO B O 1
ATOM 5652 N N . HIS B 1 161 ? -5.77 5.113 21.453 1 69.25 161 HIS B N 1
ATOM 5653 C CA . HIS B 1 161 ? -6.637 4.965 20.297 1 69.25 161 HIS B CA 1
ATOM 5654 C C . HIS B 1 161 ? -5.824 4.781 19.016 1 69.25 161 HIS B C 1
ATOM 5656 O O . HIS B 1 161 ? -6.281 4.133 18.078 1 69.25 161 HIS B O 1
ATOM 5662 N N . ASN B 1 162 ? -4.66 5.328 19.016 1 69.19 162 ASN B N 1
ATOM 5663 C CA . ASN B 1 162 ? -3.816 5.117 17.844 1 69.19 162 ASN B CA 1
ATOM 5664 C C . ASN B 1 162 ? -3.42 3.652 17.703 1 69.19 162 ASN B C 1
ATOM 5666 O O . ASN B 1 162 ? -3.34 3.137 16.578 1 69.19 162 ASN B O 1
ATOM 5670 N N . SER B 1 163 ? -3.213 3.064 18.75 1 74.94 163 SER B N 1
ATOM 5671 C CA . SER B 1 163 ? -2.883 1.643 18.719 1 74.94 163 SER B CA 1
ATOM 5672 C C . SER B 1 163 ? -4.109 0.794 18.406 1 74.94 163 SER B C 1
ATOM 5674 O O . SER B 1 163 ? -3.996 -0.263 17.781 1 74.94 163 SER B O 1
ATOM 5676 N N . LEU B 1 164 ? -5.238 1.274 18.828 1 78.81 164 LEU B N 1
ATOM 5677 C CA . LEU B 1 164 ? -6.477 0.553 18.547 1 78.81 164 LEU B CA 1
ATOM 5678 C C . LEU B 1 164 ? -6.742 0.497 17.047 1 78.81 164 LEU B C 1
ATOM 5680 O O . LEU B 1 164 ? -7.242 -0.51 16.531 1 78.81 164 LEU B O 1
ATOM 5684 N N . ARG B 1 165 ? -6.406 1.509 16.391 1 80.38 165 ARG B N 1
ATOM 5685 C CA . ARG B 1 165 ? -6.586 1.565 14.938 1 80.38 165 ARG B CA 1
ATOM 5686 C C . ARG B 1 165 ? -5.727 0.519 14.242 1 80.38 165 ARG B C 1
ATOM 5688 O O . ARG B 1 165 ? -6.184 -0.144 13.305 1 80.38 165 ARG B O 1
ATOM 5695 N N . VAL B 1 166 ? -4.562 0.389 14.734 1 83.44 166 VAL B N 1
ATOM 5696 C CA . VAL B 1 166 ? -3.656 -0.599 14.156 1 83.44 166 VAL B CA 1
ATOM 5697 C C . VAL B 1 166 ? -4.184 -2.006 14.43 1 83.44 166 VAL B C 1
ATOM 5699 O O . VAL B 1 166 ? -4.102 -2.883 13.57 1 83.44 166 VAL B O 1
ATOM 5702 N N . LEU B 1 167 ? -4.727 -2.168 15.562 1 89.81 167 LEU B N 1
ATOM 5703 C CA . LEU B 1 167 ? -5.262 -3.479 15.922 1 89.81 167 LEU B CA 1
ATOM 5704 C C . LEU B 1 167 ? -6.457 -3.832 15.039 1 89.81 167 LEU B C 1
ATOM 5706 O O . LEU B 1 167 ? -6.617 -4.988 14.641 1 89.81 167 LEU B O 1
ATOM 5710 N N . VAL B 1 168 ? -7.273 -2.85 14.742 1 91.56 168 VAL B N 1
ATOM 5711 C CA . VAL B 1 168 ? -8.406 -3.076 13.852 1 91.56 168 VAL B CA 1
ATOM 5712 C C . VAL B 1 168 ? -7.898 -3.518 12.477 1 91.56 168 VAL B C 1
ATOM 5714 O O . VAL B 1 168 ? -8.453 -4.438 11.875 1 91.56 168 VAL B O 1
ATOM 5717 N N . ALA B 1 169 ? -6.852 -2.877 12.055 1 91.81 169 ALA B N 1
ATOM 5718 C CA . ALA B 1 169 ? -6.234 -3.27 10.797 1 91.81 169 ALA B CA 1
ATOM 5719 C C . ALA B 1 169 ? -5.684 -4.691 10.867 1 91.81 169 ALA B C 1
ATOM 5721 O O . ALA B 1 169 ? -5.793 -5.457 9.906 1 91.81 169 ALA B O 1
ATOM 5722 N N . CYS B 1 170 ? -5.129 -5.008 11.977 1 94.5 170 CYS B N 1
ATOM 5723 C CA . CYS B 1 170 ? -4.625 -6.359 12.195 1 94.5 170 CYS B CA 1
ATOM 5724 C C . CYS B 1 170 ? -5.75 -7.383 12.094 1 94.5 170 CYS B C 1
ATOM 5726 O O . CYS B 1 170 ? -5.613 -8.398 11.406 1 94.5 170 CYS B O 1
ATOM 5728 N N . GLY B 1 171 ? -6.789 -7.09 12.75 1 96.62 171 GLY B N 1
ATOM 5729 C CA . GLY B 1 171 ? -7.93 -7.992 12.695 1 96.62 171 GLY B CA 1
ATOM 5730 C C . GLY B 1 171 ? -8.5 -8.148 11.297 1 96.62 171 GLY B C 1
ATOM 5731 O O . GLY B 1 171 ? -8.867 -9.25 10.883 1 96.62 171 GLY B O 1
ATOM 5732 N N . THR B 1 172 ? -8.586 -7.094 10.602 1 95.94 172 THR B N 1
ATOM 5733 C CA . THR B 1 172 ? -9.117 -7.098 9.242 1 95.94 172 THR B CA 1
ATOM 5734 C C . THR B 1 172 ? -8.227 -7.938 8.32 1 95.94 172 THR B C 1
ATOM 5736 O O . THR B 1 172 ? -8.727 -8.789 7.59 1 95.94 172 THR B O 1
ATOM 5739 N N . ALA B 1 173 ? -6.957 -7.68 8.398 1 96.69 173 ALA B N 1
ATOM 5740 C CA . ALA B 1 173 ? -6.008 -8.398 7.559 1 96.69 173 ALA B CA 1
ATOM 5741 C C . ALA B 1 173 ? -6.016 -9.891 7.875 1 96.69 173 ALA B C 1
ATOM 5743 O O . ALA B 1 173 ? -6.008 -10.727 6.969 1 96.69 173 ALA B O 1
ATOM 5744 N N . ALA B 1 174 ? -6.02 -10.195 9.117 1 97.44 174 ALA B N 1
ATOM 5745 C CA . ALA B 1 174 ? -6.027 -11.594 9.539 1 97.44 174 ALA B CA 1
ATOM 5746 C C . ALA B 1 174 ? -7.301 -12.305 9.086 1 97.44 174 ALA B C 1
ATOM 5748 O O . ALA B 1 174 ? -7.27 -13.484 8.734 1 97.44 174 ALA B O 1
ATOM 5749 N N . ALA B 1 175 ? -8.367 -11.602 9.148 1 97.5 175 ALA B N 1
ATOM 5750 C CA . ALA B 1 175 ? -9.648 -12.172 8.734 1 97.5 175 ALA B CA 1
ATOM 5751 C C . ALA B 1 175 ? -9.625 -12.562 7.258 1 97.5 175 ALA B C 1
ATOM 5753 O O . ALA B 1 175 ? -10.016 -13.672 6.895 1 97.5 175 ALA B O 1
ATOM 5754 N N . ILE B 1 176 ? -9.203 -11.719 6.414 1 95.25 176 ILE B N 1
ATOM 5755 C CA . ILE B 1 176 ? -9.133 -11.992 4.984 1 95.25 176 ILE B CA 1
ATOM 5756 C C . ILE B 1 176 ? -8.141 -13.125 4.723 1 95.25 176 ILE B C 1
ATOM 5758 O O . ILE B 1 176 ? -8.422 -14.039 3.949 1 95.25 176 ILE B O 1
ATOM 5762 N N . SER B 1 177 ? -7.012 -12.992 5.367 1 94.38 177 SER B N 1
ATOM 5763 C CA . SER B 1 177 ? -5.977 -14.008 5.23 1 94.38 177 SER B CA 1
ATOM 5764 C C . SER B 1 177 ? -6.5 -15.383 5.625 1 94.38 177 SER B C 1
ATOM 5766 O O . SER B 1 177 ? -6.254 -16.375 4.926 1 94.38 177 SER B O 1
ATOM 5768 N N . ALA B 1 178 ? -7.195 -15.445 6.695 1 93.75 178 ALA B N 1
ATOM 5769 C CA . ALA B 1 178 ? -7.719 -16.719 7.191 1 93.75 178 ALA B CA 1
ATOM 5770 C C . ALA B 1 178 ? -8.859 -17.219 6.312 1 93.75 178 ALA B C 1
ATOM 5772 O O . ALA B 1 178 ? -9.055 -18.438 6.18 1 93.75 178 ALA B O 1
ATOM 5773 N N . SER B 1 179 ? -9.539 -16.328 5.688 1 91.06 179 SER B N 1
ATOM 5774 C CA . SER B 1 179 ? -10.703 -16.703 4.883 1 91.06 179 SER B CA 1
ATOM 5775 C C . SER B 1 179 ? -10.281 -17.25 3.529 1 91.06 179 SER B C 1
ATOM 5777 O O . SER B 1 179 ? -10.891 -18.203 3.023 1 91.06 179 SER B O 1
ATOM 5779 N N . PHE B 1 180 ? -9.234 -16.688 2.922 1 88.19 180 PHE B N 1
ATOM 5780 C CA . PHE B 1 180 ? -8.906 -17.016 1.54 1 88.19 180 PHE B CA 1
ATOM 5781 C C . PHE B 1 180 ? -7.504 -17.609 1.447 1 88.19 180 PHE B C 1
ATOM 5783 O O . PHE B 1 180 ? -7.055 -17.984 0.362 1 88.19 180 PHE B O 1
ATOM 5790 N N . HIS B 1 181 ? -6.801 -17.656 2.537 1 87.69 181 HIS B N 1
ATOM 5791 C CA . HIS B 1 181 ? -5.391 -18.031 2.502 1 87.69 181 HIS B CA 1
ATOM 5792 C C . HIS B 1 181 ? -4.586 -17.078 1.626 1 87.69 181 HIS B C 1
ATOM 5794 O O . HIS B 1 181 ? -3.809 -17.516 0.775 1 87.69 181 HIS B O 1
ATOM 5800 N N . THR B 1 182 ? -4.926 -15.867 1.786 1 90.38 182 THR B N 1
ATOM 5801 C CA . THR B 1 182 ? -4.254 -14.812 1.037 1 90.38 182 THR B CA 1
ATOM 5802 C C . THR B 1 182 ? -3.674 -13.766 1.982 1 90.38 182 THR B C 1
ATOM 5804 O O . THR B 1 182 ? -4.215 -12.664 2.105 1 90.38 182 THR B O 1
ATOM 5807 N N . PRO B 1 183 ? -2.543 -14.039 2.541 1 92.75 183 PRO B N 1
ATOM 5808 C CA . PRO B 1 183 ? -2.02 -13.164 3.594 1 92.75 183 PRO B CA 1
ATOM 5809 C C . PRO B 1 183 ? -1.629 -11.781 3.072 1 92.75 183 PRO B C 1
ATOM 5811 O O . PRO B 1 183 ? -1.911 -10.773 3.721 1 92.75 183 PRO B O 1
ATOM 5814 N N . ILE B 1 184 ? -0.973 -11.672 1.971 1 92.56 184 ILE B N 1
ATOM 5815 C CA . ILE B 1 184 ? -0.538 -10.375 1.467 1 92.56 184 ILE B CA 1
ATOM 5816 C C . ILE B 1 184 ? -1.753 -9.562 1.033 1 92.56 184 ILE B C 1
ATOM 5818 O O . ILE B 1 184 ? -1.828 -8.359 1.302 1 92.56 184 ILE B O 1
ATOM 5822 N N . ALA B 1 185 ? -2.686 -10.258 0.345 1 93.38 185 ALA B N 1
ATOM 5823 C CA . ALA B 1 185 ? -3.924 -9.578 -0.037 1 93.38 185 ALA B CA 1
ATOM 5824 C C . ALA B 1 185 ? -4.648 -9.031 1.188 1 93.38 185 ALA B C 1
ATOM 5826 O O . ALA B 1 185 ? -5.242 -7.949 1.136 1 93.38 185 ALA B O 1
ATOM 5827 N N . GLY B 1 186 ? -4.598 -9.789 2.246 1 94.44 186 GLY B N 1
ATOM 5828 C CA . GLY B 1 186 ? -5.219 -9.328 3.479 1 94.44 186 GLY B CA 1
ATOM 5829 C C . GLY B 1 186 ? -4.602 -8.055 4.016 1 94.44 186 GLY B C 1
ATOM 5830 O O . GLY B 1 186 ? -5.316 -7.148 4.449 1 94.44 186 GLY B O 1
ATOM 5831 N N . VAL B 1 187 ? -3.318 -7.992 3.955 1 92.88 187 VAL B N 1
ATOM 5832 C CA . VAL B 1 187 ? -2.607 -6.816 4.445 1 92.88 187 VAL B CA 1
ATOM 5833 C C . VAL B 1 187 ? -2.961 -5.605 3.586 1 92.88 187 VAL B C 1
ATOM 5835 O O . VAL B 1 187 ? -3.295 -4.539 4.109 1 92.88 187 VAL B O 1
ATOM 5838 N N . ILE B 1 188 ? -2.904 -5.793 2.301 1 90 188 ILE B N 1
ATOM 5839 C CA . ILE B 1 188 ? -3.15 -4.684 1.386 1 90 188 ILE B CA 1
ATOM 5840 C C . ILE B 1 188 ? -4.617 -4.262 1.468 1 90 188 ILE B C 1
ATOM 5842 O O . ILE B 1 188 ? -4.93 -3.072 1.396 1 90 188 ILE B O 1
ATOM 5846 N N . PHE B 1 189 ? -5.488 -5.176 1.643 1 91 189 PHE B N 1
ATOM 5847 C CA . PHE B 1 189 ? -6.902 -4.863 1.811 1 91 189 PHE B CA 1
ATOM 5848 C C . PHE B 1 189 ? -7.117 -3.988 3.041 1 91 189 PHE B C 1
ATOM 5850 O O . PHE B 1 189 ? -7.852 -2.998 2.984 1 91 189 PHE B O 1
ATOM 5857 N N . ALA B 1 190 ? -6.543 -4.414 4.121 1 90.31 190 ALA B N 1
ATOM 5858 C CA . ALA B 1 190 ? -6.68 -3.65 5.359 1 90.31 190 ALA B CA 1
ATOM 5859 C C . ALA B 1 190 ? -6.184 -2.219 5.172 1 90.31 190 ALA B C 1
ATOM 5861 O O . ALA B 1 190 ? -6.805 -1.271 5.664 1 90.31 190 ALA B O 1
ATOM 5862 N N . MET B 1 191 ? -5.168 -2.111 4.418 1 84.12 191 MET B N 1
ATOM 5863 C CA . MET B 1 191 ? -4.551 -0.795 4.277 1 84.12 191 MET B CA 1
ATOM 5864 C C . MET B 1 191 ? -5.266 0.03 3.211 1 84.12 191 MET B C 1
ATOM 5866 O O . MET B 1 191 ? -5.43 1.241 3.365 1 84.12 191 MET B O 1
ATOM 5870 N N . GLU B 1 192 ? -5.68 -0.535 2.166 1 82.44 192 GLU B N 1
ATOM 5871 C CA . GLU B 1 192 ? -6.234 0.169 1.012 1 82.44 192 GLU B CA 1
ATOM 5872 C C . GLU B 1 192 ? -7.723 0.45 1.196 1 82.44 192 GLU B C 1
ATOM 5874 O O . GLU B 1 192 ? -8.219 1.492 0.766 1 82.44 192 GLU B O 1
ATOM 5879 N N . VAL B 1 193 ? -8.422 -0.476 1.817 1 81.5 193 VAL B N 1
ATOM 5880 C CA . VAL B 1 193 ? -9.875 -0.373 1.856 1 81.5 193 VAL B CA 1
ATOM 5881 C C . VAL B 1 193 ? -10.32 0.111 3.234 1 81.5 193 VAL B C 1
ATOM 5883 O O . VAL B 1 193 ? -11.188 0.981 3.342 1 81.5 193 VAL B O 1
ATOM 5886 N N . VAL B 1 194 ? -9.688 -0.359 4.254 1 80.19 194 VAL B N 1
ATOM 5887 C CA . VAL B 1 194 ? -10.211 -0.113 5.594 1 80.19 194 VAL B CA 1
ATOM 5888 C C . VAL B 1 194 ? -9.523 1.108 6.203 1 80.19 194 VAL B C 1
ATOM 5890 O O . VAL B 1 194 ? -10.195 2.055 6.629 1 80.19 194 VAL B O 1
ATOM 5893 N N . MET B 1 195 ? -8.164 1.063 6.199 1 73.25 195 MET B N 1
ATOM 5894 C CA . MET B 1 195 ? -7.422 2.156 6.82 1 73.25 195 MET B CA 1
ATOM 5895 C C . MET B 1 195 ? -7.316 3.348 5.875 1 73.25 195 MET B C 1
ATOM 5897 O O . MET B 1 195 ? -7.32 4.5 6.316 1 73.25 195 MET B O 1
ATOM 5901 N N . MET B 1 196 ? -7.215 3.127 4.648 1 62.47 196 MET B N 1
ATOM 5902 C CA . MET B 1 196 ? -7.035 4.121 3.596 1 62.47 196 MET B CA 1
ATOM 5903 C C . MET B 1 196 ? -5.82 4.996 3.877 1 62.47 196 MET B C 1
ATOM 5905 O O . MET B 1 196 ? -5.867 6.215 3.68 1 62.47 196 MET B O 1
ATOM 5909 N N . GLU B 1 197 ? -4.855 4.469 4.711 1 60.09 197 GLU B N 1
ATOM 5910 C CA . GLU B 1 197 ? -3.584 5.133 4.98 1 60.09 197 GLU B CA 1
ATOM 5911 C C . GLU B 1 197 ? -2.445 4.125 5.094 1 60.09 197 GLU B C 1
ATOM 5913 O O . GLU B 1 197 ? -2.654 2.992 5.531 1 60.09 197 GLU B O 1
ATOM 5918 N N . TYR B 1 198 ? -1.323 4.57 4.473 1 54.72 198 TYR B N 1
ATOM 5919 C CA . TYR B 1 198 ? -0.167 3.684 4.547 1 54.72 198 TYR B CA 1
ATOM 5920 C C . TYR B 1 198 ? 0.911 4.266 5.453 1 54.72 198 TYR B C 1
ATOM 5922 O O . TYR B 1 198 ? 1.347 5.402 5.258 1 54.72 198 TYR B O 1
ATOM 5930 N N . THR B 1 199 ? 0.995 3.803 6.672 1 56.44 199 THR B N 1
ATOM 5931 C CA . THR B 1 199 ? 2.15 4.18 7.477 1 56.44 199 THR B CA 1
ATOM 5932 C C . THR B 1 199 ? 3.086 2.992 7.672 1 56.44 199 THR B C 1
ATOM 5934 O O . THR B 1 199 ? 2.639 1.846 7.734 1 56.44 199 THR B O 1
ATOM 5937 N N . ILE B 1 200 ? 4.305 3.17 7.535 1 54.44 200 ILE B N 1
ATOM 5938 C CA . ILE B 1 200 ? 5.324 2.137 7.691 1 54.44 200 ILE B CA 1
ATOM 5939 C C . ILE B 1 200 ? 5.152 1.445 9.039 1 54.44 200 ILE B C 1
ATOM 5941 O O . ILE B 1 200 ? 5.156 0.215 9.117 1 54.44 200 ILE B O 1
ATOM 5945 N N . VAL B 1 201 ? 5.055 2.27 10.125 1 56.22 201 VAL B N 1
ATOM 5946 C CA . VAL B 1 201 ? 4.988 1.744 11.484 1 56.22 201 VAL B CA 1
ATOM 5947 C C . VAL B 1 201 ? 3.742 0.88 11.648 1 56.22 201 VAL B C 1
ATOM 5949 O O . VAL B 1 201 ? 3.746 -0.094 12.406 1 56.22 201 VAL B O 1
ATOM 5952 N N . GLY B 1 202 ? 2.947 1.061 10.719 1 65.62 202 GLY B N 1
ATOM 5953 C CA . GLY B 1 202 ? 1.683 0.357 10.852 1 65.62 202 GLY B CA 1
ATOM 5954 C C . GLY B 1 202 ? 1.642 -0.951 10.086 1 65.62 202 GLY B C 1
ATOM 5955 O O . GLY B 1 202 ? 0.817 -1.821 10.375 1 65.62 202 GLY B O 1
ATOM 5956 N N . PHE B 1 203 ? 2.678 -1.371 9.375 1 80.56 203 PHE B N 1
ATOM 5957 C CA . PHE B 1 203 ? 2.551 -2.504 8.469 1 80.56 203 PHE B CA 1
ATOM 5958 C C . PHE B 1 203 ? 3.037 -3.787 9.125 1 80.56 203 PHE B C 1
ATOM 5960 O O . PHE B 1 203 ? 2.459 -4.855 8.922 1 80.56 203 PHE B O 1
ATOM 5967 N N . MET B 1 204 ? 4.023 -3.664 9.953 1 87.88 204 MET B N 1
ATOM 5968 C CA . MET B 1 204 ? 4.68 -4.871 10.445 1 87.88 204 MET B CA 1
ATOM 5969 C C . MET B 1 204 ? 3.736 -5.684 11.32 1 87.88 204 MET B C 1
ATOM 5971 O O . MET B 1 204 ? 3.586 -6.891 11.133 1 87.88 204 MET B O 1
ATOM 5975 N N . PRO B 1 205 ? 3.02 -4.988 12.242 1 90.31 205 PRO B N 1
ATOM 5976 C CA . PRO B 1 205 ? 2.059 -5.766 13.031 1 90.31 205 PRO B CA 1
ATOM 5977 C C . PRO B 1 205 ? 0.946 -6.367 12.18 1 90.31 205 PRO B C 1
ATOM 5979 O O . PRO B 1 205 ? 0.483 -7.477 12.453 1 90.31 205 PRO B O 1
ATOM 5982 N N . VAL B 1 206 ? 0.516 -5.648 11.195 1 93.62 206 VAL B N 1
ATOM 5983 C CA . VAL B 1 206 ? -0.566 -6.102 10.328 1 93.62 206 VAL B CA 1
ATOM 5984 C C . VAL B 1 206 ? -0.108 -7.312 9.523 1 93.62 206 VAL B C 1
ATOM 5986 O O . VAL B 1 206 ? -0.866 -8.273 9.344 1 93.62 206 VAL B O 1
ATOM 5989 N N . ILE B 1 207 ? 1.133 -7.297 9.109 1 94.12 207 ILE B N 1
ATOM 5990 C CA . ILE B 1 207 ? 1.706 -8.422 8.375 1 94.12 207 ILE B CA 1
ATOM 5991 C C . ILE B 1 207 ? 1.752 -9.656 9.281 1 94.12 207 ILE B C 1
ATOM 5993 O O . ILE B 1 207 ? 1.363 -10.75 8.867 1 94.12 207 ILE B O 1
ATOM 5997 N N . LEU B 1 208 ? 2.176 -9.43 10.461 1 93.31 208 LEU B N 1
ATOM 5998 C CA . LEU B 1 208 ? 2.27 -10.555 11.398 1 93.31 208 LEU B CA 1
ATOM 5999 C C . LEU B 1 208 ? 0.888 -11.117 11.711 1 93.31 208 LEU B C 1
ATOM 6001 O O . LEU B 1 208 ? 0.714 -12.336 11.797 1 93.31 208 LEU B O 1
ATOM 6005 N N . ALA B 1 209 ? -0.032 -10.219 11.883 1 96.38 209 ALA B N 1
ATOM 6006 C CA . ALA B 1 209 ? -1.399 -10.656 12.148 1 96.38 209 ALA B CA 1
ATOM 6007 C C . ALA B 1 209 ? -1.947 -11.477 10.984 1 96.38 209 ALA B C 1
ATOM 6009 O O . ALA B 1 209 ? -2.553 -12.531 11.188 1 96.38 209 ALA B O 1
ATOM 6010 N N . SER B 1 210 ? -1.765 -10.961 9.836 1 96.12 210 SER B N 1
ATOM 6011 C CA . SER B 1 210 ? -2.229 -11.648 8.633 1 96.12 210 SER B CA 1
ATOM 6012 C C . SER B 1 210 ? -1.575 -13.016 8.492 1 96.12 210 SER B C 1
ATOM 6014 O O . SER B 1 210 ? -2.24 -14 8.141 1 96.12 210 SER B O 1
ATOM 6016 N N . THR B 1 211 ? -0.329 -13.109 8.773 1 92.06 211 THR B N 1
ATOM 6017 C CA . THR B 1 211 ? 0.409 -14.367 8.711 1 92.06 211 THR B CA 1
ATOM 6018 C C . THR B 1 211 ? -0.155 -15.375 9.711 1 92.06 211 THR B C 1
ATOM 6020 O O . THR B 1 211 ? -0.396 -16.531 9.359 1 92.06 211 THR B O 1
ATOM 6023 N N . MET B 1 212 ? -0.357 -14.898 10.852 1 93.19 212 MET B N 1
ATOM 6024 C CA . MET B 1 212 ? -0.858 -15.789 11.891 1 93.19 212 MET B CA 1
ATOM 6025 C C . MET B 1 212 ? -2.273 -16.25 11.578 1 93.19 212 MET B C 1
ATOM 6027 O O . MET B 1 212 ? -2.629 -17.406 11.852 1 93.19 212 MET B O 1
ATOM 6031 N N . GLY B 1 213 ? -3.057 -15.336 11.094 1 94.25 213 GLY B N 1
ATOM 6032 C CA . GLY B 1 213 ? -4.387 -15.742 10.664 1 94.25 213 GLY B CA 1
ATOM 6033 C C . GLY B 1 213 ? -4.367 -16.859 9.641 1 94.25 213 GLY B C 1
ATOM 6034 O O . GLY B 1 213 ? -5.133 -17.828 9.742 1 94.25 213 GLY B O 1
ATOM 6035 N N . ALA B 1 214 ? -3.51 -16.75 8.703 1 91 214 ALA B N 1
ATOM 6036 C CA . ALA B 1 214 ? -3.373 -17.781 7.668 1 91 214 ALA B CA 1
ATOM 6037 C C . ALA B 1 214 ? -2.891 -19.094 8.258 1 91 214 ALA B C 1
ATOM 6039 O O . ALA B 1 214 ? -3.373 -20.172 7.875 1 91 214 ALA B O 1
ATOM 6040 N N . VAL B 1 215 ? -1.969 -19.047 9.117 1 87.81 215 VAL B N 1
ATOM 6041 C CA . VAL B 1 215 ? -1.39 -20.25 9.711 1 87.81 215 VAL B CA 1
ATOM 6042 C C . VAL B 1 215 ? -2.457 -21 10.5 1 87.81 215 VAL B C 1
ATOM 6044 O O . VAL B 1 215 ? -2.564 -22.219 10.406 1 87.81 215 VAL B O 1
ATOM 6047 N N . VAL B 1 216 ? -3.221 -20.281 11.227 1 92.25 216 VAL B N 1
ATOM 6048 C CA . VAL B 1 216 ? -4.273 -20.906 12.023 1 92.25 216 VAL B CA 1
ATOM 6049 C C . VAL B 1 216 ? -5.277 -21.594 11.102 1 92.25 216 VAL B C 1
ATOM 6051 O O . VAL B 1 216 ? -5.676 -22.734 11.352 1 92.25 216 VAL B O 1
ATOM 6054 N N . ALA B 1 217 ? -5.652 -20.906 10.102 1 90.94 217 ALA B N 1
ATOM 6055 C CA . ALA B 1 217 ? -6.602 -21.484 9.156 1 90.94 217 ALA B CA 1
ATOM 6056 C C . ALA B 1 217 ? -6.008 -22.703 8.453 1 90.94 217 ALA B C 1
ATOM 6058 O O . ALA B 1 217 ? -6.703 -23.703 8.234 1 90.94 217 ALA B O 1
ATOM 6059 N N . GLN B 1 218 ? -4.762 -22.641 8.125 1 85.81 218 GLN B N 1
ATOM 6060 C CA . GLN B 1 218 ? -4.098 -23.75 7.434 1 85.81 218 GLN B CA 1
ATOM 6061 C C . GLN B 1 218 ? -3.965 -24.969 8.344 1 85.81 218 GLN B C 1
ATOM 6063 O O . GLN B 1 218 ? -4.027 -26.109 7.879 1 85.81 218 GLN B O 1
ATOM 6068 N N . LEU B 1 219 ? -3.777 -24.766 9.562 1 86.25 219 LEU B N 1
ATOM 6069 C CA . LEU B 1 219 ? -3.633 -25.859 10.516 1 86.25 219 LEU B CA 1
ATOM 6070 C C . LEU B 1 219 ? -4.93 -26.656 10.641 1 86.25 219 LEU B C 1
ATOM 6072 O O . LEU B 1 219 ? -4.902 -27.859 10.867 1 86.25 219 LEU B O 1
ATOM 6076 N N . VAL B 1 220 ? -6.035 -25.984 10.414 1 90.31 220 VAL B N 1
ATOM 6077 C CA . VAL B 1 220 ? -7.32 -26.641 10.617 1 90.31 220 VAL B CA 1
ATOM 6078 C C . VAL B 1 220 ? -7.867 -27.141 9.289 1 90.31 220 VAL B C 1
ATOM 6080 O O . VAL B 1 220 ? -8.383 -28.266 9.203 1 90.31 220 VAL B O 1
ATOM 6083 N N . PHE B 1 221 ? -7.746 -26.359 8.258 1 87.25 221 PHE B N 1
ATOM 6084 C CA . PHE B 1 221 ? -8.422 -26.688 7.004 1 87.25 221 PHE B CA 1
ATOM 6085 C C . PHE B 1 221 ? -7.418 -27.141 5.953 1 87.25 221 PHE B C 1
ATOM 6087 O O . PHE B 1 221 ? -7.805 -27.609 4.875 1 87.25 221 PHE B O 1
ATOM 6094 N N . GLY B 1 222 ? -6.148 -27.094 6.23 1 78.5 222 GLY B N 1
ATOM 6095 C CA . GLY B 1 222 ? -5.129 -27.5 5.273 1 78.5 222 GLY B CA 1
ATOM 6096 C C . GLY B 1 222 ? -4.707 -26.375 4.344 1 78.5 222 GLY B C 1
ATOM 6097 O O . GLY B 1 222 ? -5.113 -25.219 4.527 1 78.5 222 GLY B O 1
ATOM 6098 N N . THR B 1 223 ? -3.781 -26.672 3.391 1 69.56 223 THR B N 1
ATOM 6099 C CA . THR B 1 223 ? -3.172 -25.672 2.525 1 69.56 223 THR B CA 1
ATOM 6100 C C . THR B 1 223 ? -3.82 -25.688 1.145 1 69.56 223 THR B C 1
ATOM 6102 O O . THR B 1 223 ? -3.377 -24.969 0.239 1 69.56 223 THR B O 1
ATOM 6105 N N . GLU B 1 224 ? -4.77 -26.344 1.022 1 60.94 224 GLU B N 1
ATOM 6106 C CA . GLU B 1 224 ? -5.332 -26.406 -0.323 1 60.94 224 GLU B CA 1
ATOM 6107 C C . GLU B 1 224 ? -5.879 -25.047 -0.757 1 60.94 224 GLU B C 1
ATOM 6109 O O . GLU B 1 224 ? -6.629 -24.406 -0.018 1 60.94 224 GLU B O 1
ATOM 6114 N N . ARG B 1 225 ? -5.148 -24.578 -1.682 1 60.12 225 ARG B N 1
ATOM 6115 C CA . ARG B 1 225 ? -5.59 -23.297 -2.238 1 60.12 225 ARG B CA 1
ATOM 6116 C C . ARG B 1 225 ? -6.879 -23.469 -3.035 1 60.12 225 ARG B C 1
ATOM 6118 O O . ARG B 1 225 ? -7.062 -24.469 -3.727 1 60.12 225 ARG B O 1
ATOM 6125 N N . ALA B 1 226 ? -7.715 -22.516 -2.807 1 53.31 226 ALA B N 1
ATOM 6126 C CA . ALA B 1 226 ? -9.094 -22.578 -3.277 1 53.31 226 ALA B CA 1
ATOM 6127 C C . ALA B 1 226 ? -9.148 -22.75 -4.793 1 53.31 226 ALA B C 1
ATOM 6129 O O . ALA B 1 226 ? -10.016 -23.469 -5.309 1 53.31 226 ALA B O 1
ATOM 6130 N N . PHE B 1 227 ? -8.125 -22.078 -5.629 1 60.78 227 PHE B N 1
ATOM 6131 C CA . PHE B 1 227 ? -8.289 -22.062 -7.078 1 60.78 227 PHE B CA 1
ATOM 6132 C C . PHE B 1 227 ? -6.949 -22.266 -7.777 1 60.78 227 PHE B C 1
ATOM 6134 O O . PHE B 1 227 ? -6.293 -21.281 -8.156 1 60.78 227 PHE B O 1
ATOM 6141 N N . GLN B 1 228 ? -6.238 -23.375 -7.641 1 58.38 228 GLN B N 1
ATOM 6142 C CA . GLN B 1 228 ? -4.914 -23.578 -8.219 1 58.38 228 GLN B CA 1
ATOM 6143 C C . GLN B 1 228 ? -5.008 -23.828 -9.727 1 58.38 228 GLN B C 1
ATOM 6145 O O . GLN B 1 228 ? -5.715 -24.734 -10.164 1 58.38 228 GLN B O 1
ATOM 6150 N N . ALA B 1 229 ? -4.809 -22.672 -10.609 1 58.94 229 ALA B N 1
ATOM 6151 C CA . ALA B 1 229 ? -4.746 -22.844 -12.055 1 58.94 229 ALA B CA 1
ATOM 6152 C C . ALA B 1 229 ? -3.379 -22.438 -12.602 1 58.94 229 ALA B C 1
ATOM 6154 O O . ALA B 1 229 ? -3.24 -21.375 -13.211 1 58.94 229 ALA B O 1
ATOM 6155 N N . THR B 1 230 ? -2.252 -23.234 -12.352 1 55.41 230 THR B N 1
ATOM 6156 C CA . THR B 1 230 ? -0.851 -22.859 -12.5 1 55.41 230 THR B CA 1
ATOM 6157 C C . THR B 1 230 ? -0.475 -22.719 -13.969 1 55.41 230 THR B C 1
ATOM 6159 O O . THR B 1 230 ? 0.432 -21.953 -14.312 1 55.41 230 THR B O 1
ATOM 6162 N N . ASP B 1 231 ? -1.289 -23.156 -14.812 1 58.38 231 ASP B N 1
ATOM 6163 C CA . ASP B 1 231 ? -0.65 -23.281 -16.109 1 58.38 231 ASP B CA 1
ATOM 6164 C C . ASP B 1 231 ? -1.346 -22.406 -17.156 1 58.38 231 ASP B C 1
ATOM 6166 O O . ASP B 1 231 ? -1.127 -22.562 -18.359 1 58.38 231 ASP B O 1
ATOM 6170 N N . VAL B 1 232 ? -1.984 -21.406 -16.672 1 56.22 232 VAL B N 1
ATOM 6171 C CA . VAL B 1 232 ? -2.736 -20.656 -17.656 1 56.22 232 VAL B CA 1
ATOM 6172 C C . VAL B 1 232 ? -2.021 -19.328 -17.953 1 56.22 232 VAL B C 1
ATOM 6174 O O . VAL B 1 232 ? -1.601 -18.625 -17.031 1 56.22 232 VAL B O 1
ATOM 6177 N N . ALA B 1 233 ? -1.521 -19.172 -19.219 1 61.91 233 ALA B N 1
ATOM 6178 C CA . ALA B 1 233 ? -0.875 -17.922 -19.625 1 61.91 233 ALA B CA 1
ATOM 6179 C C . ALA B 1 233 ? -1.646 -17.25 -20.75 1 61.91 233 ALA B C 1
ATOM 6181 O O . ALA B 1 233 ? -2.379 -17.906 -21.484 1 61.91 233 ALA B O 1
ATOM 6182 N N . LEU B 1 234 ? -1.73 -15.922 -20.688 1 59.94 234 LEU B N 1
ATOM 6183 C CA . LEU B 1 234 ? -2.385 -15.164 -21.75 1 59.94 234 LEU B CA 1
ATOM 6184 C C . LEU B 1 234 ? -1.709 -15.406 -23.094 1 59.94 234 LEU B C 1
ATOM 6186 O O . LEU B 1 234 ? -2.355 -15.336 -24.141 1 59.94 234 LEU B O 1
ATOM 6190 N N . GLY B 1 235 ? -0.569 -16.078 -23.094 1 58.66 235 GLY B N 1
ATOM 6191 C CA . GLY B 1 235 ? 0.178 -16.531 -24.25 1 58.66 235 GLY B CA 1
ATOM 6192 C C . GLY B 1 235 ? 0.668 -15.398 -25.125 1 58.66 235 GLY B C 1
ATOM 6193 O O . GLY B 1 235 ? 1.867 -15.281 -25.391 1 58.66 235 GLY B O 1
ATOM 6194 N N . SER B 1 236 ? -0.344 -14.688 -25.828 1 65.19 236 SER B N 1
ATOM 6195 C CA . SER B 1 236 ? 0.033 -13.711 -26.844 1 65.19 236 SER B CA 1
ATOM 6196 C C . SER B 1 236 ? -0.472 -12.32 -26.484 1 65.19 236 SER B C 1
ATOM 6198 O O . SER B 1 236 ? -1.532 -12.18 -25.875 1 65.19 236 SER B O 1
ATOM 6200 N N . LEU B 1 237 ? 0.353 -11.297 -26.672 1 67.62 237 LEU B N 1
ATOM 6201 C CA . LEU B 1 237 ? 0.011 -9.891 -26.5 1 67.62 237 LEU B CA 1
ATOM 6202 C C . LEU B 1 237 ? -1.155 -9.5 -27.391 1 67.62 237 LEU B C 1
ATOM 6204 O O . LEU B 1 237 ? -1.81 -8.477 -27.156 1 67.62 237 LEU B O 1
ATOM 6208 N N . VAL B 1 238 ? -1.508 -10.398 -28.25 1 68.94 238 VAL B N 1
ATOM 6209 C CA . VAL B 1 238 ? -2.57 -10.125 -29.203 1 68.94 238 VAL B CA 1
ATOM 6210 C C . VAL B 1 238 ? -3.926 -10.148 -28.5 1 68.94 238 VAL B C 1
ATOM 6212 O O . VAL B 1 238 ? -4.898 -9.562 -28.984 1 68.94 238 VAL B O 1
ATOM 6215 N N . ASN B 1 239 ? -3.885 -10.695 -27.375 1 79.94 239 ASN B N 1
ATOM 6216 C CA . ASN B 1 239 ? -5.141 -10.828 -26.641 1 79.94 239 ASN B CA 1
ATOM 6217 C C . ASN B 1 239 ? -5.414 -9.609 -25.766 1 79.94 239 ASN B C 1
ATOM 6219 O O . ASN B 1 239 ? -6.473 -9.508 -25.141 1 79.94 239 ASN B O 1
ATOM 6223 N N . LEU B 1 240 ? -4.582 -8.594 -25.875 1 80.06 240 LEU B N 1
ATOM 6224 C CA . LEU B 1 240 ? -4.688 -7.449 -24.984 1 80.06 240 LEU B CA 1
ATOM 6225 C C . LEU B 1 240 ? -5.898 -6.59 -25.328 1 80.06 240 LEU B C 1
ATOM 6227 O O . LEU B 1 240 ? -6.633 -6.148 -24.438 1 80.06 240 LEU B O 1
ATOM 6231 N N . PRO B 1 241 ? -6.199 -6.383 -26.609 1 83.56 241 PRO B N 1
ATOM 6232 C CA . PRO B 1 241 ? -7.375 -5.566 -26.922 1 83.56 241 PRO B CA 1
ATOM 6233 C C . PRO B 1 241 ? -8.68 -6.191 -26.438 1 83.56 241 PRO B C 1
ATOM 6235 O O . PRO B 1 241 ? -9.562 -5.48 -25.953 1 83.56 241 PRO B O 1
ATOM 6238 N N . TRP B 1 242 ? -8.805 -7.473 -26.625 1 89.62 242 TRP B N 1
ATOM 6239 C CA . TRP B 1 242 ? -10.008 -8.141 -26.141 1 89.62 242 TRP B CA 1
ATOM 6240 C C . TRP B 1 242 ? -10.102 -8.07 -24.625 1 89.62 242 TRP B C 1
ATOM 6242 O O . TRP B 1 242 ? -11.195 -7.969 -24.062 1 89.62 242 TRP B O 1
ATOM 6252 N N . LEU B 1 243 ? -8.961 -8.156 -24.047 1 91.19 243 LEU B N 1
ATOM 6253 C CA . LEU B 1 243 ? -8.93 -8.039 -22.594 1 91.19 243 LEU B CA 1
ATOM 6254 C C . LEU B 1 243 ? -9.461 -6.676 -22.141 1 91.19 243 LEU B C 1
ATOM 6256 O O . LEU B 1 243 ? -10.164 -6.578 -21.141 1 91.19 243 LEU B O 1
ATOM 6260 N N . VAL B 1 244 ? -9.117 -5.645 -22.859 1 91.38 244 VAL B N 1
ATOM 6261 C CA . VAL B 1 244 ? -9.57 -4.297 -22.531 1 91.38 244 VAL B CA 1
ATOM 6262 C C . VAL B 1 244 ? -11.086 -4.207 -22.672 1 91.38 244 VAL B C 1
ATOM 6264 O O . VAL B 1 244 ? -11.766 -3.615 -21.828 1 91.38 244 VAL B O 1
ATOM 6267 N N . VAL B 1 245 ? -11.547 -4.828 -23.672 1 93.81 245 VAL B N 1
ATOM 6268 C CA . VAL B 1 245 ? -12.984 -4.832 -23.891 1 93.81 245 VAL B CA 1
ATOM 6269 C C . VAL B 1 245 ? -13.68 -5.578 -22.75 1 93.81 245 VAL B C 1
ATOM 6271 O O . VAL B 1 245 ? -14.695 -5.109 -22.234 1 93.81 245 VAL B O 1
ATOM 6274 N N . CYS B 1 246 ? -13.141 -6.715 -22.438 1 95.31 246 CYS B N 1
ATOM 6275 C CA . CYS B 1 246 ? -13.688 -7.488 -21.328 1 95.31 246 CYS B CA 1
ATOM 6276 C C . CYS B 1 246 ? -13.695 -6.668 -20.031 1 95.31 246 CYS B C 1
ATOM 6278 O O . CYS B 1 246 ? -14.688 -6.664 -19.297 1 95.31 246 CYS B O 1
ATOM 6280 N N . ALA B 1 247 ? -12.586 -5.988 -19.828 1 96.44 247 ALA B N 1
ATOM 6281 C CA . ALA B 1 247 ? -12.453 -5.195 -18.609 1 96.44 247 ALA B CA 1
ATOM 6282 C C . ALA B 1 247 ? -13.445 -4.035 -18.609 1 96.44 247 ALA B C 1
ATOM 6284 O O . ALA B 1 247 ? -13.961 -3.656 -17.547 1 96.44 247 ALA B O 1
ATOM 6285 N N . LEU B 1 248 ? -13.734 -3.477 -19.734 1 96.38 248 LEU B N 1
ATOM 6286 C CA . LEU B 1 248 ? -14.727 -2.414 -19.844 1 96.38 248 LEU B CA 1
ATOM 6287 C C . LEU B 1 248 ? -16.109 -2.92 -19.469 1 96.38 248 LEU B C 1
ATOM 6289 O O . LEU B 1 248 ? -16.828 -2.254 -18.719 1 96.38 248 LEU B O 1
ATOM 6293 N N . VAL B 1 249 ? -16.422 -4.066 -19.922 1 97.69 249 VAL B N 1
ATOM 6294 C CA . VAL B 1 249 ? -17.719 -4.656 -19.641 1 97.69 249 VAL B CA 1
ATOM 6295 C C . VAL B 1 249 ? -17.828 -4.98 -18.156 1 97.69 249 VAL B C 1
ATOM 6297 O O . VAL B 1 249 ? -18.859 -4.715 -17.531 1 97.69 249 VAL B O 1
ATOM 6300 N N . ILE B 1 250 ? -16.797 -5.539 -17.656 1 98.12 250 ILE B N 1
ATOM 6301 C CA . ILE B 1 250 ? -16.797 -5.887 -16.234 1 98.12 250 ILE B CA 1
ATOM 6302 C C . ILE B 1 250 ? -16.906 -4.621 -15.391 1 98.12 250 ILE B C 1
ATOM 6304 O O . ILE B 1 250 ? -17.578 -4.609 -14.359 1 98.12 250 ILE B O 1
ATOM 6308 N N . GLY B 1 251 ? -16.172 -3.557 -15.828 1 96.88 251 GLY B N 1
ATOM 6309 C CA . GLY B 1 251 ? -16.312 -2.277 -15.148 1 96.88 251 GLY B CA 1
ATOM 6310 C C . GLY B 1 251 ? -17.734 -1.75 -15.141 1 96.88 251 GLY B C 1
ATOM 6311 O O . GLY B 1 251 ? -18.188 -1.192 -14.141 1 96.88 251 GLY B O 1
ATOM 6312 N N . LEU B 1 252 ? -18.406 -1.972 -16.188 1 96.94 252 LEU B N 1
ATOM 6313 C CA . LEU B 1 252 ? -19.797 -1.549 -16.281 1 96.94 252 LEU B CA 1
ATOM 6314 C C . LEU B 1 252 ? -20.672 -2.385 -15.359 1 96.94 252 LEU B C 1
ATOM 6316 O O . LEU B 1 252 ? -21.594 -1.855 -14.719 1 96.94 252 LEU B O 1
ATOM 6320 N N . LEU B 1 253 ? -20.438 -3.631 -15.359 1 97.75 253 LEU B N 1
ATOM 6321 C CA . LEU B 1 253 ? -21.188 -4.504 -14.461 1 97.75 253 LEU B CA 1
ATOM 6322 C C . LEU B 1 253 ? -20.938 -4.121 -13 1 97.75 253 LEU B C 1
ATOM 6324 O O . LEU B 1 253 ? -21.859 -4.164 -12.18 1 97.75 253 LEU B O 1
ATOM 6328 N N . ALA B 1 254 ? -19.703 -3.828 -12.719 1 97.31 254 ALA B N 1
ATOM 6329 C CA . ALA B 1 254 ? -19.391 -3.371 -11.367 1 97.31 254 ALA B CA 1
ATOM 6330 C C . ALA B 1 254 ? -20.156 -2.094 -11.023 1 97.31 254 ALA B C 1
ATOM 6332 O O . ALA B 1 254 ? -20.656 -1.944 -9.906 1 97.31 254 ALA B O 1
ATOM 6333 N N . GLY B 1 255 ? -20.172 -1.17 -11.953 1 94.75 255 GLY B N 1
ATOM 6334 C CA . GLY B 1 255 ? -20.953 0.037 -11.766 1 94.75 255 GLY B CA 1
ATOM 6335 C C . GLY B 1 255 ? -22.438 -0.243 -11.539 1 94.75 255 GLY B C 1
ATOM 6336 O O . GLY B 1 255 ? -23.078 0.4 -10.703 1 94.75 255 GLY B O 1
ATOM 6337 N N . LEU B 1 256 ? -22.938 -1.132 -12.281 1 95 256 LEU B N 1
ATOM 6338 C CA . LEU B 1 256 ? -24.328 -1.531 -12.109 1 95 256 LEU B CA 1
ATOM 6339 C C . LEU B 1 256 ? -24.578 -2.088 -10.711 1 95 256 LEU B C 1
ATOM 6341 O O . LEU B 1 256 ? -25.578 -1.764 -10.07 1 95 256 LEU B O 1
ATOM 6345 N N . PHE B 1 257 ? -23.75 -2.881 -10.281 1 96.31 257 PHE B N 1
ATOM 6346 C CA . PHE B 1 257 ? -23.828 -3.447 -8.938 1 96.31 257 PHE B CA 1
ATOM 6347 C C . PHE B 1 257 ? -23.922 -2.346 -7.891 1 96.31 257 PHE B C 1
ATOM 6349 O O . PHE B 1 257 ? -24.797 -2.381 -7.016 1 96.31 257 PHE B O 1
ATOM 6356 N N . VAL B 1 258 ? -23 -1.428 -7.992 1 93.31 258 VAL B N 1
ATOM 6357 C CA . VAL B 1 258 ? -22.938 -0.355 -7.004 1 93.31 258 VAL B CA 1
ATOM 6358 C C . VAL B 1 258 ? -24.188 0.507 -7.082 1 93.31 258 VAL B C 1
ATOM 6360 O O . VAL B 1 258 ? -24.75 0.9 -6.055 1 93.31 258 VAL B O 1
ATOM 6363 N N . ARG B 1 259 ? -24.656 0.771 -8.227 1 90.81 259 ARG B N 1
ATOM 6364 C CA . ARG B 1 259 ? -25.844 1.601 -8.414 1 90.81 259 ARG B CA 1
ATOM 6365 C C . ARG B 1 259 ? -27.078 0.932 -7.82 1 90.81 259 ARG B C 1
ATOM 6367 O O . ARG B 1 259 ? -27.891 1.586 -7.156 1 90.81 259 ARG B O 1
ATOM 6374 N N . VAL B 1 260 ? -27.188 -0.303 -8.094 1 93.5 260 VAL B N 1
ATOM 6375 C CA . VAL B 1 260 ? -28.328 -1.036 -7.578 1 93.5 260 VAL B CA 1
ATOM 6376 C C . VAL B 1 260 ? -28.234 -1.146 -6.059 1 93.5 260 VAL B C 1
ATOM 6378 O O . VAL B 1 260 ? -29.219 -0.933 -5.348 1 93.5 260 VAL B O 1
ATOM 6381 N N . ALA B 1 261 ? -27.109 -1.49 -5.59 1 92.88 261 ALA B N 1
ATOM 6382 C CA . ALA B 1 261 ? -26.906 -1.654 -4.152 1 92.88 261 ALA B CA 1
ATOM 6383 C C . ALA B 1 261 ? -27.172 -0.353 -3.406 1 92.88 261 ALA B C 1
ATOM 6385 O O . ALA B 1 261 ? -27.641 -0.372 -2.264 1 92.88 261 ALA B O 1
ATOM 6386 N N . ARG B 1 262 ? -26.984 0.771 -4.035 1 88.62 262 ARG B N 1
ATOM 6387 C CA . ARG B 1 262 ? -27.141 2.064 -3.379 1 88.62 262 ARG B CA 1
ATOM 6388 C C . ARG B 1 262 ? -28.547 2.615 -3.596 1 88.62 262 ARG B C 1
ATOM 6390 O O . ARG B 1 262 ? -28.906 3.666 -3.055 1 88.62 262 ARG B O 1
ATOM 6397 N N . SER B 1 263 ? -29.281 1.959 -4.289 1 87.81 263 SER B N 1
ATOM 6398 C CA . SER B 1 263 ? -30.625 2.439 -4.57 1 87.81 263 SER B CA 1
ATOM 6399 C C . SER B 1 263 ? -31.578 2.096 -3.434 1 87.81 263 SER B C 1
ATOM 6401 O O . SER B 1 263 ? -32.812 2.074 -3.625 1 87.81 263 SER B O 1
ATOM 6403 N N . GLY B 1 264 ? -31.078 1.868 -2.357 1 86.69 264 GLY B N 1
ATOM 6404 C CA . GLY B 1 264 ? -31.875 1.523 -1.201 1 86.69 264 GLY B CA 1
ATOM 6405 C C . GLY B 1 264 ? -32.844 2.617 -0.811 1 86.69 264 GLY B C 1
ATOM 6406 O O . GLY B 1 264 ? -33.938 2.336 -0.289 1 86.69 264 GLY B O 1
ATOM 6407 N N . HIS B 1 265 ? -32.469 3.834 -1.064 1 83 265 HIS B N 1
ATOM 6408 C CA . HIS B 1 265 ? -33.312 4.969 -0.699 1 83 265 HIS B CA 1
ATOM 6409 C C . HIS B 1 265 ? -34.625 4.93 -1.444 1 83 265 HIS B C 1
ATOM 6411 O O . HIS B 1 265 ? -35.656 5.395 -0.929 1 83 265 HIS B O 1
ATOM 6417 N N . ARG B 1 266 ? -34.656 4.266 -2.557 1 85.38 266 ARG B N 1
ATOM 6418 C CA . ARG B 1 266 ? -35.875 4.164 -3.35 1 85.38 266 ARG B CA 1
ATOM 6419 C C . ARG B 1 266 ? -36.812 3.131 -2.764 1 85.38 266 ARG B C 1
ATOM 6421 O O . ARG B 1 266 ? -38.031 3.199 -2.982 1 85.38 266 ARG B O 1
ATOM 6428 N N . LEU B 1 267 ? -36.25 2.273 -2.008 1 89.25 267 LEU B N 1
ATOM 6429 C CA . LEU B 1 267 ? -37.062 1.182 -1.455 1 89.25 267 LEU B CA 1
ATOM 6430 C C . LEU B 1 267 ? -37.406 1.458 -0.001 1 89.25 267 LEU B C 1
ATOM 6432 O O . LEU B 1 267 ? -38.094 0.652 0.636 1 89.25 267 LEU B O 1
ATOM 6436 N N . GLU B 1 268 ? -36.969 2.574 0.382 1 84.56 268 GLU B N 1
ATOM 6437 C CA . GLU B 1 268 ? -37.219 2.928 1.776 1 84.56 268 GLU B CA 1
ATOM 6438 C C . GLU B 1 268 ? -38.719 3.119 2.043 1 84.56 268 GLU B C 1
ATOM 6440 O O . GLU B 1 268 ? -39.156 3.031 3.189 1 84.56 268 GLU B O 1
ATOM 6445 N N . ARG B 1 269 ? -39.469 3.344 1.021 1 87.75 269 ARG B N 1
ATOM 6446 C CA . ARG B 1 269 ? -40.906 3.547 1.171 1 87.75 269 ARG B CA 1
ATOM 6447 C C . ARG B 1 269 ? -41.625 2.238 1.511 1 87.75 269 ARG B C 1
ATOM 6449 O O . ARG B 1 269 ? -42.719 2.244 2.08 1 87.75 269 ARG B O 1
ATOM 6456 N N . LEU B 1 270 ? -41 1.174 1.203 1 91.94 270 LEU B N 1
ATOM 6457 C CA . LEU B 1 270 ? -41.562 -0.132 1.521 1 91.94 270 LEU B CA 1
ATOM 6458 C C . LEU B 1 270 ? -41.25 -0.529 2.957 1 91.94 270 LEU B C 1
ATOM 6460 O O . LEU B 1 270 ? -40.125 -0.277 3.445 1 91.94 270 LEU B O 1
ATOM 6464 N N . PRO B 1 271 ? -42.25 -1.043 3.559 1 91.5 271 PRO B N 1
ATOM 6465 C CA . PRO B 1 271 ? -42 -1.488 4.93 1 91.5 271 PRO B CA 1
ATOM 6466 C C . PRO B 1 271 ? -40.906 -2.557 5.016 1 91.5 271 PRO B C 1
ATOM 6468 O O . PRO B 1 271 ? -40.719 -3.309 4.059 1 91.5 271 PRO B O 1
ATOM 6471 N N . TRP B 1 272 ? -40.281 -2.646 6.098 1 89.62 272 TRP B N 1
ATOM 6472 C CA . TRP B 1 272 ? -39.156 -3.523 6.34 1 89.62 272 TRP B CA 1
ATOM 6473 C C . TRP B 1 272 ? -39.5 -4.977 6.059 1 89.62 272 TRP B C 1
ATOM 6475 O O . TRP B 1 272 ? -38.75 -5.699 5.418 1 89.62 272 TRP B O 1
ATOM 6485 N N . GLY B 1 273 ? -40.656 -5.418 6.441 1 91.31 273 GLY B N 1
ATOM 6486 C CA . GLY B 1 273 ? -41.094 -6.789 6.223 1 91.31 273 GLY B CA 1
ATOM 6487 C C . GLY B 1 273 ? -41.25 -7.137 4.754 1 91.31 273 GLY B C 1
ATOM 6488 O O . GLY B 1 273 ? -40.906 -8.242 4.332 1 91.31 273 GLY B O 1
ATOM 6489 N N . VAL B 1 274 ? -41.688 -6.227 3.994 1 94.31 274 VAL B N 1
ATOM 6490 C CA . VAL B 1 274 ? -41.906 -6.438 2.566 1 94.31 274 VAL B CA 1
ATOM 6491 C C . VAL B 1 274 ? -40.562 -6.5 1.838 1 94.31 274 VAL B C 1
ATOM 6493 O O . VAL B 1 274 ? -40.406 -7.289 0.905 1 94.31 274 VAL B O 1
ATOM 6496 N N . ARG B 1 275 ? -39.719 -5.668 2.281 1 95 275 ARG B N 1
ATOM 6497 C CA . ARG B 1 275 ? -38.406 -5.68 1.676 1 95 275 ARG B CA 1
ATOM 6498 C C . ARG B 1 275 ? -37.688 -7.02 1.899 1 95 275 ARG B C 1
ATOM 6500 O O . ARG B 1 275 ? -37.094 -7.57 0.98 1 95 275 ARG B O 1
ATOM 6507 N N . CYS B 1 276 ? -37.812 -7.504 3.084 1 95.06 276 CYS B N 1
ATOM 6508 C CA . CYS B 1 276 ? -37.25 -8.805 3.391 1 95.06 276 CYS B CA 1
ATOM 6509 C C . CYS B 1 276 ? -37.906 -9.906 2.561 1 95.06 276 CYS B C 1
ATOM 6511 O O . CYS B 1 276 ? -37.188 -10.742 1.98 1 95.06 276 CYS B O 1
ATOM 6513 N N . ALA B 1 277 ? -39.156 -9.836 2.469 1 95.56 277 ALA B N 1
ATOM 6514 C CA . ALA B 1 277 ? -39.906 -10.852 1.718 1 95.56 277 ALA B CA 1
ATOM 6515 C C . ALA B 1 277 ? -39.562 -10.797 0.234 1 95.56 277 ALA B C 1
ATOM 6517 O O . ALA B 1 277 ? -39.469 -11.836 -0.428 1 95.56 277 ALA B O 1
ATOM 6518 N N . LEU B 1 278 ? -39.406 -9.656 -0.21 1 96 278 LEU B N 1
ATOM 6519 C CA . LEU B 1 278 ? -39.031 -9.477 -1.614 1 96 278 LEU B CA 1
ATOM 6520 C C . LEU B 1 278 ? -37.719 -10.148 -1.935 1 96 278 LEU B C 1
ATOM 6522 O O . LEU B 1 278 ? -37.594 -10.836 -2.951 1 96 278 LEU B O 1
ATOM 6526 N N . VAL B 1 279 ? -36.719 -9.914 -1.095 1 96.88 279 VAL B N 1
ATOM 6527 C CA . VAL B 1 279 ? -35.406 -10.508 -1.301 1 96.88 279 VAL B CA 1
ATOM 6528 C C . VAL B 1 279 ? -35.531 -12.031 -1.256 1 96.88 279 VAL B C 1
ATOM 6530 O O . VAL B 1 279 ? -34.969 -12.727 -2.123 1 96.88 279 VAL B O 1
ATOM 6533 N N . GLY B 1 280 ? -36.219 -12.547 -0.276 1 97.38 280 GLY B N 1
ATOM 6534 C CA . GLY B 1 280 ? -36.375 -13.992 -0.157 1 97.38 280 GLY B CA 1
ATOM 6535 C C . GLY B 1 280 ? -37.094 -14.602 -1.344 1 97.38 280 GLY B C 1
ATOM 6536 O O . GLY B 1 280 ? -36.719 -15.672 -1.829 1 97.38 280 GLY B O 1
ATOM 6537 N N . LEU B 1 281 ? -38.094 -13.93 -1.853 1 97.19 281 LEU B N 1
ATOM 6538 C CA . LEU B 1 281 ? -38.875 -14.43 -2.961 1 97.19 281 LEU B CA 1
ATOM 6539 C C . LEU B 1 281 ? -38.094 -14.414 -4.262 1 97.19 281 LEU B C 1
ATOM 6541 O O . LEU B 1 281 ? -38.156 -15.359 -5.055 1 97.19 281 LEU B O 1
ATOM 6545 N N . VAL B 1 282 ? -37.406 -13.375 -4.457 1 97.31 282 VAL B N 1
ATOM 6546 C CA . VAL B 1 282 ? -36.656 -13.25 -5.707 1 97.31 282 VAL B CA 1
ATOM 6547 C C . VAL B 1 282 ? -35.5 -14.242 -5.719 1 97.31 282 VAL B C 1
ATOM 6549 O O . VAL B 1 282 ? -35.25 -14.914 -6.727 1 97.31 282 VAL B O 1
ATOM 6552 N N . VAL B 1 283 ? -34.781 -14.32 -4.609 1 97.56 283 VAL B N 1
ATOM 6553 C CA . VAL B 1 283 ? -33.688 -15.273 -4.52 1 97.56 283 VAL B CA 1
ATOM 6554 C C . VAL B 1 283 ? -34.219 -16.703 -4.648 1 97.56 283 VAL B C 1
ATOM 6556 O O . VAL B 1 283 ? -33.656 -17.516 -5.379 1 97.56 283 VAL B O 1
ATOM 6559 N N . GLY B 1 284 ? -35.281 -16.953 -3.896 1 97.06 284 GLY B N 1
ATOM 6560 C CA . GLY B 1 284 ? -35.906 -18.266 -3.986 1 97.06 284 GLY B CA 1
ATOM 6561 C C . GLY B 1 284 ? -36.406 -18.578 -5.375 1 97.06 284 GLY B C 1
ATOM 6562 O O . GLY B 1 284 ? -36.281 -19.719 -5.844 1 97.06 284 GLY B O 1
ATOM 6563 N N . GLY B 1 285 ? -36.969 -17.625 -6.035 1 97.06 285 GLY B N 1
ATOM 6564 C CA . GLY B 1 285 ? -37.438 -17.812 -7.395 1 97.06 285 GLY B CA 1
ATOM 6565 C C . GLY B 1 285 ? -36.344 -18.172 -8.383 1 97.06 285 GLY B C 1
ATOM 6566 O O . GLY B 1 285 ? -36.5 -19.094 -9.18 1 97.06 285 GLY B O 1
ATOM 6567 N N . VAL B 1 286 ? -35.281 -17.484 -8.32 1 97.12 286 VAL B N 1
ATOM 6568 C CA . VAL B 1 286 ? -34.156 -17.766 -9.219 1 97.12 286 VAL B CA 1
ATOM 6569 C C . VAL B 1 286 ? -33.5 -19.078 -8.836 1 97.12 286 VAL B C 1
ATOM 6571 O O . VAL B 1 286 ? -33.094 -19.844 -9.711 1 97.12 286 VAL B O 1
ATOM 6574 N N . ALA B 1 287 ? -33.469 -19.344 -7.539 1 96.25 287 ALA B N 1
ATOM 6575 C CA . ALA B 1 287 ? -32.812 -20.547 -7.023 1 96.25 287 ALA B CA 1
ATOM 6576 C C . ALA B 1 287 ? -33.562 -21.797 -7.469 1 96.25 287 ALA B C 1
ATOM 6578 O O . ALA B 1 287 ? -33 -22.906 -7.484 1 96.25 287 ALA B O 1
ATOM 6579 N N . TRP B 1 288 ? -34.812 -21.609 -7.824 1 95.94 288 TRP B N 1
ATOM 6580 C CA . TRP B 1 288 ? -35.625 -22.75 -8.297 1 95.94 288 TRP B CA 1
ATOM 6581 C C . TRP B 1 288 ? -35 -23.375 -9.539 1 95.94 288 TRP B C 1
ATOM 6583 O O . TRP B 1 288 ? -34.969 -24.594 -9.68 1 95.94 288 TRP B O 1
ATOM 6593 N N . TRP B 1 289 ? -34.438 -22.516 -10.391 1 95.5 289 TRP B N 1
ATOM 6594 C CA . TRP B 1 289 ? -33.844 -23 -11.641 1 95.5 289 TRP B CA 1
ATOM 6595 C C . TRP B 1 289 ? -32.344 -23 -11.57 1 95.5 289 TRP B C 1
ATOM 6597 O O . TRP B 1 289 ? -31.672 -23.859 -12.148 1 95.5 289 TRP B O 1
ATOM 6607 N N . TYR B 1 290 ? -31.797 -22.031 -10.875 1 96.81 290 TYR B N 1
ATOM 6608 C CA . TYR B 1 290 ? -30.344 -21.875 -10.828 1 96.81 290 TYR B CA 1
ATOM 6609 C C . TYR B 1 290 ? -29.859 -21.781 -9.383 1 96.81 290 TYR B C 1
ATOM 6611 O O . TYR B 1 290 ? -29.562 -20.688 -8.898 1 96.81 290 TYR B O 1
ATOM 6619 N N . PRO B 1 291 ? -29.656 -22.891 -8.758 1 95.94 291 PRO B N 1
ATOM 6620 C CA . PRO B 1 291 ? -29.188 -22.891 -7.367 1 95.94 291 PRO B CA 1
ATOM 6621 C C . PRO B 1 291 ? -27.781 -22.312 -7.215 1 95.94 291 PRO B C 1
ATOM 6623 O O . PRO B 1 291 ? -27.375 -21.969 -6.105 1 95.94 291 PRO B O 1
ATOM 6626 N N . GLN B 1 292 ? -27.047 -22.109 -8.328 1 95.62 292 GLN B N 1
ATOM 6627 C CA . GLN B 1 292 ? -25.672 -21.625 -8.305 1 95.62 292 GLN B CA 1
ATOM 6628 C C . GLN B 1 292 ? -25.594 -20.188 -7.824 1 95.62 292 GLN B C 1
ATOM 6630 O O . GLN B 1 292 ? -24.516 -19.703 -7.469 1 95.62 292 GLN B O 1
ATOM 6635 N N . VAL B 1 293 ? -26.75 -19.531 -7.781 1 96.38 293 VAL B N 1
ATOM 6636 C CA . VAL B 1 293 ? -26.75 -18.141 -7.352 1 96.38 293 VAL B CA 1
ATOM 6637 C C . VAL B 1 293 ? -26.781 -18.062 -5.824 1 96.38 293 VAL B C 1
ATOM 6639 O O . VAL B 1 293 ? -26.547 -17 -5.242 1 96.38 293 VAL B O 1
ATOM 6642 N N . GLN B 1 294 ? -27.031 -19.203 -5.199 1 96.5 294 GLN B N 1
ATOM 6643 C CA . GLN B 1 294 ? -27.172 -19.234 -3.748 1 96.5 294 GLN B CA 1
ATOM 6644 C C . GLN B 1 294 ? -25.812 -19.391 -3.061 1 96.5 294 GLN B C 1
ATOM 6646 O O . GLN B 1 294 ? -24.875 -19.922 -3.645 1 96.5 294 GLN B O 1
ATOM 6651 N N . GLY B 1 295 ? -25.734 -18.812 -1.81 1 93.88 295 GLY B N 1
ATOM 6652 C CA . GLY B 1 295 ? -24.562 -18.984 -0.967 1 93.88 295 GLY B CA 1
ATOM 6653 C C . GLY B 1 295 ? -23.375 -18.141 -1.39 1 93.88 295 GLY B C 1
ATOM 6654 O O . GLY B 1 295 ? -23.562 -17.078 -2.004 1 93.88 295 GLY B O 1
ATOM 6655 N N . MET B 1 296 ? -22.219 -18.625 -1.034 1 93.25 296 MET B N 1
ATOM 6656 C CA . MET B 1 296 ? -21 -17.906 -1.362 1 93.25 296 MET B CA 1
ATOM 6657 C C . MET B 1 296 ? -20.625 -18.094 -2.828 1 93.25 296 MET B C 1
ATOM 6659 O O . MET B 1 296 ? -20.141 -17.172 -3.48 1 93.25 296 MET B O 1
ATOM 6663 N N . GLY B 1 297 ? -20.844 -19.266 -3.287 1 92.31 297 GLY B N 1
ATOM 6664 C CA . GLY B 1 297 ? -20.625 -19.562 -4.691 1 92.31 297 GLY B CA 1
ATOM 6665 C C . GLY B 1 297 ? -19.203 -20 -4.992 1 92.31 297 GLY B C 1
ATOM 6666 O O . GLY B 1 297 ? -18.75 -19.922 -6.133 1 92.31 297 GLY B O 1
ATOM 6667 N N . TYR B 1 298 ? -18.453 -20.5 -4.012 1 90.12 298 TYR B N 1
ATOM 6668 C CA . TYR B 1 298 ? -17.062 -20.875 -4.258 1 90.12 298 TYR B CA 1
ATOM 6669 C C . TYR B 1 298 ? -16.984 -22.203 -5.008 1 90.12 298 TYR B C 1
ATOM 6671 O O . TYR B 1 298 ? -16.031 -22.438 -5.758 1 90.12 298 TYR B O 1
ATOM 6679 N N . ASP B 1 299 ? -17.969 -23.031 -4.789 1 90.31 299 ASP B N 1
ATOM 6680 C CA . ASP B 1 299 ? -18.047 -24.234 -5.613 1 90.31 299 ASP B CA 1
ATOM 6681 C C . ASP B 1 299 ? -18.328 -23.875 -7.07 1 90.31 299 ASP B C 1
ATOM 6683 O O . ASP B 1 299 ? -17.703 -24.422 -7.98 1 90.31 299 ASP B O 1
ATOM 6687 N N . THR B 1 300 ? -19.234 -22.969 -7.199 1 92.69 300 THR B N 1
ATOM 6688 C CA . THR B 1 300 ? -19.531 -22.469 -8.539 1 92.69 300 THR B CA 1
ATOM 6689 C C . THR B 1 300 ? -18.312 -21.797 -9.156 1 92.69 300 THR B C 1
ATOM 6691 O O . THR B 1 300 ? -18.078 -21.922 -10.359 1 92.69 300 THR B O 1
ATOM 6694 N N . LEU B 1 301 ? -17.562 -21.109 -8.367 1 92.69 301 LEU B N 1
ATOM 6695 C CA . LEU B 1 301 ? -16.344 -20.453 -8.82 1 92.69 301 LEU B CA 1
ATOM 6696 C C . LEU B 1 301 ? -15.328 -21.469 -9.32 1 92.69 301 LEU B C 1
ATOM 6698 O O . LEU B 1 301 ? -14.734 -21.297 -10.391 1 92.69 301 LEU B O 1
ATOM 6702 N N . ALA B 1 302 ? -15.172 -22.516 -8.625 1 89.44 302 ALA B N 1
ATOM 6703 C CA . ALA B 1 302 ? -14.234 -23.562 -9.008 1 89.44 302 ALA B CA 1
ATOM 6704 C C . ALA B 1 302 ? -14.656 -24.219 -10.328 1 89.44 302 ALA B C 1
ATOM 6706 O O . ALA B 1 302 ? -13.812 -24.469 -11.195 1 89.44 302 ALA B O 1
ATOM 6707 N N . LEU B 1 303 ? -15.945 -24.438 -10.406 1 90.44 303 LEU B N 1
ATOM 6708 C CA . LEU B 1 303 ? -16.469 -25.047 -11.625 1 90.44 303 LEU B CA 1
ATOM 6709 C C . LEU B 1 303 ? -16.328 -24.094 -12.812 1 90.44 303 LEU B C 1
ATOM 6711 O O . LEU B 1 303 ? -16.109 -24.531 -13.945 1 90.44 303 LEU B O 1
ATOM 6715 N N . THR B 1 304 ? -16.469 -22.844 -12.523 1 91.62 304 THR B N 1
ATOM 6716 C CA . THR B 1 304 ? -16.297 -21.844 -13.57 1 91.62 304 THR B CA 1
ATOM 6717 C C . THR B 1 304 ? -14.859 -21.844 -14.102 1 91.62 304 THR B C 1
ATOM 6719 O O . THR B 1 304 ? -14.648 -21.859 -15.312 1 91.62 304 THR B O 1
ATOM 6722 N N . LEU B 1 305 ? -13.93 -21.922 -13.242 1 87.69 305 LEU B N 1
ATOM 6723 C CA . LEU B 1 305 ? -12.523 -21.828 -13.602 1 87.69 305 LEU B CA 1
ATOM 6724 C C . LEU B 1 305 ? -12.031 -23.125 -14.234 1 87.69 305 LEU B C 1
ATOM 6726 O O . LEU B 1 305 ? -11.031 -23.125 -14.961 1 87.69 305 LEU B O 1
ATOM 6730 N N . SER B 1 306 ? -12.789 -24.172 -13.992 1 86.81 306 SER B N 1
ATOM 6731 C CA . SER B 1 306 ? -12.422 -25.453 -14.594 1 86.81 306 SER B CA 1
ATOM 6732 C C . SER B 1 306 ? -13.18 -25.688 -15.898 1 86.81 306 SER B C 1
ATOM 6734 O O . SER B 1 306 ? -12.953 -26.703 -16.578 1 86.81 306 SER B O 1
ATOM 6736 N N . GLY B 1 307 ? -13.992 -24.781 -16.234 1 84.94 307 GLY B N 1
ATOM 6737 C CA . GLY B 1 307 ? -14.734 -24.891 -17.469 1 84.94 307 GLY B CA 1
ATOM 6738 C C . GLY B 1 307 ? -15.898 -25.859 -17.391 1 84.94 307 GLY B C 1
ATOM 6739 O O . GLY B 1 307 ? -16.344 -26.391 -18.406 1 84.94 307 GLY B O 1
ATOM 6740 N N . GLY B 1 308 ? -16.375 -26.078 -16.25 1 85.12 308 GLY B N 1
ATOM 6741 C CA . GLY B 1 308 ? -17.375 -27.109 -16.078 1 85.12 308 GLY B CA 1
ATOM 6742 C C . GLY B 1 308 ? -18.797 -26.578 -16.078 1 85.12 308 GLY B C 1
ATOM 6743 O O . GLY B 1 308 ? -19.766 -27.328 -15.922 1 85.12 308 GLY B O 1
ATOM 6744 N N . LEU B 1 309 ? -19.016 -25.266 -16.281 1 91.5 309 LEU B N 1
ATOM 6745 C CA . LEU B 1 309 ? -20.359 -24.688 -16.172 1 91.5 309 LEU B CA 1
ATOM 6746 C C . LEU B 1 309 ? -20.938 -24.406 -17.547 1 91.5 309 LEU B C 1
ATOM 6748 O O . LEU B 1 309 ? -20.219 -23.922 -18.438 1 91.5 309 LEU B O 1
ATOM 6752 N N . PRO B 1 310 ? -22.203 -24.719 -17.719 1 93.62 310 PRO B N 1
ATOM 6753 C CA . PRO B 1 310 ? -22.859 -24.375 -18.984 1 93.62 310 PRO B CA 1
ATOM 6754 C C . PRO B 1 310 ? -23.094 -22.875 -19.141 1 93.62 310 PRO B C 1
ATOM 6756 O O . PRO B 1 310 ? -23.016 -22.141 -18.156 1 93.62 310 PRO B O 1
ATOM 6759 N N . LEU B 1 311 ? -23.438 -22.453 -20.328 1 94.69 311 LEU B N 1
ATOM 6760 C CA . LEU B 1 311 ? -23.562 -21.047 -20.672 1 94.69 311 LEU B CA 1
ATOM 6761 C C . LEU B 1 311 ? -24.734 -20.391 -19.938 1 94.69 311 LEU B C 1
ATOM 6763 O O . LEU B 1 311 ? -24.625 -19.25 -19.484 1 94.69 311 LEU B O 1
ATOM 6767 N N . ASP B 1 312 ? -25.797 -21.047 -19.766 1 95.44 312 ASP B N 1
ATOM 6768 C CA . ASP B 1 312 ? -26.969 -20.5 -19.094 1 95.44 312 ASP B CA 1
ATOM 6769 C C . ASP B 1 312 ? -26.688 -20.25 -17.609 1 95.44 312 ASP B C 1
ATOM 6771 O O . ASP B 1 312 ? -27.125 -19.234 -17.047 1 95.44 312 ASP B O 1
ATOM 6775 N N . VAL B 1 313 ? -25.984 -21.203 -17.047 1 96.19 313 VAL B N 1
ATOM 6776 C CA . VAL B 1 313 ? -25.641 -21.062 -15.641 1 96.19 313 VAL B CA 1
ATOM 6777 C C . VAL B 1 313 ? -24.672 -19.891 -15.461 1 96.19 313 VAL B C 1
ATOM 6779 O O . VAL B 1 313 ? -24.797 -19.109 -14.508 1 96.19 313 VAL B O 1
ATOM 6782 N N . LEU B 1 314 ? -23.734 -19.766 -16.406 1 97.19 314 LEU B N 1
ATOM 6783 C CA . LEU B 1 314 ? -22.781 -18.672 -16.359 1 97.19 314 LEU B CA 1
ATOM 6784 C C . LEU B 1 314 ? -23.5 -17.328 -16.438 1 97.19 314 LEU B C 1
ATOM 6786 O O . LEU B 1 314 ? -23.141 -16.391 -15.719 1 97.19 314 LEU B O 1
ATOM 6790 N N . LEU B 1 315 ? -24.484 -17.25 -17.203 1 97 315 LEU B N 1
ATOM 6791 C CA . LEU B 1 315 ? -25.266 -16.016 -17.344 1 97 315 LEU B CA 1
ATOM 6792 C C . LEU B 1 315 ? -26.062 -15.734 -16.078 1 97 315 LEU B C 1
ATOM 6794 O O . LEU B 1 315 ? -26.141 -14.586 -15.633 1 97 315 LEU B O 1
ATOM 6798 N N . ALA B 1 316 ? -26.641 -16.766 -15.547 1 96.81 316 ALA B N 1
ATOM 6799 C CA . ALA B 1 316 ? -27.406 -16.625 -14.32 1 96.81 316 ALA B CA 1
ATOM 6800 C C . ALA B 1 316 ? -26.531 -16.156 -13.164 1 96.81 316 ALA B C 1
ATOM 6802 O O . ALA B 1 316 ? -26.969 -15.352 -12.336 1 96.81 316 ALA B O 1
ATOM 6803 N N . VAL B 1 317 ? -25.359 -16.656 -13.164 1 97.38 317 VAL B N 1
ATOM 6804 C CA . VAL B 1 317 ? -24.438 -16.281 -12.094 1 97.38 317 VAL B CA 1
ATOM 6805 C C . VAL B 1 317 ? -23.906 -14.875 -12.336 1 97.38 317 VAL B C 1
ATOM 6807 O O . VAL B 1 317 ? -23.859 -14.055 -11.414 1 97.38 317 VAL B O 1
ATOM 6810 N N . ALA B 1 318 ? -23.531 -14.531 -13.547 1 97.94 318 ALA B N 1
ATOM 6811 C CA . ALA B 1 318 ? -22.953 -13.227 -13.875 1 97.94 318 ALA B CA 1
ATOM 6812 C C . ALA B 1 318 ? -23.953 -12.102 -13.664 1 97.94 318 ALA B C 1
ATOM 6814 O O . ALA B 1 318 ? -23.625 -11.078 -13.055 1 97.94 318 ALA B O 1
ATOM 6815 N N . ILE B 1 319 ? -25.172 -12.305 -14.039 1 97.62 319 ILE B N 1
ATOM 6816 C CA . ILE B 1 319 ? -26.156 -11.234 -13.977 1 97.62 319 ILE B CA 1
ATOM 6817 C C . ILE B 1 319 ? -27.094 -11.461 -12.789 1 97.62 319 ILE B C 1
ATOM 6819 O O . ILE B 1 319 ? -27.406 -10.523 -12.047 1 97.62 319 ILE B O 1
ATOM 6823 N N . GLY B 1 320 ? -27.578 -12.672 -12.648 1 97.38 320 GLY B N 1
ATOM 6824 C CA . GLY B 1 320 ? -28.5 -12.977 -11.57 1 97.38 320 GLY B CA 1
ATOM 6825 C C . GLY B 1 320 ? -27.906 -12.758 -10.188 1 97.38 320 GLY B C 1
ATOM 6826 O O . GLY B 1 320 ? -28.453 -12.023 -9.375 1 97.38 320 GLY B O 1
ATOM 6827 N N . LYS B 1 321 ? -26.766 -13.43 -9.953 1 97.88 321 LYS B N 1
ATOM 6828 C CA . LYS B 1 321 ? -26.125 -13.273 -8.648 1 97.88 321 LYS B CA 1
ATOM 6829 C C . LYS B 1 321 ? -25.75 -11.82 -8.383 1 97.88 321 LYS B C 1
ATOM 6831 O O . LYS B 1 321 ? -25.828 -11.352 -7.25 1 97.88 321 LYS B O 1
ATOM 6836 N N . LEU B 1 322 ? -25.344 -11.148 -9.438 1 98.06 322 LEU B N 1
ATOM 6837 C CA . LEU B 1 322 ? -25.016 -9.734 -9.32 1 98.06 322 LEU B CA 1
ATOM 6838 C C . LEU B 1 322 ? -26.219 -8.93 -8.82 1 98.06 322 LEU B C 1
ATOM 6840 O O . LEU B 1 322 ? -26.109 -8.195 -7.832 1 98.06 322 LEU B O 1
ATOM 6844 N N . LEU B 1 323 ? -27.344 -9.125 -9.367 1 97.81 323 LEU B N 1
ATOM 6845 C CA . LEU B 1 323 ? -28.531 -8.352 -9.047 1 97.81 323 LEU B CA 1
ATOM 6846 C C . LEU B 1 323 ? -29.141 -8.805 -7.723 1 97.81 323 LEU B C 1
ATOM 6848 O O . LEU B 1 323 ? -29.688 -7.996 -6.973 1 97.81 323 LEU B O 1
ATOM 6852 N N . LEU B 1 324 ? -29.094 -10.102 -7.461 1 97.94 324 LEU B N 1
ATOM 6853 C CA . LEU B 1 324 ? -29.641 -10.617 -6.207 1 97.94 324 LEU B CA 1
ATOM 6854 C C . LEU B 1 324 ? -28.844 -10.086 -5.016 1 97.94 324 LEU B C 1
ATOM 6856 O O . LEU B 1 324 ? -29.438 -9.688 -4.008 1 97.94 324 LEU B O 1
ATOM 6860 N N . THR B 1 325 ? -27.531 -10.086 -5.164 1 97.56 325 THR B N 1
ATOM 6861 C CA . THR B 1 325 ? -26.688 -9.578 -4.09 1 97.56 325 THR B CA 1
ATOM 6862 C C . THR B 1 325 ? -26.875 -8.078 -3.908 1 97.56 325 THR B C 1
ATOM 6864 O O . THR B 1 325 ? -27.078 -7.602 -2.789 1 97.56 325 THR B O 1
ATOM 6867 N N . ALA B 1 326 ? -26.797 -7.336 -5.012 1 96.56 326 ALA B N 1
ATOM 6868 C CA . ALA B 1 326 ? -26.984 -5.887 -4.965 1 96.56 326 ALA B CA 1
ATOM 6869 C C . ALA B 1 326 ? -28.391 -5.531 -4.453 1 96.56 326 ALA B C 1
ATOM 6871 O O . ALA B 1 326 ? -28.547 -4.578 -3.691 1 96.56 326 ALA B O 1
ATOM 6872 N N . GLY B 1 327 ? -29.359 -6.297 -4.863 1 95.81 327 GLY B N 1
ATOM 6873 C CA . GLY B 1 327 ? -30.734 -6.062 -4.43 1 95.81 327 GLY B CA 1
ATOM 6874 C C . GLY B 1 327 ? -30.938 -6.301 -2.943 1 95.81 327 GLY B C 1
ATOM 6875 O O . GLY B 1 327 ? -31.672 -5.562 -2.287 1 95.81 327 GLY B O 1
ATOM 6876 N N . ALA B 1 328 ? -30.328 -7.363 -2.473 1 96.31 328 ALA B N 1
ATOM 6877 C CA . ALA B 1 328 ? -30.422 -7.633 -1.04 1 96.31 328 ALA B CA 1
ATOM 6878 C C . ALA B 1 328 ? -29.844 -6.473 -0.226 1 96.31 328 ALA B C 1
ATOM 6880 O O . ALA B 1 328 ? -30.438 -6.059 0.771 1 96.31 328 ALA B O 1
ATOM 6881 N N . VAL B 1 329 ? -28.781 -5.945 -0.655 1 93.62 329 VAL B N 1
ATOM 6882 C CA . VAL B 1 329 ? -28.156 -4.812 0.021 1 93.62 329 VAL B CA 1
ATOM 6883 C C . VAL B 1 329 ? -29.047 -3.586 -0.084 1 93.62 329 VAL B C 1
ATOM 6885 O O . VAL B 1 329 ? -29.219 -2.846 0.888 1 93.62 329 VAL B O 1
ATOM 6888 N N . ALA B 1 330 ? -29.609 -3.41 -1.21 1 93.81 330 ALA B N 1
ATOM 6889 C CA . ALA B 1 330 ? -30.5 -2.27 -1.435 1 93.81 330 ALA B CA 1
ATOM 6890 C C . ALA B 1 330 ? -31.719 -2.342 -0.527 1 93.81 330 ALA B C 1
ATOM 6892 O O . ALA B 1 330 ? -32.25 -1.311 -0.098 1 93.81 330 ALA B O 1
ATOM 6893 N N . CYS B 1 331 ? -32.156 -3.523 -0.247 1 94.44 331 CYS B N 1
ATOM 6894 C CA . CYS B 1 331 ? -33.344 -3.721 0.595 1 94.44 331 CYS B CA 1
ATOM 6895 C C . CYS B 1 331 ? -32.969 -3.605 2.07 1 94.44 331 CYS B C 1
ATOM 6897 O O . CYS B 1 331 ? -33.844 -3.705 2.938 1 94.44 331 CYS B O 1
ATOM 6899 N N . GLY B 1 332 ? -31.719 -3.453 2.355 1 90.25 332 GLY B N 1
ATOM 6900 C CA . GLY B 1 332 ? -31.297 -3.195 3.723 1 90.25 332 GLY B CA 1
ATOM 6901 C C . GLY B 1 332 ? -30.859 -4.445 4.457 1 90.25 332 GLY B C 1
ATOM 6902 O O . GLY B 1 332 ? -30.641 -4.414 5.672 1 90.25 332 GLY B O 1
ATOM 6903 N N . ILE B 1 333 ? -30.828 -5.559 3.816 1 92.5 333 ILE B N 1
ATOM 6904 C CA . ILE B 1 333 ? -30.312 -6.777 4.43 1 92.5 333 ILE B CA 1
ATOM 6905 C C . ILE B 1 333 ? -28.797 -6.793 4.336 1 92.5 333 ILE B C 1
ATOM 6907 O O . ILE B 1 333 ? -28.234 -6.801 3.236 1 92.5 333 ILE B O 1
ATOM 6911 N N . PRO B 1 334 ? -28.125 -6.754 5.449 1 92.19 334 PRO B N 1
ATOM 6912 C CA . PRO B 1 334 ? -26.656 -6.629 5.434 1 92.19 334 PRO B CA 1
ATOM 6913 C C . PRO B 1 334 ? -25.969 -7.938 5.07 1 92.19 334 PRO B C 1
ATOM 6915 O O . PRO B 1 334 ? -25.469 -8.648 5.953 1 92.19 334 PRO B O 1
ATOM 6918 N N . VAL B 1 335 ? -25.797 -8.195 3.822 1 92.94 335 VAL B N 1
ATOM 6919 C CA . VAL B 1 335 ? -25.078 -9.375 3.342 1 92.94 335 VAL B CA 1
ATOM 6920 C C . VAL B 1 335 ? -23.672 -8.977 2.92 1 92.94 335 VAL B C 1
ATOM 6922 O O . VAL B 1 335 ? -23.422 -7.832 2.543 1 92.94 335 VAL B O 1
ATOM 6925 N N . SER B 1 336 ? -22.75 -9.883 3.102 1 93.75 336 SER B N 1
ATOM 6926 C CA . SER B 1 336 ? -21.375 -9.641 2.672 1 93.75 336 SER B CA 1
ATOM 6927 C C . SER B 1 336 ? -21.234 -9.758 1.158 1 93.75 336 SER B C 1
ATOM 6929 O O . SER B 1 336 ? -21.688 -10.742 0.562 1 93.75 336 SER B O 1
ATOM 6931 N N . ILE B 1 337 ? -20.609 -8.82 0.511 1 95 337 ILE B N 1
ATOM 6932 C CA . ILE B 1 337 ? -20.672 -8.734 -0.944 1 95 337 ILE B CA 1
ATOM 6933 C C . ILE B 1 337 ? -19.375 -9.273 -1.547 1 95 337 ILE B C 1
ATOM 6935 O O . ILE B 1 337 ? -19.328 -9.57 -2.742 1 95 337 ILE B O 1
ATOM 6939 N N . ILE B 1 338 ? -18.281 -9.445 -0.839 1 93.44 338 ILE B N 1
ATOM 6940 C CA . ILE B 1 338 ? -16.953 -9.727 -1.383 1 93.44 338 ILE B CA 1
ATOM 6941 C C . ILE B 1 338 ? -16.969 -11.07 -2.117 1 93.44 338 ILE B C 1
ATOM 6943 O O . ILE B 1 338 ? -16.531 -11.164 -3.266 1 93.44 338 ILE B O 1
ATOM 6947 N N . GLY B 1 339 ? -17.484 -12.094 -1.506 1 93.69 339 GLY B N 1
ATOM 6948 C CA . GLY B 1 339 ? -17.578 -13.406 -2.133 1 93.69 339 GLY B CA 1
ATOM 6949 C C . GLY B 1 339 ? -18.359 -13.398 -3.43 1 93.69 339 GLY B C 1
ATOM 6950 O O . GLY B 1 339 ? -17.828 -13.734 -4.488 1 93.69 339 GLY B O 1
ATOM 6951 N N . PRO B 1 340 ? -19.562 -12.969 -3.342 1 96.44 340 PRO B N 1
ATOM 6952 C CA . PRO B 1 340 ? -20.406 -12.914 -4.539 1 96.44 340 PRO B CA 1
ATOM 6953 C C . PRO B 1 340 ? -19.781 -12.094 -5.664 1 96.44 340 PRO B C 1
ATOM 6955 O O . PRO B 1 340 ? -19.891 -12.453 -6.84 1 96.44 340 PRO B O 1
ATOM 6958 N N . VAL B 1 341 ? -19.094 -11.023 -5.34 1 96.62 341 VAL B N 1
ATOM 6959 C CA . VAL B 1 341 ? -18.469 -10.164 -6.34 1 96.62 341 VAL B CA 1
ATOM 6960 C C . VAL B 1 341 ? -17.375 -10.93 -7.066 1 96.62 341 VAL B C 1
ATOM 6962 O O . VAL B 1 341 ? -17.219 -10.797 -8.281 1 96.62 341 VAL B O 1
ATOM 6965 N N . LEU B 1 342 ? -16.656 -11.727 -6.375 1 95.81 342 LEU B N 1
ATOM 6966 C CA . LEU B 1 342 ? -15.625 -12.555 -6.988 1 95.81 342 LEU B CA 1
ATOM 6967 C C . LEU B 1 342 ? -16.234 -13.555 -7.961 1 95.81 342 LEU B C 1
ATOM 6969 O O . LEU B 1 342 ? -15.758 -13.719 -9.086 1 95.81 342 LEU B O 1
ATOM 6973 N N . VAL B 1 343 ? -17.344 -14.188 -7.539 1 96.75 343 VAL B N 1
ATOM 6974 C CA . VAL B 1 343 ? -18 -15.219 -8.336 1 96.75 343 VAL B CA 1
ATOM 6975 C C . VAL B 1 343 ? -18.609 -14.602 -9.586 1 96.75 343 VAL B C 1
ATOM 6977 O O . VAL B 1 343 ? -18.484 -15.141 -10.688 1 96.75 343 VAL B O 1
ATOM 6980 N N . VAL B 1 344 ? -19.234 -13.469 -9.414 1 98 344 VAL B N 1
ATOM 6981 C CA . VAL B 1 344 ? -19.844 -12.742 -10.523 1 98 344 VAL B CA 1
ATOM 6982 C C . VAL B 1 344 ? -18.766 -12.344 -11.531 1 98 344 VAL B C 1
ATOM 6984 O O . VAL B 1 344 ? -18.969 -12.484 -12.742 1 98 344 VAL B O 1
ATOM 6987 N N . GLY B 1 345 ? -17.688 -11.859 -11.039 1 98 345 GLY B N 1
ATOM 6988 C CA . GLY B 1 345 ? -16.594 -11.461 -11.906 1 98 345 GLY B CA 1
ATOM 6989 C C . GLY B 1 345 ? -16.016 -12.617 -12.695 1 98 345 GLY B C 1
ATOM 6990 O O . GLY B 1 345 ? -15.727 -12.484 -13.891 1 98 345 GLY B O 1
ATOM 6991 N N . ALA B 1 346 ? -15.836 -13.703 -12.047 1 96.5 346 ALA B N 1
ATOM 6992 C CA . ALA B 1 346 ? -15.312 -14.883 -12.711 1 96.5 346 ALA B CA 1
ATOM 6993 C C . ALA B 1 346 ? -16.266 -15.367 -13.805 1 96.5 346 ALA B C 1
ATOM 6995 O O . ALA B 1 346 ? -15.828 -15.734 -14.898 1 96.5 346 ALA B O 1
ATOM 6996 N N . ALA B 1 347 ? -17.531 -15.398 -13.453 1 97.81 347 ALA B N 1
ATOM 6997 C CA . ALA B 1 347 ? -18.516 -15.844 -14.422 1 97.81 347 ALA B CA 1
ATOM 6998 C C . ALA B 1 347 ? -18.578 -14.898 -15.625 1 97.81 347 ALA B C 1
ATOM 7000 O O . ALA B 1 347 ? -18.609 -15.352 -16.766 1 97.81 347 ALA B O 1
ATOM 7001 N N . ALA B 1 348 ? -18.578 -13.633 -15.383 1 98.12 348 ALA B N 1
ATOM 7002 C CA . ALA B 1 348 ? -18.594 -12.656 -16.469 1 98.12 348 ALA B CA 1
ATOM 7003 C C . ALA B 1 348 ? -17.344 -12.75 -17.328 1 98.12 348 ALA B C 1
ATOM 7005 O O . ALA B 1 348 ? -17.422 -12.695 -18.562 1 98.12 348 ALA B O 1
ATOM 7006 N N . GLY B 1 349 ? -16.219 -12.844 -16.688 1 96.62 349 GLY B N 1
ATOM 7007 C CA . GLY B 1 349 ? -14.977 -13 -17.422 1 96.62 349 GLY B CA 1
ATOM 7008 C C . GLY B 1 349 ? -14.961 -14.242 -18.312 1 96.62 349 GLY B C 1
ATOM 7009 O O . GLY B 1 349 ? -14.523 -14.18 -19.453 1 96.62 349 GLY B O 1
ATOM 7010 N N . THR B 1 350 ? -15.43 -15.336 -17.766 1 95.5 350 THR B N 1
ATOM 7011 C CA . THR B 1 350 ? -15.477 -16.578 -18.516 1 95.5 350 THR B CA 1
ATOM 7012 C C . THR B 1 350 ? -16.422 -16.469 -19.703 1 95.5 350 THR B C 1
ATOM 7014 O O . THR B 1 350 ? -16.125 -16.953 -20.797 1 95.5 350 THR B O 1
ATOM 7017 N N . LEU B 1 351 ? -17.547 -15.883 -19.5 1 96.19 351 LEU B N 1
ATOM 7018 C CA . LEU B 1 351 ? -18.516 -15.664 -20.578 1 96.19 351 LEU B CA 1
ATOM 7019 C C . LEU B 1 351 ? -17.875 -14.859 -21.703 1 96.19 351 LEU B C 1
ATOM 7021 O O . LEU B 1 351 ? -18.047 -15.195 -22.875 1 96.19 351 LEU B O 1
ATOM 7025 N N . LEU B 1 352 ? -17.188 -13.852 -21.359 1 94.5 352 LEU B N 1
ATOM 7026 C CA . LEU B 1 352 ? -16.547 -12.992 -22.344 1 94.5 352 LEU B CA 1
ATOM 7027 C C . LEU B 1 352 ? -15.383 -13.719 -23.016 1 94.5 352 LEU B C 1
ATOM 7029 O O . LEU B 1 352 ? -15.094 -13.477 -24.188 1 94.5 352 LEU B O 1
ATOM 7033 N N . GLY B 1 353 ? -14.727 -14.531 -22.203 1 92.19 353 GLY B N 1
ATOM 7034 C CA . GLY B 1 353 ? -13.703 -15.375 -22.797 1 92.19 353 GLY B CA 1
ATOM 7035 C C . GLY B 1 353 ? -14.242 -16.344 -23.828 1 92.19 353 GLY B C 1
ATOM 7036 O O . GLY B 1 353 ? -13.633 -16.516 -24.891 1 92.19 353 GLY B O 1
ATOM 7037 N N . LEU B 1 354 ? -15.383 -16.922 -23.547 1 92.38 354 LEU B N 1
ATOM 7038 C CA . LEU B 1 354 ? -16.031 -17.828 -24.484 1 92.38 354 LEU B CA 1
ATOM 7039 C C . LEU B 1 354 ? -16.469 -17.078 -25.734 1 92.38 354 LEU B C 1
ATOM 7041 O O . LEU B 1 354 ? -16.359 -17.594 -26.859 1 92.38 354 LEU B O 1
ATOM 7045 N N . LEU B 1 355 ? -16.906 -15.898 -25.531 1 91.44 355 LEU B N 1
ATOM 7046 C CA . LEU B 1 355 ? -17.297 -15.062 -26.672 1 91.44 355 LEU B CA 1
ATOM 7047 C C . LEU B 1 355 ? -16.094 -14.719 -27.531 1 91.44 355 LEU B C 1
ATOM 7049 O O . LEU B 1 355 ? -16.172 -14.703 -28.75 1 91.44 355 LEU B O 1
ATOM 7053 N N . GLY B 1 356 ? -15.031 -14.398 -26.891 1 88.38 356 GLY B N 1
ATOM 7054 C CA . GLY B 1 356 ? -13.805 -14.109 -27.609 1 88.38 356 GLY B CA 1
ATOM 7055 C C . GLY B 1 356 ? -13.297 -15.289 -28.406 1 88.38 356 GLY B C 1
ATOM 7056 O O . GLY B 1 356 ? -12.789 -15.117 -29.531 1 88.38 356 GLY B O 1
ATOM 7057 N N . ALA B 1 357 ? -13.422 -16.422 -27.797 1 86.62 357 ALA B N 1
ATOM 7058 C CA . ALA B 1 357 ? -12.992 -17.641 -28.484 1 86.62 357 ALA B CA 1
ATOM 7059 C C . ALA B 1 357 ? -13.828 -17.875 -29.734 1 86.62 357 ALA B C 1
ATOM 7061 O O . ALA B 1 357 ? -13.336 -18.438 -30.719 1 86.62 357 ALA B O 1
ATOM 7062 N N . GLN B 1 358 ? -15.016 -17.516 -29.688 1 86.25 358 GLN B N 1
ATOM 7063 C CA . GLN B 1 358 ? -15.891 -17.672 -30.859 1 86.25 358 GLN B CA 1
ATOM 7064 C C . GLN B 1 358 ? -15.555 -16.625 -31.922 1 86.25 358 GLN B C 1
ATOM 7066 O O . GLN B 1 358 ? -15.602 -16.938 -33.125 1 86.25 358 GLN B O 1
ATOM 7071 N N . LEU B 1 359 ? -15.172 -15.477 -31.453 1 83.69 359 LEU B N 1
ATOM 7072 C CA . LEU B 1 359 ? -14.898 -14.383 -32.375 1 83.69 359 LEU B CA 1
ATOM 7073 C C . LEU B 1 359 ? -13.508 -14.539 -33 1 83.69 359 LEU B C 1
ATOM 7075 O O . LEU B 1 359 ? -13.305 -14.18 -34.156 1 83.69 359 LEU B O 1
ATOM 7079 N N . MET B 1 360 ? -12.578 -14.984 -32.156 1 79.38 360 MET B N 1
ATOM 7080 C CA . MET B 1 360 ? -11.219 -15.172 -32.656 1 79.38 360 MET B CA 1
ATOM 7081 C C . MET B 1 360 ? -10.664 -16.516 -32.219 1 79.38 360 MET B C 1
ATOM 7083 O O . MET B 1 360 ? -9.781 -16.594 -31.359 1 79.38 360 MET B O 1
ATOM 7087 N N . PRO B 1 361 ? -10.969 -17.609 -32.844 1 72 361 PRO B N 1
ATOM 7088 C CA . PRO B 1 361 ? -10.609 -18.953 -32.406 1 72 361 PRO B CA 1
ATOM 7089 C C . PRO B 1 361 ? -9.102 -19.188 -32.406 1 72 361 PRO B C 1
ATOM 7091 O O . PRO B 1 361 ? -8.594 -19.953 -31.578 1 72 361 PRO B O 1
ATOM 7094 N N . SER B 1 362 ? -8.391 -18.609 -33.188 1 64.44 362 SER B N 1
ATOM 7095 C CA . SER B 1 362 ? -6.969 -18.891 -33.312 1 64.44 362 SER B CA 1
ATOM 7096 C C . SER B 1 362 ? -6.168 -18.156 -32.25 1 64.44 362 SER B C 1
ATOM 7098 O O . SER B 1 362 ? -5.047 -18.562 -31.906 1 64.44 362 SER B O 1
ATOM 7100 N N . LEU B 1 363 ? -6.793 -17.188 -31.672 1 60.03 363 LEU B N 1
ATOM 7101 C CA . LEU B 1 363 ? -5.984 -16.312 -30.828 1 60.03 363 LEU B CA 1
ATOM 7102 C C . LEU B 1 363 ? -6.473 -16.328 -29.391 1 60.03 363 LEU B C 1
ATOM 7104 O O . LEU B 1 363 ? -5.793 -15.828 -28.484 1 60.03 363 LEU B O 1
ATOM 7108 N N . ALA B 1 364 ? -7.414 -17.203 -29.172 1 64.12 364 ALA B N 1
ATOM 7109 C CA . ALA B 1 364 ? -8.094 -16.953 -27.906 1 64.12 364 ALA B CA 1
ATOM 7110 C C . ALA B 1 364 ? -7.449 -17.734 -26.766 1 64.12 364 ALA B C 1
ATOM 7112 O O . ALA B 1 364 ? -7.066 -18.891 -26.953 1 64.12 364 ALA B O 1
ATOM 7113 N N . ALA B 1 365 ? -7.012 -17.031 -25.781 1 73.31 365 ALA B N 1
ATOM 7114 C CA . ALA B 1 365 ? -6.602 -17.656 -24.531 1 73.31 365 ALA B CA 1
ATOM 7115 C C . ALA B 1 365 ? -7.75 -18.453 -23.922 1 73.31 365 ALA B C 1
ATOM 7117 O O . ALA B 1 365 ? -8.906 -18.281 -24.297 1 73.31 365 ALA B O 1
ATOM 7118 N N . GLY B 1 366 ? -7.488 -19.469 -23.109 1 81.19 366 GLY B N 1
ATOM 7119 C CA . GLY B 1 366 ? -8.516 -20.25 -22.438 1 81.19 366 GLY B CA 1
ATOM 7120 C C . GLY B 1 366 ? -9.469 -19.391 -21.625 1 81.19 366 GLY B C 1
ATOM 7121 O O . GLY B 1 366 ? -9.07 -18.375 -21.062 1 81.19 366 GLY B O 1
ATOM 7122 N N . PRO B 1 367 ? -10.805 -19.703 -21.719 1 86.44 367 PRO B N 1
AT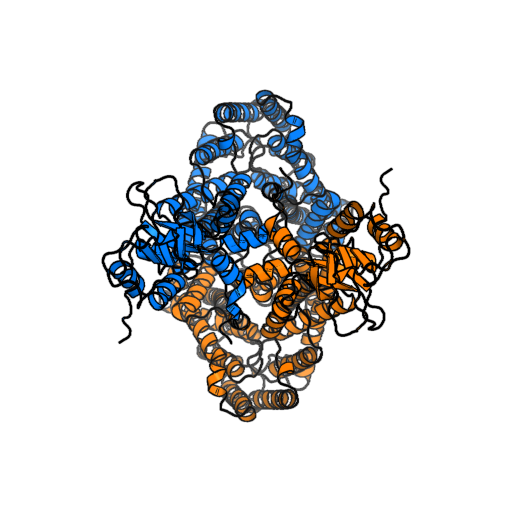OM 7123 C CA . PRO B 1 367 ? -11.797 -18.938 -20.953 1 86.44 367 PRO B CA 1
ATOM 7124 C C . PRO B 1 367 ? -11.477 -18.859 -19.469 1 86.44 367 PRO B C 1
ATOM 7126 O O . PRO B 1 367 ? -11.93 -17.938 -18.781 1 86.44 367 PRO B O 1
ATOM 7129 N N . GLU B 1 368 ? -10.664 -19.766 -19.047 1 87.06 368 GLU B N 1
ATOM 7130 C CA . GLU B 1 368 ? -10.305 -19.828 -17.641 1 87.06 368 GLU B CA 1
ATOM 7131 C C . GLU B 1 368 ? -9.477 -18.609 -17.234 1 87.06 368 GLU B C 1
ATOM 7133 O O . GLU B 1 368 ? -9.625 -18.094 -16.125 1 87.06 368 GLU B O 1
ATOM 7138 N N . ILE B 1 369 ? -8.68 -18.141 -18.156 1 88.06 369 ILE B N 1
ATOM 7139 C CA . ILE B 1 369 ? -7.84 -16.984 -17.859 1 88.06 369 ILE B CA 1
ATOM 7140 C C . ILE B 1 369 ? -8.703 -15.734 -17.734 1 88.06 369 ILE B C 1
ATOM 7142 O O . ILE B 1 369 ? -8.477 -14.906 -16.859 1 88.06 369 ILE B O 1
ATOM 7146 N N . TYR B 1 370 ? -9.648 -15.664 -18.562 1 92.06 370 TYR B N 1
ATOM 7147 C CA . TYR B 1 370 ? -10.539 -14.508 -18.516 1 92.06 370 TYR B CA 1
ATOM 7148 C C . TYR B 1 370 ? -11.414 -14.539 -17.266 1 92.06 370 TYR B C 1
ATOM 7150 O O . TYR B 1 370 ? -11.812 -13.492 -16.75 1 92.06 370 TYR B O 1
ATOM 7158 N N . GLY B 1 371 ? -11.727 -15.758 -16.844 1 93.38 371 GLY B N 1
ATOM 7159 C CA . GLY B 1 371 ? -12.445 -15.883 -15.586 1 93.38 371 GLY B CA 1
ATOM 7160 C C . GLY B 1 371 ? -11.656 -15.367 -14.398 1 93.38 371 GLY B C 1
ATOM 7161 O O . GLY B 1 371 ? -12.195 -14.633 -13.562 1 93.38 371 GLY B O 1
ATOM 7162 N N . MET B 1 372 ? -10.406 -15.719 -14.406 1 93 372 MET B N 1
ATOM 7163 C CA . MET B 1 372 ? -9.539 -15.281 -13.32 1 93 372 MET B CA 1
ATOM 7164 C C . MET B 1 372 ? -9.352 -13.766 -13.352 1 93 372 MET B C 1
ATOM 7166 O O . MET B 1 372 ? -9.422 -13.109 -12.312 1 93 372 MET B O 1
ATOM 7170 N N . LEU B 1 373 ? -9.141 -13.281 -14.492 1 94.31 373 LEU B N 1
ATOM 7171 C CA . LEU B 1 373 ? -8.961 -11.844 -14.656 1 94.31 373 LEU B CA 1
ATOM 7172 C C . LEU B 1 373 ? -10.242 -11.086 -14.32 1 94.31 373 LEU B C 1
ATOM 7174 O O . LEU B 1 373 ? -10.195 -10.008 -13.734 1 94.31 373 LEU B O 1
ATOM 7178 N N . GLY B 1 374 ? -11.305 -11.68 -14.68 1 96.25 374 GLY B N 1
ATOM 7179 C CA . GLY B 1 374 ? -12.586 -11.062 -14.383 1 96.25 374 GLY B CA 1
ATOM 7180 C C . GLY B 1 374 ? -12.875 -10.977 -12.898 1 96.25 374 GLY B C 1
ATOM 7181 O O . GLY B 1 374 ? -13.469 -10 -12.43 1 96.25 374 GLY B O 1
ATOM 7182 N N . MET B 1 375 ? -12.492 -12 -12.219 1 95.25 375 MET B N 1
ATOM 7183 C CA . MET B 1 375 ? -12.664 -12.016 -10.766 1 95.25 375 MET B CA 1
ATOM 7184 C C . MET B 1 375 ? -11.953 -10.82 -10.125 1 95.25 375 MET B C 1
ATOM 7186 O O . MET B 1 375 ? -12.555 -10.094 -9.336 1 95.25 375 MET B O 1
ATOM 7190 N N . ALA B 1 376 ? -10.727 -10.617 -10.508 1 95.56 376 ALA B N 1
ATOM 7191 C CA . ALA B 1 376 ? -9.93 -9.531 -9.945 1 95.56 376 ALA B CA 1
ATOM 7192 C C . ALA B 1 376 ? -10.453 -8.172 -10.398 1 95.56 376 ALA B C 1
ATOM 7194 O O . ALA B 1 376 ? -10.516 -7.227 -9.609 1 95.56 376 ALA B O 1
ATOM 7195 N N . ALA B 1 377 ? -10.805 -8.086 -11.648 1 97.31 377 ALA B N 1
ATOM 7196 C CA . ALA B 1 377 ? -11.305 -6.836 -12.211 1 97.31 377 ALA B CA 1
ATOM 7197 C C . ALA B 1 377 ? -12.594 -6.402 -11.523 1 97.31 377 ALA B C 1
ATOM 7199 O O . ALA B 1 377 ? -12.773 -5.223 -11.203 1 97.31 377 ALA B O 1
ATOM 7200 N N . MET B 1 378 ? -13.461 -7.32 -11.305 1 97.69 378 MET B N 1
ATOM 7201 C CA . MET B 1 378 ? -14.734 -7.02 -10.648 1 97.69 378 MET B CA 1
ATOM 7202 C C . MET B 1 378 ? -14.516 -6.57 -9.211 1 97.69 378 MET B C 1
ATOM 7204 O O . MET B 1 378 ? -15.086 -5.574 -8.773 1 97.69 378 MET B O 1
ATOM 7208 N N . MET B 1 379 ? -13.727 -7.297 -8.523 1 95.69 379 MET B N 1
ATOM 7209 C CA . MET B 1 379 ? -13.43 -6.941 -7.141 1 95.69 379 MET B CA 1
ATOM 7210 C C . MET B 1 379 ? -12.805 -5.555 -7.055 1 95.69 379 MET B C 1
ATOM 7212 O O . MET B 1 379 ? -13.227 -4.727 -6.25 1 95.69 379 MET B O 1
ATOM 7216 N N . GLY B 1 380 ? -11.781 -5.363 -7.879 1 94.06 380 GLY B N 1
ATOM 7217 C CA . GLY B 1 380 ? -11.102 -4.078 -7.891 1 94.06 380 GLY B CA 1
ATOM 7218 C C . GLY B 1 380 ? -12.031 -2.92 -8.219 1 94.06 380 GLY B C 1
ATOM 7219 O O . GLY B 1 380 ? -11.922 -1.847 -7.617 1 94.06 380 GLY B O 1
ATOM 7220 N N . ALA B 1 381 ? -12.945 -3.119 -9.117 1 94.69 381 ALA B N 1
ATOM 7221 C CA . ALA B 1 381 ? -13.836 -2.057 -9.578 1 94.69 381 ALA B CA 1
ATOM 7222 C C . ALA B 1 381 ? -14.914 -1.76 -8.539 1 94.69 381 ALA B C 1
ATOM 7224 O O . ALA B 1 381 ? -15.234 -0.597 -8.281 1 94.69 381 ALA B O 1
ATOM 7225 N N . VAL B 1 382 ? -15.43 -2.764 -7.941 1 94.5 382 VAL B N 1
ATOM 7226 C CA . VAL B 1 382 ? -16.516 -2.574 -6.977 1 94.5 382 VAL B CA 1
ATOM 7227 C C . VAL B 1 382 ? -15.961 -1.921 -5.711 1 94.5 382 VAL B C 1
ATOM 7229 O O . VAL B 1 382 ? -16.578 -1.001 -5.164 1 94.5 382 VAL B O 1
ATOM 7232 N N . LEU B 1 383 ? -14.812 -2.383 -5.312 1 90.25 383 LEU B N 1
ATOM 7233 C CA . LEU B 1 383 ? -14.258 -1.906 -4.055 1 90.25 383 LEU B CA 1
ATOM 7234 C C . LEU B 1 383 ? -13.352 -0.702 -4.285 1 90.25 383 LEU B C 1
ATOM 7236 O O . LEU B 1 383 ? -12.938 -0.037 -3.33 1 90.25 383 LEU B O 1
ATOM 7240 N N . GLN B 1 384 ? -13.062 -0.457 -5.527 1 88.81 384 GLN B N 1
ATOM 7241 C CA . GLN B 1 384 ? -12.094 0.577 -5.875 1 88.81 384 GLN B CA 1
ATOM 7242 C C . GLN B 1 384 ? -10.789 0.385 -5.105 1 88.81 384 GLN B C 1
ATOM 7244 O O . GLN B 1 384 ? -10.281 1.325 -4.488 1 88.81 384 GLN B O 1
ATOM 7249 N N . ALA B 1 385 ? -10.391 -0.769 -5.094 1 89.56 385 ALA B N 1
ATOM 7250 C CA . ALA B 1 385 ? -9.156 -1.213 -4.445 1 89.56 385 ALA B CA 1
ATOM 7251 C C . ALA B 1 385 ? -8.328 -2.08 -5.391 1 89.56 385 ALA B C 1
ATOM 7253 O O . ALA B 1 385 ? -8.266 -3.301 -5.227 1 89.56 385 ALA B O 1
ATOM 7254 N N . PRO B 1 386 ? -7.613 -1.472 -6.273 1 90.94 386 PRO B N 1
ATOM 7255 C CA . PRO B 1 386 ? -6.926 -2.203 -7.34 1 90.94 386 PRO B CA 1
ATOM 7256 C C . PRO B 1 386 ? -5.789 -3.082 -6.816 1 90.94 386 PRO B C 1
ATOM 7258 O O . PRO B 1 386 ? -5.602 -4.203 -7.297 1 90.94 386 PRO B O 1
ATOM 7261 N N . LEU B 1 387 ? -4.996 -2.643 -5.879 1 90.25 387 LEU B N 1
ATOM 7262 C CA . LEU B 1 387 ? -3.861 -3.424 -5.406 1 90.25 387 LEU B CA 1
ATOM 7263 C C . LEU B 1 387 ? -4.332 -4.648 -4.629 1 90.25 387 LEU B C 1
ATOM 7265 O O . LEU B 1 387 ? -3.738 -5.727 -4.742 1 90.25 387 LEU B O 1
ATOM 7269 N N . ALA B 1 388 ? -5.332 -4.395 -3.814 1 91.56 388 ALA B N 1
ATOM 7270 C CA . ALA B 1 388 ? -5.902 -5.531 -3.096 1 91.56 388 ALA B CA 1
ATOM 7271 C C . ALA B 1 388 ? -6.414 -6.594 -4.062 1 91.56 388 ALA B C 1
ATOM 7273 O O . ALA B 1 388 ? -6.219 -7.789 -3.842 1 91.56 388 ALA B O 1
ATOM 7274 N N . ALA B 1 389 ? -7.07 -6.16 -5.09 1 94.31 389 ALA B N 1
ATOM 7275 C CA . ALA B 1 389 ? -7.613 -7.078 -6.09 1 94.31 389 ALA B CA 1
ATOM 7276 C C . ALA B 1 389 ? -6.496 -7.828 -6.809 1 94.31 389 ALA B C 1
ATOM 7278 O O . ALA B 1 389 ? -6.605 -9.031 -7.047 1 94.31 389 ALA B O 1
ATOM 7279 N N . LEU B 1 390 ? -5.449 -7.141 -7.109 1 92.25 390 LEU B N 1
ATOM 7280 C CA . LEU B 1 390 ? -4.332 -7.742 -7.824 1 92.25 390 LEU B CA 1
ATOM 7281 C C . LEU B 1 390 ? -3.627 -8.781 -6.957 1 92.25 390 LEU B C 1
ATOM 7283 O O . LEU B 1 390 ? -3.258 -9.852 -7.438 1 92.25 390 LEU B O 1
ATOM 7287 N N . MET B 1 391 ? -3.49 -8.43 -5.738 1 91.44 391 MET B N 1
ATOM 7288 C CA . MET B 1 391 ? -2.824 -9.367 -4.84 1 91.44 391 MET B CA 1
ATOM 7289 C C . MET B 1 391 ? -3.697 -10.586 -4.59 1 91.44 391 MET B C 1
ATOM 7291 O O . MET B 1 391 ? -3.189 -11.711 -4.484 1 91.44 391 MET B O 1
ATOM 7295 N N . ALA B 1 392 ? -4.957 -10.312 -4.453 1 91.62 392 ALA B N 1
ATOM 7296 C CA . ALA B 1 392 ? -5.875 -11.445 -4.32 1 91.62 392 ALA B CA 1
ATOM 7297 C C . ALA B 1 392 ? -5.785 -12.367 -5.531 1 91.62 392 ALA B C 1
ATOM 7299 O O . ALA B 1 392 ? -5.77 -13.586 -5.391 1 91.62 392 ALA B O 1
ATOM 7300 N N . LEU B 1 393 ? -5.758 -11.812 -6.688 1 89.12 393 LEU B N 1
ATOM 7301 C CA . LEU B 1 393 ? -5.629 -12.578 -7.926 1 89.12 393 LEU B CA 1
ATOM 7302 C C . LEU B 1 393 ? -4.383 -13.445 -7.898 1 89.12 393 LEU B C 1
ATOM 7304 O O . LEU B 1 393 ? -4.453 -14.648 -8.18 1 89.12 393 LEU B O 1
ATOM 7308 N N . LEU B 1 394 ? -3.303 -12.875 -7.512 1 86.75 394 LEU B N 1
ATOM 7309 C CA . LEU B 1 394 ? -2.016 -13.562 -7.531 1 86.75 394 LEU B CA 1
ATOM 7310 C C . LEU B 1 394 ? -1.983 -14.688 -6.504 1 86.75 394 LEU B C 1
ATOM 7312 O O . LEU B 1 394 ? -1.52 -15.789 -6.797 1 86.75 394 LEU B O 1
ATOM 7316 N N . GLU B 1 395 ? -2.486 -14.43 -5.359 1 87.81 395 GLU B N 1
ATOM 7317 C CA . GLU B 1 395 ? -2.402 -15.406 -4.281 1 87.81 395 GLU B CA 1
ATOM 7318 C C . GLU B 1 395 ? -3.441 -16.516 -4.453 1 87.81 395 GLU B C 1
ATOM 7320 O O . GLU B 1 395 ? -3.189 -17.672 -4.117 1 87.81 395 GLU B O 1
ATOM 7325 N N . LEU B 1 396 ? -4.59 -16.141 -4.98 1 86.5 396 LEU B N 1
ATOM 7326 C CA . LEU B 1 396 ? -5.648 -17.125 -5.148 1 86.5 396 LEU B CA 1
ATOM 7327 C C . LEU B 1 396 ? -5.336 -18.062 -6.312 1 86.5 396 LEU B C 1
ATOM 7329 O O . LEU B 1 396 ? -5.695 -19.234 -6.281 1 86.5 396 LEU B O 1
ATOM 7333 N N . THR B 1 397 ? -4.703 -17.531 -7.32 1 83.38 397 THR B N 1
ATOM 7334 C CA . THR B 1 397 ? -4.469 -18.312 -8.523 1 83.38 397 THR B CA 1
ATOM 7335 C C . THR B 1 397 ? -3.068 -18.922 -8.508 1 83.38 397 THR B C 1
ATOM 7337 O O . THR B 1 397 ? -2.787 -19.875 -9.242 1 83.38 397 THR B O 1
ATOM 7340 N N . SER B 1 398 ? -2.123 -18.359 -7.758 1 78.38 398 SER B N 1
ATOM 7341 C CA . SER B 1 398 ? -0.728 -18.781 -7.695 1 78.38 398 SER B CA 1
ATOM 7342 C C . SER B 1 398 ? -0.088 -18.781 -9.078 1 78.38 398 SER B C 1
ATOM 7344 O O . SER B 1 398 ? 0.657 -19.703 -9.414 1 78.38 398 SER B O 1
ATOM 7346 N N . ASN B 1 399 ? -0.573 -17.828 -9.938 1 77.69 399 ASN B N 1
ATOM 7347 C CA . ASN B 1 399 ? -0.066 -17.719 -11.297 1 77.69 399 ASN B CA 1
ATOM 7348 C C . ASN B 1 399 ? 0.554 -16.344 -11.562 1 77.69 399 ASN B C 1
ATOM 7350 O O . ASN B 1 399 ? -0.16 -15.375 -11.828 1 77.69 399 ASN B O 1
ATOM 7354 N N . PRO B 1 400 ? 1.851 -16.359 -11.562 1 71.31 400 PRO B N 1
ATOM 7355 C CA . PRO B 1 400 ? 2.506 -15.07 -11.758 1 71.31 400 PRO B CA 1
ATOM 7356 C C . PRO B 1 400 ? 2.387 -14.555 -13.195 1 71.31 400 PRO B C 1
ATOM 7358 O O . PRO B 1 400 ? 2.625 -13.375 -13.453 1 71.31 400 PRO B O 1
ATOM 7361 N N . ASN B 1 401 ? 1.956 -15.414 -14.164 1 75 401 ASN B N 1
ATOM 7362 C CA . ASN B 1 401 ? 1.868 -15.016 -15.57 1 75 401 ASN B CA 1
ATOM 7363 C C . ASN B 1 401 ? 0.668 -14.109 -15.82 1 75 401 ASN B C 1
ATOM 7365 O O . ASN B 1 401 ? 0.565 -13.484 -16.875 1 75 401 ASN B O 1
ATOM 7369 N N . ILE B 1 402 ? -0.135 -14.008 -14.82 1 82.81 402 ILE B N 1
ATOM 7370 C CA . ILE B 1 402 ? -1.364 -13.258 -15.062 1 82.81 402 ILE B CA 1
ATOM 7371 C C . ILE B 1 402 ? -1.259 -11.875 -14.422 1 82.81 402 ILE B C 1
ATOM 7373 O O . ILE B 1 402 ? -2.225 -11.109 -14.414 1 82.81 402 ILE B O 1
ATOM 7377 N N . ILE B 1 403 ? -0.046 -11.516 -14.016 1 84.62 403 ILE B N 1
ATOM 7378 C CA . ILE B 1 403 ? 0.137 -10.258 -13.297 1 84.62 403 ILE B CA 1
ATOM 7379 C C . ILE B 1 403 ? -0.079 -9.086 -14.25 1 84.62 403 ILE B C 1
ATOM 7381 O O . ILE B 1 403 ? -0.879 -8.188 -13.969 1 84.62 403 ILE B O 1
ATOM 7385 N N . LEU B 1 404 ? 0.526 -9.164 -15.422 1 86.75 404 LEU B N 1
ATOM 7386 C CA . LEU B 1 404 ? 0.495 -8.031 -16.344 1 86.75 404 LEU B CA 1
ATOM 7387 C C . LEU B 1 404 ? -0.909 -7.828 -16.906 1 86.75 404 LEU B C 1
ATOM 7389 O O . LEU B 1 404 ? -1.465 -6.73 -16.812 1 86.75 404 LEU B O 1
ATOM 7393 N N . PRO B 1 405 ? -1.527 -8.883 -17.406 1 88.88 405 PRO B N 1
ATOM 7394 C CA . PRO B 1 405 ? -2.904 -8.688 -17.859 1 88.88 405 PRO B CA 1
ATOM 7395 C C . PRO B 1 405 ? -3.863 -8.336 -16.734 1 88.88 405 PRO B C 1
ATOM 7397 O O . PRO B 1 405 ? -4.828 -7.594 -16.938 1 88.88 405 PRO B O 1
ATOM 7400 N N . GLY B 1 406 ? -3.596 -8.891 -15.609 1 92.62 406 GLY B N 1
ATOM 7401 C CA . GLY B 1 406 ? -4.422 -8.562 -14.461 1 92.62 406 GLY B CA 1
ATOM 7402 C C . GLY B 1 406 ? -4.383 -7.09 -14.094 1 92.62 406 GLY B C 1
ATOM 7403 O O . GLY B 1 406 ? -5.414 -6.496 -13.773 1 92.62 406 GLY B O 1
ATOM 7404 N N . MET B 1 407 ? -3.162 -6.527 -14.164 1 93.12 407 MET B N 1
ATOM 7405 C CA . MET B 1 407 ? -2.998 -5.113 -13.852 1 93.12 407 MET B CA 1
ATOM 7406 C C . MET B 1 407 ? -3.795 -4.246 -14.82 1 93.12 407 MET B C 1
ATOM 7408 O O . MET B 1 407 ? -4.465 -3.299 -14.406 1 93.12 407 MET B O 1
ATOM 7412 N N . LEU B 1 408 ? -3.764 -4.617 -16.047 1 90.56 408 LEU B N 1
ATOM 7413 C CA . LEU B 1 408 ? -4.504 -3.869 -17.047 1 90.56 408 LEU B CA 1
ATOM 7414 C C . LEU B 1 408 ? -6.008 -3.998 -16.828 1 90.56 408 LEU B C 1
ATOM 7416 O O . LEU B 1 408 ? -6.734 -3.002 -16.875 1 90.56 408 LEU B O 1
ATOM 7420 N N . ALA B 1 409 ? -6.449 -5.188 -16.625 1 94.62 409 ALA B N 1
ATOM 7421 C CA . ALA B 1 409 ? -7.875 -5.453 -16.453 1 94.62 409 ALA B CA 1
ATOM 7422 C C . ALA B 1 409 ? -8.43 -4.711 -15.234 1 94.62 409 ALA B C 1
ATOM 7424 O O . ALA B 1 409 ? -9.5 -4.113 -15.305 1 94.62 409 ALA B O 1
ATOM 7425 N N . VAL B 1 410 ? -7.707 -4.723 -14.156 1 95.38 410 VAL B N 1
ATOM 7426 C CA . VAL B 1 410 ? -8.172 -4.137 -12.906 1 95.38 410 VAL B CA 1
ATOM 7427 C C . VAL B 1 410 ? -8.258 -2.617 -13.047 1 95.38 410 VAL B C 1
ATOM 7429 O O . VAL B 1 410 ? -9.234 -2 -12.602 1 95.38 410 VAL B O 1
ATOM 7432 N N . VAL B 1 411 ? -7.293 -2.043 -13.688 1 92.88 411 VAL B N 1
ATOM 7433 C CA . VAL B 1 411 ? -7.258 -0.59 -13.82 1 92.88 411 VAL B CA 1
ATOM 7434 C C . VAL B 1 411 ? -8.352 -0.13 -14.781 1 92.88 411 VAL B C 1
ATOM 7436 O O . VAL B 1 411 ? -9.078 0.825 -14.492 1 92.88 411 VAL B O 1
ATOM 7439 N N . VAL B 1 412 ? -8.508 -0.827 -15.875 1 93.12 412 VAL B N 1
ATOM 7440 C CA . VAL B 1 412 ? -9.516 -0.449 -16.859 1 93.12 412 VAL B CA 1
ATOM 7441 C C . VAL B 1 412 ? -10.914 -0.59 -16.266 1 93.12 412 VAL B C 1
ATOM 7443 O O . VAL B 1 412 ? -11.758 0.297 -16.422 1 93.12 412 VAL B O 1
ATOM 7446 N N . ALA B 1 413 ? -11.125 -1.68 -15.641 1 96.25 413 ALA B N 1
ATOM 7447 C CA . ALA B 1 413 ? -12.43 -1.89 -15.016 1 96.25 413 ALA B CA 1
ATOM 7448 C C . ALA B 1 413 ? -12.695 -0.841 -13.938 1 96.25 413 ALA B C 1
ATOM 7450 O O . ALA B 1 413 ? -13.805 -0.315 -13.828 1 96.25 413 ALA B O 1
ATOM 7451 N N . GLY B 1 414 ? -11.695 -0.583 -13.148 1 92.38 414 GLY B N 1
ATOM 7452 C CA . GLY B 1 414 ? -11.828 0.424 -12.109 1 92.38 414 GLY B CA 1
ATOM 7453 C C . GLY B 1 414 ? -12.133 1.807 -12.656 1 92.38 414 GLY B C 1
ATOM 7454 O O . GLY B 1 414 ? -13 2.506 -12.133 1 92.38 414 GLY B O 1
ATOM 7455 N N . LEU B 1 415 ? -11.438 2.18 -13.695 1 88.62 415 LEU B N 1
ATOM 7456 C CA . LEU B 1 415 ? -11.648 3.482 -14.312 1 88.62 415 LEU B CA 1
ATOM 7457 C C . LEU B 1 415 ? -13.039 3.574 -14.93 1 88.62 415 LEU B C 1
ATOM 7459 O O . LEU B 1 415 ? -13.68 4.625 -14.867 1 88.62 415 LEU B O 1
ATOM 7463 N N . THR B 1 416 ? -13.406 2.514 -15.523 1 92.38 416 THR B N 1
ATOM 7464 C CA . THR B 1 416 ? -14.727 2.488 -16.141 1 92.38 416 THR B CA 1
ATOM 7465 C C . THR B 1 416 ? -15.828 2.678 -15.102 1 92.38 416 THR B C 1
ATOM 7467 O O . THR B 1 416 ? -16.734 3.488 -15.297 1 92.38 416 THR B O 1
ATOM 7470 N N . SER B 1 417 ? -15.734 1.966 -14.078 1 91.5 417 SER B N 1
ATOM 7471 C CA . SER B 1 417 ? -16.734 2.07 -13.031 1 91.5 417 SER B CA 1
ATOM 7472 C C . SER B 1 417 ? -16.75 3.463 -12.406 1 91.5 417 SER B C 1
ATOM 7474 O O . SER B 1 417 ? -17.812 4.016 -12.125 1 91.5 417 SER B O 1
ATOM 7476 N N . ARG B 1 418 ? -15.641 3.994 -12.242 1 84.12 418 ARG B N 1
ATOM 7477 C CA . ARG B 1 418 ? -15.523 5.293 -11.594 1 84.12 418 ARG B CA 1
ATOM 7478 C C . ARG B 1 418 ? -15.977 6.414 -12.523 1 84.12 418 ARG B C 1
ATOM 7480 O O . ARG B 1 418 ? -16.688 7.328 -12.102 1 84.12 418 ARG B O 1
ATOM 7487 N N . GLN B 1 419 ? -15.57 6.449 -13.742 1 81.56 419 GLN B N 1
ATOM 7488 C CA . GLN B 1 419 ? -15.797 7.562 -14.656 1 81.56 419 GLN B CA 1
ATOM 7489 C C . GLN B 1 419 ? -17.172 7.453 -15.328 1 81.56 419 GLN B C 1
ATOM 7491 O O . GLN B 1 419 ? -17.859 8.461 -15.492 1 81.56 419 GLN B O 1
ATOM 7496 N N . LEU B 1 420 ? -17.453 6.293 -15.734 1 81.25 420 LEU B N 1
ATOM 7497 C CA . LEU B 1 420 ? -18.672 6.152 -16.5 1 81.25 420 LEU B CA 1
ATOM 7498 C C . LEU B 1 420 ? -19.891 6.008 -15.578 1 81.25 420 LEU B C 1
ATOM 7500 O O . LEU B 1 420 ? -20.969 6.512 -15.891 1 81.25 420 LEU B O 1
ATOM 7504 N N . CYS B 1 421 ? -19.641 5.387 -14.461 1 78.25 421 CYS B N 1
ATOM 7505 C CA . CYS B 1 421 ? -20.781 5.164 -13.578 1 78.25 421 CYS B CA 1
ATOM 7506 C C . CYS B 1 421 ? -20.703 6.074 -12.359 1 78.25 421 CYS B C 1
ATOM 7508 O O . CYS B 1 421 ? -21.609 6.066 -11.516 1 78.25 421 CYS B O 1
ATOM 7510 N N . ARG B 1 422 ? -19.656 6.883 -12.219 1 74.38 422 ARG B N 1
ATOM 7511 C CA . ARG B 1 422 ? -19.453 7.84 -11.133 1 74.38 422 ARG B CA 1
ATOM 7512 C C . ARG B 1 422 ? -19.531 7.152 -9.773 1 74.38 422 ARG B C 1
ATOM 7514 O O . ARG B 1 422 ? -20.188 7.648 -8.859 1 74.38 422 ARG B O 1
ATOM 7521 N N . CYS B 1 423 ? -18.953 6.023 -9.719 1 72 423 CYS B N 1
ATOM 7522 C CA . CYS B 1 423 ? -18.938 5.258 -8.477 1 72 423 CYS B CA 1
ATOM 7523 C C . CYS B 1 423 ? -17.594 5.387 -7.77 1 72 423 CYS B C 1
ATOM 7525 O O . CYS B 1 423 ? -16.547 5.105 -8.359 1 72 423 CYS B O 1
ATOM 7527 N N . ASP B 1 424 ? -17.547 6.07 -6.586 1 66.19 424 ASP B N 1
ATOM 7528 C CA . ASP B 1 424 ? -16.328 6.25 -5.82 1 66.19 424 ASP B CA 1
ATOM 7529 C C . ASP B 1 424 ? -16.062 5.047 -4.918 1 66.19 424 ASP B C 1
ATOM 7531 O O . ASP B 1 424 ? -15.352 5.16 -3.914 1 66.19 424 ASP B O 1
ATOM 7535 N N . GLY B 1 425 ? -16.484 3.934 -5.234 1 67.12 425 GLY B N 1
ATOM 7536 C CA . GLY B 1 425 ? -16.281 2.75 -4.418 1 67.12 425 GLY B CA 1
ATOM 7537 C C . GLY B 1 425 ? -17.422 2.475 -3.459 1 67.12 425 GLY B C 1
ATOM 7538 O O . GLY B 1 425 ? -18.016 3.402 -2.9 1 67.12 425 GLY B O 1
ATOM 7539 N N . PHE B 1 426 ? -17.625 1.31 -3.289 1 68.25 426 PHE B N 1
ATOM 7540 C CA . PHE B 1 426 ? -18.781 0.906 -2.506 1 68.25 426 PHE B CA 1
ATOM 7541 C C . PHE B 1 426 ? -18.641 1.35 -1.055 1 68.25 426 PHE B C 1
ATOM 7543 O O . PHE B 1 426 ? -19.578 1.895 -0.469 1 68.25 426 PHE B O 1
ATOM 7550 N N . PHE B 1 427 ? -17.375 1.298 -0.519 1 59.12 427 PHE B N 1
ATOM 7551 C CA . PHE B 1 427 ? -17.219 1.563 0.908 1 59.12 427 PHE B CA 1
ATOM 7552 C C . PHE B 1 427 ? -16.828 3.014 1.15 1 59.12 427 PHE B C 1
ATOM 7554 O O . PHE B 1 427 ? -17.016 3.539 2.25 1 59.12 427 PHE B O 1
ATOM 7561 N N . ILE B 1 428 ? -16.219 3.697 0.194 1 54.41 428 ILE B N 1
ATOM 7562 C CA . ILE B 1 428 ? -15.773 5.078 0.356 1 54.41 428 ILE B CA 1
ATOM 7563 C C . ILE B 1 428 ? -16.984 5.996 0.525 1 54.41 428 ILE B C 1
ATOM 7565 O O . ILE B 1 428 ? -16.938 6.957 1.293 1 54.41 428 ILE B O 1
ATOM 7569 N N . SER B 1 429 ? -17.969 5.613 -0.104 1 48.75 429 SER B N 1
ATOM 7570 C CA . SER B 1 429 ? -19.156 6.473 -0.05 1 48.75 429 SER B CA 1
ATOM 7571 C C . SER B 1 429 ? -19.781 6.469 1.344 1 48.75 429 SER B C 1
ATOM 7573 O O . SER B 1 429 ? -20.391 7.457 1.756 1 48.75 429 SER B O 1
ATOM 7575 N N . VAL B 1 430 ? -19.484 5.422 2.016 1 44.34 430 VAL B N 1
ATOM 7576 C CA . VAL B 1 430 ? -20.078 5.324 3.342 1 44.34 430 VAL B CA 1
ATOM 7577 C C . VAL B 1 430 ? -19.422 6.32 4.289 1 44.34 430 VAL B C 1
ATOM 7579 O O . VAL B 1 430 ? -20.047 6.816 5.223 1 44.34 430 VAL B O 1
ATOM 7582 N N . THR B 1 431 ? -18.109 6.645 3.975 1 43.31 431 THR B N 1
ATOM 7583 C CA . THR B 1 431 ? -17.375 7.488 4.902 1 43.31 431 THR B CA 1
ATOM 7584 C C . THR B 1 431 ? -17.484 8.961 4.5 1 43.31 431 THR B C 1
ATOM 7586 O O . THR B 1 431 ? -17.156 9.852 5.285 1 43.31 431 THR B O 1
ATOM 7589 N N . ARG B 1 432 ? -17.672 9.141 3.271 1 45.5 432 ARG B N 1
ATOM 7590 C CA . ARG B 1 432 ? -17.688 10.539 2.838 1 45.5 432 ARG B CA 1
ATOM 7591 C C . ARG B 1 432 ? -18.938 11.258 3.318 1 45.5 432 ARG B C 1
ATOM 7593 O O . ARG B 1 432 ? -19.203 12.391 2.92 1 45.5 432 ARG B O 1
ATOM 7600 N N . HIS B 1 433 ? -19.625 10.578 4.23 1 37.34 433 HIS B N 1
ATOM 7601 C CA . HIS B 1 433 ? -20.797 11.289 4.727 1 37.34 433 HIS B CA 1
ATOM 7602 C C . HIS B 1 433 ? -20.422 12.664 5.258 1 37.34 433 HIS B C 1
ATOM 7604 O O . HIS B 1 433 ? -20.453 12.898 6.469 1 37.34 433 HIS B O 1
ATOM 7610 N N . GLY B 1 434 ? -20.016 13.523 4.43 1 40.91 434 GLY B N 1
ATOM 7611 C CA . GLY B 1 434 ? -20.062 14.93 4.77 1 40.91 434 GLY B CA 1
ATOM 7612 C C . GLY B 1 434 ? -18.703 15.57 4.871 1 40.91 434 GLY B C 1
ATOM 7613 O O . GLY B 1 434 ? -18.578 16.781 5.098 1 40.91 434 GLY B O 1
ATOM 7614 N N . MET B 1 435 ? -17.719 14.75 5.195 1 40.84 435 MET B N 1
ATOM 7615 C CA . MET B 1 435 ? -16.469 15.469 5.434 1 40.84 435 MET B CA 1
ATOM 7616 C C . MET B 1 435 ? -15.773 15.797 4.117 1 40.84 435 MET B C 1
ATOM 7618 O O . MET B 1 435 ? -15.898 15.055 3.139 1 40.84 435 MET B O 1
ATOM 7622 N N . HIS B 1 436 ? -15.352 16.938 3.984 1 39.97 436 HIS B N 1
ATOM 7623 C CA . HIS B 1 436 ? -14.633 17.438 2.818 1 39.97 436 HIS B CA 1
ATOM 7624 C C . HIS B 1 436 ? -13.398 16.594 2.531 1 39.97 436 HIS B C 1
ATOM 7626 O O . HIS B 1 436 ? -12.766 16.062 3.455 1 39.97 436 HIS B O 1
ATOM 7632 N N . PRO B 1 437 ? -13.18 16.203 1.447 1 41.53 437 PRO B N 1
ATOM 7633 C CA . PRO B 1 437 ? -12.109 15.352 0.931 1 41.53 437 PRO B CA 1
ATOM 7634 C C . PRO B 1 437 ? -10.758 15.641 1.571 1 41.53 437 PRO B C 1
ATOM 7636 O O . PRO B 1 437 ? -9.906 14.75 1.673 1 41.53 437 PRO B O 1
ATOM 7639 N N . LEU B 1 438 ? -10.5 16.891 1.968 1 41.75 438 LEU B N 1
ATOM 7640 C CA . LEU B 1 438 ? -9.195 17.266 2.508 1 41.75 438 LEU B CA 1
ATOM 7641 C C . LEU B 1 438 ? -9.133 17 4.004 1 41.75 438 LEU B C 1
ATOM 7643 O O . LEU B 1 438 ? -8.047 16.812 4.559 1 41.75 438 LEU B O 1
ATOM 7647 N N . GLN B 1 439 ? -10.234 17.062 4.668 1 48.19 439 GLN B N 1
ATOM 7648 C CA . GLN B 1 439 ? -10.289 16.844 6.109 1 48.19 439 GLN B CA 1
ATOM 7649 C C . GLN B 1 439 ? -9.906 15.406 6.461 1 48.19 439 GLN B C 1
ATOM 7651 O O . GLN B 1 439 ? -9.258 15.164 7.48 1 48.19 439 GLN B O 1
ATOM 7656 N N . GLN B 1 440 ? -10.141 14.742 5.5 1 53.12 440 GLN B N 1
ATOM 7657 C CA . GLN B 1 440 ? -9.977 13.328 5.801 1 53.12 440 GLN B CA 1
ATOM 7658 C C . GLN B 1 440 ? -8.508 12.953 5.934 1 53.12 440 GLN B C 1
ATOM 7660 O O . GLN B 1 440 ? -8.109 12.328 6.918 1 53.12 440 GLN B O 1
ATOM 7665 N N . PRO B 1 441 ? -7.711 13.547 5.059 1 54.62 441 PRO B N 1
ATOM 7666 C CA . PRO B 1 441 ? -6.312 13.141 5.242 1 54.62 441 PRO B CA 1
ATOM 7667 C C . PRO B 1 441 ? -5.668 13.781 6.465 1 54.62 441 PRO B C 1
ATOM 7669 O O . PRO B 1 441 ? -4.852 13.156 7.141 1 54.62 441 PRO B O 1
ATOM 7672 N N . LEU B 1 442 ? -6.016 15.078 6.719 1 55.59 442 LEU B N 1
ATOM 7673 C CA . LEU B 1 442 ? -5.473 15.742 7.898 1 55.59 442 LEU B CA 1
ATOM 7674 C C . LEU B 1 442 ? -5.926 15.039 9.172 1 55.59 442 LEU B C 1
ATOM 7676 O O . LEU B 1 442 ? -5.117 14.781 10.07 1 55.59 442 LEU B O 1
ATOM 7680 N N . MET B 1 443 ? -7.188 14.742 9.125 1 56.94 443 MET B N 1
ATOM 7681 C CA . MET B 1 443 ? -7.73 14.078 10.305 1 56.94 443 MET B CA 1
ATOM 7682 C C . MET B 1 443 ? -7.129 12.688 10.469 1 56.94 443 MET B C 1
ATOM 7684 O O . MET B 1 443 ? -6.871 12.242 11.586 1 56.94 443 MET B O 1
ATOM 7688 N N . GLN B 1 444 ? -6.852 12.242 9.352 1 58.31 444 GLN B N 1
ATOM 7689 C CA . GLN B 1 444 ? -6.227 10.93 9.398 1 58.31 444 GLN B CA 1
ATOM 7690 C C . GLN B 1 444 ? -4.805 11.008 9.953 1 58.31 444 GLN B C 1
ATOM 7692 O O . GLN B 1 444 ? -4.391 10.156 10.734 1 58.31 444 GLN B O 1
ATOM 7697 N N . ALA B 1 445 ? -4.129 12.055 9.539 1 60.09 445 ALA B N 1
ATOM 7698 C CA . ALA B 1 445 ? -2.77 12.242 10.039 1 60.09 445 ALA B CA 1
ATOM 7699 C C . ALA B 1 445 ? -2.77 12.516 11.539 1 60.09 445 ALA B C 1
ATOM 7701 O O . ALA B 1 445 ? -1.912 12.008 12.266 1 60.09 445 ALA B O 1
ATOM 7702 N N . LEU B 1 446 ? -3.814 13.18 11.984 1 61.91 446 LEU B N 1
ATOM 7703 C CA . LEU B 1 446 ? -3.9 13.539 13.391 1 61.91 446 LEU B CA 1
ATOM 7704 C C . LEU B 1 446 ? -4.34 12.352 14.234 1 61.91 446 LEU B C 1
ATOM 7706 O O . LEU B 1 446 ? -4.023 12.273 15.422 1 61.91 446 LEU B O 1
ATOM 7710 N N . SER B 1 447 ? -5.039 11.461 13.633 1 60.06 447 SER B N 1
ATOM 7711 C CA . SER B 1 447 ? -5.555 10.305 14.367 1 60.06 447 SER B CA 1
ATOM 7712 C C . SER B 1 447 ? -4.445 9.312 14.688 1 60.06 447 SER B C 1
ATOM 7714 O O . SER B 1 447 ? -4.621 8.43 15.523 1 60.06 447 SER B O 1
ATOM 7716 N N . ARG B 1 448 ? -3.289 9.586 14.164 1 59.12 448 ARG B N 1
ATOM 7717 C CA . ARG B 1 448 ? -2.178 8.664 14.359 1 59.12 448 ARG B CA 1
ATOM 7718 C C . ARG B 1 448 ? -1.405 8.992 15.633 1 59.12 448 ARG B C 1
ATOM 7720 O O . ARG B 1 448 ? -0.558 8.219 16.078 1 59.12 448 ARG B O 1
ATOM 7727 N N . VAL B 1 449 ? -1.666 10.141 16.172 1 61.16 449 VAL B N 1
ATOM 7728 C CA . VAL B 1 449 ? -0.919 10.594 17.344 1 61.16 449 VAL B CA 1
ATOM 7729 C C . VAL B 1 449 ? -1.854 10.703 18.547 1 61.16 449 VAL B C 1
ATOM 7731 O O . VAL B 1 449 ? -2.971 11.211 18.422 1 61.16 449 VAL B O 1
ATOM 7734 N N . SER B 1 450 ? -1.39 10.102 19.594 1 65.31 450 SER B N 1
ATOM 7735 C CA . SER B 1 450 ? -2.176 10.188 20.812 1 65.31 450 SER B CA 1
ATOM 7736 C C . SER B 1 450 ? -1.874 11.469 21.578 1 65.31 450 SER B C 1
ATOM 7738 O O . SER B 1 450 ? -0.806 12.062 21.406 1 65.31 450 SER B O 1
ATOM 7740 N N . VAL B 1 451 ? -2.797 11.922 22.359 1 71.81 451 VAL B N 1
ATOM 7741 C CA . VAL B 1 451 ? -2.727 13.148 23.141 1 71.81 451 VAL B CA 1
ATOM 7742 C C . VAL B 1 451 ? -1.523 13.086 24.094 1 71.81 451 VAL B C 1
ATOM 7744 O O . VAL B 1 451 ? -0.752 14.039 24.188 1 71.81 451 VAL B O 1
ATOM 7747 N N . PRO B 1 452 ? -1.262 11.883 24.719 1 64.75 452 PRO B N 1
ATOM 7748 C CA . PRO B 1 452 ? -0.134 11.867 25.656 1 64.75 452 PRO B CA 1
ATOM 7749 C C . PRO B 1 452 ? 1.209 12.086 24.953 1 64.75 452 PRO B C 1
ATOM 7751 O O . PRO B 1 452 ? 2.18 12.5 25.594 1 64.75 452 PRO B O 1
ATOM 7754 N N . ALA B 1 453 ? 1.214 11.836 23.703 1 64.44 453 ALA B N 1
ATOM 7755 C CA . ALA B 1 453 ? 2.465 12.016 22.969 1 64.44 453 ALA B CA 1
ATOM 7756 C C . ALA B 1 453 ? 2.787 13.5 22.781 1 64.44 453 ALA B C 1
ATOM 7758 O O . ALA B 1 453 ? 3.947 13.875 22.594 1 64.44 453 ALA B O 1
ATOM 7759 N N . VAL B 1 454 ? 1.827 14.391 22.891 1 66.94 454 VAL B N 1
ATOM 7760 C CA . VAL B 1 454 ? 2.021 15.805 22.562 1 66.94 454 VAL B CA 1
ATOM 7761 C C . VAL B 1 454 ? 1.682 16.656 23.781 1 66.94 454 VAL B C 1
ATOM 7763 O O . VAL B 1 454 ? 2.012 17.844 23.812 1 66.94 454 VAL B O 1
ATOM 7766 N N . MET B 1 455 ? 1.161 16.125 24.797 1 75.69 455 MET B N 1
ATOM 7767 C CA . MET B 1 455 ? 0.65 16.906 25.922 1 75.69 455 MET B CA 1
ATOM 7768 C C . MET B 1 455 ? 1.793 17.453 26.766 1 75.69 455 MET B C 1
ATOM 7770 O O . MET B 1 455 ? 2.883 16.891 26.781 1 75.69 455 MET B O 1
ATOM 7774 N N . GLU B 1 456 ? 1.575 18.625 27.281 1 74.75 456 GLU B N 1
ATOM 7775 C CA . GLU B 1 456 ? 2.484 19.219 28.266 1 74.75 456 GLU B CA 1
ATOM 7776 C C . GLU B 1 456 ? 2.219 18.688 29.656 1 74.75 456 GLU B C 1
ATOM 7778 O O . GLU B 1 456 ? 1.097 18.781 30.172 1 74.75 456 GLU B O 1
ATOM 7783 N N . ARG B 1 457 ? 3.234 18.125 30.188 1 78.31 457 ARG B N 1
ATOM 7784 C CA . ARG B 1 457 ? 3.064 17.469 31.484 1 78.31 457 ARG B CA 1
ATOM 7785 C C . ARG B 1 457 ? 3.51 18.375 32.625 1 78.31 457 ARG B C 1
ATOM 7787 O O . ARG B 1 457 ? 3.199 18.125 33.781 1 78.31 457 ARG B O 1
ATOM 7794 N N . SER B 1 458 ? 4.164 19.406 32.344 1 78.88 458 SER B N 1
ATOM 7795 C CA . SER B 1 458 ? 4.652 20.297 33.375 1 78.88 458 SER B CA 1
ATOM 7796 C C . SER B 1 458 ? 3.57 21.281 33.844 1 78.88 458 SER B C 1
ATOM 7798 O O . SER B 1 458 ? 3.527 22.422 33.375 1 78.88 458 SER B O 1
ATOM 7800 N N . LEU B 1 459 ? 2.686 20.719 34.594 1 84.44 459 LEU B N 1
ATOM 7801 C CA . LEU B 1 459 ? 1.594 21.531 35.094 1 84.44 459 LEU B CA 1
ATOM 7802 C C . LEU B 1 459 ? 1.417 21.359 36.594 1 84.44 459 LEU B C 1
ATOM 7804 O O . LEU B 1 459 ? 1.83 20.344 37.156 1 84.44 459 LEU B O 1
ATOM 7808 N N . VAL B 1 460 ? 0.961 22.422 37.25 1 84.38 460 VAL B N 1
ATOM 7809 C CA . VAL B 1 460 ? 0.642 22.359 38.688 1 84.38 460 VAL B CA 1
ATOM 7810 C C . VAL B 1 460 ? -0.799 22.812 38.906 1 84.38 460 VAL B C 1
ATOM 7812 O O . VAL B 1 460 ? -1.306 23.672 38.188 1 84.38 460 VAL B O 1
ATOM 7815 N N . ARG B 1 461 ? -1.374 22.188 39.812 1 86.5 461 ARG B N 1
ATOM 7816 C CA . ARG B 1 461 ? -2.746 22.531 40.156 1 86.5 461 ARG B CA 1
ATOM 7817 C C . ARG B 1 461 ? -2.775 23.484 41.344 1 86.5 461 ARG B C 1
ATOM 7819 O O . ARG B 1 461 ? -1.993 23.344 42.281 1 86.5 461 ARG B O 1
ATOM 7826 N N . SER B 1 462 ? -3.566 24.547 41.188 1 84.75 462 SER B N 1
ATOM 7827 C CA . SER B 1 462 ? -3.689 25.5 42.281 1 84.75 462 SER B CA 1
ATOM 7828 C C . SER B 1 462 ? -5.141 25.938 42.469 1 84.75 462 SER B C 1
ATOM 7830 O O . SER B 1 462 ? -5.961 25.812 41.562 1 84.75 462 SER B O 1
ATOM 7832 N N . ALA B 1 463 ? -5.406 26.25 43.688 1 82.56 463 ALA B N 1
ATOM 7833 C CA . ALA B 1 463 ? -6.695 26.875 43.969 1 82.56 463 ALA B CA 1
ATOM 7834 C C . ALA B 1 463 ? -6.734 28.312 43.469 1 82.56 463 ALA B C 1
ATOM 7836 O O . ALA B 1 463 ? -5.699 28.891 43.125 1 82.56 463 ALA B O 1
ATOM 7837 N N . ARG B 1 464 ? -7.863 28.859 43.281 1 84.75 464 ARG B N 1
ATOM 7838 C CA . ARG B 1 464 ? -8.062 30.203 42.781 1 84.75 464 ARG B CA 1
ATOM 7839 C C . ARG B 1 464 ? -7.383 31.234 43.656 1 84.75 464 ARG B C 1
ATOM 7841 O O . ARG B 1 464 ? -6.695 32.125 43.156 1 84.75 464 ARG B O 1
ATOM 7848 N N . LEU B 1 465 ? -7.547 31.031 44.969 1 85.38 465 LEU B N 1
ATOM 7849 C CA . LEU B 1 465 ? -6.977 31.969 45.938 1 85.38 465 LEU B CA 1
ATOM 7850 C C . LEU B 1 465 ? -5.758 31.359 46.625 1 85.38 465 LEU B C 1
ATOM 7852 O O . LEU B 1 465 ? -5.855 30.297 47.25 1 85.38 465 LEU B O 1
ATOM 7856 N N . VAL B 1 466 ? -4.711 31.938 46.375 1 86.31 466 VAL B N 1
ATOM 7857 C CA . VAL B 1 466 ? -3.48 31.453 47 1 86.31 466 VAL B CA 1
ATOM 7858 C C . VAL B 1 466 ? -2.695 32.625 47.594 1 86.31 466 VAL B C 1
ATOM 7860 O O . VAL B 1 466 ? -2.885 33.781 47.188 1 86.31 466 VAL B O 1
ATOM 7863 N N . THR B 1 467 ? -1.897 32.312 48.625 1 85.25 467 THR B N 1
ATOM 7864 C CA . THR B 1 467 ? -1.008 33.312 49.188 1 85.25 467 THR B CA 1
ATOM 7865 C C . THR B 1 467 ? 0.208 33.531 48.312 1 85.25 467 THR B C 1
ATOM 7867 O O . THR B 1 467 ? 0.466 32.719 47.406 1 85.25 467 THR B O 1
ATOM 7870 N N . ARG B 1 468 ? 0.812 34.594 48.469 1 84.31 468 ARG B N 1
ATOM 7871 C CA . ARG B 1 468 ? 2.008 34.906 47.688 1 84.31 468 ARG B CA 1
ATOM 7872 C C . ARG B 1 468 ? 3.068 33.812 47.875 1 84.31 468 ARG B C 1
ATOM 7874 O O . ARG B 1 468 ? 3.76 33.438 46.906 1 84.31 468 ARG B O 1
ATOM 7881 N N . ASP B 1 469 ? 3.111 33.312 49.062 1 82.19 469 ASP B N 1
ATOM 7882 C CA . ASP B 1 469 ? 4.074 32.25 49.344 1 82.19 469 ASP B CA 1
ATOM 7883 C C . ASP B 1 469 ? 3.695 30.969 48.594 1 82.19 469 ASP B C 1
ATOM 7885 O O . ASP B 1 469 ? 4.562 30.266 48.062 1 82.19 469 ASP B O 1
ATOM 7889 N N . GLN B 1 470 ? 2.471 30.781 48.562 1 86.06 470 GLN B N 1
ATOM 7890 C CA . GLN B 1 470 ? 1.996 29.594 47.844 1 86.06 470 GLN B CA 1
ATOM 7891 C C . GLN B 1 470 ? 2.209 29.719 46.344 1 86.06 470 GLN B C 1
ATOM 7893 O O . GLN B 1 470 ? 2.547 28.734 45.688 1 86.06 470 GLN B O 1
ATOM 7898 N N . ALA B 1 471 ? 1.979 30.844 45.906 1 86.56 471 ALA B N 1
ATOM 7899 C CA . ALA B 1 471 ? 2.188 31.078 44.469 1 86.56 471 ALA B CA 1
ATOM 7900 C C . ALA B 1 471 ? 3.652 30.875 44.094 1 86.56 471 ALA B C 1
ATOM 7902 O O . ALA B 1 471 ? 3.955 30.312 43.031 1 86.56 471 ALA B O 1
ATOM 7903 N N . ARG B 1 472 ? 4.512 31.344 44.906 1 81.81 472 ARG B N 1
ATOM 7904 C CA . ARG B 1 472 ? 5.938 31.156 44.688 1 81.81 472 ARG B CA 1
ATOM 7905 C C . ARG B 1 472 ? 6.309 29.672 44.75 1 81.81 472 ARG B C 1
ATOM 7907 O O . ARG B 1 472 ? 7.133 29.203 43.938 1 81.81 472 ARG B O 1
ATOM 7914 N N . ALA B 1 473 ? 5.645 29.016 45.562 1 84.88 473 ALA B N 1
ATOM 7915 C CA . ALA B 1 473 ? 5.895 27.578 45.688 1 84.88 473 ALA B CA 1
ATOM 7916 C C . ALA B 1 473 ? 5.434 26.828 44.469 1 84.88 473 ALA B C 1
ATOM 7918 O O . ALA B 1 473 ? 6.074 25.859 44.031 1 84.88 473 ALA B O 1
ATOM 7919 N N . LEU B 1 474 ? 4.391 27.297 43.938 1 84.81 474 LEU B N 1
ATOM 7920 C CA . LEU B 1 474 ? 3.873 26.672 42.75 1 84.81 474 LEU B CA 1
ATOM 7921 C C . LEU B 1 474 ? 4.871 26.797 41.594 1 84.81 474 LEU B C 1
ATOM 7923 O O . LEU B 1 474 ? 4.973 25.891 40.75 1 84.81 474 LEU B O 1
ATOM 7927 N N . LEU B 1 475 ? 5.609 27.875 41.625 1 82.75 475 LEU B N 1
ATOM 7928 C CA . LEU B 1 475 ? 6.504 28.172 40.531 1 82.75 475 LEU B CA 1
ATOM 7929 C C . LEU B 1 475 ? 7.863 27.516 40.719 1 82.75 475 LEU B C 1
ATOM 7931 O O . LEU B 1 475 ? 8.703 27.516 39.812 1 82.75 475 LEU B O 1
ATOM 7935 N N . GLU B 1 476 ? 8.055 26.938 41.844 1 78.88 476 GLU B N 1
ATOM 7936 C CA . GLU B 1 476 ? 9.336 26.312 42.156 1 78.88 476 GLU B CA 1
ATOM 7937 C C . GLU B 1 476 ? 9.594 25.109 41.25 1 78.88 476 GLU B C 1
ATOM 7939 O O . GLU B 1 476 ? 10.734 24.828 40.875 1 78.88 476 GLU B O 1
ATOM 7944 N N . ALA B 1 477 ? 8.531 24.547 40.844 1 74 477 ALA B N 1
ATOM 7945 C CA . ALA B 1 477 ? 8.68 23.359 40.031 1 74 477 ALA B CA 1
ATOM 7946 C C . ALA B 1 477 ? 8.797 23.734 38.562 1 74 477 ALA B C 1
ATOM 7948 O O . ALA B 1 477 ? 8.914 22.859 37.688 1 74 477 ALA B O 1
ATOM 7949 N N . ASN B 1 478 ? 8.852 25 38.312 1 80.25 478 ASN B N 1
ATOM 7950 C CA . ASN B 1 478 ? 8.977 25.531 36.969 1 80.25 478 ASN B CA 1
ATOM 7951 C C . ASN B 1 478 ? 7.938 24.938 36.031 1 80.25 478 ASN B C 1
ATOM 7953 O O . ASN B 1 478 ? 8.281 24.375 35 1 80.25 478 ASN B O 1
ATOM 7957 N N . PRO B 1 479 ? 6.773 25.047 36.469 1 84.12 479 PRO B N 1
ATOM 7958 C CA . PRO B 1 479 ? 5.723 24.562 35.562 1 84.12 479 PRO B CA 1
ATOM 7959 C C . PRO B 1 479 ? 5.492 25.484 34.375 1 84.12 479 PRO B C 1
ATOM 7961 O O . PRO B 1 479 ? 5.902 26.641 34.406 1 84.12 479 PRO B O 1
ATOM 7964 N N . VAL B 1 480 ? 4.918 24.891 33.344 1 83.12 480 VAL B N 1
ATOM 7965 C CA . VAL B 1 480 ? 4.566 25.703 32.188 1 83.12 480 VAL B CA 1
ATOM 7966 C C . VAL B 1 480 ? 3.172 26.297 32.375 1 83.12 480 VAL B C 1
ATOM 7968 O O . VAL B 1 480 ? 2.926 27.453 32 1 83.12 480 VAL B O 1
ATOM 7971 N N . TRP B 1 481 ? 2.385 25.469 33 1 86.56 481 TRP B N 1
ATOM 7972 C CA . TRP B 1 481 ? 1.008 25.906 33.188 1 86.56 481 TRP B CA 1
ATOM 7973 C C . TRP B 1 481 ? 0.561 25.719 34.625 1 86.56 481 TRP B C 1
ATOM 7975 O O . TRP B 1 481 ? 0.943 24.734 35.281 1 86.56 481 TRP B O 1
ATOM 7985 N N . VAL B 1 482 ? -0.229 26.641 35.156 1 85.88 482 VAL B N 1
ATOM 7986 C CA . VAL B 1 482 ? -0.888 26.547 36.438 1 85.88 482 VAL B CA 1
ATOM 7987 C C . VAL B 1 482 ? -2.391 26.359 36.25 1 85.88 482 VAL B C 1
ATOM 7989 O O . VAL B 1 482 ? -3.059 27.234 35.688 1 85.88 482 VAL B O 1
ATOM 7992 N N . LEU B 1 483 ? -2.818 25.281 36.625 1 87.69 483 LEU B N 1
ATOM 7993 C CA . LEU B 1 483 ? -4.238 24.969 36.531 1 87.69 483 LEU B CA 1
ATOM 7994 C C . LEU B 1 483 ? -5.012 25.469 37.75 1 87.69 483 LEU B C 1
ATOM 7996 O O . LEU B 1 483 ? -4.711 25.078 38.875 1 87.69 483 LEU B O 1
ATOM 8000 N N . ILE B 1 484 ? -5.938 26.328 37.469 1 84.5 484 ILE B N 1
ATOM 8001 C CA . ILE B 1 484 ? -6.73 26.922 38.531 1 84.5 484 ILE B CA 1
ATOM 8002 C C . ILE B 1 484 ? -8.055 26.172 38.688 1 84.5 484 ILE B C 1
ATOM 8004 O O . ILE B 1 484 ? -8.867 26.156 37.75 1 84.5 484 ILE B O 1
ATOM 8008 N N . GLU B 1 485 ? -8.102 25.453 39.688 1 78.25 485 GLU B N 1
ATOM 8009 C CA . GLU B 1 485 ? -9.32 24.688 40 1 78.25 485 GLU B CA 1
ATOM 8010 C C . GLU B 1 485 ? -10.414 25.594 40.531 1 78.25 485 GLU B C 1
ATOM 8012 O O . GLU B 1 485 ? -10.156 26.453 41.375 1 78.25 485 GLU B O 1
ATOM 8017 N N . ARG B 1 486 ? -11.453 25.812 39.781 1 65.31 486 ARG B N 1
ATOM 8018 C CA . ARG B 1 486 ? -12.539 26.656 40.281 1 65.31 486 ARG B CA 1
ATOM 8019 C C . ARG B 1 486 ? -13.469 25.875 41.188 1 65.31 486 ARG B C 1
ATOM 8021 O O . ARG B 1 486 ? -13.539 24.641 41.125 1 65.31 486 ARG B O 1
ATOM 8028 N N . SER B 1 487 ? -13.969 26.438 42.375 1 56.41 487 SER B N 1
ATOM 8029 C CA . SER B 1 487 ? -14.789 25.891 43.438 1 56.41 487 SER B CA 1
ATOM 8030 C C . SER B 1 487 ? -16.062 25.25 42.906 1 56.41 487 SER B C 1
ATOM 8032 O O . SER B 1 487 ? -16.609 24.344 43.531 1 56.41 487 SER B O 1
ATOM 8034 N N . SER B 1 488 ? -16.766 25.797 41.875 1 52.22 488 SER B N 1
ATOM 8035 C CA . SER B 1 488 ? -18.031 25.188 41.469 1 52.22 488 SER B CA 1
ATOM 8036 C C . SER B 1 488 ? -17.828 24.219 40.312 1 52.22 488 SER B C 1
ATOM 8038 O O . SER B 1 488 ? -16.984 24.453 39.438 1 52.22 488 SER B O 1
ATOM 8040 N N . ALA B 1 489 ? -18.266 22.984 40.531 1 50.97 489 ALA B N 1
ATOM 8041 C CA . ALA B 1 489 ? -18.188 21.828 39.656 1 50.97 489 ALA B CA 1
ATOM 8042 C C . ALA B 1 489 ? -18.438 22.234 38.188 1 50.97 489 ALA B C 1
ATOM 8044 O O . ALA B 1 489 ? -18.016 21.547 37.281 1 50.97 489 ALA B O 1
ATOM 8045 N N . ASP B 1 490 ? -19.266 23.266 38 1 50.25 490 ASP B N 1
ATOM 8046 C CA . ASP B 1 490 ? -19.797 23.531 36.656 1 50.25 490 ASP B CA 1
ATOM 8047 C C . ASP B 1 490 ? -18.859 24.438 35.875 1 50.25 490 ASP B C 1
ATOM 8049 O O . ASP B 1 490 ? -19.078 24.719 34.688 1 50.25 490 ASP B O 1
ATOM 8053 N N . LYS B 1 491 ? -17.797 25 36.531 1 57.22 491 LYS B N 1
ATOM 8054 C CA . LYS B 1 491 ? -17.047 25.984 35.75 1 57.22 491 LYS B CA 1
ATOM 8055 C C . LYS B 1 491 ? -15.742 25.391 35.25 1 57.22 491 LYS B C 1
ATOM 8057 O O . LYS B 1 491 ? -15.047 24.672 35.969 1 57.22 491 LYS B O 1
ATOM 8062 N N . PRO B 1 492 ? -15.438 25.609 33.938 1 62.78 492 PRO B N 1
ATOM 8063 C CA . PRO B 1 492 ? -14.297 25.016 33.25 1 62.78 492 PRO B CA 1
ATOM 8064 C C . PRO B 1 492 ? -12.961 25.406 33.875 1 62.78 492 PRO B C 1
ATOM 8066 O O . PRO B 1 492 ? -12.844 26.469 34.5 1 62.78 492 PRO B O 1
ATOM 8069 N N . LEU B 1 493 ? -12.031 24.422 34.156 1 73.06 493 LEU B N 1
ATOM 8070 C CA . LEU B 1 493 ? -10.656 24.641 34.562 1 73.06 493 LEU B CA 1
ATOM 8071 C C . LEU B 1 493 ? -9.953 25.641 33.688 1 73.06 493 LEU B C 1
ATOM 8073 O O . LEU B 1 493 ? -10.195 25.688 32.469 1 73.06 493 LEU B O 1
ATOM 8077 N N . LEU B 1 494 ? -9.367 26.656 34.344 1 80.88 494 LEU B N 1
ATOM 8078 C CA . LEU B 1 494 ? -8.578 27.656 33.625 1 80.88 494 LEU B CA 1
ATOM 8079 C C . LEU B 1 494 ? -7.086 27.391 33.781 1 80.88 494 LEU B C 1
ATOM 8081 O O . LEU B 1 494 ? -6.637 26.953 34.844 1 80.88 494 LEU B O 1
ATOM 8085 N N . ALA B 1 495 ? -6.484 27.5 32.719 1 86.56 495 ALA B N 1
ATOM 8086 C CA . ALA B 1 495 ? -5.027 27.375 32.781 1 86.56 495 ALA B CA 1
ATOM 8087 C C . ALA B 1 495 ? -4.355 28.734 32.625 1 86.56 495 ALA B C 1
ATOM 8089 O O . ALA B 1 495 ? -4.723 29.516 31.719 1 86.56 495 ALA B O 1
ATOM 8090 N N . LEU B 1 496 ? -3.467 29.078 33.594 1 84.38 496 LEU B N 1
ATOM 8091 C CA . LEU B 1 496 ? -2.66 30.297 33.562 1 84.38 496 LEU B CA 1
ATOM 8092 C C . LEU B 1 496 ? -1.201 29.969 33.25 1 84.38 496 LEU B C 1
ATOM 8094 O O . LEU B 1 496 ? -0.652 29 33.812 1 84.38 496 LEU B O 1
ATOM 8098 N N . LYS B 1 497 ? -0.642 30.609 32.312 1 85.06 497 LYS B N 1
ATOM 8099 C CA . LYS B 1 497 ? 0.776 30.422 32.031 1 85.06 497 LYS B CA 1
ATOM 8100 C C . LYS B 1 497 ? 1.636 30.75 33.25 1 85.06 497 LYS B C 1
ATOM 8102 O O . LYS B 1 497 ? 1.503 31.844 33.844 1 85.06 497 LYS B O 1
ATOM 8107 N N . ALA B 1 498 ? 2.482 29.906 33.594 1 83.94 498 ALA B N 1
ATOM 8108 C CA . ALA B 1 498 ? 3.314 30.094 34.781 1 83.94 498 ALA B CA 1
ATOM 8109 C C . ALA B 1 498 ? 4.238 31.297 34.625 1 83.94 498 ALA B C 1
ATOM 8111 O O . ALA B 1 498 ? 4.504 32.031 35.594 1 83.94 498 ALA B O 1
ATOM 8112 N N . ALA B 1 499 ? 4.602 31.516 33.469 1 80.25 499 ALA B N 1
ATOM 8113 C CA . ALA B 1 499 ? 5.496 32.625 33.188 1 80.25 499 ALA B CA 1
ATOM 8114 C C . ALA B 1 499 ? 4.812 33.969 33.531 1 80.25 499 ALA B C 1
ATOM 8116 O O . ALA B 1 499 ? 5.453 34.906 34 1 80.25 499 ALA B O 1
ATOM 8117 N N . ASP B 1 500 ? 3.59 34.094 33.281 1 81.38 500 ASP B N 1
ATOM 8118 C CA . ASP B 1 500 ? 2.846 35.312 33.562 1 81.38 500 ASP B CA 1
ATOM 8119 C C . ASP B 1 500 ? 2.664 35.5 35.062 1 81.38 500 ASP B C 1
ATOM 8121 O O . ASP B 1 500 ? 2.725 36.625 35.562 1 81.38 500 ASP B O 1
ATOM 8125 N N . LEU B 1 501 ? 2.479 3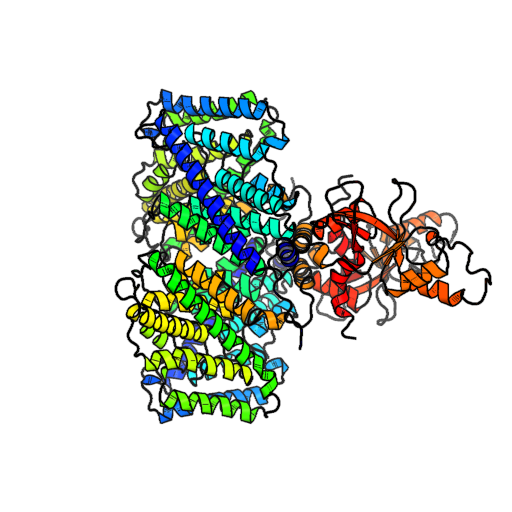4.469 35.719 1 82.75 501 LEU B N 1
ATOM 8126 C CA . LEU B 1 501 ? 2.387 34.531 37.156 1 82.75 501 LEU B CA 1
ATOM 8127 C C . LEU B 1 501 ? 3.723 34.969 37.781 1 82.75 501 LEU B C 1
ATOM 8129 O O . LEU B 1 501 ? 3.766 35.781 38.688 1 82.75 501 LEU B O 1
ATOM 8133 N N . ALA B 1 502 ? 4.719 34.375 37.25 1 82 502 ALA B N 1
ATOM 8134 C CA . ALA B 1 502 ? 6.055 34.719 37.719 1 82 502 ALA B CA 1
ATOM 8135 C C . ALA B 1 502 ? 6.375 36.188 37.469 1 82 502 ALA B C 1
ATOM 8137 O O . ALA B 1 502 ? 6.926 36.844 38.344 1 82 502 ALA B O 1
ATOM 8138 N N . ARG B 1 503 ? 6.016 36.594 36.406 1 79.12 503 ARG B N 1
ATOM 8139 C CA . ARG B 1 503 ? 6.238 38 36.062 1 79.12 503 ARG B CA 1
ATOM 8140 C C . ARG B 1 503 ? 5.441 38.906 36.969 1 79.12 503 ARG B C 1
ATOM 8142 O O . ARG B 1 503 ? 5.953 39.938 37.438 1 79.12 503 ARG B O 1
ATOM 8149 N N . TRP B 1 504 ? 4.277 38.594 37.219 1 80.19 504 TRP B N 1
ATOM 8150 C CA . TRP B 1 504 ? 3.422 39.375 38.094 1 80.19 504 TRP B CA 1
ATOM 8151 C C . TRP B 1 504 ? 3.979 39.406 39.531 1 80.19 504 TRP B C 1
ATOM 8153 O O . TRP B 1 504 ? 3.979 40.469 40.156 1 80.19 504 TRP B O 1
ATOM 8163 N N . LEU B 1 505 ? 4.484 38.344 39.969 1 81.25 505 LEU B N 1
ATOM 8164 C CA . LEU B 1 505 ? 5.035 38.281 41.312 1 81.25 505 LEU B CA 1
ATOM 8165 C C . LEU B 1 505 ? 6.305 39.094 41.438 1 81.25 505 LEU B C 1
ATOM 8167 O O . LEU B 1 505 ? 6.543 39.719 42.469 1 81.25 505 LEU B O 1
ATOM 8171 N N . LEU B 1 506 ? 6.996 39.125 40.406 1 77.25 506 LEU B N 1
ATOM 8172 C CA . LEU B 1 506 ? 8.234 39.875 40.406 1 77.25 506 LEU B CA 1
ATOM 8173 C C . LEU B 1 506 ? 7.934 41.375 40.375 1 77.25 506 LEU B C 1
ATOM 8175 O O . LEU B 1 506 ? 8.617 42.188 41.031 1 77.25 506 LEU B O 1
ATOM 8179 N N . GLU B 1 507 ? 6.988 41.781 39.625 1 75.44 507 GLU B N 1
ATOM 8180 C CA . GLU B 1 507 ? 6.641 43.188 39.5 1 75.44 507 GLU B CA 1
ATOM 8181 C C . GLU B 1 507 ? 5.98 43.719 40.781 1 75.44 507 GLU B C 1
ATOM 8183 O O . GLU B 1 507 ? 6.086 44.906 41.094 1 75.44 507 GLU B O 1
ATOM 8188 N N . HIS B 1 508 ? 5.332 42.906 41.469 1 74.19 508 HIS B N 1
ATOM 8189 C CA . HIS B 1 508 ? 4.602 43.344 42.656 1 74.19 508 HIS B CA 1
ATOM 8190 C C . HIS B 1 508 ? 5.27 42.875 43.938 1 74.19 508 HIS B C 1
ATOM 8192 O O . HIS B 1 508 ? 4.625 42.781 44.969 1 74.19 508 HIS B O 1
ATOM 8198 N N . ASP B 1 509 ? 6.465 42.438 43.812 1 67.69 509 ASP B N 1
ATOM 8199 C CA . ASP B 1 509 ? 7.191 41.906 44.969 1 67.69 509 ASP B CA 1
ATOM 8200 C C . ASP B 1 509 ? 7.387 43 46.031 1 67.69 509 ASP B C 1
ATOM 8202 O O . ASP B 1 509 ? 7.352 42.75 47.219 1 67.69 509 ASP B O 1
ATOM 8206 N N . GLU B 1 510 ? 7.707 44.312 45.656 1 60.56 510 GLU B N 1
ATOM 8207 C CA . GLU B 1 510 ? 8.094 45.375 46.594 1 60.56 510 GLU B CA 1
ATOM 8208 C C . GLU B 1 510 ? 6.883 45.938 47.344 1 60.56 510 GLU B C 1
ATOM 8210 O O . GLU B 1 510 ? 7.031 46.625 48.344 1 60.56 510 GLU B O 1
ATOM 8215 N N . GLU B 1 511 ? 5.773 46 46.625 1 52.97 511 GLU B N 1
ATOM 8216 C CA . GLU B 1 511 ? 4.762 46.875 47.219 1 52.97 511 GLU B CA 1
ATOM 8217 C C . GLU B 1 511 ? 4.184 46.25 48.5 1 52.97 511 GLU B C 1
ATOM 8219 O O . GLU B 1 511 ? 3.828 46.969 49.438 1 52.97 511 GLU B O 1
ATOM 8224 N N . SER B 1 512 ? 3.334 45.156 48.562 1 55.59 512 SER B N 1
ATOM 8225 C CA . SER B 1 512 ? 2.463 44.938 49.719 1 55.59 512 SER B CA 1
ATOM 8226 C C . SER B 1 512 ? 3.152 44.062 50.75 1 55.59 512 SER B C 1
ATOM 8228 O O . SER B 1 512 ? 3.711 43 50.438 1 55.59 512 SER B O 1
ATOM 8230 N N . ALA B 1 513 ? 3.596 44.562 51.812 1 57.81 513 ALA B N 1
ATOM 8231 C CA . ALA B 1 513 ? 4.109 44.156 53.125 1 57.81 513 ALA B CA 1
ATOM 8232 C C . ALA B 1 513 ? 3.385 42.906 53.625 1 57.81 513 ALA B C 1
ATOM 8234 O O . ALA B 1 513 ? 3.811 42.281 54.594 1 57.81 513 ALA B O 1
ATOM 8235 N N . ASP B 1 514 ? 2.096 42.656 53.312 1 58.94 514 ASP B N 1
ATOM 8236 C CA . ASP B 1 514 ? 1.397 41.625 54.031 1 58.94 514 ASP B CA 1
ATOM 8237 C C . ASP B 1 514 ? 1.423 40.312 53.25 1 58.94 514 ASP B C 1
ATOM 8239 O O . ASP B 1 514 ? 0.649 40.125 52.312 1 58.94 514 ASP B O 1
ATOM 8243 N N . ASP B 1 515 ? 2.379 39.531 53.281 1 60.38 515 ASP B N 1
ATOM 8244 C CA . ASP B 1 515 ? 2.615 38.219 52.688 1 60.38 515 ASP B CA 1
ATOM 8245 C C . ASP B 1 515 ? 1.403 37.281 52.844 1 60.38 515 ASP B C 1
ATOM 8247 O O . ASP B 1 515 ? 1.334 36.219 52.25 1 60.38 515 ASP B O 1
ATOM 8251 N N . SER B 1 516 ? 0.501 37.625 53.781 1 64.44 516 SER B N 1
ATOM 8252 C CA . SER B 1 516 ? -0.658 36.812 54.094 1 64.44 516 SER B CA 1
ATOM 8253 C C . SER B 1 516 ? -1.858 37.188 53.219 1 64.44 516 SER B C 1
ATOM 8255 O O . SER B 1 516 ? -2.922 36.562 53.312 1 64.44 516 SER B O 1
ATOM 8257 N N . ALA B 1 517 ? -1.747 38.156 52.375 1 72.31 517 ALA B N 1
ATOM 8258 C CA . ALA B 1 517 ? -2.879 38.562 51.531 1 72.31 517 ALA B CA 1
ATOM 8259 C C . ALA B 1 517 ? -3.15 37.562 50.438 1 72.31 517 ALA B C 1
ATOM 8261 O O . ALA B 1 517 ? -2.217 37.031 49.844 1 72.31 517 ALA B O 1
ATOM 8262 N N . LEU B 1 518 ? -4.414 37.094 50.188 1 78.88 518 LEU B N 1
ATOM 8263 C CA . LEU B 1 518 ? -4.871 36.125 49.219 1 78.88 518 LEU B CA 1
ATOM 8264 C C . LEU B 1 518 ? -4.836 36.719 47.812 1 78.88 518 LEU B C 1
ATOM 8266 O O . LEU B 1 518 ? -5.277 37.844 47.594 1 78.88 518 LEU B O 1
ATOM 8270 N N . LEU B 1 519 ? -4.07 36.125 46.969 1 81.25 519 LEU B N 1
ATOM 8271 C CA . LEU B 1 519 ? -3.943 36.469 45.562 1 81.25 519 LEU B CA 1
ATOM 8272 C C . LEU B 1 519 ? -4.938 35.688 44.719 1 81.25 519 LEU B C 1
ATOM 8274 O O . LEU B 1 519 ? -5.055 34.469 44.875 1 81.25 519 LEU B O 1
ATOM 8278 N N . ASP B 1 520 ? -5.789 36.406 44.031 1 81.5 520 ASP B N 1
ATOM 8279 C CA . ASP B 1 520 ? -6.684 35.75 43.062 1 81.5 520 ASP B CA 1
ATOM 8280 C C . ASP B 1 520 ? -5.973 35.5 41.719 1 81.5 520 ASP B C 1
ATOM 8282 O O . ASP B 1 520 ? -5.715 36.438 40.969 1 81.5 520 ASP B O 1
ATOM 8286 N N . LEU B 1 521 ? -5.734 34.312 41.469 1 83.62 521 LEU B N 1
ATOM 8287 C CA . LEU B 1 521 ? -4.984 33.906 40.281 1 83.62 521 LEU B CA 1
ATOM 8288 C C . LEU B 1 521 ? -5.762 34.25 39.031 1 83.62 521 LEU B C 1
ATOM 8290 O O . LEU B 1 521 ? -5.176 34.406 37.938 1 83.62 521 LEU B O 1
ATOM 8294 N N . VAL B 1 522 ? -7.047 34.344 39.094 1 79.06 522 VAL B N 1
ATOM 8295 C CA . VAL B 1 522 ? -7.871 34.625 37.938 1 79.06 522 VAL B CA 1
ATOM 8296 C C . VAL B 1 522 ? -7.746 36.094 37.531 1 79.06 522 VAL B C 1
ATOM 8298 O O . VAL B 1 522 ? -7.949 36.438 36.375 1 79.06 522 VAL B O 1
ATOM 8301 N N . GLU B 1 523 ? -7.336 36.969 38.531 1 76.69 523 GLU B N 1
ATOM 8302 C CA . GLU B 1 523 ? -7.266 38.406 38.25 1 76.69 523 GLU B CA 1
ATOM 8303 C C . GLU B 1 523 ? -5.867 38.812 37.812 1 76.69 523 GLU B C 1
ATOM 8305 O O . GLU B 1 523 ? -5.656 39.938 37.375 1 76.69 523 GLU B O 1
ATOM 8310 N N . ILE B 1 524 ? -5.012 37.875 37.875 1 77.19 524 ILE B N 1
ATOM 8311 C CA . ILE B 1 524 ? -3.66 38.188 37.438 1 77.19 524 ILE B CA 1
ATOM 8312 C C . ILE B 1 524 ? -3.65 38.312 35.906 1 77.19 524 ILE B C 1
ATOM 8314 O O . ILE B 1 524 ? -4.176 37.438 35.219 1 77.19 524 ILE B O 1
ATOM 8318 N N . PRO B 1 525 ? -3.186 39.438 35.469 1 73.88 525 PRO B N 1
ATOM 8319 C CA . PRO B 1 525 ? -3.107 39.562 34 1 73.88 525 PRO B CA 1
ATOM 8320 C C . PRO B 1 525 ? -2.184 38.531 33.344 1 73.88 525 PRO B C 1
ATOM 8322 O O . PRO B 1 525 ? -1.054 38.344 33.812 1 73.88 525 PRO B O 1
ATOM 8325 N N . GLY B 1 526 ? -2.684 37.719 32.5 1 72.38 526 GLY B N 1
ATOM 8326 C CA . GLY B 1 526 ? -1.929 36.719 31.766 1 72.38 526 GLY B CA 1
ATOM 8327 C C . GLY B 1 526 ? -2.768 35.969 30.75 1 72.38 526 GLY B C 1
ATOM 8328 O O . GLY B 1 526 ? -3.967 36.219 30.625 1 72.38 526 GLY B O 1
ATOM 8329 N N . GLN B 1 527 ? -2.092 35.156 29.969 1 77.31 527 GLN B N 1
ATOM 8330 C CA . GLN B 1 527 ? -2.791 34.312 29.016 1 77.31 527 GLN B CA 1
ATOM 8331 C C . GLN B 1 527 ? -3.557 33.188 29.75 1 77.31 527 GLN B C 1
ATOM 8333 O O . GLN B 1 527 ? -2.984 32.469 30.547 1 77.31 527 GLN B O 1
ATOM 8338 N N . ARG B 1 528 ? -4.855 33.312 29.594 1 79.56 528 ARG B N 1
ATOM 8339 C CA . ARG B 1 528 ? -5.711 32.281 30.172 1 79.56 528 ARG B CA 1
ATOM 8340 C C . ARG B 1 528 ? -6.371 31.438 29.094 1 79.56 528 ARG B C 1
ATOM 8342 O O . ARG B 1 528 ? -6.723 31.938 28.031 1 79.56 528 ARG B O 1
ATOM 8349 N N . LEU B 1 529 ? -6.34 30.141 29.344 1 82.44 529 LEU B N 1
ATOM 8350 C CA . LEU B 1 529 ? -6.965 29.219 28.406 1 82.44 529 LEU B CA 1
ATOM 8351 C C . LEU B 1 529 ? -8.141 28.5 29.047 1 82.44 529 LEU B C 1
ATOM 8353 O O . LEU B 1 529 ? -8.023 27.984 30.156 1 82.44 529 LEU B O 1
ATOM 8357 N N . ASP B 1 530 ? -9.219 28.688 28.406 1 81.44 530 ASP B N 1
ATOM 8358 C CA . ASP B 1 530 ? -10.352 27.859 28.812 1 81.44 530 ASP B CA 1
ATOM 8359 C C . ASP B 1 530 ? -10.148 26.406 28.375 1 81.44 530 ASP B C 1
ATOM 8361 O O . ASP B 1 530 ? -9.664 26.141 27.266 1 81.44 530 ASP B O 1
ATOM 8365 N N . MET B 1 531 ? -10.445 25.516 29.312 1 85.44 531 MET B N 1
ATOM 8366 C CA . MET B 1 531 ? -10.102 24.141 29 1 85.44 531 MET B CA 1
ATOM 8367 C C . MET B 1 531 ? -11.32 23.234 29.141 1 85.44 531 MET B C 1
ATOM 8369 O O . MET B 1 531 ? -12.25 23.531 29.891 1 85.44 531 MET B O 1
ATOM 8373 N N . ALA B 1 532 ? -11.352 22.203 28.375 1 84.44 532 ALA B N 1
ATOM 8374 C CA . ALA B 1 532 ? -12.297 21.094 28.469 1 84.44 532 ALA B CA 1
ATOM 8375 C C . ALA B 1 532 ? -11.562 19.766 28.672 1 84.44 532 ALA B C 1
ATOM 8377 O O . ALA B 1 532 ? -10.375 19.656 28.375 1 84.44 532 ALA B O 1
ATOM 8378 N N . PRO B 1 533 ? -12.188 18.859 29.281 1 84.19 533 PRO B N 1
ATOM 8379 C CA . PRO B 1 533 ? -11.523 17.578 29.578 1 84.19 533 PRO B CA 1
ATOM 8380 C C . PRO B 1 533 ? -11.398 16.688 28.328 1 84.19 533 PRO B C 1
ATOM 8382 O O . PRO B 1 533 ? -12.227 16.781 27.422 1 84.19 533 PRO B O 1
ATOM 8385 N N . ILE B 1 534 ? -10.32 15.984 28.297 1 83.25 534 ILE B N 1
ATOM 8386 C CA . ILE B 1 534 ? -10.117 14.953 27.297 1 83.25 534 ILE B CA 1
ATOM 8387 C C . ILE B 1 534 ? -9.453 13.727 27.938 1 83.25 534 ILE B C 1
ATOM 8389 O O . ILE B 1 534 ? -8.695 13.859 28.891 1 83.25 534 ILE B O 1
ATOM 8393 N N . HIS B 1 535 ? -9.844 12.633 27.469 1 78.69 535 HIS B N 1
ATOM 8394 C CA . HIS B 1 535 ? -9.32 11.398 28.047 1 78.69 535 HIS B CA 1
ATOM 8395 C C . HIS B 1 535 ? -7.895 11.133 27.562 1 78.69 535 HIS B C 1
ATOM 8397 O O . HIS B 1 535 ? -7.527 11.531 26.453 1 78.69 535 HIS B O 1
ATOM 8403 N N . LEU B 1 536 ? -7.168 10.383 28.359 1 72.62 536 LEU B N 1
ATOM 8404 C CA . LEU B 1 536 ? -5.762 10.086 28.109 1 72.62 536 LEU B CA 1
ATOM 8405 C C . LEU B 1 536 ? -5.602 9.25 26.844 1 72.62 536 LEU B C 1
ATOM 8407 O O . LEU B 1 536 ? -4.57 9.328 26.172 1 72.62 536 LEU B O 1
ATOM 8411 N N . GLN B 1 537 ? -6.602 8.648 26.438 1 67.81 537 GLN B N 1
ATOM 8412 C CA . GLN B 1 537 ? -6.492 7.719 25.312 1 67.81 537 GLN B CA 1
ATOM 8413 C C . GLN B 1 537 ? -6.867 8.391 24 1 67.81 537 GLN B C 1
ATOM 8415 O O . GLN B 1 537 ? -6.746 7.789 22.922 1 67.81 537 GLN B O 1
ATOM 8420 N N . ALA B 1 538 ? -7.152 9.656 24.047 1 70.75 538 ALA B N 1
ATOM 8421 C CA . ALA B 1 538 ? -7.688 10.352 22.875 1 70.75 538 ALA B CA 1
ATOM 8422 C C . ALA B 1 538 ? -6.586 10.641 21.859 1 70.75 538 ALA B C 1
ATOM 8424 O O . ALA B 1 538 ? -5.41 10.727 22.219 1 70.75 538 ALA B O 1
ATOM 8425 N N . THR B 1 539 ? -6.988 10.656 20.625 1 67.38 539 THR B N 1
ATOM 8426 C CA . THR B 1 539 ? -6.086 11.047 19.547 1 67.38 539 THR B CA 1
ATOM 8427 C C . THR B 1 539 ? -6.117 12.562 19.344 1 67.38 539 THR B C 1
ATOM 8429 O O . THR B 1 539 ? -6.953 13.258 19.922 1 67.38 539 THR B O 1
ATOM 8432 N N . LEU B 1 540 ? -5.176 13.047 18.516 1 70.62 540 LEU B N 1
ATOM 8433 C CA . LEU B 1 540 ? -5.121 14.484 18.25 1 70.62 540 LEU B CA 1
ATOM 8434 C C . LEU B 1 540 ? -6.336 14.93 17.438 1 70.62 540 LEU B C 1
ATOM 8436 O O . LEU B 1 540 ? -6.754 16.078 17.531 1 70.62 540 LEU B O 1
ATOM 8440 N N . THR B 1 541 ? -6.863 13.93 16.656 1 69.06 541 THR B N 1
ATOM 8441 C CA . THR B 1 541 ? -8.094 14.281 15.953 1 69.06 541 THR B CA 1
ATOM 8442 C C . THR B 1 541 ? -9.227 14.547 16.938 1 69.06 541 THR B C 1
ATOM 8444 O O . THR B 1 541 ? -9.969 15.516 16.797 1 69.06 541 THR B O 1
ATOM 8447 N N . GLU B 1 542 ? -9.297 13.719 17.922 1 73.25 542 GLU B N 1
ATOM 8448 C CA . GLU B 1 542 ? -10.312 13.898 18.953 1 73.25 542 GLU B CA 1
ATOM 8449 C C . GLU B 1 542 ? -10.086 15.195 19.734 1 73.25 542 GLU B C 1
ATOM 8451 O O . GLU B 1 542 ? -11.039 15.883 20.094 1 73.25 542 GLU B O 1
ATOM 8456 N N . ALA B 1 543 ? -8.844 15.398 19.953 1 75.69 543 ALA B N 1
ATOM 8457 C CA . ALA B 1 543 ? -8.508 16.641 20.656 1 75.69 543 ALA B CA 1
ATOM 8458 C C . ALA B 1 543 ? -8.898 17.859 19.844 1 75.69 543 ALA B C 1
ATOM 8460 O O . ALA B 1 543 ? -9.477 18.812 20.375 1 75.69 543 ALA B O 1
ATOM 8461 N N . PHE B 1 544 ? -8.633 17.734 18.625 1 72.88 544 PHE B N 1
ATOM 8462 C CA . PHE B 1 544 ? -8.953 18.828 17.719 1 72.88 544 PHE B CA 1
ATOM 8463 C C . PHE B 1 544 ? -10.461 19.062 17.656 1 72.88 544 PHE B C 1
ATOM 8465 O O . PHE B 1 544 ? -10.93 20.203 17.703 1 72.88 544 PHE B O 1
ATOM 8472 N N . ASP B 1 545 ? -11.133 18.016 17.516 1 73.81 545 ASP B N 1
ATOM 8473 C CA . ASP B 1 545 ? -12.586 18.094 17.469 1 73.81 545 ASP B CA 1
ATOM 8474 C C . ASP B 1 545 ? -13.156 18.672 18.75 1 73.81 545 ASP B C 1
ATOM 8476 O O . ASP B 1 545 ? -14.078 19.5 18.719 1 73.81 545 ASP B O 1
ATOM 8480 N N . ARG B 1 546 ? -12.602 18.266 19.828 1 79.25 546 ARG B N 1
ATOM 8481 C CA . ARG B 1 546 ? -13.078 18.734 21.125 1 79.25 546 ARG B CA 1
ATOM 8482 C C . ARG B 1 546 ? -12.797 20.234 21.312 1 79.25 546 ARG B C 1
ATOM 8484 O O . ARG B 1 546 ? -13.609 20.953 21.891 1 79.25 546 ARG B O 1
ATOM 8491 N N . LEU B 1 547 ? -11.68 20.641 20.828 1 77.62 547 LEU B N 1
ATOM 8492 C CA . LEU B 1 547 ? -11.328 22.062 20.891 1 77.62 547 LEU B CA 1
ATOM 8493 C C . LEU B 1 547 ? -12.32 22.891 20.109 1 77.62 547 LEU B C 1
ATOM 8495 O O . LEU B 1 547 ? -12.727 23.969 20.547 1 77.62 547 LEU B O 1
ATOM 8499 N N . ASN B 1 548 ? -12.688 22.281 19.031 1 70.12 548 ASN B N 1
ATOM 8500 C CA . ASN B 1 548 ? -13.617 23 18.172 1 70.12 548 ASN B CA 1
ATOM 8501 C C . ASN B 1 548 ? -15.039 22.953 18.703 1 70.12 548 ASN B C 1
ATOM 8503 O O . ASN B 1 548 ? -15.758 23.953 18.672 1 70.12 548 ASN B O 1
ATOM 8507 N N . ASP B 1 549 ? -15.422 21.828 19.141 1 72.31 549 ASP B N 1
ATOM 8508 C CA . ASP B 1 549 ? -16.781 21.625 19.656 1 72.31 549 ASP B CA 1
ATOM 8509 C C . ASP B 1 549 ? -17.031 22.5 20.891 1 72.31 549 ASP B C 1
ATOM 8511 O O . ASP B 1 549 ? -18.094 23.109 21.016 1 72.31 549 ASP B O 1
ATOM 8515 N N . LYS B 1 550 ? -16.031 22.516 21.797 1 75 550 LYS B N 1
ATOM 8516 C CA . LYS B 1 550 ? -16.203 23.25 23.047 1 75 550 LYS B CA 1
ATOM 8517 C C . LYS B 1 550 ? -15.703 24.672 22.922 1 75 550 LYS B C 1
ATOM 8519 O O . LYS B 1 550 ? -15.82 25.469 23.859 1 75 550 LYS B O 1
ATOM 8524 N N . ALA B 1 551 ? -15.164 24.984 21.719 1 71.5 551 ALA B N 1
ATOM 8525 C CA . ALA B 1 551 ? -14.625 26.312 21.453 1 71.5 551 ALA B CA 1
ATOM 8526 C C . ALA B 1 551 ? -13.648 26.75 22.531 1 71.5 551 ALA B C 1
ATOM 8528 O O . ALA B 1 551 ? -13.758 27.844 23.078 1 71.5 551 ALA B O 1
ATOM 8529 N N . VAL B 1 552 ? -12.898 25.781 22.969 1 76.06 552 VAL B N 1
ATOM 8530 C CA . VAL B 1 552 ? -11.867 26.078 23.969 1 76.06 552 VAL B CA 1
ATOM 8531 C C . VAL B 1 552 ? -10.492 26.094 23.312 1 76.06 552 VAL B C 1
ATOM 8533 O O . VAL B 1 552 ? -10.344 25.641 22.172 1 76.06 552 VAL B O 1
ATOM 8536 N N . ASP B 1 553 ? -9.547 26.641 23.984 1 76.69 553 ASP B N 1
ATOM 8537 C CA . ASP B 1 553 ? -8.219 26.797 23.406 1 76.69 553 ASP B CA 1
ATOM 8538 C C . ASP B 1 553 ? -7.281 25.688 23.906 1 76.69 553 ASP B C 1
ATOM 8540 O O . ASP B 1 553 ? -6.18 25.531 23.375 1 76.69 553 ASP B O 1
ATOM 8544 N N . ALA B 1 554 ? -7.75 24.969 24.922 1 85.62 554 ALA B N 1
ATOM 8545 C CA . ALA B 1 554 ? -6.91 23.906 25.453 1 85.62 554 ALA B CA 1
ATOM 8546 C C . ALA B 1 554 ? -7.762 22.812 26.094 1 85.62 554 ALA B C 1
ATOM 8548 O O . ALA B 1 554 ? -8.938 23.031 26.406 1 85.62 554 ALA B O 1
ATOM 8549 N N . LEU B 1 555 ? -7.109 21.719 26.141 1 87.88 555 LEU B N 1
ATOM 8550 C CA . LEU B 1 555 ? -7.75 20.578 26.781 1 87.88 555 LEU B CA 1
ATOM 8551 C C . LEU B 1 555 ? -6.875 20.016 27.906 1 87.88 555 LEU B C 1
ATOM 8553 O O . LEU B 1 555 ? -5.648 20 27.781 1 87.88 555 LEU B O 1
ATOM 8557 N N . TYR B 1 556 ? -7.484 19.719 29.062 1 86.69 556 TYR B N 1
ATOM 8558 C CA . TYR B 1 556 ? -6.738 19.016 30.109 1 86.69 556 TYR B CA 1
ATOM 8559 C C . TYR B 1 556 ? -6.992 17.516 30.062 1 86.69 556 TYR B C 1
ATOM 8561 O O . TYR B 1 556 ? -8.117 17.078 29.812 1 86.69 556 TYR B O 1
ATOM 8569 N N . VAL B 1 557 ? -5.926 16.828 30.109 1 85.44 557 VAL B N 1
ATOM 8570 C CA . VAL B 1 557 ? -5.969 15.375 29.953 1 85.44 557 VAL B CA 1
ATOM 8571 C C . VAL B 1 557 ? -6.262 14.719 31.297 1 85.44 557 VAL B C 1
ATOM 8573 O O . VAL B 1 557 ? -5.504 14.883 32.25 1 85.44 557 VAL B O 1
ATOM 8576 N N . GLU B 1 558 ? -7.367 14.102 31.375 1 80.62 558 GLU B N 1
ATOM 8577 C CA . GLU B 1 558 ? -7.77 13.43 32.625 1 80.62 558 GLU B CA 1
ATOM 8578 C C . GLU B 1 558 ? -7.48 11.938 32.531 1 80.62 558 GLU B C 1
ATOM 8580 O O . GLU B 1 558 ? -7.57 11.328 31.484 1 80.62 558 GLU B O 1
ATOM 8585 N N . HIS B 1 559 ? -6.73 11.531 33.656 1 68.56 559 HIS B N 1
ATOM 8586 C CA . HIS B 1 559 ? -6.453 10.109 33.812 1 68.56 559 HIS B CA 1
ATOM 8587 C C . HIS B 1 559 ? -7.266 9.508 34.969 1 68.56 559 HIS B C 1
ATOM 8589 O O . HIS B 1 559 ? -7.484 10.164 35.969 1 68.56 559 HIS B O 1
ATOM 8595 N N . GLY B 1 560 ? -8.109 8.406 34.688 1 58.72 560 GLY B N 1
ATOM 8596 C CA . GLY B 1 560 ? -8.797 7.707 35.781 1 58.72 560 GLY B CA 1
ATOM 8597 C C . GLY B 1 560 ? -10.266 7.48 35.5 1 58.72 560 GLY B C 1
ATOM 8598 O O . GLY B 1 560 ? -10.867 8.195 34.688 1 58.72 560 GLY B O 1
ATOM 8599 N N . HIS B 1 561 ? -10.711 6.352 35.656 1 51.41 561 HIS B N 1
ATOM 8600 C CA . HIS B 1 561 ? -12.086 5.91 35.438 1 51.41 561 HIS B CA 1
ATOM 8601 C C . HIS B 1 561 ? -12.992 6.379 36.594 1 51.41 561 HIS B C 1
ATOM 8603 O O . HIS B 1 561 ? -14.219 6.309 36.469 1 51.41 561 HIS B O 1
ATOM 8609 N N . ARG B 1 562 ? -12.492 6.777 37.906 1 52.44 562 ARG B N 1
ATOM 8610 C CA . ARG B 1 562 ? -13.398 7.082 39 1 52.44 562 ARG B CA 1
ATOM 8611 C C . ARG B 1 562 ? -13.711 8.57 39.062 1 52.44 562 ARG B C 1
ATOM 8613 O O . ARG B 1 562 ? -12.805 9.406 39 1 52.44 562 ARG B O 1
ATOM 8620 N N . PRO B 1 563 ? -14.977 8.984 39.031 1 50.41 563 PRO B N 1
ATOM 8621 C CA . PRO B 1 563 ? -15.469 10.359 39 1 50.41 563 PRO B CA 1
ATOM 8622 C C . PRO B 1 563 ? -14.797 11.258 40.031 1 50.41 563 PRO B C 1
ATOM 8624 O O . PRO B 1 563 ? -14.586 12.445 39.75 1 50.41 563 PRO B O 1
ATOM 8627 N N . LYS B 1 564 ? -14.516 10.852 41.281 1 52.94 564 LYS B N 1
ATOM 8628 C CA . LYS B 1 564 ? -14.172 11.734 42.406 1 52.94 564 LYS B CA 1
ATOM 8629 C C . LYS B 1 564 ? -12.688 12.086 42.406 1 52.94 564 LYS B C 1
ATOM 8631 O O . LYS B 1 564 ? -12.258 13.008 43.094 1 52.94 564 LYS B O 1
ATOM 8636 N N . ASN B 1 565 ? -11.836 11.242 41.594 1 54.72 565 ASN B N 1
ATOM 8637 C CA . ASN B 1 565 ? -10.406 11.508 41.625 1 54.72 565 ASN B CA 1
ATOM 8638 C C . ASN B 1 565 ? -9.805 11.609 40.219 1 54.72 565 ASN B C 1
ATOM 8640 O O . ASN B 1 565 ? -9.125 10.68 39.781 1 54.72 565 ASN B O 1
ATOM 8644 N N . LYS B 1 566 ? -10.273 12.547 39.531 1 63.62 566 LYS B N 1
ATOM 8645 C CA . LYS B 1 566 ? -9.727 12.703 38.188 1 63.62 566 LYS B CA 1
ATOM 8646 C C . LYS B 1 566 ? -8.398 13.445 38.219 1 63.62 566 LYS B C 1
ATOM 8648 O O . LYS B 1 566 ? -8.297 14.531 38.781 1 63.62 566 LYS B O 1
ATOM 8653 N N . ARG B 1 567 ? -7.336 12.672 38.062 1 72.94 567 ARG B N 1
ATOM 8654 C CA . ARG B 1 567 ? -6.008 13.273 37.969 1 72.94 567 ARG B CA 1
ATOM 8655 C C . ARG B 1 567 ? -5.766 13.859 36.594 1 72.94 567 ARG B C 1
ATOM 8657 O O . ARG B 1 567 ? -6.246 13.32 35.594 1 72.94 567 ARG B O 1
ATOM 8664 N N . ILE B 1 568 ? -5.312 15.047 36.656 1 79.38 568 ILE B N 1
ATOM 8665 C CA . ILE B 1 568 ? -4.945 15.719 35.406 1 79.38 568 ILE B CA 1
ATOM 8666 C C . ILE B 1 568 ? -3.494 15.406 35.062 1 79.38 568 ILE B C 1
ATOM 8668 O O . ILE B 1 568 ? -2.584 15.68 35.844 1 79.38 568 ILE B O 1
ATOM 8672 N N . SER B 1 569 ? -3.344 14.711 33.969 1 77.25 569 SER B N 1
ATOM 8673 C CA . SER B 1 569 ? -2.01 14.242 33.594 1 77.25 569 SER B CA 1
ATOM 8674 C C . SER B 1 569 ? -1.307 15.25 32.688 1 77.25 569 SER B C 1
ATOM 8676 O O . SER B 1 569 ? -0.082 15.219 32.562 1 77.25 569 SER B O 1
ATOM 8678 N N . GLY B 1 570 ? -2.053 16.109 32.062 1 82.31 570 GLY B N 1
ATOM 8679 C CA . GLY B 1 570 ? -1.426 17.047 31.141 1 82.31 570 GLY B CA 1
ATOM 8680 C C . GLY B 1 570 ? -2.418 17.984 30.484 1 82.31 570 GLY B C 1
ATOM 8681 O O . GLY B 1 570 ? -3.611 17.953 30.797 1 82.31 570 GLY B O 1
ATOM 8682 N N . ILE B 1 571 ? -1.844 18.984 29.688 1 84.94 571 ILE B N 1
ATOM 8683 C CA . ILE B 1 571 ? -2.648 19.938 28.938 1 84.94 571 ILE B CA 1
ATOM 8684 C C . ILE B 1 571 ? -2.225 19.938 27.469 1 84.94 571 ILE B C 1
ATOM 8686 O O . ILE B 1 571 ? -1.04 19.781 27.156 1 84.94 571 ILE B O 1
ATOM 8690 N N . ILE B 1 572 ? -3.219 19.969 26.656 1 84.81 572 ILE B N 1
ATOM 8691 C CA . ILE B 1 572 ? -2.938 20.094 25.234 1 84.81 572 ILE B CA 1
ATOM 8692 C C . ILE B 1 572 ? -3.592 21.359 24.688 1 84.81 572 ILE B C 1
ATOM 8694 O O . ILE B 1 572 ? -4.793 21.578 24.859 1 84.81 572 ILE B O 1
ATOM 8698 N N . THR B 1 573 ? -2.756 22.266 24.094 1 78.69 573 THR B N 1
ATOM 8699 C CA . THR B 1 573 ? -3.258 23.516 23.531 1 78.69 573 THR B CA 1
ATOM 8700 C C . THR B 1 573 ? -3.412 23.422 22.016 1 78.69 573 THR B C 1
ATOM 8702 O O . THR B 1 573 ? -2.854 22.516 21.391 1 78.69 573 THR B O 1
ATOM 8705 N N . ARG B 1 574 ? -4.207 24.281 21.562 1 74.5 574 ARG B N 1
ATOM 8706 C CA . ARG B 1 574 ? -4.355 24.375 20.109 1 74.5 574 ARG B CA 1
ATOM 8707 C C . ARG B 1 574 ? -3.014 24.656 19.438 1 74.5 574 ARG B C 1
ATOM 8709 O O . ARG B 1 574 ? -2.711 24.094 18.391 1 74.5 574 ARG B O 1
ATOM 8716 N N . ASP B 1 575 ? -2.277 25.484 20.141 1 63 575 ASP B N 1
ATOM 8717 C CA . ASP B 1 575 ? -0.958 25.844 19.609 1 63 575 ASP B CA 1
ATOM 8718 C C . ASP B 1 575 ? -0.049 24.609 19.562 1 63 575 ASP B C 1
ATOM 8720 O O . ASP B 1 575 ? 0.74 24.453 18.641 1 63 575 ASP B O 1
ATOM 8724 N N . ALA B 1 576 ? -0.213 23.859 20.609 1 65 576 ALA B N 1
ATOM 8725 C CA . ALA B 1 576 ? 0.608 22.641 20.656 1 65 576 ALA B CA 1
ATOM 8726 C C . ALA B 1 576 ? 0.27 21.703 19.5 1 65 576 ALA B C 1
ATOM 8728 O O . ALA B 1 576 ? 1.161 21.094 18.906 1 65 576 ALA B O 1
ATOM 8729 N N . ILE B 1 577 ? -0.959 21.734 19.281 1 66.19 577 ILE B N 1
ATOM 8730 C CA . ILE B 1 577 ? -1.404 20.891 18.172 1 66.19 577 ILE B CA 1
ATOM 8731 C C . ILE B 1 577 ? -0.92 21.484 16.844 1 66.19 577 ILE B C 1
ATOM 8733 O O . ILE B 1 577 ? -0.419 20.766 15.977 1 66.19 577 ILE B O 1
ATOM 8737 N N . GLU B 1 578 ? -1.072 22.922 16.938 1 58.84 578 GLU B N 1
ATOM 8738 C CA . GLU B 1 578 ? -0.646 23.625 15.727 1 58.84 578 GLU B CA 1
ATOM 8739 C C . GLU B 1 578 ? 0.873 23.609 15.578 1 58.84 578 GLU B C 1
ATOM 8741 O O . GLU B 1 578 ? 1.394 23.453 14.477 1 58.84 578 GLU B O 1
ATOM 8746 N N . ARG B 1 579 ? 1.477 24.031 16.828 1 51.16 579 ARG B N 1
ATOM 8747 C CA . ARG B 1 579 ? 2.936 24 16.812 1 51.16 579 ARG B CA 1
ATOM 8748 C C . ARG B 1 579 ? 3.443 22.609 16.422 1 51.16 579 ARG B C 1
ATOM 8750 O O . ARG B 1 579 ? 4.453 22.484 15.727 1 51.16 579 ARG B O 1
ATOM 8757 N N . HIS B 1 580 ? 2.861 21.859 17.219 1 50 580 HIS B N 1
ATOM 8758 C CA . HIS B 1 580 ? 3.223 20.5 16.844 1 50 580 HIS B CA 1
ATOM 8759 C C . HIS B 1 580 ? 3.018 20.281 15.344 1 50 580 HIS B C 1
ATOM 8761 O O . HIS B 1 580 ? 3.756 19.5 14.719 1 50 580 HIS B O 1
ATOM 8767 N N . TYR B 1 581 ? 2.217 21.219 14.992 1 48.22 581 TYR B N 1
ATOM 8768 C CA . TYR B 1 581 ? 1.998 21.281 13.555 1 48.22 581 TYR B CA 1
ATOM 8769 C C . TYR B 1 581 ? 2.969 22.25 12.891 1 48.22 581 TYR B C 1
ATOM 8771 O O . TYR B 1 581 ? 3.432 22.016 11.773 1 48.22 581 TYR B O 1
ATOM 8779 N N . ARG B 1 582 ? 3.133 23.594 13.516 1 39.91 582 ARG B N 1
ATOM 8780 C CA . ARG B 1 582 ? 3.918 24.703 12.984 1 39.91 582 ARG B CA 1
ATOM 8781 C C . ARG B 1 582 ? 5.41 24.469 13.211 1 39.91 582 ARG B C 1
ATOM 8783 O O . ARG B 1 582 ? 6.223 24.75 12.328 1 39.91 582 ARG B O 1
ATOM 8790 N N . PHE B 1 583 ? 5.914 24.812 14.695 1 36.38 583 PHE B N 1
ATOM 8791 C CA . PHE B 1 583 ? 7.242 25.172 15.18 1 36.38 583 PHE B CA 1
ATOM 8792 C C . PHE B 1 583 ? 8.234 24.047 14.875 1 36.38 583 PHE B C 1
ATOM 8794 O O . PHE B 1 583 ? 9.422 24.156 15.203 1 36.38 583 PHE B O 1
ATOM 8801 N N . SER B 1 584 ? 8.219 23.031 14.633 1 34.62 584 SER B N 1
ATOM 8802 C CA . SER B 1 584 ? 9.602 22.578 14.758 1 34.62 584 SER B CA 1
ATOM 8803 C C . SER B 1 584 ? 10.547 23.453 13.945 1 34.62 584 SER B C 1
ATOM 8805 O O . SER B 1 584 ? 11.727 23.125 13.789 1 34.62 584 SER B O 1
ATOM 8807 N N . ASP B 1 585 ? 10.062 24.516 13.398 1 28.83 585 ASP B N 1
ATOM 8808 C CA . ASP B 1 585 ? 11.07 25.359 12.742 1 28.83 585 ASP B CA 1
ATOM 8809 C C . ASP B 1 585 ? 11.852 26.172 13.766 1 28.83 585 ASP B C 1
ATOM 8811 O O . ASP B 1 585 ? 12.789 26.891 13.414 1 28.83 585 ASP B O 1
ATOM 8815 N N . SER B 1 586 ? 11.336 26.641 14.922 1 27.86 586 SER B N 1
ATOM 8816 C CA . SER B 1 586 ? 12.055 27.734 15.578 1 27.86 586 SER B CA 1
ATOM 8817 C C . SER B 1 586 ? 13.414 27.266 16.094 1 27.86 586 SER B C 1
ATOM 8819 O O . SER B 1 586 ? 14.227 28.078 16.531 1 27.86 586 SER B O 1
ATOM 8821 N N . SER B 1 587 ? 13.555 26.172 16.578 1 27.33 587 SER B N 1
ATOM 8822 C CA . SER B 1 587 ? 14.82 26.094 17.312 1 27.33 587 SER B CA 1
ATOM 8823 C C . SER B 1 587 ? 16.016 26.203 16.375 1 27.33 587 SER B C 1
ATOM 8825 O O . SER B 1 587 ? 17.156 26.125 16.812 1 27.33 587 SER B O 1
ATOM 8827 N N . ASN B 1 588 ? 15.844 25.953 15.062 1 25 588 ASN B N 1
ATOM 8828 C CA . ASN B 1 588 ? 17.156 26.219 14.477 1 25 588 ASN B CA 1
ATOM 8829 C C . ASN B 1 588 ? 17.375 27.703 14.242 1 25 588 ASN B C 1
ATOM 8831 O O . ASN B 1 588 ? 17.953 28.109 13.234 1 25 588 ASN B O 1
ATOM 8835 N N . GLY B 1 589 ? 16.562 28.703 14.898 1 20.61 589 GLY B N 1
ATOM 8836 C CA . GLY B 1 589 ? 17.422 29.859 15.008 1 20.61 589 GLY B CA 1
ATOM 8837 C C . GLY B 1 589 ? 18.484 29.719 16.078 1 20.61 589 GLY B C 1
ATOM 8838 O O . GLY B 1 589 ? 18.266 29.016 17.078 1 20.61 589 GLY B O 1
#

Radius of gyration: 32.35 Å; Cα contacts (8 Å, |Δi|>4): 2437; chains: 2; bounding box: 87×99×87 Å

pLDDT: mean 81.75, std 16.47, range [20.59, 98.12]

Organism: NCBI:txid3151122

Sequence (1178 aa):
MPRFSLPDFSLDGFRRQLANVDALPQLCVLGVVSGLITGGLMVAFRLLLTLGALAFMPDGNPEAFEQLPPWGRALLPLLAVTLIGLWLWRQPVANRKIGVAHVIERLTYHQGRFPLRNWITQWWVGLISVLGGLSAGREGPAIHLGAAAVSGLGQRLKLPHNSLRVLVACGTAAAISASFHTPIAGVIFAMEVVMMEYTIVGFMPVILASTMGAVVAQLVFGTERAFQATDVALGSLVNLPWLVVCALVIGLLAGLFVRVARSGHRLERLPWGVRCALVGLVVGGVAWWYPQVQGMGYDTLALTLSGGLPLDVLLAVAIGKLLLTAGAVACGIPVSIIGPVLVVGAAAGTLLGLLGAQLMPSLAAGPEIYGMLGMAAMMGAVLQAPLAALMALLELTSNPNIILPGMLAVVVAGLTSRQLCRCDGFFISVTRHGMHPLQQPLMQALSRVSVPAVMERSLVRSARLVTRDQARALLEANPVWVLIERSSADKPLLALKAADLARWLLEHDEESADDSALLDLVEIPGQRLDMAPIHLQATLTEAFDRLNDKAVDALYVEHGHRPKNKRISGIITRDAIERHYRFSDSSNGMPRFSLPDFSLDGFRRQLANVDALPQLCVLGVVSGLITGGLMVAFRLLLTLGALAFMPDGNPEAFEQLPPWGRALLPLLAVTLIGLWLWRQPVANRKIGVAHVIERLTYHQGRFPLRNWITQWWVGLISVLGGLSAGREGPAIHLGAAAVSGLGQRLKLPHNSLRVLVACGTAAAISASFHTPIAGVIFAMEVVMMEYTIVGFMPVILASTMGAVVAQLVFGTERAFQATDVALGSLVNLPWLVVCALVIGLLAGLFVRVARSGHRLERLPWGVRCALVGLVVGGVAWWYPQVQGMGYDTLALTLSGGLPLDVLLAVAIGKLLLTAGAVACGIPVSIIGPVLVVGAAAGTLLGLLGAQLMPSLAAGPEIYGMLGMAAMMGAVLQAPLAALMALLELTSNPNIILPGMLAVVVAGLTSRQLCRCDGFFISVTRHGMHPLQQPLMQALSRVSVPAVMERSLVRSARLVTRDQARALLEANPVWVLIERSSADKPLLALKAADLARWLLEHDEESADDSALLDLVEIPGQRLDMAPIHLQATLTEAFDRLNDKAVDALYVEHGHRPKNKRISGIITRDAIERHYRFSDSSNG

Solvent-accessible surface area (backbone atoms only — not comparable to full-atom values): 56680 Å² total; per-residue (Å²): 126,84,75,74,70,70,81,57,84,44,70,64,42,50,42,55,39,48,42,32,94,77,26,53,70,61,44,34,52,50,10,38,51,25,0,46,52,14,9,47,50,47,50,51,51,53,49,50,42,32,56,56,14,53,74,79,30,64,95,27,36,57,73,42,45,75,80,44,56,48,67,58,44,22,44,29,16,39,50,26,33,50,55,44,48,56,56,53,68,74,42,59,74,81,45,64,55,48,31,54,60,36,47,38,48,23,45,73,73,45,59,35,57,67,62,66,63,24,53,54,43,33,53,50,45,40,49,39,34,29,67,17,34,32,45,12,17,68,58,23,37,30,25,30,52,14,17,40,50,31,18,50,52,33,54,74,66,61,48,32,34,34,51,25,45,48,34,28,35,7,4,30,2,1,17,42,0,32,71,61,60,25,36,67,21,10,34,42,32,21,31,59,68,56,59,56,47,54,51,74,86,55,43,53,20,18,47,40,0,2,42,33,0,25,50,49,28,30,74,73,73,44,79,75,63,86,43,80,53,68,81,61,54,65,88,48,81,78,43,48,65,59,42,51,51,47,16,41,52,41,4,47,52,24,27,49,35,50,53,46,28,62,45,24,74,75,48,60,81,49,54,70,68,56,36,36,48,48,46,11,49,53,50,11,56,49,25,48,81,41,32,65,36,31,11,40,27,63,68,51,38,47,34,47,53,69,65,68,59,54,70,67,57,34,48,41,28,29,50,46,31,39,48,50,31,18,44,31,41,15,54,66,46,87,60,21,58,66,36,37,37,32,33,20,14,22,28,43,20,25,54,49,22,50,50,41,31,70,74,37,66,90,64,45,44,61,32,38,54,32,11,51,38,20,18,23,14,21,40,4,19,35,53,56,30,49,66,27,20,51,36,40,42,36,52,42,28,56,27,72,64,46,49,62,62,36,52,52,23,16,43,45,2,26,48,35,9,30,67,76,56,66,43,76,21,64,60,50,58,69,66,49,74,62,56,47,81,59,33,51,49,45,42,50,51,29,37,63,37,28,39,70,67,69,36,45,60,52,58,40,80,39,60,40,64,33,32,56,63,52,51,52,54,59,50,68,74,61,31,56,31,34,33,30,48,57,91,53,91,85,50,65,44,35,34,34,40,31,65,38,53,52,50,51,49,63,73,53,56,82,70,69,87,60,65,78,50,72,40,52,60,83,75,50,78,59,66,68,32,48,31,44,83,40,57,57,42,33,20,40,36,54,49,50,49,47,30,59,74,66,67,31,50,27,31,35,23,37,43,71,91,53,86,92,61,62,42,73,62,27,38,41,38,54,55,50,59,40,30,61,50,63,45,67,61,59,72,80,106,126,85,74,74,71,71,82,57,84,42,70,64,42,50,41,57,38,48,41,34,92,77,25,53,71,62,43,34,52,51,11,38,50,26,0,46,53,13,8,49,50,48,48,51,50,54,50,49,41,33,55,56,14,53,72,78,32,62,93,26,35,56,73,43,45,74,78,43,57,48,68,58,45,22,44,29,17,39,51,26,33,49,56,45,48,56,55,51,67,73,42,58,76,81,44,63,53,50,31,55,61,37,49,39,47,22,46,73,72,45,59,34,57,66,63,66,64,24,51,53,44,32,53,51,46,40,50,38,34,29,69,17,35,33,45,12,16,65,56,24,38,30,25,29,52,12,17,42,52,31,19,50,52,33,53,74,66,61,47,30,34,34,51,25,46,48,35,28,34,8,4,29,2,1,15,42,0,33,70,62,61,23,34,66,22,10,34,40,32,22,32,59,67,56,60,55,48,56,52,74,85,54,42,53,20,20,47,41,0,2,42,33,0,26,51,48,29,30,74,74,72,43,79,76,61,85,44,78,53,68,81,61,55,65,87,50,82,79,43,48,65,60,43,50,52,49,16,41,52,41,5,47,51,26,26,49,36,50,52,46,28,63,44,24,75,76,48,60,81,50,53,69,69,55,38,36,49,48,44,11,48,53,50,11,56,49,25,47,80,42,33,66,36,32,12,39,25,63,68,52,38,47,32,47,52,68,65,70,59,55,72,68,57,34,49,42,29,28,51,46,31,38,48,51,32,18,45,31,41,16,54,66,46,87,60,22,57,64,37,35,37,34,33,19,15,21,28,43,18,26,53,49,22,50,50,42,32,71,74,37,65,91,64,46,46,62,32,38,54,32,11,52,38,21,18,23,14,21,39,4,20,35,53,56,30,51,65,27,20,51,36,39,43,36,51,42,28,56,28,73,64,44,48,62,62,35,53,53,21,16,44,44,1,26,48,36,9,31,68,76,56,65,42,77,19,63,58,51,57,69,65,49,74,64,58,47,83,59,36,50,49,46,42,51,50,29,37,63,38,30,38,70,67,68,34,46,59,49,57,42,80,38,61,41,65,32,32,56,63,53,52,53,55,59,50,69,72,63,32,56,30,34,32,30,49,57,93,52,93,84,50,65,43,35,35,34,41,31,67,38,52,52,50,50,48,63,73,51,58,81,70,69,87,60,66,78,50,72,39,53,59,82,73,50,77,58,67,68,33,48,32,46,83,37,57,56,41,32,19,40,34,54,50,51,50,47,30,60,74,68,68,31,53,24,30,35,25,36,43,70,91,54,87,92,61,63,41,72,62,29,37,40,39,54,56,50,58,40,29,59,51,64,44,68,61,57,72,81,105

Secondary structure (DSSP, 8-state):
---------SHHHHHHHHHSTT-HHHHHHHHHHHHHHHHHHHHHHHHHHHHHHHHHSGGG-TT-GGGS-HHHHHHHHHHHHHHHHHHHHTS-GGGG--SHHHHHHHHHHSTT---HHHHHHHHHHHHHHHHTT-S--SHHHHHHHHHHHHHHHHHHTT--HHHHHHHHHHHHHHHHHHHHT-HHHHHHHIIIIII----HHHHHHHHHHHHHHHHHHHHHH-S--TT--TT-----GGGHHHHHHHHHHHHHHHHHHHHHHTTHHHHTTS-HHHHHHHHHHHHHHHHHH-GGGSS--HHHHHHHHTT-S-HHHHHIIIIIIHHHHHHHHHTT-----HHHHHHHHHHHHHHHHHHHHHH-TTTPPPHHHHHHHHHHHHHHHHHT-HHHHHHHHHHHH--GGGHHHHHHHHHHHHHHHHHHS----TTHHHH-SS--TTHHHHHHHHTTSBHHHH-B--EEEEESEEEHHHHHHHHHT--SEEEEE-SSTTSPPEEEEHHHHHHHHHHTTTT---TTSEEETTTS-S-EEEEEEEETT-BHHHHHHHHHHTT-SEEEEEE-S-TT--EEEEEEEHHHHHHHHHTTTGGG-/---------SHHHHHHHHHSTT-HHHHHHHHHHHHHHHHHHHHHHHHHHHHHHHHHSGGG-TT-GGGS-HHHHHHHHHHHHHHHHHHHHTS-GGGG--SHHHHHHHHHHSTT---HHHHHHHHHHHHHHHHTT-S--SHHHHHHHHHHHHHHHHHHTT--HHHHHHHHHHHHHHHHHHHHS-HHHHHHHIIIIII----HHHHHHHHHHHHHHHHHHHHHH-S--TT--TT-----GGGHHHHHHHHHHHHHHHHHHHHHHTTHHHHTTS-HHHHHHHHHHHHHHHHHH-GGGSS--HHHHHHHHTT-S-HHHHHIIIIIIHHHHHHHHHTT-----HHHHHHHHHHHHHHHHHHHHHH-TTTPPPHHHHHHHHHHHHHHHHHT-HHHHHHHHHHHH--GGGHHHHHHHHHHHHHHHHHHS----TTHHHH-SS--TTHHHHHHHHTTSBHHHH-B--EEEEESEEEHHHHHHHHHT--SEEEEE-SSTTSPPEEEEHHHHHHHHHHTTTT---TTSEEETTTS-S-EEEEEEEETT-BHHHHHHHHHHTT-SEEEEEE-S-TT--EEEEEEEHHHHHHHHHTTTGGG-

Nearest PDB structures (foldseek):
  2htk-assembly1_B  TM=8.474E-01  e=3.467E-16  Escherichia coli
  4lou-assembly1_A  TM=8.523E-01  e=5.328E-16  Escherichia coli K-12
  3ejz-assembly1_A  TM=8.491E-01  e=8.188E-16  Escherichia coli
  5hd8-assembly1_A  TM=8.268E-01  e=4.016E-15  Escherichia coli K-12
  5hd8-assembly1_B  TM=8.388E-01  e=2.240E-14  Escherichia coli K-12

Foldseek 3Di:
DPPPPPQPPDLVSLQVCLLDLNSLVSLQVLLLVLLQVLLVVLVVLVVVLLVLCVVPHPPSDLQRLVPDALVVLLCLLVVLLVQLLVVVVPDDPVLLDFFLLVQLCCVQPVLLADDVSNLVSLSSLLSSQQSSFFLFANLRSSLRNSLNVSLVVCVVSVHFSLSNSLSSLSSQLLSVCLRQVQNVLSLLCSCVQRLVDDDPSSRSSSSSSSVSSNVSSCVVPNDDFLAAPAPFFLPDPVCLVLLLVLLLVLLVLLLVLLVLLQLLVVVPVPDLVVLSNVLSNLSSVLCSPASCLTHLNSVVLNCLLVVNDDLVNLVCLLNVSSNSLSSCSSSPSDGHCLSSQLSNQLSSQLNSLVVVCVVPVVNGGHSSLRSLLRSLQSNCQQAVRNVSSLSSSCSNHVYPNSNVSSSSSNVSSNCSSCPVSVDPHNSVVSSPVPDDPVCSVVLSVQSNRFCVNQFFQQEAEDEQWDFLVVLVVRCVSVGQWYWYDYPDPPAFIKIFGNVQSVVQCVVCVPPDPPSGDIDGPVPRDGDIWGEAEDERSGTRSVVVVVCVVVVTFKYFYWDDPDPPDTDTRGMDGPCSSVCVVVPVPPPVD/DPPPPPQPPDLVSLQVLLLDLNSLVSLQVLLLVLLQVLLVVLVVLVVVLLVLCVVPHPPSDLQRLVPDALVVLLCLLVVLLVQLLVVVVPDDPVLLDFFLLVQLCCVQPVLLADDPSNLVSLSSLLSSQQSSFFLFANLRSSLRNSLNVSLVVCVVSVHFSLSNSLSSLSSQLLSVCLRQVQNVLSLLCSCVQRLVDDDPSSRSSSSSSSVSSNVSSCVVPNDDFLAAPAPFFLPDPVCLVLLLVLLLVLLVLLLVLLVLLQLLVVCPVPDLVVLSNVLSNLSSVLCSPASCLTHLNSVVLNCLLVVNDDLVNLVCLLNVSSNSLSSCNSSPSDGHCLSSQLSNQLSSQLNSLVVVCVVPVVNGGHSSLRSLLRSLQSNCQQAVRNVSSLSSSCSNHVYPNSNVSSSSSNVSSNCSSCPVSVDPHNSVVSPPVPDDPVCSVVLSVQQNRFCVNLFFQQEEEDEQWDFLVVLVVRCVSVGQWYWYDYPDPPAFIKIFGNVQSVVQCVVCVPPDPPSGDIDGPVPRDGDIWGEAEDERSGTSSVVVVVCVVVVTFKYFYWDDPDPVDTDTRGMGGPVSSVCVVVPVPPVVD

InterPro domains:
  IPR001807 Chloride channel [PF00654] (85-418)
  IPR001807 Chloride channel [PR00762] (122-141)
  IPR001807 Chloride channel [PR00762] (173-192)
  IPR001807 Chloride channel [PR00762] (368-384)
  IPR001807 Chloride channel [PR00762] (386-405)
  IPR014743 Chloride channel, core [SSF81340] (15-425)
  IPR050368 Voltage-gated ClC-type chloride channel [PTHR43427] (26-579)